Protein 3RH9 (pdb70)

Structure (mmCIF, N/CA/C/O backbone):
data_3RH9
#
_entry.id   3RH9
#
_cell.length_a   67.483
_cell.length_b   102.477
_cell.length_c   144.498
_cell.angle_alpha   90.00
_cell.angle_beta   90.00
_cell.angle_gamma   90.00
#
_symmetry.space_group_name_H-M   'P 21 21 21'
#
loop_
_entity.id
_entity.type
_entity.pdbx_description
1 polymer 'Succinate-semialdehyde dehydrogenase (NAD(P)(+))'
2 water water
#
loop_
_atom_site.group_PDB
_atom_site.id
_atom_site.type_symbol
_atom_site.label_atom_id
_atom_site.label_alt_id
_atom_site.label_comp_id
_atom_site.label_asym_id
_atom_site.label_entity_id
_atom_site.label_seq_id
_atom_site.pdbx_PDB_ins_code
_atom_site.Cartn_x
_atom_site.Cartn_y
_atom_site.Cartn_z
_atom_site.occupancy
_atom_site.B_iso_or_equiv
_atom_site.auth_seq_id
_atom_site.auth_comp_id
_atom_site.auth_asym_id
_atom_site.auth_atom_id
_atom_site.pdbx_PDB_model_num
ATOM 9 N N . ILE A 1 4 ? 32.202 61.882 54.800 1.00 28.46 2 ILE A N 1
ATOM 10 C CA . ILE A 1 4 ? 32.163 62.749 55.984 1.00 24.72 2 ILE A CA 1
ATOM 11 C C . ILE A 1 4 ? 33.562 63.070 56.547 1.00 26.12 2 ILE A C 1
ATOM 12 O O . ILE A 1 4 ? 34.416 62.186 56.691 1.00 24.77 2 ILE A O 1
ATOM 17 N N . GLU A 1 5 ? 33.796 64.342 56.854 1.00 24.15 3 GLU A N 1
ATOM 18 C CA . GLU A 1 5 ? 35.078 64.746 57.404 1.00 22.90 3 GLU A CA 1
ATOM 19 C C . GLU A 1 5 ? 34.834 65.528 58.677 1.00 22.50 3 GLU A C 1
ATOM 20 O O . GLU A 1 5 ? 33.954 66.383 58.740 1.00 23.05 3 GLU A O 1
ATOM 22 N N . SER A 1 6 ? 35.604 65.206 59.704 1.00 22.16 4 SER A N 1
ATOM 23 C CA . SER A 1 6 ? 35.449 65.840 61.001 1.00 22.43 4 SER A CA 1
ATOM 24 C C . SER A 1 6 ? 36.691 65.585 61.857 1.00 22.26 4 SER A C 1
ATOM 25 O O . SER A 1 6 ? 37.339 64.548 61.750 1.00 23.29 4 SER A O 1
ATOM 28 N N . PRO A 1 7 ? 37.059 66.561 62.677 1.00 22.39 5 PRO A N 1
ATOM 29 C CA . PRO A 1 7 ? 38.160 66.350 63.616 1.00 24.41 5 PRO A CA 1
ATOM 30 C C . PRO A 1 7 ? 37.851 65.228 64.619 1.00 26.16 5 PRO A C 1
ATOM 31 O O . PRO A 1 7 ? 38.765 64.494 65.011 1.00 28.15 5 PRO A O 1
ATOM 35 N N . LEU A 1 8 ? 36.588 65.085 65.017 1.00 22.95 6 LEU A N 1
ATOM 36 C CA . LEU A 1 8 ? 36.200 64.006 65.917 1.00 23.54 6 LEU A CA 1
ATOM 37 C C . LEU A 1 8 ? 36.289 62.628 65.255 1.00 24.64 6 LEU A C 1
ATOM 38 O O . LEU A 1 8 ? 36.178 61.602 65.937 1.00 25.18 6 LEU A O 1
ATOM 43 N N . LEU A 1 9 ? 36.484 62.605 63.937 1.00 22.92 7 LEU A N 1
ATOM 44 C CA . LEU A 1 9 ? 36.534 61.348 63.192 1.00 22.52 7 LEU A CA 1
ATOM 45 C C . LEU A 1 9 ? 37.853 61.116 62.474 1.00 22.76 7 LEU A C 1
ATOM 46 O O . LEU A 1 9 ? 37.881 60.439 61.458 1.00 21.69 7 LEU A O 1
ATOM 51 N N . GLU A 1 10 ? 38.939 61.670 63.006 1.00 25.35 8 GLU A N 1
ATOM 52 C CA . GLU A 1 10 ? 40.282 61.464 62.440 1.00 26.60 8 GLU A CA 1
ATOM 53 C C . GLU A 1 10 ? 40.774 60.039 62.631 1.00 25.10 8 GLU A C 1
ATOM 54 O O . GLU A 1 10 ? 41.758 59.617 62.028 1.00 21.64 8 GLU A O 1
ATOM 60 N N . ASN A 1 11 ? 40.090 59.305 63.497 1.00 25.75 9 ASN A N 1
ATOM 61 C CA . ASN A 1 11 ? 40.388 57.901 63.683 1.00 23.33 9 ASN A CA 1
ATOM 62 C C . ASN A 1 11 ? 39.149 57.083 63.439 1.00 23.65 9 ASN A C 1
ATOM 63 O O . ASN A 1 11 ? 38.236 57.053 64.260 1.00 23.85 9 ASN A O 1
ATOM 68 N N . LEU A 1 12 ? 39.116 56.444 62.279 1.00 24.08 10 LEU A N 1
ATOM 69 C CA . LEU A 1 12 ? 37.966 55.671 61.862 1.00 22.94 10 LEU A CA 1
ATOM 70 C C . LEU A 1 12 ? 38.344 54.210 62.033 1.00 21.50 10 LEU A C 1
ATOM 71 O O . LEU A 1 12 ? 38.676 53.519 61.081 1.00 23.23 10 LEU A O 1
ATOM 76 N N . THR A 1 13 ? 38.312 53.750 63.269 1.00 21.21 11 THR A N 1
ATOM 77 C CA . THR A 1 13 ? 38.775 52.414 63.593 1.00 21.48 11 THR A CA 1
ATOM 78 C C . THR A 1 13 ? 38.360 52.145 65.025 1.00 21.53 11 THR A C 1
ATOM 79 O O . THR A 1 13 ? 37.744 52.996 65.670 1.00 20.37 11 THR A O 1
ATOM 83 N N . GLY A 1 14 ? 38.696 50.964 65.524 1.00 22.04 12 GLY A N 1
ATOM 84 C CA . GLY A 1 14 ? 38.341 50.601 66.881 1.00 21.32 12 GLY A CA 1
ATOM 85 C C . GLY A 1 14 ? 39.163 51.314 67.930 1.00 20.24 12 GLY A C 1
ATOM 86 O O . GLY A 1 14 ? 40.003 52.163 67.630 1.00 21.02 12 GLY A O 1
ATOM 87 N N . TYR A 1 15 ? 38.914 50.969 69.181 1.00 18.34 13 TYR A N 1
ATOM 88 C CA . TYR A 1 15 ? 39.629 51.587 70.277 1.00 19.34 13 TYR A CA 1
ATOM 89 C C . TYR A 1 15 ? 39.861 50.559 71.349 1.00 19.18 13 TYR A C 1
ATOM 90 O O . TYR A 1 15 ? 38.960 50.246 72.125 1.00 19.34 13 TYR A O 1
ATOM 99 N N . ILE A 1 16 ? 41.077 50.034 71.390 1.00 19.63 14 ILE A N 1
ATOM 100 C CA . ILE A 1 16 ? 41.413 48.985 72.328 1.00 18.40 14 ILE A CA 1
ATOM 101 C C . ILE A 1 16 ? 42.587 49.406 73.185 1.00 19.75 14 ILE A C 1
ATOM 102 O O . ILE A 1 16 ? 43.654 49.754 72.657 1.00 19.78 14 ILE A O 1
ATOM 107 N N . GLY A 1 17 ? 42.381 49.375 74.501 1.00 18.07 15 GLY A N 1
ATOM 108 C CA . GLY A 1 17 ? 43.450 49.571 75.463 1.00 17.49 15 GLY A CA 1
ATOM 109 C C . GLY A 1 17 ? 44.184 50.891 75.336 1.00 19.19 15 GLY A C 1
ATOM 110 O O . GLY A 1 17 ? 45.374 50.983 75.634 1.00 19.49 15 GLY A O 1
ATOM 111 N N . GLY A 1 18 ? 43.467 51.916 74.889 1.00 20.07 16 GLY A N 1
ATOM 112 C CA . GLY A 1 18 ? 44.009 53.261 74.819 1.00 19.05 16 GLY A CA 1
ATOM 113 C C . GLY A 1 18 ? 44.362 53.632 73.394 1.00 20.76 16 GLY A C 1
ATOM 114 O O . GLY A 1 18 ? 44.548 54.803 73.079 1.00 20.18 16 GLY A O 1
ATOM 115 N N . ARG A 1 19 ? 44.452 52.620 72.535 1.00 19.97 17 ARG A N 1
ATOM 116 C CA . ARG A 1 19 ? 44.920 52.808 71.178 1.00 19.36 17 ARG A CA 1
ATOM 117 C C . ARG A 1 19 ? 43.779 52.749 70.190 1.00 21.02 17 ARG A C 1
ATOM 118 O O . ARG A 1 19 ? 42.847 51.954 70.345 1.00 20.09 17 ARG A O 1
ATOM 126 N N . TRP A 1 20 ? 43.878 53.579 69.157 1.00 20.92 18 TRP A N 1
ATOM 127 C CA . TRP A 1 20 ? 43.041 53.426 67.985 1.00 20.47 18 TRP A CA 1
ATOM 128 C C . TRP A 1 20 ? 43.657 52.352 67.104 1.00 21.09 18 TRP A C 1
ATOM 129 O O . TRP A 1 20 ? 44.675 52.587 66.466 1.00 23.22 18 TRP A O 1
ATOM 140 N N . LYS A 1 21 ? 43.059 51.169 67.066 1.00 21.16 19 LYS A N 1
ATOM 141 C CA . LYS A 1 21 ? 43.577 50.122 66.189 1.00 23.08 19 LYS A CA 1
ATOM 142 C C . LYS A 1 21 ? 42.504 49.134 65.720 1.00 26.51 19 LYS A C 1
ATOM 143 O O . LYS A 1 21 ? 41.322 49.231 66.110 1.00 25.80 19 LYS A O 1
ATOM 149 N N . ASP A 1 22 ? 42.923 48.195 64.872 1.00 24.80 20 ASP A N 1
ATOM 150 C CA . ASP A 1 22 ? 42.034 47.161 64.368 1.00 24.91 20 ASP A CA 1
ATOM 151 C C . ASP A 1 22 ? 42.832 46.181 63.515 1.00 24.38 20 ASP A C 1
ATOM 152 O O . ASP A 1 22 ? 43.949 46.482 63.125 1.00 26.99 20 ASP A O 1
ATOM 157 N N . SER A 1 23 ? 42.262 45.014 63.231 1.00 22.79 21 SER A N 1
ATOM 158 C CA . SER A 1 23 ? 42.932 44.013 62.415 1.00 22.55 21 SER A CA 1
ATOM 159 C C . SER A 1 23 ? 42.096 43.684 61.200 1.00 22.30 21 SER A C 1
ATOM 160 O O . SER A 1 23 ? 42.178 42.578 60.659 1.00 22.11 21 SER A O 1
ATOM 163 N N . ALA A 1 24 ? 41.281 44.636 60.772 1.00 21.80 22 ALA A N 1
ATOM 164 C CA . ALA A 1 24 ? 40.286 44.336 59.746 1.00 23.62 22 ALA A CA 1
ATOM 165 C C . ALA A 1 24 ? 40.971 43.991 58.432 1.00 23.15 22 ALA A C 1
ATOM 166 O O . ALA A 1 24 ? 40.387 43.338 57.563 1.00 23.30 22 ALA A O 1
ATOM 168 N N . GLY A 1 25 ? 42.223 44.420 58.303 1.00 22.56 23 GLY A N 1
ATOM 169 C CA . GLY A 1 25 ? 43.001 44.127 57.115 1.00 21.28 23 GLY A CA 1
ATOM 170 C C . GLY A 1 25 ? 42.365 44.731 55.888 1.00 19.91 23 GLY A C 1
ATOM 171 O O . GLY A 1 25 ? 42.524 44.231 54.784 1.00 18.98 23 GLY A O 1
ATOM 172 N N . GLY A 1 26 ? 41.636 45.819 56.091 1.00 21.40 24 GLY A N 1
ATOM 173 C CA . GLY A 1 26 ? 40.966 46.493 55.000 1.00 20.85 24 GLY A CA 1
ATOM 174 C C . GLY A 1 26 ? 39.485 46.194 54.917 1.00 20.27 24 GLY A C 1
ATOM 175 O O . GLY A 1 26 ? 38.753 46.924 54.256 1.00 21.38 24 GLY A O 1
ATOM 176 N N . ALA A 1 27 ? 39.039 45.130 55.579 1.00 20.59 25 ALA A N 1
ATOM 177 C CA . ALA A 1 27 ? 37.615 44.793 55.596 1.00 22.75 25 ALA A CA 1
ATOM 178 C C . ALA A 1 27 ? 36.770 45.998 56.004 1.00 21.19 25 ALA A C 1
ATOM 179 O O . ALA A 1 27 ? 36.963 46.560 57.069 1.00 21.36 25 ALA A O 1
ATOM 181 N N . THR A 1 28 ? 35.832 46.393 55.158 1.00 20.20 26 THR A N 1
ATOM 182 C CA . THR A 1 28 ? 35.031 47.565 55.451 1.00 19.52 26 THR A CA 1
ATOM 183 C C . THR A 1 28 ? 33.532 47.289 55.458 1.00 20.16 26 THR A C 1
ATOM 184 O O . THR A 1 28 ? 33.086 46.279 54.933 1.00 21.05 26 THR A O 1
ATOM 188 N N . PHE A 1 29 ? 32.763 48.166 56.101 1.00 21.79 27 PHE A N 1
ATOM 189 C CA . PHE A 1 29 ? 31.303 48.188 55.939 1.00 20.51 27 PHE A CA 1
ATOM 190 C C . PHE A 1 29 ? 30.866 49.615 55.704 1.00 20.64 27 PHE A C 1
ATOM 191 O O . PHE A 1 29 ? 31.515 50.547 56.178 1.00 21.89 27 PHE A O 1
ATOM 199 N N . ASP A 1 30 ? 29.782 49.795 54.958 1.00 20.85 28 ASP A N 1
ATOM 200 C CA . ASP A 1 30 ? 29.354 51.140 54.590 1.00 20.69 28 ASP A CA 1
ATOM 201 C C . ASP A 1 30 ? 28.372 51.757 55.580 1.00 20.64 28 ASP A C 1
ATOM 202 O O . ASP A 1 30 ? 27.503 51.080 56.140 1.00 20.42 28 ASP A O 1
ATOM 207 N N . VAL A 1 31 ? 28.517 53.056 55.792 1.00 19.61 29 VAL A N 1
ATOM 208 C CA . VAL A 1 31 ? 27.492 53.822 56.476 1.00 19.75 29 VAL A CA 1
ATOM 209 C C . VAL A 1 31 ? 26.831 54.743 55.458 1.00 20.37 29 VAL A C 1
ATOM 210 O O . VAL A 1 31 ? 27.503 55.365 54.634 1.00 21.65 29 VAL A O 1
ATOM 214 N N . TYR A 1 32 ? 25.511 54.830 55.505 1.00 20.25 30 TYR A N 1
ATOM 215 C CA . TYR A 1 32 ? 24.781 55.679 54.570 1.00 19.80 30 TYR A CA 1
ATOM 216 C C . TYR A 1 32 ? 24.179 56.878 55.266 1.00 17.86 30 TYR A C 1
ATOM 217 O O . TYR A 1 32 ? 23.867 56.812 56.437 1.00 18.96 30 TYR A O 1
ATOM 226 N N . ASN A 1 33 ? 24.017 57.979 54.553 1.00 18.00 31 ASN A N 1
ATOM 227 C CA . ASN A 1 33 ? 23.178 59.054 55.054 1.00 17.82 31 ASN A CA 1
ATOM 228 C C . ASN A 1 33 ? 21.753 58.767 54.589 1.00 18.66 31 ASN A C 1
ATOM 229 O O . ASN A 1 33 ? 21.496 58.697 53.400 1.00 18.69 31 ASN A O 1
ATOM 234 N N . PRO A 1 34 ? 20.818 58.572 55.526 1.00 18.05 32 PRO A N 1
ATOM 235 C CA . PRO A 1 34 ? 19.484 58.148 55.093 1.00 18.04 32 PRO A CA 1
ATOM 236 C C . PRO A 1 34 ? 18.784 59.212 54.260 1.00 18.77 32 PRO A C 1
ATOM 237 O O . PRO A 1 34 ? 17.746 58.936 53.664 1.00 19.01 32 PRO A O 1
ATOM 241 N N . ALA A 1 35 ? 19.351 60.410 54.222 1.00 18.16 33 ALA A N 1
ATOM 242 C CA . ALA A 1 35 ? 18.717 61.527 53.541 1.00 17.93 33 ALA A CA 1
ATOM 243 C C . ALA A 1 35 ? 19.094 61.574 52.068 1.00 18.32 33 ALA A C 1
ATOM 244 O O . ALA A 1 35 ? 18.358 62.121 51.253 1.00 18.00 33 ALA A O 1
ATOM 246 N N . THR A 1 36 ? 20.231 60.991 51.718 1.00 17.51 34 THR A N 1
ATOM 247 C CA . THR A 1 36 ? 20.750 61.153 50.369 1.00 18.39 34 THR A CA 1
ATOM 248 C C . THR A 1 36 ? 20.952 59.831 49.639 1.00 20.41 34 THR A C 1
ATOM 249 O O . THR A 1 36 ? 21.110 59.801 48.417 1.00 20.20 34 THR A O 1
ATOM 253 N N . GLY A 1 37 ? 20.952 58.738 50.391 1.00 20.15 35 GLY A N 1
ATOM 254 C CA . GLY A 1 37 ? 21.236 57.439 49.824 1.00 18.93 35 GLY A CA 1
ATOM 255 C C . GLY A 1 37 ? 22.711 57.231 49.559 1.00 21.26 35 GLY A C 1
ATOM 256 O O . GLY A 1 37 ? 23.090 56.170 49.064 1.00 24.67 35 GLY A O 1
ATOM 257 N N . SER A 1 38 ? 23.550 58.217 49.891 1.00 20.25 36 SER A N 1
ATOM 258 C CA . SER A 1 38 ? 24.999 58.097 49.671 1.00 20.44 36 SER A CA 1
ATOM 259 C C . SER A 1 38 ? 25.749 57.488 50.860 1.00 21.23 36 SER A C 1
ATOM 260 O O . SER A 1 38 ? 25.360 57.644 52.022 1.00 20.98 36 SER A O 1
ATOM 263 N N . VAL A 1 39 ? 26.849 56.820 50.549 1.00 20.48 37 VAL A N 1
ATOM 264 C CA . VAL A 1 39 ? 27.780 56.325 51.551 1.00 22.57 37 VAL A CA 1
ATOM 265 C C . VAL A 1 39 ? 28.609 57.480 52.122 1.00 22.79 37 VAL A C 1
ATOM 266 O O . VAL A 1 39 ? 29.189 58.259 51.376 1.00 23.67 37 VAL A O 1
ATOM 270 N N . ILE A 1 40 ? 28.657 57.607 53.442 1.00 22.97 38 ILE A N 1
ATOM 271 C CA . ILE A 1 40 ? 29.365 58.741 54.039 1.00 23.37 38 ILE A CA 1
ATOM 272 C C . ILE A 1 40 ? 30.619 58.310 54.788 1.00 23.80 38 ILE A C 1
ATOM 273 O O . ILE A 1 40 ? 31.413 59.142 55.214 1.00 24.49 38 ILE A O 1
ATOM 278 N N . ALA A 1 41 ? 30.813 57.005 54.908 1.00 22.51 39 ALA A N 1
ATOM 279 C CA . ALA A 1 41 ? 31.983 56.502 55.596 1.00 22.30 39 ALA A CA 1
ATOM 280 C C . ALA A 1 41 ? 32.154 55.018 55.356 1.00 22.18 39 ALA A C 1
ATOM 281 O O . ALA A 1 41 ? 31.181 54.303 55.120 1.00 21.84 39 ALA A O 1
ATOM 283 N N . LYS A 1 42 ? 33.400 54.565 55.412 1.00 21.86 40 LYS A N 1
ATOM 284 C CA . LYS A 1 42 ? 33.704 53.144 55.366 1.00 21.70 40 LYS A CA 1
ATOM 285 C C . LYS A 1 42 ? 34.460 52.717 56.629 1.00 23.68 40 LYS A C 1
ATOM 286 O O . LYS A 1 42 ? 35.634 53.043 56.811 1.00 24.43 40 LYS A O 1
ATOM 292 N N . VAL A 1 43 ? 33.774 51.979 57.495 1.00 22.57 41 VAL A N 1
ATOM 293 C CA . VAL A 1 43 ? 34.325 51.566 58.775 1.00 21.63 41 VAL A CA 1
ATOM 294 C C . VAL A 1 43 ? 34.864 50.137 58.749 1.00 21.09 41 VAL A C 1
ATOM 295 O O . VAL A 1 43 ? 34.261 49.246 58.157 1.00 21.20 41 VAL A O 1
ATOM 299 N N . PRO A 1 44 ? 36.007 49.919 59.404 1.00 20.71 42 PRO A N 1
ATOM 300 C CA . PRO A 1 44 ? 36.641 48.605 59.556 1.00 20.19 42 PRO A CA 1
ATOM 301 C C . PRO A 1 44 ? 35.734 47.563 60.196 1.00 21.74 42 PRO A C 1
ATOM 302 O O . PRO A 1 44 ? 35.116 47.812 61.236 1.00 22.26 42 PRO A O 1
ATOM 306 N N . SER A 1 45 ? 35.680 46.393 59.569 1.00 20.76 43 SER A N 1
ATOM 307 C CA . SER A 1 45 ? 34.880 45.285 60.040 1.00 19.92 43 SER A CA 1
ATOM 308 C C . SER A 1 45 ? 35.762 44.369 60.888 1.00 20.41 43 SER A C 1
ATOM 309 O O . SER A 1 45 ? 36.357 43.401 60.397 1.00 20.99 43 SER A O 1
ATOM 320 N N . PRO A 1 47 ? 37.538 41.747 63.363 1.00 21.15 45 PRO A N 1
ATOM 321 C CA . PRO A 1 47 ? 37.491 40.289 63.515 1.00 21.46 45 PRO A CA 1
ATOM 322 C C . PRO A 1 47 ? 37.327 39.864 64.966 1.00 23.25 45 PRO A C 1
ATOM 323 O O . PRO A 1 47 ? 37.350 40.681 65.880 1.00 22.73 45 PRO A O 1
ATOM 327 N N . GLU A 1 48 ? 37.169 38.566 65.163 1.00 26.19 46 GLU A N 1
ATOM 328 C CA . GLU A 1 48 ? 37.163 37.969 66.494 1.00 25.74 46 GLU A CA 1
ATOM 329 C C . GLU A 1 48 ? 38.315 38.493 67.372 1.00 23.38 46 GLU A C 1
ATOM 330 O O . GLU A 1 48 ? 38.069 39.181 68.356 1.00 23.05 46 GLU A O 1
ATOM 336 N N . GLU A 1 49 ? 39.560 38.203 67.001 1.00 23.72 47 GLU A N 1
ATOM 337 C CA . GLU A 1 49 ? 40.734 38.596 67.799 1.00 23.53 47 GLU A CA 1
ATOM 338 C C . GLU A 1 49 ? 40.750 40.045 68.315 1.00 22.84 47 GLU A C 1
ATOM 339 O O . GLU A 1 49 ? 41.252 40.305 69.410 1.00 21.37 47 GLU A O 1
ATOM 345 N N . ASP A 1 50 ? 40.218 40.982 67.534 1.00 21.88 48 ASP A N 1
ATOM 346 C CA . ASP A 1 50 ? 40.086 42.362 67.996 1.00 21.80 48 ASP A CA 1
ATOM 347 C C . ASP A 1 50 ? 39.125 42.461 69.175 1.00 22.57 48 ASP A C 1
ATOM 348 O O . ASP A 1 50 ? 39.367 43.222 70.132 1.00 21.96 48 ASP A O 1
ATOM 353 N N . VAL A 1 51 ? 38.018 41.723 69.090 1.00 20.14 49 VAL A N 1
ATOM 354 C CA . VAL A 1 51 ? 37.020 41.747 70.152 1.00 19.09 49 VAL A CA 1
ATOM 355 C C . VAL A 1 51 ? 37.581 41.074 71.413 1.00 19.03 49 VAL A C 1
ATOM 356 O O . VAL A 1 51 ? 37.316 41.521 72.520 1.00 17.52 49 VAL A O 1
ATOM 360 N N . VAL A 1 52 ? 38.376 40.018 71.238 1.00 18.76 50 VAL A N 1
ATOM 361 C CA . VAL A 1 52 ? 39.047 39.367 72.355 1.00 17.55 50 VAL A CA 1
ATOM 362 C C . VAL A 1 52 ? 40.115 40.273 72.985 1.00 19.80 50 VAL A C 1
ATOM 363 O O . VAL A 1 52 ? 40.303 40.278 74.209 1.00 19.33 50 VAL A O 1
ATOM 367 N N . ALA A 1 53 ? 40.809 41.044 72.152 1.00 19.88 51 ALA A N 1
ATOM 368 C CA . ALA A 1 53 ? 41.766 42.034 72.650 1.00 19.94 51 ALA A CA 1
ATOM 369 C C . ALA A 1 53 ? 41.055 43.081 73.495 1.00 18.58 51 ALA A C 1
ATOM 370 O O . ALA A 1 53 ? 41.515 43.436 74.584 1.00 17.75 51 ALA A O 1
ATOM 372 N N . ALA A 1 54 ? 39.940 43.586 72.973 1.00 18.06 52 ALA A N 1
ATOM 373 C CA . ALA A 1 54 ? 39.103 44.532 73.705 1.00 17.19 52 ALA A CA 1
ATOM 374 C C . ALA A 1 54 ? 38.867 44.054 75.130 1.00 17.20 52 ALA A C 1
ATOM 375 O O . ALA A 1 54 ? 39.005 44.828 76.084 1.00 15.83 52 ALA A O 1
ATOM 377 N N . VAL A 1 55 ? 38.497 42.777 75.260 1.00 17.35 53 VAL A N 1
ATOM 378 C CA . VAL A 1 55 ? 38.196 42.187 76.557 1.00 16.20 53 VAL A CA 1
ATOM 379 C C . VAL A 1 55 ? 39.457 42.079 77.416 1.00 16.77 53 VAL A C 1
ATOM 380 O O . VAL A 1 55 ? 39.439 42.435 78.588 1.00 15.74 53 VAL A O 1
ATOM 384 N N . GLU A 1 56 ? 40.551 41.601 76.831 1.00 17.69 54 GLU A N 1
ATOM 385 C CA . GLU A 1 56 ? 41.794 41.482 77.580 1.00 18.37 54 GLU A CA 1
ATOM 386 C C . GLU A 1 56 ? 42.205 42.842 78.140 1.00 17.11 54 GLU A C 1
ATOM 387 O O . GLU A 1 56 ? 42.701 42.929 79.267 1.00 16.49 54 GLU A O 1
ATOM 393 N N . ALA A 1 57 ? 41.984 43.895 77.358 1.00 15.66 55 ALA A N 1
ATOM 394 C CA . ALA A 1 57 ? 42.333 45.239 77.787 1.00 14.75 55 ALA A CA 1
ATOM 395 C C . ALA A 1 57 ? 41.488 45.612 78.982 1.00 16.09 55 ALA A C 1
ATOM 396 O O . ALA A 1 57 ? 42.002 46.078 80.009 1.00 16.69 55 ALA A O 1
ATOM 398 N N . GLY A 1 58 ? 40.186 45.401 78.839 1.00 14.66 56 GLY A N 1
ATOM 399 C CA . GLY A 1 58 ? 39.254 45.713 79.889 1.00 14.26 56 GLY A CA 1
ATOM 400 C C . GLY A 1 58 ? 39.583 44.961 81.150 1.00 14.09 56 GLY A C 1
ATOM 401 O O . GLY A 1 58 ? 39.512 45.512 82.244 1.00 13.64 56 GLY A O 1
ATOM 402 N N . GLN A 1 59 ? 39.941 43.695 80.991 1.00 14.86 57 GLN A N 1
ATOM 403 C CA . GLN A 1 59 ? 40.202 42.823 82.135 1.00 16.19 57 GLN A CA 1
ATOM 404 C C . GLN A 1 59 ? 41.408 43.363 82.865 1.00 14.99 57 GLN A C 1
ATOM 405 O O . GLN A 1 59 ? 41.543 43.233 84.069 1.00 14.66 57 GLN A O 1
ATOM 411 N N . SER A 1 60 ? 42.270 44.004 82.100 1.00 15.44 58 SER A N 1
ATOM 412 C CA . SER A 1 60 ? 43.545 44.478 82.599 1.00 16.23 58 SER A CA 1
ATOM 413 C C . SER A 1 60 ? 43.338 45.810 83.326 1.00 15.95 58 SER A C 1
ATOM 414 O O . SER A 1 60 ? 44.169 46.234 84.116 1.00 14.85 58 SER A O 1
ATOM 417 N N . ALA A 1 61 ? 42.206 46.453 83.065 1.00 16.27 59 ALA A N 1
ATOM 418 C CA . ALA A 1 61 ? 41.845 47.678 83.763 1.00 16.39 59 ALA A CA 1
ATOM 419 C C . ALA A 1 61 ? 41.001 47.390 84.995 1.00 16.79 59 ALA A C 1
ATOM 420 O O . ALA A 1 61 ? 40.803 48.278 85.828 1.00 18.21 59 ALA A O 1
ATOM 422 N N . LEU A 1 62 ? 40.503 46.158 85.108 1.00 16.90 60 LEU A N 1
ATOM 423 C CA . LEU A 1 62 ? 39.640 45.780 86.233 1.00 16.56 60 LEU A CA 1
ATOM 424 C C . LEU A 1 62 ? 40.445 45.713 87.502 1.00 17.43 60 LEU A C 1
ATOM 425 O O . LEU A 1 62 ? 41.359 44.906 87.612 1.00 19.54 60 LEU A O 1
ATOM 430 N N . ARG A 1 63 ? 40.118 46.538 88.479 1.00 17.07 61 ARG A N 1
ATOM 431 C CA . ARG A 1 63 ? 40.901 46.482 89.700 1.00 18.96 61 ARG A CA 1
ATOM 432 C C . ARG A 1 63 ? 40.045 46.128 90.902 1.00 19.63 61 ARG A C 1
ATOM 433 O O . ARG A 1 63 ? 39.411 46.992 91.514 1.00 18.42 61 ARG A O 1
ATOM 441 N N . LEU A 1 64 ? 40.016 44.834 91.214 1.00 19.14 62 LEU A N 1
ATOM 442 C CA . LEU A 1 64 ? 39.149 44.340 92.265 1.00 17.89 62 LEU A CA 1
ATOM 443 C C . LEU A 1 64 ? 39.767 44.691 93.601 1.00 17.97 62 LEU A C 1
ATOM 444 O O . LEU A 1 64 ? 39.191 45.417 94.410 1.00 17.41 62 LEU A O 1
ATOM 449 N N . THR A 1 65 ? 40.986 44.221 93.785 1.00 20.56 63 THR A N 1
ATOM 450 C CA . THR A 1 65 ? 41.674 44.319 95.060 1.00 20.10 63 THR A CA 1
ATOM 451 C C . THR A 1 65 ? 42.205 45.726 95.411 1.00 20.86 63 THR A C 1
ATOM 452 O O . THR A 1 65 ? 42.258 46.088 96.588 1.00 21.25 63 THR A O 1
ATOM 456 N N . ASN A 1 66 ? 42.573 46.510 94.395 1.00 20.51 64 ASN A N 1
ATOM 457 C CA . ASN A 1 66 ? 42.980 47.917 94.562 1.00 19.92 64 ASN A CA 1
ATOM 458 C C . ASN A 1 66 ? 42.140 48.866 93.695 1.00 21.32 64 ASN A C 1
ATOM 459 O O . ASN A 1 66 ? 42.645 49.443 92.720 1.00 19.11 64 ASN A O 1
ATOM 464 N N . PRO A 1 67 ? 40.850 49.032 94.047 1.00 22.56 65 PRO A N 1
ATOM 465 C CA . PRO A 1 67 ? 39.885 49.757 93.201 1.00 19.60 65 PRO A CA 1
ATOM 466 C C . PRO A 1 67 ? 40.288 51.205 92.901 1.00 18.95 65 PRO A C 1
ATOM 467 O O . PRO A 1 67 ? 41.032 51.824 93.668 1.00 17.88 65 PRO A O 1
ATOM 471 N N . TRP A 1 68 ? 39.814 51.721 91.770 1.00 19.94 66 TRP A N 1
ATOM 472 C CA . TRP A 1 68 ? 39.952 53.142 91.436 1.00 19.33 66 TRP A CA 1
ATOM 473 C C . TRP A 1 68 ? 39.124 53.939 92.419 1.00 17.24 66 TRP A C 1
ATOM 474 O O . TRP A 1 68 ? 37.935 53.697 92.545 1.00 18.59 66 TRP A O 1
ATOM 485 N N . PRO A 1 69 ? 39.736 54.904 93.105 1.00 17.07 67 PRO A N 1
ATOM 486 C CA . PRO A 1 69 ? 39.038 55.560 94.219 1.00 17.51 67 PRO A CA 1
ATOM 487 C C . PRO A 1 69 ? 37.796 56.291 93.735 1.00 18.35 67 PRO A C 1
ATOM 488 O O . PRO A 1 69 ? 37.811 56.819 92.619 1.00 18.47 67 PRO A O 1
ATOM 492 N N . ILE A 1 70 ? 36.752 56.339 94.564 1.00 19.01 68 ILE A N 1
ATOM 493 C CA . ILE A 1 70 ? 35.465 56.915 94.164 1.00 17.12 68 ILE A CA 1
ATOM 494 C C . ILE A 1 70 ? 35.551 58.342 93.610 1.00 18.71 68 ILE A C 1
ATOM 495 O O . ILE A 1 70 ? 34.745 58.719 92.765 1.00 18.28 68 ILE A O 1
ATOM 500 N N . GLU A 1 71 ? 36.527 59.126 94.072 1.00 20.66 69 GLU A N 1
ATOM 501 C CA . GLU A 1 71 ? 36.748 60.484 93.542 1.00 19.51 69 GLU A CA 1
ATOM 502 C C . GLU A 1 71 ? 37.379 60.463 92.163 1.00 18.98 69 GLU A C 1
ATOM 503 O O . GLU A 1 71 ? 37.121 61.352 91.343 1.00 18.84 69 GLU A O 1
ATOM 509 N N . THR A 1 72 ? 38.214 59.461 91.908 1.00 17.07 70 THR A N 1
ATOM 510 C CA . THR A 1 72 ? 38.778 59.318 90.579 1.00 17.64 70 THR A CA 1
ATOM 511 C C . THR A 1 72 ? 37.657 59.051 89.581 1.00 16.80 70 THR A C 1
ATOM 512 O O . THR A 1 72 ? 37.552 59.733 88.566 1.00 16.91 70 THR A O 1
ATOM 516 N N . ARG A 1 73 ? 36.824 58.057 89.876 1.00 16.40 71 ARG A N 1
ATOM 517 C CA . ARG A 1 73 ? 35.706 57.703 89.007 1.00 16.67 71 ARG A CA 1
ATOM 518 C C . ARG A 1 73 ? 34.764 58.888 88.822 1.00 17.11 71 ARG A C 1
ATOM 519 O O . ARG A 1 73 ? 34.261 59.142 87.730 1.00 16.73 71 ARG A O 1
ATOM 527 N N . ARG A 1 74 ? 34.536 59.620 89.906 1.00 18.89 72 ARG A N 1
ATOM 528 C CA . ARG A 1 74 ? 33.704 60.822 89.888 1.00 18.05 72 ARG A CA 1
ATOM 529 C C . ARG A 1 74 ? 34.213 61.858 88.880 1.00 17.38 72 ARG A C 1
ATOM 530 O O . ARG A 1 74 ? 33.428 62.486 88.175 1.00 18.13 72 ARG A O 1
ATOM 538 N N . LYS A 1 75 ? 35.529 62.008 88.804 1.00 17.16 73 LYS A N 1
ATOM 539 C CA . LYS A 1 75 ? 36.156 62.949 87.885 1.00 18.53 73 LYS A CA 1
ATOM 540 C C . LYS A 1 75 ? 35.970 62.535 86.419 1.00 18.41 73 LYS A C 1
ATOM 541 O O . LYS A 1 75 ? 35.736 63.395 85.558 1.00 18.02 73 LYS A O 1
ATOM 547 N N . TRP A 1 76 ? 36.078 61.233 86.139 1.00 16.90 74 TRP A N 1
ATOM 548 C CA . TRP A 1 76 ? 35.820 60.711 84.789 1.00 17.15 74 TRP A CA 1
ATOM 549 C C . TRP A 1 76 ? 34.426 61.107 84.296 1.00 17.14 74 TRP A C 1
ATOM 550 O O . TRP A 1 76 ? 34.263 61.664 83.213 1.00 15.95 74 TRP A O 1
ATOM 561 N N . LEU A 1 77 ? 33.418 60.761 85.093 1.00 16.76 75 LEU A N 1
ATOM 562 C CA . LEU A 1 77 ? 32.035 61.064 84.768 1.00 16.70 75 LEU A CA 1
ATOM 563 C C . LEU A 1 77 ? 31.904 62.550 84.502 1.00 16.78 75 LEU A C 1
ATOM 564 O O . LEU A 1 77 ? 31.348 62.964 83.480 1.00 16.22 75 LEU A O 1
ATOM 569 N N . GLU A 1 78 ? 32.438 63.352 85.421 1.00 17.24 76 GLU A N 1
ATOM 570 C CA . GLU A 1 78 ? 32.340 64.808 85.314 1.00 17.87 76 GLU A CA 1
ATOM 571 C C . GLU A 1 78 ? 32.986 65.326 84.034 1.00 18.52 76 GLU A C 1
ATOM 572 O O . GLU A 1 78 ? 32.394 66.147 83.323 1.00 18.37 76 GLU A O 1
ATOM 578 N N . ASP A 1 79 ? 34.195 64.838 83.749 1.00 17.43 77 ASP A N 1
ATOM 579 C CA . ASP A 1 79 ? 34.892 65.171 82.519 1.00 17.41 77 ASP A CA 1
ATOM 580 C C . ASP A 1 79 ? 34.088 64.744 81.281 1.00 17.16 77 ASP A C 1
ATOM 581 O O . ASP A 1 79 ? 33.917 65.526 80.354 1.00 17.81 77 ASP A O 1
ATOM 586 N N . ILE A 1 80 ? 33.608 63.505 81.259 1.00 15.81 78 ILE A N 1
ATOM 587 C CA . ILE A 1 80 ? 32.802 63.044 80.134 1.00 17.10 78 ILE A CA 1
ATOM 588 C C . ILE A 1 80 ? 31.542 63.896 79.959 1.00 16.86 78 ILE A C 1
ATOM 589 O O . ILE A 1 80 ? 31.213 64.304 78.852 1.00 16.24 78 ILE A O 1
ATOM 594 N N . ARG A 1 81 ? 30.852 64.182 81.056 1.00 16.71 79 ARG A N 1
ATOM 595 C CA . ARG A 1 81 ? 29.650 65.004 80.986 1.00 18.28 79 ARG A CA 1
ATOM 596 C C . ARG A 1 81 ? 29.945 66.373 80.378 1.00 20.77 79 ARG A C 1
ATOM 597 O O . ARG A 1 81 ? 29.128 66.919 79.630 1.00 20.20 79 ARG A O 1
ATOM 605 N N . ASP A 1 82 ? 31.117 66.913 80.703 1.00 19.63 80 ASP A N 1
ATOM 606 C CA . ASP A 1 82 ? 31.566 68.191 80.174 1.00 18.67 80 ASP A CA 1
ATOM 607 C C . ASP A 1 82 ? 32.020 68.050 78.727 1.00 20.38 80 ASP A C 1
ATOM 608 O O . ASP A 1 82 ? 31.740 68.914 77.898 1.00 22.62 80 ASP A O 1
ATOM 613 N N . GLY A 1 83 ? 32.734 66.970 78.425 1.00 19.46 81 GLY A N 1
ATOM 614 C CA . GLY A 1 83 ? 33.145 66.685 77.061 1.00 19.67 81 GLY A CA 1
ATOM 615 C C . GLY A 1 83 ? 31.961 66.610 76.100 1.00 21.09 81 GLY A C 1
ATOM 616 O O . GLY A 1 83 ? 31.979 67.200 75.018 1.00 21.18 81 GLY A O 1
ATOM 617 N N . LEU A 1 84 ? 30.917 65.885 76.480 1.00 19.56 82 LEU A N 1
ATOM 618 C CA . LEU A 1 84 ? 29.747 65.833 75.622 1.00 20.26 82 LEU A CA 1
ATOM 619 C C . LEU A 1 84 ? 29.228 67.245 75.364 1.00 20.74 82 LEU A C 1
ATOM 620 O O . LEU A 1 84 ? 29.091 67.661 74.222 1.00 20.46 82 LEU A O 1
ATOM 625 N N . LYS A 1 85 ? 28.968 67.991 76.431 1.00 20.31 83 LYS A N 1
ATOM 626 C CA . LYS A 1 85 ? 28.315 69.283 76.290 1.00 20.35 83 LYS A CA 1
ATOM 627 C C . LYS A 1 85 ? 29.109 70.212 75.373 1.00 22.38 83 LYS A C 1
ATOM 628 O O . LYS A 1 85 ? 28.528 71.002 74.616 1.00 21.24 83 LYS A O 1
ATOM 634 N N . GLU A 1 86 ? 30.436 70.107 75.443 1.00 21.74 84 GLU A N 1
ATOM 635 C CA . GLU A 1 86 ? 31.326 70.931 74.636 1.00 20.98 84 GLU A CA 1
ATOM 636 C C . GLU A 1 86 ? 31.296 70.580 73.166 1.00 21.68 84 GLU A C 1
ATOM 637 O O . GLU A 1 86 ? 31.353 71.460 72.314 1.00 21.52 84 GLU A O 1
ATOM 643 N N . ASN A 1 87 ? 31.252 69.289 72.865 1.00 21.42 85 ASN A N 1
ATOM 644 C CA . ASN A 1 87 ? 31.292 68.849 71.485 1.00 20.30 85 ASN A CA 1
ATOM 645 C C . ASN A 1 87 ? 29.900 68.503 71.027 1.00 19.92 85 ASN A C 1
ATOM 646 O O . ASN A 1 87 ? 29.702 67.612 70.207 1.00 20.96 85 ASN A O 1
ATOM 651 N N . ARG A 1 88 ? 28.943 69.245 71.564 1.00 18.77 86 ARG A N 1
ATOM 652 C CA . ARG A 1 88 ? 27.531 68.969 71.388 1.00 20.38 86 ARG A CA 1
ATOM 653 C C . ARG A 1 88 ? 27.020 69.267 69.973 1.00 21.91 86 ARG A C 1
ATOM 654 O O . ARG A 1 88 ? 26.047 68.673 69.510 1.00 21.36 86 ARG A O 1
ATOM 662 N N . GLU A 1 89 ? 27.682 70.170 69.269 1.00 21.42 87 GLU A N 1
ATOM 663 C CA . GLU A 1 89 ? 27.192 70.535 67.956 1.00 22.10 87 GLU A CA 1
ATOM 664 C C . GLU A 1 89 ? 27.800 69.679 66.853 1.00 22.23 87 GLU A C 1
ATOM 665 O O . GLU A 1 89 ? 27.132 69.384 65.858 1.00 22.38 87 GLU A O 1
ATOM 671 N N . GLU A 1 90 ? 29.051 69.262 67.029 1.00 21.62 88 GLU A N 1
ATOM 672 C CA . GLU A 1 90 ? 29.717 68.432 66.017 1.00 21.25 88 GLU A CA 1
ATOM 673 C C . GLU A 1 90 ? 29.329 66.957 66.115 1.00 21.07 88 GLU A C 1
ATOM 674 O O . GLU A 1 90 ? 29.350 66.225 65.117 1.00 21.49 88 GLU A O 1
ATOM 680 N N . ILE A 1 91 ? 28.984 66.520 67.323 1.00 20.83 89 ILE A N 1
ATOM 681 C CA . ILE A 1 91 ? 28.473 65.168 67.513 1.00 20.60 89 ILE A CA 1
ATOM 682 C C . ILE A 1 91 ? 27.044 65.132 66.984 1.00 20.47 89 ILE A C 1
ATOM 683 O O . ILE A 1 91 ? 26.663 64.221 66.256 1.00 19.88 89 ILE A O 1
ATOM 688 N N . GLY A 1 92 ? 26.273 66.153 67.337 1.00 19.32 90 GLY A N 1
ATOM 689 C CA . GLY A 1 92 ? 24.975 66.375 66.730 1.00 21.33 90 GLY A CA 1
ATOM 690 C C . GLY A 1 92 ? 25.019 66.330 65.209 1.00 21.56 90 GLY A C 1
ATOM 691 O O . GLY A 1 92 ? 24.087 65.844 64.579 1.00 21.81 90 GLY A O 1
ATOM 692 N N . ARG A 1 93 ? 26.100 66.824 64.609 1.00 22.47 91 ARG A N 1
ATOM 693 C CA . ARG A 1 93 ? 26.213 66.824 63.147 1.00 23.52 91 ARG A CA 1
ATOM 694 C C . ARG A 1 93 ? 26.340 65.410 62.629 1.00 22.30 91 ARG A C 1
ATOM 695 O O . ARG A 1 93 ? 25.544 64.965 61.800 1.00 22.80 91 ARG A O 1
ATOM 703 N N . ILE A 1 94 ? 27.350 64.711 63.127 1.00 20.73 92 ILE A N 1
ATOM 704 C CA . ILE A 1 94 ? 27.580 63.320 62.763 1.00 20.02 92 ILE A CA 1
ATOM 705 C C . ILE A 1 94 ? 26.360 62.440 63.063 1.00 20.07 92 ILE A C 1
ATOM 706 O O . ILE A 1 94 ? 26.055 61.501 62.328 1.00 20.43 92 ILE A O 1
ATOM 711 N N . LEU A 1 95 ? 25.657 62.745 64.144 1.00 19.03 93 LEU A N 1
ATOM 712 C CA . LEU A 1 95 ? 24.497 61.965 64.501 1.00 19.39 93 LEU A CA 1
ATOM 713 C C . LEU A 1 95 ? 23.446 62.158 63.413 1.00 20.83 93 LEU A C 1
ATOM 714 O O . LEU A 1 95 ? 22.897 61.199 62.857 1.00 19.38 93 LEU A O 1
ATOM 719 N N . CYS A 1 96 ? 23.190 63.420 63.107 1.00 20.65 94 CYS A N 1
ATOM 720 C CA . CYS A 1 96 ? 22.201 63.791 62.119 1.00 20.49 94 CYS A CA 1
ATOM 721 C C . CYS A 1 96 ? 22.413 63.055 60.801 1.00 22.60 94 CYS A C 1
ATOM 722 O O . CYS A 1 96 ? 21.470 62.510 60.207 1.00 21.07 94 CYS A O 1
ATOM 733 N N . GLU A 1 98 ? 24.088 60.308 59.947 1.00 20.01 96 GLU A N 1
ATOM 734 C CA . GLU A 1 98 ? 24.050 58.849 59.868 1.00 19.82 96 GLU A CA 1
ATOM 735 C C . GLU A 1 98 ? 22.695 58.262 60.281 1.00 17.23 96 GLU A C 1
ATOM 736 O O . GLU A 1 98 ? 22.301 57.204 59.804 1.00 16.54 96 GLU A O 1
ATOM 742 N N . HIS A 1 99 ? 21.994 58.967 61.155 1.00 17.32 97 HIS A N 1
ATOM 743 C CA . HIS A 1 99 ? 20.671 58.555 61.620 1.00 18.83 97 HIS A CA 1
ATOM 744 C C . HIS A 1 99 ? 19.540 59.132 60.773 1.00 18.08 97 HIS A C 1
ATOM 745 O O . HIS A 1 99 ? 18.642 58.412 60.375 1.00 17.89 97 HIS A O 1
ATOM 752 N N . GLY A 1 100 ? 19.589 60.431 60.500 1.00 18.21 98 GLY A N 1
ATOM 753 C CA . GLY A 1 100 ? 18.561 61.081 59.715 1.00 18.44 98 GLY A CA 1
ATOM 754 C C . GLY A 1 100 ? 17.870 62.148 60.539 1.00 19.47 98 GLY A C 1
ATOM 755 O O . GLY A 1 100 ? 17.376 63.140 60.015 1.00 20.24 98 GLY A O 1
ATOM 756 N N . LYS A 1 101 ? 17.835 61.926 61.843 1.00 19.38 99 LYS A N 1
ATOM 757 C CA . LYS A 1 101 ? 17.318 62.891 62.805 1.00 21.80 99 LYS A CA 1
ATOM 758 C C . LYS A 1 101 ? 17.819 64.318 62.508 1.00 22.46 99 LYS A C 1
ATOM 759 O O . LYS A 1 101 ? 18.968 64.513 62.119 1.00 23.02 99 LYS A O 1
ATOM 765 N N . PRO A 1 102 ? 16.963 65.327 62.702 1.00 21.51 100 PRO A N 1
ATOM 766 C CA . PRO A 1 102 ? 17.363 66.718 62.450 1.00 23.05 100 PRO A CA 1
ATOM 767 C C . PRO A 1 102 ? 18.457 67.204 63.398 1.00 24.37 100 PRO A C 1
ATOM 768 O O . PRO A 1 102 ? 18.467 66.824 64.574 1.00 23.39 100 PRO A O 1
ATOM 772 N N . TRP A 1 103 ? 19.352 68.049 62.885 1.00 25.32 101 TRP A N 1
ATOM 773 C CA . TRP A 1 103 ? 20.530 68.511 63.621 1.00 23.50 101 TRP A CA 1
ATOM 774 C C . TRP A 1 103 ? 20.223 68.986 65.036 1.00 22.87 101 TRP A C 1
ATOM 775 O O . TRP A 1 103 ? 20.845 68.543 65.991 1.00 22.46 101 TRP A O 1
ATOM 786 N N . LYS A 1 104 ? 19.278 69.911 65.157 1.00 24.66 102 LYS A N 1
ATOM 787 C CA . LYS A 1 104 ? 18.726 70.304 66.456 1.00 25.72 102 LYS A CA 1
ATOM 788 C C . LYS A 1 104 ? 18.440 69.112 67.372 1.00 23.82 102 LYS A C 1
ATOM 789 O O . LYS A 1 104 ? 19.095 68.938 68.396 1.00 24.06 102 LYS A O 1
ATOM 795 N N . GLU A 1 105 ? 17.444 68.308 67.015 1.00 21.53 103 GLU A N 1
ATOM 796 C CA . GLU A 1 105 ? 17.126 67.120 67.799 1.00 22.24 103 GLU A CA 1
ATOM 797 C C . GLU A 1 105 ? 18.417 66.381 68.172 1.00 20.93 103 GLU A C 1
ATOM 798 O O . GLU A 1 105 ? 18.608 65.994 69.323 1.00 18.67 103 GLU A O 1
ATOM 804 N N . ALA A 1 106 ? 19.310 66.206 67.203 1.00 20.52 104 ALA A N 1
ATOM 805 C CA . ALA A 1 106 ? 20.549 65.493 67.462 1.00 20.40 104 ALA A CA 1
ATOM 806 C C . ALA A 1 106 ? 21.304 66.147 68.615 1.00 20.85 104 ALA A C 1
ATOM 807 O O . ALA A 1 106 ? 21.724 65.482 69.553 1.00 19.45 104 ALA A O 1
ATOM 809 N N . GLN A 1 107 ? 21.464 67.463 68.545 1.00 22.25 105 GLN A N 1
ATOM 810 C CA . GLN A 1 107 ? 22.233 68.176 69.547 1.00 20.65 105 GLN A CA 1
ATOM 811 C C . GLN A 1 107 ? 21.609 67.990 70.901 1.00 19.29 105 GLN A C 1
ATOM 812 O O . GLN A 1 107 ? 22.305 67.757 71.884 1.00 20.14 105 GLN A O 1
ATOM 818 N N . GLY A 1 108 ? 20.289 68.089 70.947 1.00 18.81 106 GLY A N 1
ATOM 819 C CA . GLY A 1 108 ? 19.561 67.876 72.176 1.00 16.90 106 GLY A CA 1
ATOM 820 C C . GLY A 1 108 ? 19.814 66.504 72.765 1.00 18.58 106 GLY A C 1
ATOM 821 O O . GLY A 1 108 ? 19.764 66.351 73.990 1.00 19.45 106 GLY A O 1
ATOM 822 N N . GLU A 1 109 ? 20.075 65.511 71.907 1.00 18.11 107 GLU A N 1
ATOM 823 C CA . GLU A 1 109 ? 20.317 64.145 72.368 1.00 17.88 107 GLU A CA 1
ATOM 824 C C . GLU A 1 109 ? 21.653 64.081 73.082 1.00 18.60 107 GLU A C 1
ATOM 825 O O . GLU A 1 109 ? 21.833 63.330 74.047 1.00 18.27 107 GLU A O 1
ATOM 831 N N . VAL A 1 110 ? 22.596 64.879 72.600 1.00 19.72 108 VAL A N 1
ATOM 832 C CA . VAL A 1 110 ? 23.890 65.005 73.247 1.00 17.67 108 VAL A CA 1
ATOM 833 C C . VAL A 1 110 ? 23.699 65.621 74.624 1.00 16.89 108 VAL A C 1
ATOM 834 O O . VAL A 1 110 ? 24.348 65.211 75.574 1.00 17.03 108 VAL A O 1
ATOM 838 N N . ASP A 1 111 ? 22.786 66.580 74.735 1.00 15.83 109 ASP A N 1
ATOM 839 C CA . ASP A 1 111 ? 22.504 67.203 76.022 1.00 17.02 109 ASP A CA 1
ATOM 840 C C . ASP A 1 111 ? 21.954 66.161 76.976 1.00 18.85 109 ASP A C 1
ATOM 841 O O . ASP A 1 111 ? 22.405 66.012 78.120 1.00 17.11 109 ASP A O 1
ATOM 846 N N . TYR A 1 112 ? 20.960 65.443 76.476 1.00 18.42 110 TYR A N 1
ATOM 847 C CA . TYR A 1 112 ? 20.317 64.373 77.205 1.00 17.87 110 TYR A CA 1
ATOM 848 C C . TYR A 1 112 ? 21.325 63.323 77.720 1.00 18.16 110 TYR A C 1
ATOM 849 O O . TYR A 1 112 ? 21.261 62.899 78.882 1.00 17.46 110 TYR A O 1
ATOM 858 N N . ALA A 1 113 ? 22.244 62.911 76.847 1.00 16.88 111 ALA A N 1
ATOM 859 C CA . ALA A 1 113 ? 23.305 61.968 77.199 1.00 17.09 111 ALA A CA 1
ATOM 860 C C . ALA A 1 113 ? 24.179 62.496 78.332 1.00 18.09 111 ALA A C 1
ATOM 861 O O . ALA A 1 113 ? 24.631 61.739 79.197 1.00 16.28 111 ALA A O 1
ATOM 863 N N . ALA A 1 114 ? 24.421 63.803 78.317 1.00 19.18 112 ALA A N 1
ATOM 864 C CA . ALA A 1 114 ? 25.316 64.419 79.285 1.00 17.14 112 ALA A CA 1
ATOM 865 C C . ALA A 1 114 ? 24.763 64.315 80.695 1.00 16.50 112 ALA A C 1
ATOM 866 O O . ALA A 1 114 ? 25.519 64.264 81.651 1.00 16.40 112 ALA A O 1
ATOM 868 N N . GLY A 1 115 ? 23.438 64.283 80.811 1.00 17.53 113 GLY A N 1
ATOM 869 C CA . GLY A 1 115 ? 22.773 64.342 82.101 1.00 16.65 113 GLY A CA 1
ATOM 870 C C . GLY A 1 115 ? 22.818 63.025 82.853 1.00 16.87 113 GLY A C 1
ATOM 871 O O . GLY A 1 115 ? 22.536 62.964 84.057 1.00 16.02 113 GLY A O 1
ATOM 872 N N . PHE A 1 116 ? 23.157 61.960 82.138 1.00 16.06 114 PHE A N 1
ATOM 873 C CA . PHE A 1 116 ? 23.316 60.665 82.774 1.00 16.97 114 PHE A CA 1
ATOM 874 C C . PHE A 1 116 ? 24.632 60.650 83.514 1.00 15.67 114 PHE A C 1
ATOM 875 O O . PHE A 1 116 ? 24.735 60.194 84.657 1.00 15.48 114 PHE A O 1
ATOM 883 N N . PHE A 1 117 ? 25.640 61.181 82.849 1.00 15.57 115 PHE A N 1
ATOM 884 C CA . PHE A 1 117 ? 26.952 61.299 83.440 1.00 15.35 115 PHE A CA 1
ATOM 885 C C . PHE A 1 117 ? 26.915 62.258 84.613 1.00 15.41 115 PHE A C 1
ATOM 886 O O . PHE A 1 117 ? 27.536 62.021 85.645 1.00 15.63 115 PHE A O 1
ATOM 894 N N . ASP A 1 118 ? 26.166 63.337 84.462 1.00 16.22 116 ASP A N 1
ATOM 895 C CA . ASP A 1 118 ? 26.039 64.281 85.547 1.00 17.02 116 ASP A CA 1
ATOM 896 C C . ASP A 1 118 ? 25.376 63.588 86.716 1.00 15.93 116 ASP A C 1
ATOM 897 O O . ASP A 1 118 ? 25.811 63.707 87.854 1.00 16.44 116 ASP A O 1
ATOM 902 N N . TYR A 1 119 ? 24.318 62.849 86.431 1.00 16.21 117 TYR A N 1
ATOM 903 C CA . TYR A 1 119 ? 23.533 62.299 87.504 1.00 15.46 117 TYR A CA 1
ATOM 904 C C . TYR A 1 119 ? 24.338 61.238 88.241 1.00 15.82 117 TYR A C 1
ATOM 905 O O . TYR A 1 119 ? 24.254 61.116 89.462 1.00 16.27 117 TYR A O 1
ATOM 914 N N . CYS A 1 120 ? 25.142 60.489 87.500 1.00 16.19 118 CYS A N 1
ATOM 915 C CA . CYS A 1 120 ? 25.980 59.461 88.107 1.00 15.74 118 CYS A CA 1
ATOM 916 C C . CYS A 1 120 ? 27.137 60.017 88.919 1.00 14.83 118 CYS A C 1
ATOM 917 O O . CYS A 1 120 ? 27.567 59.406 89.894 1.00 14.55 118 CYS A O 1
ATOM 920 N N . ALA A 1 121 ? 27.649 61.171 88.518 1.00 15.40 119 ALA A N 1
ATOM 921 C CA . ALA A 1 121 ? 28.670 61.834 89.317 1.00 15.63 119 ALA A CA 1
ATOM 922 C C . ALA A 1 121 ? 28.069 62.300 90.651 1.00 16.19 119 ALA A C 1
ATOM 923 O O . ALA A 1 121 ? 28.644 62.074 91.719 1.00 15.66 119 ALA A O 1
ATOM 925 N N . LYS A 1 122 ? 26.903 62.931 90.595 1.00 15.05 120 LYS A N 1
ATOM 926 C CA . LYS A 1 122 ? 26.274 63.380 91.824 1.00 15.34 120 LYS A CA 1
ATOM 927 C C . LYS A 1 122 ? 25.923 62.230 92.744 1.00 15.02 120 LYS A C 1
ATOM 928 O O . LYS A 1 122 ? 26.016 62.363 93.953 1.00 17.74 120 LYS A O 1
ATOM 934 N N . HIS A 1 123 ? 25.550 61.087 92.193 1.00 15.30 121 HIS A N 1
ATOM 935 C CA . HIS A 1 123 ? 25.041 60.003 93.043 1.00 15.50 121 HIS A CA 1
ATOM 936 C C . HIS A 1 123 ? 25.937 58.776 93.194 1.00 15.41 121 HIS A C 1
ATOM 937 O O . HIS A 1 123 ? 25.533 57.782 93.785 1.00 15.78 121 HIS A O 1
ATOM 944 N N . ILE A 1 124 ? 27.152 58.855 92.674 1.00 15.28 122 ILE A N 1
ATOM 945 C CA . ILE A 1 124 ? 28.089 57.751 92.758 1.00 15.27 122 ILE A CA 1
ATOM 946 C C . ILE A 1 124 ? 28.243 57.228 94.202 1.00 16.82 122 ILE A C 1
ATOM 947 O O . ILE A 1 124 ? 28.578 56.053 94.423 1.00 17.01 122 ILE A O 1
ATOM 952 N N . SER A 1 125 ? 27.989 58.089 95.185 1.00 16.10 123 SER A N 1
ATOM 953 C CA . SER A 1 125 ? 28.190 57.705 96.585 1.00 16.94 123 SER A CA 1
ATOM 954 C C . SER A 1 125 ? 27.224 56.620 97.016 1.00 17.48 123 SER A C 1
ATOM 955 O O . SER A 1 125 ? 27.430 55.954 98.036 1.00 16.88 123 SER A O 1
ATOM 958 N N . ALA A 1 126 ? 26.178 56.440 96.214 1.00 17.38 124 ALA A N 1
ATOM 959 C CA . ALA A 1 126 ? 25.177 55.415 96.458 1.00 14.80 124 ALA A CA 1
ATOM 960 C C . ALA A 1 126 ? 25.771 53.999 96.527 1.00 15.69 124 ALA A C 1
ATOM 961 O O . ALA A 1 126 ? 25.191 53.123 97.157 1.00 15.85 124 ALA A O 1
ATOM 963 N N . LEU A 1 127 ? 26.923 53.781 95.890 1.00 15.88 125 LEU A N 1
ATOM 964 C CA . LEU A 1 127 ? 27.540 52.452 95.822 1.00 15.34 125 LEU A CA 1
ATOM 965 C C . LEU A 1 127 ? 28.538 52.197 96.950 1.00 15.30 125 LEU A C 1
ATOM 966 O O . LEU A 1 127 ? 29.279 51.205 96.930 1.00 13.53 125 LEU A O 1
ATOM 971 N N . ASP A 1 128 ? 28.557 53.094 97.930 1.00 16.50 126 ASP A N 1
ATOM 972 C CA . ASP A 1 128 ? 29.434 52.929 99.092 1.00 16.21 126 ASP A CA 1
ATOM 973 C C . ASP A 1 128 ? 29.042 51.687 99.867 1.00 14.48 126 ASP A C 1
ATOM 974 O O . ASP A 1 128 ? 27.857 51.440 100.084 1.00 14.65 126 ASP A O 1
ATOM 979 N N . SER A 1 129 ? 30.018 50.905 100.303 1.00 13.43 127 SER A N 1
ATOM 980 C CA . SER A 1 129 ? 29.690 49.782 101.175 1.00 13.48 127 SER A CA 1
ATOM 981 C C . SER A 1 129 ? 29.012 50.296 102.459 1.00 13.91 127 SER A C 1
ATOM 982 O O . SER A 1 129 ? 29.183 51.448 102.859 1.00 13.45 127 SER A O 1
ATOM 985 N N . HIS A 1 130 ? 28.230 49.446 103.098 1.00 13.02 128 HIS A N 1
ATOM 986 C CA . HIS A 1 130 ? 27.558 49.854 104.319 1.00 13.55 128 HIS A CA 1
ATOM 987 C C . HIS A 1 130 ? 27.422 48.705 105.323 1.00 14.34 128 HIS A C 1
ATOM 988 O O . HIS A 1 130 ? 27.250 47.535 104.960 1.00 13.01 128 HIS A O 1
ATOM 995 N N . THR A 1 131 ? 27.515 49.053 106.595 1.00 14.31 129 THR A N 1
ATOM 996 C CA . THR A 1 131 ? 27.395 48.071 107.647 1.00 14.74 129 THR A CA 1
ATOM 997 C C . THR A 1 131 ? 26.008 48.122 108.231 1.00 14.84 129 THR A C 1
ATOM 998 O O . THR A 1 131 ? 25.542 49.177 108.633 1.00 17.07 129 THR A O 1
ATOM 1002 N N . ILE A 1 132 ? 25.337 46.987 108.269 1.00 14.15 130 ILE A N 1
ATOM 1003 C CA . ILE A 1 132 ? 23.984 46.965 108.784 1.00 15.56 130 ILE A CA 1
ATOM 1004 C C . ILE A 1 132 ? 24.008 47.078 110.314 1.00 16.46 130 ILE A C 1
ATOM 1005 O O . ILE A 1 132 ? 25.018 46.759 110.945 1.00 16.18 130 ILE A O 1
ATOM 1010 N N . PRO A 1 133 ? 22.902 47.556 110.910 1.00 17.32 131 PRO A N 1
ATOM 1011 C CA . PRO A 1 133 ? 22.821 47.780 112.359 1.00 16.59 131 PRO A CA 1
ATOM 1012 C C . PRO A 1 133 ? 22.643 46.482 113.146 1.00 16.97 131 PRO A C 1
ATOM 1013 O O . PRO A 1 133 ? 23.066 46.407 114.300 1.00 18.56 131 PRO A O 1
ATOM 1017 N N . GLU A 1 134 ? 22.035 45.473 112.528 1.00 16.41 132 GLU A N 1
ATOM 1018 C CA . GLU A 1 134 ? 21.867 44.165 113.173 1.00 17.13 132 GLU A CA 1
ATOM 1019 C C . GLU A 1 134 ? 23.211 43.416 113.304 1.00 17.10 132 GLU A C 1
ATOM 1020 O O . GLU A 1 134 ? 24.097 43.555 112.455 1.00 16.37 132 GLU A O 1
ATOM 1026 N N . LYS A 1 135 ? 23.366 42.615 114.354 1.00 17.24 133 LYS A N 1
ATOM 1027 C CA . LYS A 1 135 ? 24.559 41.774 114.472 1.00 14.78 133 LYS A CA 1
ATOM 1028 C C . LYS A 1 135 ? 24.263 40.320 114.798 1.00 14.75 133 LYS A C 1
ATOM 1029 O O . LYS A 1 135 ? 24.704 39.807 115.824 1.00 15.97 133 LYS A O 1
ATOM 1035 N N . PRO A 1 136 ? 23.531 39.634 113.915 1.00 14.41 134 PRO A N 1
ATOM 1036 C CA . PRO A 1 136 ? 23.246 38.213 114.104 1.00 13.37 134 PRO A CA 1
ATOM 1037 C C . PRO A 1 136 ? 24.517 37.387 114.171 1.00 15.00 134 PRO A C 1
ATOM 1038 O O . PRO A 1 136 ? 25.551 37.782 113.617 1.00 13.90 134 PRO A O 1
ATOM 1042 N N . LYS A 1 137 ? 24.426 36.237 114.829 1.00 15.79 135 LYS A N 1
ATOM 1043 C CA . LYS A 1 137 ? 25.534 35.304 114.908 1.00 15.61 135 LYS A CA 1
ATOM 1044 C C . LYS A 1 137 ? 26.857 35.983 115.280 1.00 16.89 135 LYS A C 1
ATOM 1045 O O . LYS A 1 137 ? 27.910 35.675 114.721 1.00 18.66 135 LYS A O 1
ATOM 1051 N N . ASP A 1 138 ? 26.809 36.919 116.216 1.00 17.37 136 ASP A N 1
ATOM 1052 C CA . ASP A 1 138 ? 28.040 37.427 116.812 1.00 18.39 136 ASP A CA 1
ATOM 1053 C C . ASP A 1 138 ? 28.983 38.138 115.846 1.00 15.57 136 ASP A C 1
ATOM 1054 O O . ASP A 1 138 ? 30.137 38.375 116.188 1.00 15.00 136 ASP A O 1
ATOM 1059 N N . CYS A 1 139 ? 28.484 38.493 114.663 1.00 15.20 137 CYS A N 1
ATOM 1060 C CA . CYS A 1 139 ? 29.288 39.142 113.622 1.00 12.97 137 CYS A CA 1
ATOM 1061 C C . CYS A 1 139 ? 28.856 40.563 113.301 1.00 13.58 137 CYS A C 1
ATOM 1062 O O . CYS A 1 139 ? 27.705 40.944 113.536 1.00 14.21 137 CYS A O 1
ATOM 1065 N N . THR A 1 140 ? 29.790 41.345 112.765 1.00 12.95 138 THR A N 1
ATOM 1066 C CA . THR A 1 140 ? 29.490 42.663 112.214 1.00 11.87 138 THR A CA 1
ATOM 1067 C C . THR A 1 140 ? 29.358 42.485 110.718 1.00 11.68 138 THR A C 1
ATOM 1068 O O . THR A 1 140 ? 30.261 41.941 110.092 1.00 12.73 138 THR A O 1
ATOM 1072 N N . TRP A 1 141 ? 28.249 42.930 110.133 1.00 11.85 139 TRP A N 1
ATOM 1073 C CA . TRP A 1 141 ? 27.960 42.588 108.737 1.00 12.14 139 TRP A CA 1
ATOM 1074 C C . TRP A 1 141 ? 28.113 43.745 107.766 1.00 12.42 139 TRP A C 1
ATOM 1075 O O . TRP A 1 141 ? 27.427 44.757 107.865 1.00 13.09 139 TRP A O 1
ATOM 1086 N N . THR A 1 142 ? 28.999 43.588 106.800 1.00 11.24 140 THR A N 1
ATOM 1087 C CA . THR A 1 142 ? 29.175 44.653 105.840 1.00 11.47 140 THR A CA 1
ATOM 1088 C C . THR A 1 142 ? 28.784 44.215 104.437 1.00 10.99 140 THR A C 1
ATOM 1089 O O . THR A 1 142 ? 29.097 43.108 104.002 1.00 10.69 140 THR A O 1
ATOM 1093 N N . VAL A 1 143 ? 28.093 45.104 103.736 1.00 10.72 141 VAL A N 1
ATOM 1094 C CA . VAL A 1 143 ? 27.678 44.846 102.376 1.00 11.13 141 VAL A CA 1
ATOM 1095 C C . VAL A 1 143 ? 28.455 45.726 101.400 1.00 10.71 141 VAL A C 1
ATOM 1096 O O . VAL A 1 143 ? 28.422 46.947 101.486 1.00 11.60 141 VAL A O 1
ATOM 1100 N N . HIS A 1 144 ? 29.158 45.095 100.474 1.00 10.72 142 HIS A N 1
ATOM 1101 C CA . HIS A 1 144 ? 29.930 45.819 99.469 1.00 10.69 142 HIS A CA 1
ATOM 1102 C C . HIS A 1 144 ? 29.289 45.683 98.103 1.00 10.91 142 HIS A C 1
ATOM 1103 O O . HIS A 1 144 ? 28.603 44.711 97.810 1.00 10.83 142 HIS A O 1
ATOM 1110 N N . TYR A 1 145 ? 29.521 46.661 97.249 1.00 11.74 143 TYR A N 1
ATOM 1111 C CA . TYR A 1 145 ? 29.064 46.547 95.873 1.00 11.61 143 TYR A CA 1
ATOM 1112 C C . TYR A 1 145 ? 30.285 46.535 94.940 1.00 11.63 143 TYR A C 1
ATOM 1113 O O . TYR A 1 145 ? 30.811 47.583 94.588 1.00 12.47 143 TYR A O 1
ATOM 1122 N N . ARG A 1 146 ? 30.756 45.339 94.588 1.00 11.34 144 ARG A N 1
ATOM 1123 C CA . ARG A 1 146 ? 31.933 45.177 93.721 1.00 12.61 144 ARG A CA 1
ATOM 1124 C C . ARG A 1 146 ? 31.563 45.336 92.247 1.00 13.12 144 ARG A C 1
ATOM 1125 O O . ARG A 1 146 ? 30.427 45.059 91.841 1.00 14.47 144 ARG A O 1
ATOM 1133 N N . PRO A 1 147 ? 32.526 45.743 91.430 1.00 11.66 145 PRO A N 1
ATOM 1134 C CA . PRO A 1 147 ? 32.315 45.765 89.982 1.00 12.46 145 PRO A CA 1
ATOM 1135 C C . PRO A 1 147 ? 31.946 44.377 89.481 1.00 12.77 145 PRO A C 1
ATOM 1136 O O . PRO A 1 147 ? 32.631 43.441 89.871 1.00 13.20 145 PRO A O 1
ATOM 1140 N N . VAL A 1 148 ? 30.932 44.221 88.628 1.00 12.42 146 VAL A N 1
ATOM 1141 C CA . VAL A 1 148 ? 30.639 42.875 88.119 1.00 13.05 146 VAL A CA 1
ATOM 1142 C C . VAL A 1 148 ? 31.826 42.336 87.348 1.00 12.57 146 VAL A C 1
ATOM 1143 O O . VAL A 1 148 ? 32.038 41.137 87.275 1.00 13.10 146 VAL A O 1
ATOM 1147 N N . GLY A 1 149 ? 32.608 43.229 86.771 1.00 12.30 147 GLY A N 1
ATOM 1148 C CA . GLY A 1 149 ? 33.730 42.800 85.975 1.00 12.69 147 GLY A CA 1
ATOM 1149 C C . GLY A 1 149 ? 33.594 43.506 84.664 1.00 13.05 147 GLY A C 1
ATOM 1150 O O . GLY A 1 149 ? 32.869 44.491 84.579 1.00 13.99 147 GLY A O 1
ATOM 1151 N N . VAL A 1 150 ? 34.285 43.009 83.648 1.00 12.89 148 VAL A N 1
ATOM 1152 C CA . VAL A 1 150 ? 34.231 43.610 82.318 1.00 14.98 148 VAL A CA 1
ATOM 1153 C C . VAL A 1 150 ? 32.856 43.402 81.655 1.00 14.47 148 VAL A C 1
ATOM 1154 O O . VAL A 1 150 ? 32.377 42.266 81.517 1.00 13.36 148 VAL A O 1
ATOM 1158 N N . THR A 1 151 ? 32.222 44.493 81.243 1.00 12.93 149 THR A N 1
ATOM 1159 C CA . THR A 1 151 ? 30.908 44.372 80.630 1.00 13.96 149 THR A CA 1
ATOM 1160 C C . THR A 1 151 ? 30.921 44.656 79.140 1.00 12.73 149 THR A C 1
ATOM 1161 O O . THR A 1 151 ? 31.756 45.387 78.650 1.00 14.09 149 THR A O 1
ATOM 1165 N N . GLY A 1 152 ? 29.979 44.066 78.426 1.00 12.09 150 GLY A N 1
ATOM 1166 C CA . GLY A 1 152 ? 29.769 44.391 77.037 1.00 11.80 150 GLY A CA 1
ATOM 1167 C C . GLY A 1 152 ? 28.560 45.282 76.915 1.00 12.24 150 GLY A C 1
ATOM 1168 O O . GLY A 1 152 ? 27.461 44.900 77.299 1.00 12.55 150 GLY A O 1
ATOM 1169 N N . LEU A 1 153 ? 28.769 46.482 76.393 1.00 12.91 151 LEU A N 1
ATOM 1170 C CA . LEU A 1 153 ? 27.688 47.432 76.184 1.00 12.39 151 LEU A CA 1
ATOM 1171 C C . LEU A 1 153 ? 27.243 47.443 74.709 1.00 14.03 151 LEU A C 1
ATOM 1172 O O . LEU A 1 153 ? 28.013 47.878 73.818 1.00 15.47 151 LEU A O 1
ATOM 1177 N N . ILE A 1 154 ? 26.021 46.967 74.448 1.00 12.05 152 ILE A N 1
ATOM 1178 C CA . ILE A 1 154 ? 25.517 46.851 73.080 1.00 12.49 152 ILE A CA 1
ATOM 1179 C C . ILE A 1 154 ? 24.304 47.740 72.843 1.00 12.88 152 ILE A C 1
ATOM 1180 O O . ILE A 1 154 ? 23.280 47.613 73.536 1.00 12.86 152 ILE A O 1
ATOM 1185 N N . VAL A 1 155 ? 24.418 48.640 71.865 1.00 12.80 153 VAL A N 1
ATOM 1186 C CA . VAL A 1 155 ? 23.389 49.660 71.649 1.00 13.62 153 VAL A CA 1
ATOM 1187 C C . VAL A 1 155 ? 22.871 49.665 70.210 1.00 13.91 153 VAL A C 1
ATOM 1188 O O . VAL A 1 155 ? 23.566 49.207 69.309 1.00 14.55 153 VAL A O 1
ATOM 1192 N N . PRO A 1 156 ? 21.631 50.162 69.997 1.00 14.83 154 PRO A N 1
ATOM 1193 C CA . PRO A 1 156 ? 21.009 50.174 68.677 1.00 14.02 154 PRO A CA 1
ATOM 1194 C C . PRO A 1 156 ? 21.285 51.495 67.996 1.00 15.02 154 PRO A C 1
ATOM 1195 O O . PRO A 1 156 ? 22.012 52.327 68.529 1.00 15.52 154 PRO A O 1
ATOM 1199 N N . TRP A 1 157 ? 20.685 51.704 66.837 1.00 14.78 155 TRP A N 1
ATOM 1200 C CA . TRP A 1 157 ? 20.849 52.967 66.153 1.00 15.87 155 TRP A CA 1
ATOM 1201 C C . TRP A 1 157 ? 19.851 54.030 66.612 1.00 17.61 155 TRP A C 1
ATOM 1202 O O . TRP A 1 157 ? 20.037 55.193 66.272 1.00 18.10 155 TRP A O 1
ATOM 1213 N N . ASN A 1 158 ? 18.810 53.657 67.373 1.00 17.59 156 ASN A N 1
ATOM 1214 C CA . ASN A 1 158 ? 17.746 54.623 67.694 1.00 18.04 156 ASN A CA 1
ATOM 1215 C C . ASN A 1 158 ? 18.284 55.838 68.436 1.00 20.49 156 ASN A C 1
ATOM 1216 O O . ASN A 1 158 ? 17.813 56.964 68.227 1.00 21.02 156 ASN A O 1
ATOM 1221 N N . PHE A 1 159 ? 19.231 55.611 69.338 1.00 19.88 157 PHE A N 1
ATOM 1222 C CA . PHE A 1 159 ? 19.882 56.723 70.025 1.00 20.85 157 PHE A CA 1
ATOM 1223 C C . PHE A 1 159 ? 21.378 56.514 70.037 1.00 20.72 157 PHE A C 1
ATOM 1224 O O . PHE A 1 159 ? 21.931 55.981 70.999 1.00 20.70 157 PHE A O 1
ATOM 1232 N N . PRO A 1 160 ? 22.038 56.923 68.950 1.00 20.48 158 PRO A N 1
ATOM 1233 C CA . PRO A 1 160 ? 23.473 56.667 68.783 1.00 19.96 158 PRO A CA 1
ATOM 1234 C C . PRO A 1 160 ? 24.324 57.234 69.931 1.00 19.04 158 PRO A C 1
ATOM 1235 O O . PRO A 1 160 ? 25.390 56.688 70.200 1.00 20.88 158 PRO A O 1
ATOM 1239 N N . ILE A 1 161 ? 23.867 58.288 70.603 1.00 18.99 159 ILE A N 1
ATOM 1240 C CA . ILE A 1 161 ? 24.578 58.773 71.785 1.00 18.46 159 ILE A CA 1
ATOM 1241 C C . ILE A 1 161 ? 23.806 58.622 73.098 1.00 17.12 159 ILE A C 1
ATOM 1242 O O . ILE A 1 161 ? 24.399 58.466 74.141 1.00 17.17 159 ILE A O 1
ATOM 1247 N N . GLY A 1 162 ? 22.486 58.673 73.053 1.00 18.01 160 GLY A N 1
ATOM 1248 C CA . GLY A 1 162 ? 21.699 58.563 74.271 1.00 19.20 160 GLY A CA 1
ATOM 1249 C C . GLY A 1 162 ? 21.788 57.202 74.950 1.00 19.45 160 GLY A C 1
ATOM 1250 O O . GLY A 1 162 ? 22.025 57.116 76.158 1.00 16.97 160 GLY A O 1
ATOM 1259 N N . ILE A 1 164 ? 24.087 54.642 74.746 1.00 17.35 162 ILE A N 1
ATOM 1260 C CA . ILE A 1 164 ? 25.368 54.342 75.351 1.00 16.35 162 ILE A CA 1
ATOM 1261 C C . ILE A 1 164 ? 25.587 55.146 76.636 1.00 15.70 162 ILE A C 1
ATOM 1262 O O . ILE A 1 164 ? 26.217 54.660 77.569 1.00 14.50 162 ILE A O 1
ATOM 1267 N N . ALA A 1 165 ? 25.049 56.362 76.683 1.00 16.07 163 ALA A N 1
ATOM 1268 C CA . ALA A 1 165 ? 25.247 57.251 77.828 1.00 16.03 163 ALA A CA 1
ATOM 1269 C C . ALA A 1 165 ? 24.628 56.679 79.097 1.00 16.91 163 ALA A C 1
ATOM 1270 O O . ALA A 1 165 ? 25.192 56.815 80.185 1.00 15.60 163 ALA A O 1
ATOM 1272 N N . LYS A 1 166 ? 23.464 56.045 78.947 1.00 17.14 164 LYS A N 1
ATOM 1273 C CA . LYS A 1 166 ? 22.781 55.405 80.065 1.00 17.18 164 LYS A CA 1
ATOM 1274 C C . LYS A 1 166 ? 23.631 54.268 80.614 1.00 16.79 164 LYS A C 1
ATOM 1275 O O . LYS A 1 166 ? 23.717 54.067 81.822 1.00 18.46 164 LYS A O 1
ATOM 1281 N N . LYS A 1 167 ? 24.259 53.516 79.728 1.00 14.90 165 LYS A N 1
ATOM 1282 C CA . LYS A 1 167 ? 24.956 52.324 80.167 1.00 15.54 165 LYS A CA 1
ATOM 1283 C C . LYS A 1 167 ? 26.325 52.645 80.743 1.00 14.82 165 LYS A C 1
ATOM 1284 O O . LYS A 1 167 ? 26.751 52.037 81.715 1.00 14.33 165 LYS A O 1
ATOM 1290 N N . LEU A 1 168 ? 27.015 53.600 80.134 1.00 15.42 166 LEU A N 1
ATOM 1291 C CA . LEU A 1 168 ? 28.416 53.831 80.454 1.00 15.53 166 LEU A CA 1
ATOM 1292 C C . LEU A 1 168 ? 28.577 54.668 81.712 1.00 15.06 166 LEU A C 1
ATOM 1293 O O . LEU A 1 168 ? 29.485 54.443 82.496 1.00 15.64 166 LEU A O 1
ATOM 1298 N N . SER A 1 169 ? 27.680 55.621 81.912 1.00 15.91 167 SER A N 1
ATOM 1299 C CA . SER A 1 169 ? 27.643 56.378 83.154 1.00 15.47 167 SER A CA 1
ATOM 1300 C C . SER A 1 169 ? 27.492 55.475 84.381 1.00 15.72 167 SER A C 1
ATOM 1301 O O . SER A 1 169 ? 28.126 55.709 85.410 1.00 16.39 167 SER A O 1
ATOM 1304 N N . ALA A 1 170 ? 26.653 54.447 84.285 1.00 16.58 168 ALA A N 1
ATOM 1305 C CA . ALA A 1 170 ? 26.473 53.513 85.405 1.00 15.86 168 ALA A CA 1
ATOM 1306 C C . ALA A 1 170 ? 27.657 52.554 85.539 1.00 14.57 168 ALA A C 1
ATOM 1307 O O . ALA A 1 170 ? 28.111 52.273 86.635 1.00 15.10 168 ALA A O 1
ATOM 1309 N N . ALA A 1 171 ? 28.170 52.079 84.417 1.00 14.44 169 ALA A N 1
ATOM 1310 C CA . ALA A 1 171 ? 29.303 51.171 84.433 1.00 14.62 169 ALA A CA 1
ATOM 1311 C C . ALA A 1 171 ? 30.612 51.801 84.966 1.00 15.37 169 ALA A C 1
ATOM 1312 O O . ALA A 1 171 ? 31.393 51.130 85.655 1.00 15.90 169 ALA A O 1
ATOM 1314 N N . LEU A 1 172 ? 30.862 53.074 84.653 1.00 15.27 170 LEU A N 1
ATOM 1315 C CA . LEU A 1 172 ? 32.025 53.759 85.220 1.00 14.94 170 LEU A CA 1
ATOM 1316 C C . LEU A 1 172 ? 31.819 53.995 86.711 1.00 14.81 170 LEU A C 1
ATOM 1317 O O . LEU A 1 172 ? 32.687 53.693 87.516 1.00 16.24 170 LEU A O 1
ATOM 1322 N N . ALA A 1 173 ? 30.666 54.522 87.089 1.00 14.17 171 ALA A N 1
ATOM 1323 C CA . ALA A 1 173 ? 30.395 54.726 88.505 1.00 14.76 171 ALA A CA 1
ATOM 1324 C C . ALA A 1 173 ? 30.697 53.456 89.296 1.00 15.18 171 ALA A C 1
ATOM 1325 O O . ALA A 1 173 ? 31.077 53.529 90.468 1.00 15.18 171 ALA A O 1
ATOM 1327 N N . ALA A 1 174 ? 30.544 52.303 88.637 1.00 14.74 172 ALA A N 1
ATOM 1328 C CA . ALA A 1 174 ? 30.733 50.989 89.257 1.00 14.18 172 ALA A CA 1
ATOM 1329 C C . ALA A 1 174 ? 32.194 50.505 89.234 1.00 14.66 172 ALA A C 1
ATOM 1330 O O . ALA A 1 174 ? 32.578 49.582 89.967 1.00 13.46 172 ALA A O 1
ATOM 1332 N N . GLY A 1 175 ? 33.003 51.127 88.385 1.00 14.44 173 GLY A N 1
ATOM 1333 C CA . GLY A 1 175 ? 34.373 50.698 88.197 1.00 14.40 173 GLY A CA 1
ATOM 1334 C C . GLY A 1 175 ? 34.469 49.559 87.197 1.00 15.74 173 GLY A C 1
ATOM 1335 O O . GLY A 1 175 ? 35.417 48.783 87.230 1.00 15.28 173 GLY A O 1
ATOM 1336 N N . CYS A 1 176 ? 33.481 49.454 86.308 1.00 16.12 174 CYS A N 1
ATOM 1337 C CA . CYS A 1 176 ? 33.443 48.370 85.323 1.00 15.86 174 CYS A CA 1
ATOM 1338 C C . CYS A 1 176 ? 34.057 48.772 84.006 1.00 14.88 174 CYS A C 1
ATOM 1339 O O . CYS A 1 176 ? 33.514 49.619 83.317 1.00 14.77 174 CYS A O 1
ATOM 1342 N N . PRO A 1 177 ? 35.199 48.168 83.656 1.00 15.77 175 PRO A N 1
ATOM 1343 C CA . PRO A 1 177 ? 35.729 48.370 82.303 1.00 15.96 175 PRO A CA 1
ATOM 1344 C C . PRO A 1 177 ? 34.728 47.803 81.301 1.00 14.59 175 PRO A C 1
ATOM 1345 O O . PRO A 1 177 ? 34.060 46.809 81.576 1.00 14.84 175 PRO A O 1
ATOM 1349 N N . SER A 1 178 ? 34.602 48.432 80.148 1.00 14.84 176 SER A N 1
ATOM 1350 C CA . SER A 1 178 ? 33.583 48.006 79.214 1.00 13.49 176 SER A CA 1
ATOM 1351 C C . SER A 1 178 ? 34.106 47.845 77.789 1.00 14.24 176 SER A C 1
ATOM 1352 O O . SER A 1 178 ? 35.077 48.477 77.382 1.00 14.02 176 SER A O 1
ATOM 1355 N N . VAL A 1 179 ? 33.451 46.967 77.047 1.00 14.13 177 VAL A N 1
ATOM 1356 C CA . VAL A 1 179 ? 33.718 46.782 75.640 1.00 13.80 177 VAL A CA 1
ATOM 1357 C C . VAL A 1 179 ? 32.455 47.234 74.932 1.00 14.03 177 VAL A C 1
ATOM 1358 O O . VAL A 1 179 ? 31.366 46.761 75.257 1.00 14.22 177 VAL A O 1
ATOM 1362 N N . ILE A 1 180 ? 32.579 48.170 73.992 1.00 15.09 178 ILE A N 1
ATOM 1363 C CA . ILE A 1 180 ? 31.396 48.839 73.440 1.00 15.29 178 ILE A CA 1
ATOM 1364 C C . ILE A 1 180 ? 31.101 48.557 71.968 1.00 16.74 178 ILE A C 1
ATOM 1365 O O . ILE A 1 180 ? 31.980 48.720 71.122 1.00 16.46 178 ILE A O 1
ATOM 1370 N N . LYS A 1 181 ? 29.854 48.164 71.677 1.00 14.92 179 LYS A N 1
ATOM 1371 C CA . LYS A 1 181 ? 29.457 47.801 70.325 1.00 14.94 179 LYS A CA 1
ATOM 1372 C C . LYS A 1 181 ? 28.220 48.549 69.816 1.00 15.87 179 LYS A C 1
ATOM 1373 O O . LYS A 1 181 ? 27.098 48.227 70.198 1.00 15.17 179 LYS A O 1
ATOM 1379 N N . PRO A 1 182 ? 28.417 49.528 68.914 1.00 16.66 180 PRO A N 1
ATOM 1380 C CA . PRO A 1 182 ? 27.286 50.278 68.360 1.00 15.08 180 PRO A CA 1
ATOM 1381 C C . PRO A 1 182 ? 26.698 49.587 67.142 1.00 16.60 180 PRO A C 1
ATOM 1382 O O . PRO A 1 182 ? 27.299 48.658 66.598 1.00 16.24 180 PRO A O 1
ATOM 1386 N N . ALA A 1 183 ? 25.518 50.036 66.728 1.00 17.04 181 ALA A N 1
ATOM 1387 C CA . ALA A 1 183 ? 24.880 49.525 65.524 1.00 16.25 181 ALA A CA 1
ATOM 1388 C C . ALA A 1 183 ? 25.711 49.931 64.297 1.00 16.68 181 ALA A C 1
ATOM 1389 O O . ALA A 1 183 ? 26.262 51.027 64.258 1.00 15.76 181 ALA A O 1
ATOM 1391 N N . SER A 1 184 ? 25.811 49.058 63.299 1.00 17.09 182 SER A N 1
ATOM 1392 C CA . SER A 1 184 ? 26.578 49.405 62.103 1.00 17.90 182 SER A CA 1
ATOM 1393 C C . SER A 1 184 ? 25.930 50.529 61.286 1.00 18.71 182 SER A C 1
ATOM 1394 O O . SER A 1 184 ? 26.563 51.089 60.397 1.00 20.37 182 SER A O 1
ATOM 1397 N N . GLU A 1 185 ? 24.671 50.847 61.581 1.00 18.05 183 GLU A N 1
ATOM 1398 C CA . GLU A 1 185 ? 23.982 51.969 60.948 1.00 17.85 183 GLU A CA 1
ATOM 1399 C C . GLU A 1 185 ? 24.443 53.303 61.527 1.00 18.10 183 GLU A C 1
ATOM 1400 O O . GLU A 1 185 ? 24.319 54.347 60.881 1.00 16.82 183 GLU A O 1
ATOM 1406 N N . THR A 1 186 ? 24.957 53.270 62.756 1.00 19.11 184 THR A N 1
ATOM 1407 C CA . THR A 1 186 ? 25.365 54.499 63.438 1.00 18.36 184 THR A CA 1
ATOM 1408 C C . THR A 1 186 ? 26.634 54.363 64.275 1.00 16.48 184 THR A C 1
ATOM 1409 O O . THR A 1 186 ? 26.613 54.606 65.477 1.00 16.20 184 THR A O 1
ATOM 1413 N N . PRO A 1 187 ? 27.753 54.003 63.632 1.00 17.26 185 PRO A N 1
ATOM 1414 C CA . PRO A 1 187 ? 29.020 53.839 64.343 1.00 17.26 185 PRO A CA 1
ATOM 1415 C C . PRO A 1 187 ? 29.748 55.170 64.548 1.00 18.08 185 PRO A C 1
ATOM 1416 O O . PRO A 1 187 ? 30.584 55.279 65.437 1.00 19.49 185 PRO A O 1
ATOM 1420 N N . LEU A 1 188 ? 29.436 56.171 63.737 1.00 17.52 186 LEU A N 1
ATOM 1421 C CA . LEU A 1 188 ? 30.247 57.382 63.710 1.00 19.28 186 LEU A CA 1
ATOM 1422 C C . LEU A 1 188 ? 30.036 58.249 64.940 1.00 19.77 186 LEU A C 1
ATOM 1423 O O . LEU A 1 188 ? 30.938 58.977 65.365 1.00 20.00 186 LEU A O 1
ATOM 1428 N N . THR A 1 189 ? 28.840 58.191 65.506 1.00 19.01 187 THR A N 1
ATOM 1429 C CA . THR A 1 189 ? 28.578 58.975 66.690 1.00 18.78 187 THR A CA 1
ATOM 1430 C C . THR A 1 189 ? 29.435 58.347 67.765 1.00 19.16 187 THR A C 1
ATOM 1431 O O . THR A 1 189 ? 29.999 59.037 68.608 1.00 17.83 187 THR A O 1
ATOM 1443 N N . ILE A 1 191 ? 32.273 56.662 67.340 1.00 18.96 189 ILE A N 1
ATOM 1444 C CA . ILE A 1 191 ? 33.655 57.019 67.117 1.00 21.05 189 ILE A CA 1
ATOM 1445 C C . ILE A 1 191 ? 33.929 58.423 67.662 1.00 20.83 189 ILE A C 1
ATOM 1446 O O . ILE A 1 191 ? 34.926 58.644 68.349 1.00 20.52 189 ILE A O 1
ATOM 1451 N N . ALA A 1 192 ? 33.018 59.354 67.387 1.00 20.03 190 ALA A N 1
ATOM 1452 C CA . ALA A 1 192 ? 33.152 60.732 67.857 1.00 20.22 190 ALA A CA 1
ATOM 1453 C C . ALA A 1 192 ? 33.228 60.805 69.377 1.00 20.24 190 ALA A C 1
ATOM 1454 O O . ALA A 1 192 ? 34.079 61.498 69.941 1.00 21.88 190 ALA A O 1
ATOM 1456 N N . PHE A 1 193 ? 32.329 60.082 70.031 1.00 19.96 191 PHE A N 1
ATOM 1457 C CA . PHE A 1 193 ? 32.340 59.934 71.479 1.00 19.63 191 PHE A CA 1
ATOM 1458 C C . PHE A 1 193 ? 33.702 59.418 71.993 1.00 21.61 191 PHE A C 1
ATOM 1459 O O . PHE A 1 193 ? 34.272 59.978 72.937 1.00 21.94 191 PHE A O 1
ATOM 1467 N N . PHE A 1 194 ? 34.226 58.363 71.374 1.00 19.89 192 PHE A N 1
ATOM 1468 C CA . PHE A 1 194 ? 35.509 57.832 71.802 1.00 19.63 192 PHE A CA 1
ATOM 1469 C C . PHE A 1 194 ? 36.616 58.824 71.543 1.00 21.67 192 PHE A C 1
ATOM 1470 O O . PHE A 1 194 ? 37.530 58.956 72.347 1.00 22.25 192 PHE A O 1
ATOM 1478 N N . SER A 1 195 ? 36.532 59.540 70.429 1.00 22.44 193 SER A N 1
ATOM 1479 C CA . SER A 1 195 ? 37.498 60.597 70.171 1.00 23.08 193 SER A CA 1
ATOM 1480 C C . SER A 1 195 ? 37.480 61.625 71.301 1.00 23.40 193 SER A C 1
ATOM 1481 O O . SER A 1 195 ? 38.541 62.051 71.766 1.00 25.06 193 SER A O 1
ATOM 1484 N N . VAL A 1 196 ? 36.283 62.016 71.747 1.00 21.48 194 VAL A N 1
ATOM 1485 C CA . VAL A 1 196 ? 36.173 62.962 72.857 1.00 21.12 194 VAL A CA 1
ATOM 1486 C C . VAL A 1 196 ? 36.711 62.398 74.178 1.00 21.45 194 VAL A C 1
ATOM 1487 O O . VAL A 1 196 ? 37.348 63.123 74.927 1.00 24.12 194 VAL A O 1
ATOM 1499 N N . ASP A 1 198 ? 38.974 60.092 74.507 1.00 23.00 196 ASP A N 1
ATOM 1500 C CA . ASP A 1 198 ? 40.354 59.716 74.308 1.00 22.49 196 ASP A CA 1
ATOM 1501 C C . ASP A 1 198 ? 41.262 60.804 74.859 1.00 24.30 196 ASP A C 1
ATOM 1502 O O . ASP A 1 198 ? 42.442 60.583 75.093 1.00 23.46 196 ASP A O 1
ATOM 1507 N N . LYS A 1 199 ? 40.693 61.984 75.081 1.00 25.32 197 LYS A N 1
ATOM 1508 C CA . LYS A 1 199 ? 41.465 63.134 75.524 1.00 25.04 197 LYS A CA 1
ATOM 1509 C C . LYS A 1 199 ? 41.113 63.512 76.947 1.00 24.61 197 LYS A C 1
ATOM 1510 O O . LYS A 1 199 ? 41.173 64.682 77.316 1.00 26.68 197 LYS A O 1
ATOM 1516 N N . LEU A 1 200 ? 40.766 62.516 77.748 1.00 23.54 198 LEU A N 1
ATOM 1517 C CA . LEU A 1 200 ? 40.297 62.769 79.096 1.00 22.41 198 LEU A CA 1
ATOM 1518 C C . LEU A 1 200 ? 41.075 61.977 80.146 1.00 26.35 198 LEU A C 1
ATOM 1519 O O . LEU A 1 200 ? 40.688 61.932 81.322 1.00 25.76 198 LEU A O 1
ATOM 1524 N N . ASP A 1 201 ? 42.169 61.348 79.728 1.00 25.99 199 ASP A N 1
ATOM 1525 C CA . ASP A 1 201 ? 43.005 60.632 80.677 1.00 26.15 199 ASP A CA 1
ATOM 1526 C C . ASP A 1 201 ? 42.285 59.527 81.452 1.00 24.90 199 ASP A C 1
ATOM 1527 O O . ASP A 1 201 ? 42.513 59.345 82.647 1.00 24.64 199 ASP A O 1
ATOM 1532 N N . LEU A 1 202 ? 41.416 58.792 80.771 1.00 24.08 200 LEU A N 1
ATOM 1533 C CA . LEU A 1 202 ? 40.842 57.586 81.338 1.00 21.27 200 LEU A CA 1
ATOM 1534 C C . LEU A 1 202 ? 41.950 56.543 81.384 1.00 22.05 200 LEU A C 1
ATOM 1535 O O . LEU A 1 202 ? 42.874 56.594 80.570 1.00 21.42 200 LEU A O 1
ATOM 1540 N N . PRO A 1 203 ? 41.872 55.600 82.339 1.00 21.63 201 PRO A N 1
ATOM 1541 C CA . PRO A 1 203 ? 42.801 54.456 82.372 1.00 19.21 201 PRO A CA 1
ATOM 1542 C C . PRO A 1 203 ? 42.762 53.621 81.083 1.00 17.49 201 PRO A C 1
ATOM 1543 O O . PRO A 1 203 ? 41.692 53.367 80.537 1.00 17.15 201 PRO A O 1
ATOM 1547 N N . ASP A 1 204 ? 43.923 53.195 80.607 1.00 17.01 202 ASP A N 1
ATOM 1548 C CA . ASP A 1 204 ? 43.985 52.317 79.449 1.00 17.11 202 ASP A CA 1
ATOM 1549 C C . ASP A 1 204 ? 43.163 51.047 79.694 1.00 16.70 202 ASP A C 1
ATOM 1550 O O . ASP A 1 204 ? 43.485 50.249 80.568 1.00 16.55 202 ASP A O 1
ATOM 1555 N N . GLY A 1 205 ? 42.108 50.858 78.913 1.00 17.21 203 GLY A N 1
ATOM 1556 C CA . GLY A 1 205 ? 41.257 49.692 79.050 1.00 15.03 203 GLY A CA 1
ATOM 1557 C C . GLY A 1 205 ? 39.889 49.947 79.670 1.00 16.13 203 GLY A C 1
ATOM 1558 O O . GLY A 1 205 ? 39.061 49.049 79.662 1.00 16.72 203 GLY A O 1
ATOM 1567 N N . VAL A 1 207 ? 37.478 51.955 78.651 1.00 16.75 205 VAL A N 1
ATOM 1568 C CA . VAL A 1 207 ? 36.514 51.944 77.564 1.00 15.63 205 VAL A CA 1
ATOM 1569 C C . VAL A 1 207 ? 37.182 51.374 76.324 1.00 15.78 205 VAL A C 1
ATOM 1570 O O . VAL A 1 207 ? 38.367 51.578 76.106 1.00 17.46 205 VAL A O 1
ATOM 1574 N N . ASN A 1 208 ? 36.414 50.626 75.540 1.00 16.85 206 ASN A N 1
ATOM 1575 C CA . ASN A 1 208 ? 36.899 49.965 74.331 1.00 17.12 206 ASN A CA 1
ATOM 1576 C C . ASN A 1 208 ? 35.781 49.900 73.298 1.00 16.95 206 ASN A C 1
ATOM 1577 O O . ASN A 1 208 ? 34.625 49.659 73.642 1.00 16.56 206 ASN A O 1
ATOM 1582 N N . LEU A 1 209 ? 36.141 50.118 72.037 1.00 17.52 207 LEU A N 1
ATOM 1583 C CA . LEU A 1 209 ? 35.182 50.183 70.948 1.00 17.29 207 LEU A CA 1
ATOM 1584 C C . LEU A 1 209 ? 35.435 49.084 69.917 1.00 17.37 207 LEU A C 1
ATOM 1585 O O . LEU A 1 209 ? 36.526 48.951 69.394 1.00 17.32 207 LEU A O 1
ATOM 1590 N N . VAL A 1 210 ? 34.416 48.282 69.650 1.00 18.01 208 VAL A N 1
ATOM 1591 C CA . VAL A 1 210 ? 34.493 47.277 68.608 1.00 18.81 208 VAL A CA 1
ATOM 1592 C C . VAL A 1 210 ? 33.341 47.486 67.624 1.00 18.76 208 VAL A C 1
ATOM 1593 O O . VAL A 1 210 ? 32.263 47.919 68.017 1.00 17.11 208 VAL A O 1
ATOM 1605 N N . GLY A 1 212 ? 31.618 46.107 63.568 1.00 20.22 210 GLY A N 1
ATOM 1606 C CA . GLY A 1 212 ? 31.605 45.168 62.469 1.00 19.06 210 GLY A CA 1
ATOM 1607 C C . GLY A 1 212 ? 30.415 44.243 62.548 1.00 19.01 210 GLY A C 1
ATOM 1608 O O . GLY A 1 212 ? 29.344 44.618 63.021 1.00 19.55 210 GLY A O 1
ATOM 1609 N N . LYS A 1 213 ? 30.618 43.018 62.090 1.00 20.93 211 LYS A N 1
ATOM 1610 C CA . LYS A 1 213 ? 29.539 42.055 61.912 1.00 20.31 211 LYS A CA 1
ATOM 1611 C C . LYS A 1 213 ? 28.984 41.627 63.265 1.00 19.75 211 LYS A C 1
ATOM 1612 O O . LYS A 1 213 ? 29.737 41.252 64.156 1.00 20.65 211 LYS A O 1
ATOM 1618 N N . ALA A 1 214 ? 27.667 41.690 63.419 1.00 20.21 212 ALA A N 1
ATOM 1619 C CA . ALA A 1 214 ? 27.013 41.361 64.686 1.00 18.98 212 ALA A CA 1
ATOM 1620 C C . ALA A 1 214 ? 27.322 39.949 65.201 1.00 18.84 212 ALA A C 1
ATOM 1621 O O . ALA A 1 214 ? 27.723 39.771 66.354 1.00 18.29 212 ALA A O 1
ATOM 1623 N N . SER A 1 215 ? 27.129 38.946 64.352 1.00 20.15 213 SER A N 1
ATOM 1624 C CA . SER A 1 215 ? 27.574 37.580 64.666 1.00 21.34 213 SER A CA 1
ATOM 1625 C C . SER A 1 215 ? 28.927 37.542 65.355 1.00 19.97 213 SER A C 1
ATOM 1626 O O . SER A 1 215 ? 29.054 36.964 66.427 1.00 21.41 213 SER A O 1
ATOM 1629 N N . VAL A 1 216 ? 29.935 38.136 64.715 1.00 18.89 214 VAL A N 1
ATOM 1630 C CA . VAL A 1 216 ? 31.315 38.053 65.186 1.00 19.43 214 VAL A CA 1
ATOM 1631 C C . VAL A 1 216 ? 31.476 38.654 66.566 1.00 18.68 214 VAL A C 1
ATOM 1632 O O . VAL A 1 216 ? 31.865 37.958 67.504 1.00 17.91 214 VAL A O 1
ATOM 1636 N N . ILE A 1 217 ? 31.168 39.944 66.682 1.00 18.19 215 ILE A N 1
ATOM 1637 C CA . ILE A 1 217 ? 31.291 40.640 67.951 1.00 18.07 215 ILE A CA 1
ATOM 1638 C C . ILE A 1 217 ? 30.453 39.952 69.021 1.00 18.20 215 ILE A C 1
ATOM 1639 O O . ILE A 1 217 ? 30.957 39.620 70.102 1.00 15.84 215 ILE A O 1
ATOM 1644 N N . GLY A 1 218 ? 29.177 39.733 68.704 1.00 18.02 216 GLY A N 1
ATOM 1645 C CA . GLY A 1 218 ? 28.233 39.190 69.661 1.00 17.21 216 GLY A CA 1
ATOM 1646 C C . GLY A 1 218 ? 28.694 37.872 70.244 1.00 17.27 216 GLY A C 1
ATOM 1647 O O . GLY A 1 218 ? 28.476 37.600 71.422 1.00 16.01 216 GLY A O 1
ATOM 1648 N N . LYS A 1 219 ? 29.350 37.061 69.423 1.00 15.96 217 LYS A N 1
ATOM 1649 C CA . LYS A 1 219 ? 29.712 35.723 69.837 1.00 16.31 217 LYS A CA 1
ATOM 1650 C C . LYS A 1 219 ? 30.819 35.717 70.891 1.00 18.80 217 LYS A C 1
ATOM 1651 O O . LYS A 1 219 ? 30.791 34.909 71.813 1.00 19.65 217 LYS A O 1
ATOM 1657 N N . VAL A 1 220 ? 31.798 36.606 70.753 1.00 17.73 218 VAL A N 1
ATOM 1658 C CA . VAL A 1 220 ? 32.885 36.709 71.722 1.00 17.12 218 VAL A CA 1
ATOM 1659 C C . VAL A 1 220 ? 32.372 37.168 73.087 1.00 16.64 218 VAL A C 1
ATOM 1660 O O . VAL A 1 220 ? 32.679 36.559 74.121 1.00 16.14 218 VAL A O 1
ATOM 1664 N N . LEU A 1 221 ? 31.568 38.232 73.069 1.00 17.18 219 LEU A N 1
ATOM 1665 C CA . LEU A 1 221 ? 30.932 38.801 74.269 1.00 15.77 219 LEU A CA 1
ATOM 1666 C C . LEU A 1 221 ? 30.035 37.812 75.056 1.00 15.04 219 LEU A C 1
ATOM 1667 O O . LEU A 1 221 ? 29.988 37.861 76.285 1.00 13.69 219 LEU A O 1
ATOM 1672 N N . CYS A 1 222 ? 29.333 36.924 74.350 1.00 15.45 220 CYS A N 1
ATOM 1673 C CA . CYS A 1 222 ? 28.545 35.867 74.997 1.00 14.86 220 CYS A CA 1
ATOM 1674 C C . CYS A 1 222 ? 29.410 34.754 75.579 1.00 15.12 220 CYS A C 1
ATOM 1675 O O . CYS A 1 222 ? 29.119 34.235 76.645 1.00 13.88 220 CYS A O 1
ATOM 1678 N N . GLU A 1 223 ? 30.466 34.380 74.865 1.00 16.81 221 GLU A N 1
ATOM 1679 C CA . GLU A 1 223 ? 31.239 33.196 75.214 1.00 17.21 221 GLU A CA 1
ATOM 1680 C C . GLU A 1 223 ? 32.316 33.494 76.224 1.00 17.42 221 GLU A C 1
ATOM 1681 O O . GLU A 1 223 ? 32.735 32.620 76.960 1.00 19.32 221 GLU A O 1
ATOM 1687 N N . HIS A 1 224 ? 32.782 34.728 76.258 1.00 17.34 222 HIS A N 1
ATOM 1688 C CA . HIS A 1 224 ? 33.950 35.013 77.064 1.00 17.16 222 HIS A CA 1
ATOM 1689 C C . HIS A 1 224 ? 33.650 34.976 78.552 1.00 17.02 222 HIS A C 1
ATOM 1690 O O . HIS A 1 224 ? 32.674 35.558 78.996 1.00 16.41 222 HIS A O 1
ATOM 1697 N N . LYS A 1 225 ? 34.523 34.308 79.308 1.00 18.31 223 LYS A N 1
ATOM 1698 C CA . LYS A 1 225 ? 34.393 34.167 80.754 1.00 17.09 223 LYS A CA 1
ATOM 1699 C C . LYS A 1 225 ? 34.805 35.403 81.541 1.00 17.11 223 LYS A C 1
ATOM 1700 O O . LYS A 1 225 ? 34.573 35.473 82.742 1.00 16.68 223 LYS A O 1
ATOM 1706 N N . ASP A 1 226 ? 35.430 36.375 80.890 1.00 16.75 224 ASP A N 1
ATOM 1707 C CA . ASP A 1 226 ? 35.753 37.613 81.586 1.00 15.27 224 ASP A CA 1
ATOM 1708 C C . ASP A 1 226 ? 34.722 38.696 81.335 1.00 14.66 224 ASP A C 1
ATOM 1709 O O . ASP A 1 226 ? 34.878 39.818 81.814 1.00 14.37 224 ASP A O 1
ATOM 1714 N N . VAL A 1 227 ? 33.678 38.366 80.579 1.00 13.39 225 VAL A N 1
ATOM 1715 C CA . VAL A 1 227 ? 32.561 39.288 80.430 1.00 13.57 225 VAL A CA 1
ATOM 1716 C C . VAL A 1 227 ? 31.346 38.788 81.198 1.00 12.65 225 VAL A C 1
ATOM 1717 O O . VAL A 1 227 ? 30.451 38.199 80.624 1.00 12.28 225 VAL A O 1
ATOM 1721 N N . PRO A 1 228 ? 31.322 39.024 82.513 1.00 12.25 226 PRO A N 1
ATOM 1722 C CA . PRO A 1 228 ? 30.279 38.506 83.398 1.00 12.09 226 PRO A CA 1
ATOM 1723 C C . PRO A 1 228 ? 28.917 39.125 83.134 1.00 11.40 226 PRO A C 1
ATOM 1724 O O . PRO A 1 228 ? 27.906 38.533 83.477 1.00 10.48 226 PRO A O 1
ATOM 1736 N N . LEU A 1 230 ? 26.312 41.524 80.396 1.00 12.19 228 LEU A N 1
ATOM 1737 C CA . LEU A 1 230 ? 25.976 42.173 79.151 1.00 11.85 228 LEU A CA 1
ATOM 1738 C C . LEU A 1 230 ? 24.837 43.163 79.351 1.00 12.54 228 LEU A C 1
ATOM 1739 O O . LEU A 1 230 ? 23.812 42.824 79.942 1.00 12.29 228 LEU A O 1
ATOM 1744 N N . SER A 1 231 ? 25.019 44.389 78.866 1.00 12.08 229 SER A N 1
ATOM 1745 C CA . SER A 1 231 ? 23.931 45.356 78.846 1.00 12.86 229 SER A CA 1
ATOM 1746 C C . SER A 1 231 ? 23.540 45.649 77.396 1.00 12.24 229 SER A C 1
ATOM 1747 O O . SER A 1 231 ? 24.285 46.297 76.664 1.00 11.36 229 SER A O 1
ATOM 1750 N N . PHE A 1 232 ? 22.366 45.155 77.001 1.00 11.87 230 PHE A N 1
ATOM 1751 C CA . PHE A 1 232 ? 21.909 45.215 75.612 1.00 12.78 230 PHE A CA 1
ATOM 1752 C C . PHE A 1 232 ? 20.574 45.961 75.429 1.00 12.66 230 PHE A C 1
ATOM 1753 O O . PHE A 1 232 ? 19.562 45.632 76.055 1.00 12.71 230 PHE A O 1
ATOM 1761 N N . THR A 1 233 ? 20.585 46.968 74.566 1.00 11.75 231 THR A N 1
ATOM 1762 C CA . THR A 1 233 ? 19.354 47.574 74.099 1.00 12.29 231 THR A CA 1
ATOM 1763 C C . THR A 1 233 ? 19.247 47.243 72.626 1.00 12.05 231 THR A C 1
ATOM 1764 O O . THR A 1 233 ? 20.226 47.364 71.904 1.00 12.49 231 THR A O 1
ATOM 1768 N N . GLY A 1 234 ? 18.073 46.814 72.179 1.00 11.89 232 GLY A N 1
ATOM 1769 C CA . GLY A 1 234 ? 17.867 46.496 70.775 1.00 11.54 232 GLY A CA 1
ATOM 1770 C C . GLY A 1 234 ? 16.606 45.703 70.489 1.00 11.45 232 GLY A C 1
ATOM 1771 O O . GLY A 1 234 ? 15.601 45.875 71.164 1.00 13.22 232 GLY A O 1
ATOM 1772 N N . SER A 1 235 ? 16.647 44.828 69.493 1.00 10.99 233 SER A N 1
ATOM 1773 C CA . SER A 1 235 ? 15.453 44.071 69.137 1.00 12.21 233 SER A CA 1
ATOM 1774 C C . SER A 1 235 ? 15.135 42.945 70.140 1.00 13.52 233 SER A C 1
ATOM 1775 O O . SER A 1 235 ? 16.034 42.292 70.681 1.00 13.26 233 SER A O 1
ATOM 1778 N N . THR A 1 236 ? 13.846 42.736 70.392 1.00 13.02 234 THR A N 1
ATOM 1779 C CA . THR A 1 236 ? 13.395 41.677 71.278 1.00 13.03 234 THR A CA 1
ATOM 1780 C C . THR A 1 236 ? 13.926 40.327 70.798 1.00 14.67 234 THR A C 1
ATOM 1781 O O . THR A 1 236 ? 14.275 39.466 71.605 1.00 14.23 234 THR A O 1
ATOM 1785 N N . GLU A 1 237 ? 13.987 40.150 69.481 1.00 15.13 235 GLU A N 1
ATOM 1786 C CA . GLU A 1 237 ? 14.502 38.925 68.884 1.00 15.92 235 GLU A CA 1
ATOM 1787 C C . GLU A 1 237 ? 15.946 38.664 69.315 1.00 14.82 235 GLU A C 1
ATOM 1788 O O . GLU A 1 237 ? 16.242 37.636 69.927 1.00 13.83 235 GLU A O 1
ATOM 1794 N N . VAL A 1 238 ? 16.839 39.602 69.010 1.00 14.53 236 VAL A N 1
ATOM 1795 C CA . VAL A 1 238 ? 18.259 39.461 69.365 1.00 13.88 236 VAL A CA 1
ATOM 1796 C C . VAL A 1 238 ? 18.451 39.301 70.869 1.00 13.15 236 VAL A C 1
ATOM 1797 O O . VAL A 1 238 ? 19.269 38.498 71.323 1.00 13.43 236 VAL A O 1
ATOM 1801 N N . GLY A 1 239 ? 17.679 40.075 71.627 1.00 13.58 237 GLY A N 1
ATOM 1802 C CA . GLY A 1 239 ? 17.618 39.964 73.070 1.00 12.39 237 GLY A CA 1
ATOM 1803 C C . GLY A 1 239 ? 17.313 38.560 73.547 1.00 12.90 237 GLY A C 1
ATOM 1804 O O . GLY A 1 239 ? 17.949 38.068 74.487 1.00 13.84 237 GLY A O 1
ATOM 1805 N N . ARG A 1 240 ? 16.354 37.898 72.905 1.00 12.98 238 ARG A N 1
ATOM 1806 C CA . ARG A 1 240 ? 16.016 36.531 73.278 1.00 12.62 238 ARG A CA 1
ATOM 1807 C C . ARG A 1 240 ? 17.194 35.613 73.015 1.00 12.88 238 ARG A C 1
ATOM 1808 O O . ARG A 1 240 ? 17.430 34.648 73.751 1.00 12.19 238 ARG A O 1
ATOM 1816 N N . LYS A 1 241 ? 17.941 35.929 71.964 1.00 12.89 239 LYS A N 1
ATOM 1817 C CA . LYS A 1 241 ? 19.033 35.076 71.543 1.00 12.74 239 LYS A CA 1
ATOM 1818 C 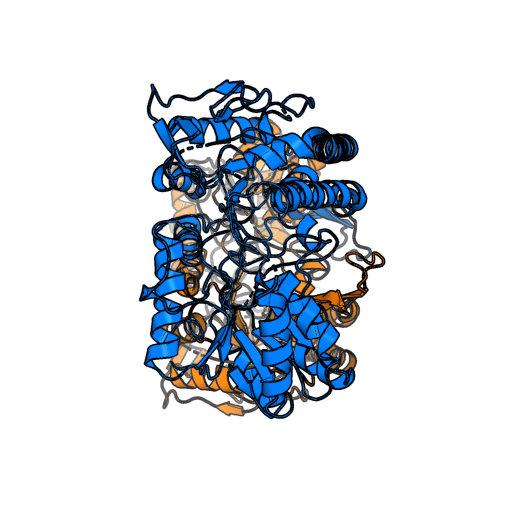C . LYS A 1 241 ? 20.177 35.231 72.517 1.00 13.25 239 LYS A C 1
ATOM 1819 O O . LYS A 1 241 ? 20.873 34.262 72.833 1.00 13.27 239 LYS A O 1
ATOM 1825 N N . LEU A 1 242 ? 20.362 36.451 73.009 1.00 12.69 240 LEU A N 1
ATOM 1826 C CA . LEU A 1 242 ? 21.388 36.691 74.009 1.00 12.83 240 LEU A CA 1
ATOM 1827 C C . LEU A 1 242 ? 21.107 35.885 75.257 1.00 12.75 240 LEU A C 1
ATOM 1828 O O . LEU A 1 242 ? 22.027 35.353 75.887 1.00 12.98 240 LEU A O 1
ATOM 1833 N N . ILE A 1 243 ? 19.836 35.821 75.633 1.00 11.50 241 ILE A N 1
ATOM 1834 C CA . ILE A 1 243 ? 19.480 35.139 76.857 1.00 11.85 241 ILE A CA 1
ATOM 1835 C C . ILE A 1 243 ? 19.893 33.691 76.718 1.00 11.82 241 ILE A C 1
ATOM 1836 O O . ILE A 1 243 ? 20.581 33.151 77.569 1.00 12.49 241 ILE A O 1
ATOM 1841 N N . VAL A 1 244 ? 19.494 33.078 75.614 1.00 12.61 242 VAL A N 1
ATOM 1842 C CA . VAL A 1 244 ? 19.824 31.696 75.333 1.00 12.14 242 VAL A CA 1
ATOM 1843 C C . VAL A 1 244 ? 21.330 31.484 75.251 1.00 12.48 242 VAL A C 1
ATOM 1844 O O . VAL A 1 244 ? 21.867 30.544 75.826 1.00 13.40 242 VAL A O 1
ATOM 1848 N N . ASP A 1 245 ? 22.016 32.357 74.531 1.00 13.15 243 ASP A N 1
ATOM 1849 C CA . ASP A 1 245 ? 23.442 32.164 74.293 1.00 12.74 243 ASP A CA 1
ATOM 1850 C C . ASP A 1 245 ? 24.301 32.448 75.512 1.00 13.59 243 ASP A C 1
ATOM 1851 O O . ASP A 1 245 ? 25.496 32.164 75.490 1.00 14.68 243 ASP A O 1
ATOM 1856 N N . THR A 1 246 ? 23.728 33.021 76.568 1.00 12.46 244 THR A N 1
ATOM 1857 C CA . THR A 1 246 ? 24.529 33.250 77.770 1.00 12.82 244 THR A CA 1
ATOM 1858 C C . THR A 1 246 ? 24.054 32.442 78.952 1.00 12.73 244 THR A C 1
ATOM 1859 O O . THR A 1 246 ? 24.514 32.661 80.070 1.00 13.77 244 THR A O 1
ATOM 1863 N N . ALA A 1 247 ? 23.150 31.506 78.718 1.00 11.78 245 ALA A N 1
ATOM 1864 C CA . ALA A 1 247 ? 22.553 30.780 79.822 1.00 12.76 245 ALA A CA 1
ATOM 1865 C C . ALA A 1 247 ? 23.539 29.865 80.537 1.00 13.26 245 ALA A C 1
ATOM 1866 O O . ALA A 1 247 ? 23.453 29.681 81.736 1.00 13.13 245 ALA A O 1
ATOM 1868 N N . GLU A 1 248 ? 24.470 29.288 79.797 1.00 14.43 246 GLU A N 1
ATOM 1869 C CA . GLU A 1 248 ? 25.392 28.334 80.376 1.00 14.44 246 GLU A CA 1
ATOM 1870 C C . GLU A 1 248 ? 26.238 28.972 81.453 1.00 15.21 246 GLU A C 1
ATOM 1871 O O . GLU A 1 248 ? 26.441 28.391 82.526 1.00 14.90 246 GLU A O 1
ATOM 1877 N N . GLN A 1 249 ? 26.739 30.170 81.179 1.00 14.22 247 GLN A N 1
ATOM 1878 C CA . GLN A 1 249 ? 27.485 30.884 82.206 1.00 14.01 247 GLN A CA 1
ATOM 1879 C C . GLN A 1 249 ? 26.579 31.591 83.188 1.00 13.10 247 GLN A C 1
ATOM 1880 O O . GLN A 1 249 ? 27.056 32.129 84.192 1.00 13.42 247 GLN A O 1
ATOM 1886 N N . VAL A 1 250 ? 25.278 31.584 82.897 1.00 12.29 248 VAL A N 1
ATOM 1887 C CA . VAL A 1 250 ? 24.303 32.305 83.703 1.00 11.80 248 VAL A CA 1
ATOM 1888 C C . VAL A 1 250 ? 24.724 33.775 83.797 1.00 11.45 248 VAL A C 1
ATOM 1889 O O . VAL A 1 250 ? 24.831 34.330 84.870 1.00 10.66 248 VAL A O 1
ATOM 1893 N N . LYS A 1 251 ? 24.977 34.405 82.659 1.00 11.66 249 LYS A N 1
ATOM 1894 C CA . LYS A 1 251 ? 25.471 35.762 82.677 1.00 10.36 249 LYS A CA 1
ATOM 1895 C C . LYS A 1 251 ? 24.427 36.723 83.224 1.00 10.65 249 LYS A C 1
ATOM 1896 O O . LYS A 1 251 ? 23.232 36.574 82.998 1.00 11.43 249 LYS A O 1
ATOM 1902 N N . LYS A 1 252 ? 24.888 37.720 83.950 1.00 10.72 250 LYS A N 1
ATOM 1903 C CA . LYS A 1 252 ? 24.029 38.820 84.339 1.00 12.15 250 LYS A CA 1
ATOM 1904 C C . LYS A 1 252 ? 23.680 39.667 83.107 1.00 11.44 250 LYS A C 1
ATOM 1905 O O . LYS A 1 252 ? 24.561 40.111 82.384 1.00 11.41 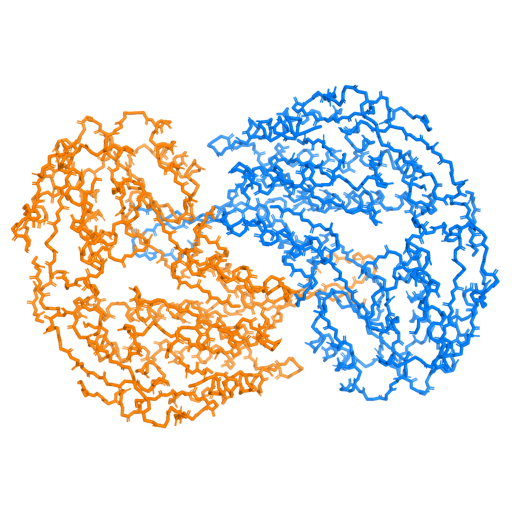250 LYS A O 1
ATOM 1911 N N . LEU A 1 253 ? 22.391 39.868 82.853 1.00 12.16 251 LEU A N 1
ATOM 1912 C CA . LEU A 1 253 ? 21.955 40.683 81.707 1.00 11.95 251 LEU A CA 1
ATOM 1913 C C . LEU A 1 253 ? 21.072 41.868 82.099 1.00 11.18 251 LEU A C 1
ATOM 1914 O O . LEU A 1 253 ? 20.217 41.757 82.965 1.00 10.02 251 LEU A O 1
ATOM 1919 N N . ALA A 1 254 ? 21.304 43.010 81.470 1.00 11.68 252 ALA A N 1
ATOM 1920 C CA . ALA A 1 254 ? 20.326 44.095 81.488 1.00 12.04 252 ALA A CA 1
ATOM 1921 C C . ALA A 1 254 ? 19.785 44.210 80.080 1.00 11.77 252 ALA A C 1
ATOM 1922 O O . ALA A 1 254 ? 20.553 44.302 79.123 1.00 11.27 252 ALA A O 1
ATOM 1924 N N . LEU A 1 255 ? 18.460 44.197 79.957 1.00 12.39 253 LEU A N 1
ATOM 1925 C CA . LEU A 1 255 ? 17.815 44.133 78.648 1.00 11.94 253 LEU A CA 1
ATOM 1926 C C . LEU A 1 255 ? 16.749 45.198 78.505 1.00 12.72 253 LEU A C 1
ATOM 1927 O O . LEU A 1 255 ? 15.767 45.241 79.262 1.00 12.00 253 LEU A O 1
ATOM 1932 N N . GLU A 1 256 ? 16.955 46.070 77.529 1.00 12.92 254 GLU A N 1
ATOM 1933 C CA . GLU A 1 256 ? 15.939 47.031 77.176 1.00 13.09 254 GLU A CA 1
ATOM 1934 C C . GLU A 1 256 ? 15.544 46.735 75.740 1.00 13.01 254 GLU A C 1
ATOM 1935 O O . GLU A 1 256 ? 16.266 47.074 74.805 1.00 12.96 254 GLU A O 1
ATOM 1941 N N . LEU A 1 257 ? 14.408 46.078 75.566 1.00 11.31 255 LEU A N 1
ATOM 1942 C CA . LEU A 1 257 ? 14.046 45.576 74.259 1.00 12.62 255 LEU A CA 1
ATOM 1943 C C . LEU A 1 257 ? 12.837 46.315 73.665 1.00 14.50 255 LEU A C 1
ATOM 1944 O O . LEU A 1 257 ? 12.627 47.499 73.939 1.00 14.80 255 LEU A O 1
ATOM 1949 N N . GLY A 1 258 ? 12.039 45.621 72.858 1.00 14.52 256 GLY A N 1
ATOM 1950 C CA . GLY A 1 258 ? 10.901 46.244 72.201 1.00 14.66 256 GLY A CA 1
ATOM 1951 C C . GLY A 1 258 ? 9.798 46.713 73.138 1.00 15.36 256 GLY A C 1
ATOM 1952 O O . GLY A 1 258 ? 9.754 46.334 74.316 1.00 14.84 256 GLY A O 1
ATOM 1953 N N . GLY A 1 259 ? 8.905 47.551 72.620 1.00 15.30 257 GLY A N 1
ATOM 1954 C CA . GLY A 1 259 ? 7.739 47.975 73.377 1.00 15.02 257 GLY A CA 1
ATOM 1955 C C . GLY A 1 259 ? 6.571 48.201 72.445 1.00 14.96 257 GLY A C 1
ATOM 1956 O O . GLY A 1 259 ? 6.749 48.186 71.231 1.00 18.07 257 GLY A O 1
ATOM 1957 N N . ASN A 1 260 ? 5.385 48.411 73.005 1.00 13.61 258 ASN A N 1
ATOM 1958 C CA . ASN A 1 260 ? 4.185 48.729 72.229 1.00 12.35 258 ASN A CA 1
ATOM 1959 C C . ASN A 1 260 ? 3.380 49.721 73.051 1.00 12.97 258 ASN A C 1
ATOM 1960 O O . ASN A 1 260 ? 2.348 49.375 73.639 1.00 13.14 258 ASN A O 1
ATOM 1965 N N . ALA A 1 261 ? 3.863 50.959 73.100 1.00 12.61 259 ALA A N 1
ATOM 1966 C CA . ALA A 1 261 ? 3.318 51.961 74.011 1.00 12.70 259 ALA A CA 1
ATOM 1967 C C . ALA A 1 261 ? 1.894 52.414 73.673 1.00 12.71 259 ALA A C 1
ATOM 1968 O O . ALA A 1 261 ? 1.618 52.843 72.552 1.00 12.15 259 ALA A O 1
ATOM 1970 N N . PRO A 1 262 ? 0.988 52.321 74.659 1.00 12.52 260 PRO A N 1
ATOM 1971 C CA . PRO A 1 262 ? -0.376 52.828 74.570 1.00 12.44 260 PRO A CA 1
ATOM 1972 C C . PRO A 1 262 ? -0.393 54.250 75.108 1.00 13.58 260 PRO A C 1
ATOM 1973 O O . PRO A 1 262 ? 0.113 54.487 76.197 1.00 13.18 260 PRO A O 1
ATOM 1977 N N . PHE A 1 263 ? -0.950 55.181 74.341 1.00 14.56 261 PHE A N 1
ATOM 1978 C CA . PHE A 1 263 ? -1.059 56.586 74.740 1.00 14.40 261 PHE A CA 1
ATOM 1979 C C . PHE A 1 263 ? -2.551 56.868 74.870 1.00 15.77 261 PHE A C 1
ATOM 1980 O O . PHE A 1 263 ? -3.259 56.939 73.870 1.00 16.45 261 PHE A O 1
ATOM 1988 N N . ILE A 1 264 ? -3.028 56.996 76.104 1.00 15.32 262 ILE A N 1
ATOM 1989 C CA . ILE A 1 264 ? -4.459 56.929 76.396 1.00 16.20 262 ILE A CA 1
ATOM 1990 C C . ILE A 1 264 ? -5.057 58.290 76.735 1.00 16.51 262 ILE A C 1
ATOM 1991 O O . ILE A 1 264 ? -4.496 59.019 77.550 1.00 16.99 262 ILE A O 1
ATOM 1996 N N . VAL A 1 265 ? -6.191 58.627 76.120 1.00 16.16 263 VAL A N 1
ATOM 1997 C CA . VAL A 1 265 ? -6.810 59.939 76.328 1.00 17.26 263 VAL A CA 1
ATOM 1998 C C . VAL A 1 265 ? -8.277 59.911 76.770 1.00 17.86 263 VAL A C 1
ATOM 1999 O O . VAL A 1 265 ? -9.169 59.632 75.979 1.00 18.01 263 VAL A O 1
ATOM 2003 N N . PHE A 1 266 ? -8.535 60.243 78.025 1.00 18.21 264 PHE A N 1
ATOM 2004 C CA . PHE A 1 266 ? -9.911 60.242 78.516 1.00 20.24 264 PHE A CA 1
ATOM 2005 C C . PHE A 1 266 ? -10.763 61.442 78.054 1.00 20.89 264 PHE A C 1
ATOM 2006 O O . PHE A 1 266 ? -10.225 62.479 77.650 1.00 21.17 264 PHE A O 1
ATOM 2014 N N . ASP A 1 267 ? -12.087 61.268 78.082 1.00 20.19 265 ASP A N 1
ATOM 2015 C CA . ASP A 1 267 ? -13.038 62.321 77.697 1.00 22.10 265 ASP A CA 1
ATOM 2016 C C . ASP A 1 267 ? -12.982 63.562 78.592 1.00 22.26 265 ASP A C 1
ATOM 2017 O O . ASP A 1 267 ? -13.406 64.639 78.194 1.00 22.72 265 ASP A O 1
ATOM 2022 N N . ASP A 1 268 ? -12.461 63.404 79.801 1.00 22.94 266 ASP A N 1
ATOM 2023 C CA . ASP A 1 268 ? -12.268 64.537 80.697 1.00 22.90 266 ASP A CA 1
ATOM 2024 C C . ASP A 1 268 ? -10.852 65.139 80.594 1.00 20.78 266 ASP A C 1
ATOM 2025 O O . ASP A 1 268 ? -10.502 66.052 81.328 1.00 20.64 266 ASP A O 1
ATOM 2030 N N . ALA A 1 269 ? -10.048 64.628 79.673 1.00 20.35 267 ALA A N 1
ATOM 2031 C CA . ALA A 1 269 ? -8.683 65.105 79.497 1.00 20.26 267 ALA A CA 1
ATOM 2032 C C . ALA A 1 269 ? -8.627 66.494 78.862 1.00 21.13 267 ALA A C 1
ATOM 2033 O O . ALA A 1 269 ? -9.474 66.835 78.056 1.00 23.03 267 ALA A O 1
ATOM 2035 N N . ASP A 1 270 ? -7.627 67.291 79.228 1.00 22.00 268 ASP A N 1
ATOM 2036 C CA . ASP A 1 270 ? -7.329 68.535 78.530 1.00 20.43 268 ASP A CA 1
ATOM 2037 C C . ASP A 1 270 ? -6.783 68.164 77.152 1.00 21.02 268 ASP A C 1
ATOM 2038 O O . ASP A 1 270 ? -5.643 67.729 77.028 1.00 20.20 268 ASP A O 1
ATOM 2043 N N . LEU A 1 271 ? -7.600 68.329 76.115 1.00 22.54 269 LEU A N 1
ATOM 2044 C CA . LEU A 1 271 ? -7.248 67.848 74.771 1.00 22.13 269 LEU A CA 1
ATOM 2045 C C . LEU A 1 271 ? -6.058 68.564 74.159 1.00 22.91 269 LEU A C 1
ATOM 2046 O O . LEU A 1 271 ? -5.245 67.945 73.478 1.00 22.86 269 LEU A O 1
ATOM 2051 N N . GLU A 1 272 ? -5.975 69.874 74.366 1.00 22.95 270 GLU A N 1
ATOM 2052 C CA . GLU A 1 272 ? -4.898 70.648 73.771 1.00 23.14 270 GLU A CA 1
ATOM 2053 C C . GLU A 1 272 ? -3.565 70.187 74.321 1.00 22.50 270 GLU A C 1
ATOM 2054 O O . GLU A 1 272 ? -2.588 70.079 73.589 1.00 23.27 270 GLU A O 1
ATOM 2060 N N . ALA A 1 273 ? -3.528 69.902 75.617 1.00 22.28 271 ALA A N 1
ATOM 2061 C CA . ALA A 1 273 ? -2.293 69.441 76.249 1.00 21.50 271 ALA A CA 1
ATOM 2062 C C . ALA A 1 273 ? -1.894 68.047 75.758 1.00 20.01 271 ALA A C 1
ATOM 2063 O O . ALA A 1 273 ? -0.734 67.802 75.434 1.00 19.82 271 ALA A O 1
ATOM 2065 N N . ALA A 1 274 ? -2.859 67.138 75.701 1.00 19.02 272 ALA A N 1
ATOM 2066 C CA . ALA A 1 274 ? -2.610 65.807 75.171 1.00 19.60 272 ALA A CA 1
ATOM 2067 C C . ALA A 1 274 ? -2.144 65.852 73.695 1.00 20.16 272 ALA A C 1
ATOM 2068 O O . ALA A 1 274 ? -1.201 65.173 73.304 1.00 19.08 272 ALA A O 1
ATOM 2070 N N . ALA A 1 275 ? -2.805 66.670 72.885 1.00 21.46 273 ALA A N 1
ATOM 2071 C CA . ALA A 1 275 ? -2.430 66.836 71.488 1.00 21.70 273 ALA A CA 1
ATOM 2072 C C . ALA A 1 275 ? -1.001 67.338 71.390 1.00 20.87 273 ALA A C 1
ATOM 2073 O O . ALA A 1 275 ? -0.201 66.814 70.615 1.00 19.34 273 ALA A O 1
ATOM 2075 N N . ASP A 1 276 ? -0.696 68.367 72.176 1.00 21.28 274 ASP A N 1
ATOM 2076 C CA . ASP A 1 276 ? 0.653 68.905 72.258 1.00 21.58 274 ASP A CA 1
ATOM 2077 C C . ASP A 1 276 ? 1.629 67.812 72.644 1.00 19.42 274 ASP A C 1
ATOM 2078 O O . ASP A 1 276 ? 2.673 67.638 72.012 1.00 18.76 274 ASP A O 1
ATOM 2083 N N . ASN A 1 277 ? 1.287 67.081 73.696 1.00 18.17 275 ASN A N 1
ATOM 2084 C CA . ASN A 1 277 ? 2.156 66.027 74.179 1.00 18.22 275 ASN A CA 1
ATOM 2085 C C . ASN A 1 277 ? 2.342 64.902 73.171 1.00 18.27 275 ASN A C 1
ATOM 2086 O O . ASN A 1 277 ? 3.449 64.385 72.987 1.00 17.27 275 ASN A O 1
ATOM 2091 N N . LEU A 1 278 ? 1.252 64.532 72.512 1.00 18.48 276 LEU A N 1
ATOM 2092 C CA . LEU A 1 278 ? 1.286 63.424 71.576 1.00 17.86 276 LEU A CA 1
ATOM 2093 C C . LEU A 1 278 ? 2.264 63.725 70.454 1.00 18.66 276 LEU A C 1
ATOM 2094 O O . LEU A 1 278 ? 3.131 62.899 70.148 1.00 20.17 276 LEU A O 1
ATOM 2099 N N . ILE A 1 279 ? 2.148 64.914 69.862 1.00 18.03 277 ILE A N 1
ATOM 2100 C CA . ILE A 1 279 ? 3.033 65.310 68.767 1.00 17.61 277 ILE A CA 1
ATOM 2101 C C . ILE A 1 279 ? 4.501 65.356 69.178 1.00 18.85 277 ILE A C 1
ATOM 2102 O O . ILE A 1 279 ? 5.373 65.040 68.375 1.00 21.38 277 ILE A O 1
ATOM 2107 N N . ALA A 1 280 ? 4.790 65.731 70.420 1.00 18.41 278 ALA A N 1
ATOM 2108 C CA . ALA A 1 280 ? 6.184 65.772 70.874 1.00 19.39 278 ALA A CA 1
ATOM 2109 C C . ALA A 1 280 ? 6.755 64.372 71.151 1.00 19.11 278 ALA A C 1
ATOM 2110 O O . ALA A 1 280 ? 7.932 64.099 70.902 1.00 19.75 278 ALA A O 1
ATOM 2112 N N . ASN A 1 281 ? 5.910 63.488 71.659 1.00 17.67 279 ASN A N 1
ATOM 2113 C CA . ASN A 1 281 ? 6.329 62.138 71.993 1.00 17.95 279 ASN A CA 1
ATOM 2114 C C . ASN A 1 281 ? 6.495 61.284 70.734 1.00 19.24 279 ASN A C 1
ATOM 2115 O O . ASN A 1 281 ? 7.519 60.617 70.530 1.00 18.17 279 ASN A O 1
ATOM 2120 N N . LYS A 1 282 ? 5.480 61.339 69.878 1.00 18.96 280 LYS A N 1
ATOM 2121 C CA . LYS A 1 282 ? 5.393 60.459 68.721 1.00 19.39 280 LYS A CA 1
ATOM 2122 C C . LYS A 1 282 ? 6.456 60.669 67.643 1.00 18.67 280 LYS A C 1
ATOM 2123 O O . LYS A 1 282 ? 6.858 59.721 66.984 1.00 18.63 280 LYS A O 1
ATOM 2129 N N . PHE A 1 283 ? 6.894 61.903 67.450 1.00 17.74 281 PHE A N 1
ATOM 2130 C CA . PHE A 1 283 ? 7.649 62.213 66.255 1.00 18.83 281 PHE A CA 1
ATOM 2131 C C . PHE A 1 283 ? 9.124 62.402 66.519 1.00 21.86 281 PHE A C 1
ATOM 2132 O O . PHE A 1 283 ? 9.914 62.550 65.591 1.00 23.61 281 PHE A O 1
ATOM 2140 N N . ARG A 1 284 ? 9.496 62.385 67.791 1.00 22.77 282 ARG A N 1
ATOM 2141 C CA . ARG A 1 284 ? 10.896 62.378 68.166 1.00 22.28 282 ARG A CA 1
ATOM 2142 C C . ARG A 1 284 ? 11.544 61.166 67.514 1.00 22.54 282 ARG A C 1
ATOM 2143 O O . ARG A 1 284 ? 10.992 60.068 67.577 1.00 21.97 282 ARG A O 1
ATOM 2151 N N . GLY A 1 285 ? 12.690 61.365 66.866 1.00 20.75 283 GLY A N 1
ATOM 2152 C CA . GLY A 1 285 ? 13.383 60.276 66.211 1.00 20.04 283 GLY A CA 1
ATOM 2153 C C . GLY A 1 285 ? 12.540 59.718 65.083 1.00 20.77 283 GLY A C 1
ATOM 2154 O O . GLY A 1 285 ? 12.702 58.569 64.651 1.00 18.66 283 GLY A O 1
ATOM 2155 N N . GLY A 1 286 ? 11.619 60.550 64.609 1.00 21.57 284 GLY A N 1
ATOM 2156 C CA . GLY A 1 286 ? 10.754 60.183 63.507 1.00 20.65 284 GLY A CA 1
ATOM 2157 C C . GLY A 1 286 ? 9.841 59.040 63.888 1.00 20.23 284 GLY A C 1
ATOM 2158 O O . GLY A 1 286 ? 9.369 58.307 63.018 1.00 19.88 284 GLY A O 1
ATOM 2159 N N . GLY A 1 287 ? 9.594 58.898 65.191 1.00 21.29 285 GLY A N 1
ATOM 2160 C CA . GLY A 1 287 ? 8.761 57.835 65.725 1.00 17.92 285 GLY A CA 1
ATOM 2161 C C . GLY A 1 287 ? 9.509 56.537 65.914 1.00 18.04 285 GLY A C 1
ATOM 2162 O O . GLY A 1 287 ? 8.930 55.546 66.356 1.00 19.12 285 GLY A O 1
ATOM 2163 N N . GLN A 1 288 ? 10.799 56.551 65.592 1.00 18.09 286 GLN A N 1
ATOM 2164 C CA . GLN A 1 288 ? 11.631 55.354 65.633 1.00 18.41 286 GLN A CA 1
ATOM 2165 C C . GLN A 1 288 ? 12.212 55.091 67.013 1.00 18.86 286 GLN A C 1
ATOM 2166 O O . GLN A 1 288 ? 13.424 55.007 67.179 1.00 19.30 286 GLN A O 1
ATOM 2172 N N . THR A 1 289 ? 11.330 54.921 67.989 1.00 19.12 287 THR A N 1
ATOM 2173 C CA . THR A 1 289 ? 11.715 54.836 69.387 1.00 20.20 287 THR A CA 1
ATOM 2174 C C . THR A 1 289 ? 10.757 53.906 70.128 1.00 19.56 287 THR A C 1
ATOM 2175 O O . THR A 1 289 ? 9.606 53.748 69.726 1.00 20.42 287 THR A O 1
ATOM 2179 N N . CYS A 1 290 ? 11.218 53.293 71.210 1.00 18.81 288 CYS A N 1
ATOM 2180 C CA . CYS A 1 290 ? 10.354 52.379 71.952 1.00 18.74 288 CYS A CA 1
ATOM 2181 C C . CYS A 1 290 ? 9.572 53.122 73.007 1.00 19.57 288 CYS A C 1
ATOM 2182 O O . CYS A 1 290 ? 8.752 52.544 73.729 1.00 20.46 288 CYS A O 1
ATOM 2185 N N . VAL A 1 291 ? 9.803 54.423 73.056 1.00 19.56 289 VAL A N 1
ATOM 2186 C CA . VAL A 1 291 ? 9.058 55.294 73.941 1.00 19.57 289 VAL A CA 1
ATOM 2187 C C . VAL A 1 291 ? 7.959 56.026 73.169 1.00 17.43 289 VAL A C 1
ATOM 2188 O O . VAL A 1 291 ? 7.068 56.624 73.756 1.00 16.92 289 VAL A O 1
ATOM 2192 N N . CYS A 1 292 ? 8.010 55.948 71.848 1.00 17.68 290 CYS A N 1
ATOM 2193 C CA . CYS A 1 292 ? 6.992 56.589 71.020 1.00 17.64 290 CYS A CA 1
ATOM 2194 C C . CYS A 1 292 ? 5.635 55.927 71.147 1.00 16.82 290 CYS A C 1
ATOM 2195 O O . CYS A 1 292 ? 5.530 54.697 71.151 1.00 17.76 290 CYS A O 1
ATOM 2198 N N . ALA A 1 293 ? 4.589 56.735 71.266 1.00 16.50 291 ALA A N 1
ATOM 2199 C CA . ALA A 1 293 ? 3.250 56.171 71.327 1.00 15.90 291 ALA A CA 1
ATOM 2200 C C . ALA A 1 293 ? 3.115 55.264 70.110 1.00 14.66 291 ALA A C 1
ATOM 2201 O O . ALA A 1 293 ? 3.572 55.616 69.023 1.00 14.37 291 ALA A O 1
ATOM 2203 N N . ASN A 1 294 ? 2.533 54.087 70.297 1.00 13.10 292 ASN A N 1
ATOM 2204 C CA . ASN A 1 294 ? 2.311 53.194 69.174 1.00 14.11 292 ASN A CA 1
ATOM 2205 C C . ASN A 1 294 ? 0.819 52.969 68.960 1.00 14.49 292 ASN A C 1
ATOM 2206 O O . ASN A 1 294 ? 0.354 52.833 67.827 1.00 15.00 292 ASN A O 1
ATOM 2211 N N . ARG A 1 295 ? 0.076 52.942 70.060 1.00 13.88 293 ARG A N 1
ATOM 2212 C CA . ARG A 1 295 ? -1.377 52.831 70.025 1.00 13.24 293 ARG A CA 1
ATOM 2213 C C . ARG A 1 295 ? -1.975 54.029 70.750 1.00 14.56 293 ARG A C 1
ATOM 2214 O O . ARG A 1 295 ? -1.703 54.245 71.930 1.00 15.16 293 ARG A O 1
ATOM 2222 N N . ILE A 1 296 ? -2.758 54.838 70.045 1.00 15.88 294 ILE A N 1
ATOM 2223 C CA . ILE A 1 296 ? -3.392 55.993 70.678 1.00 15.45 294 ILE A CA 1
ATOM 2224 C C . ILE A 1 296 ? -4.844 55.669 70.970 1.00 16.58 294 ILE A C 1
ATOM 2225 O O . ILE A 1 296 ? -5.666 55.586 70.068 1.00 17.75 294 ILE A O 1
ATOM 2230 N N . PHE A 1 297 ? -5.152 55.450 72.239 1.00 16.98 295 PHE A N 1
ATOM 2231 C CA . PHE A 1 297 ? -6.515 55.162 72.636 1.00 17.21 295 PHE A CA 1
ATOM 2232 C C . PHE A 1 297 ? -7.234 56.461 72.979 1.00 18.18 295 PHE A C 1
ATOM 2233 O O . PHE A 1 297 ? -6.809 57.198 73.864 1.00 17.96 295 PHE A O 1
ATOM 2241 N N . VAL A 1 298 ? -8.320 56.744 72.268 1.00 18.47 296 VAL A N 1
ATOM 2242 C CA . VAL A 1 298 ? -9.097 57.939 72.539 1.00 18.86 296 VAL A CA 1
ATOM 2243 C C . VAL A 1 298 ? -10.562 57.632 72.856 1.00 19.74 296 VAL A C 1
ATOM 2244 O O . VAL A 1 298 ? -11.205 56.799 72.209 1.00 19.52 296 VAL A O 1
ATOM 2248 N N . HIS A 1 299 ? -11.076 58.314 73.867 1.00 17.36 297 HIS A N 1
ATOM 2249 C CA . HIS A 1 299 ? -12.451 58.135 74.265 1.00 20.73 297 HIS A CA 1
ATOM 2250 C C . HIS A 1 299 ? -13.422 58.627 73.184 1.00 23.18 297 HIS A C 1
ATOM 2251 O O . HIS A 1 299 ? -13.238 59.691 72.594 1.00 22.47 297 HIS A O 1
ATOM 2258 N N . GLU A 1 300 ? -14.467 57.846 72.940 1.00 22.52 298 GLU A N 1
ATOM 2259 C CA . GLU A 1 300 ? -15.389 58.142 71.853 1.00 23.17 298 GLU A CA 1
ATOM 2260 C C . GLU A 1 300 ? -15.924 59.573 71.872 1.00 23.24 298 GLU A C 1
ATOM 2261 O O . GLU A 1 300 ? -16.158 60.158 70.825 1.00 23.60 298 GLU A O 1
ATOM 2267 N N . LYS A 1 301 ? -16.104 60.145 73.057 1.00 25.12 299 LYS A N 1
ATOM 2268 C CA . LYS A 1 301 ? -16.727 61.467 73.159 1.00 25.01 299 LYS A CA 1
ATOM 2269 C C . LYS A 1 301 ? -15.812 62.573 72.664 1.00 23.29 299 LYS A C 1
ATOM 2270 O O . LYS A 1 301 ? -16.279 63.668 72.372 1.00 26.33 299 LYS A O 1
ATOM 2276 N N . VAL A 1 302 ? -14.521 62.277 72.544 1.00 22.73 300 VAL A N 1
ATOM 2277 C CA . VAL A 1 302 ? -13.531 63.288 72.170 1.00 23.59 300 VAL A CA 1
ATOM 2278 C C . VAL A 1 302 ? -12.660 62.875 70.977 1.00 23.75 300 VAL A C 1
ATOM 2279 O O . VAL A 1 302 ? -11.735 63.590 70.579 1.00 24.48 300 VAL A O 1
ATOM 2283 N N . ALA A 1 303 ? -12.979 61.727 70.391 1.00 24.13 301 ALA A N 1
ATOM 2284 C CA . ALA A 1 303 ? -12.217 61.204 69.253 1.00 26.20 301 ALA A CA 1
ATOM 2285 C C . ALA A 1 303 ? -12.137 62.170 68.071 1.00 26.74 301 ALA A C 1
ATOM 2286 O O . ALA A 1 303 ? -11.046 62.457 67.581 1.00 25.58 301 ALA A O 1
ATOM 2288 N N . ASP A 1 304 ? -13.296 62.652 67.619 1.00 26.45 302 ASP A N 1
ATOM 2289 C CA . ASP A 1 304 ? -13.375 63.555 66.472 1.00 27.75 302 ASP A CA 1
ATOM 2290 C C . ASP A 1 304 ? -12.617 64.854 66.688 1.00 27.19 302 ASP A C 1
ATOM 2291 O O . ASP A 1 304 ? -11.808 65.266 65.854 1.00 24.40 302 ASP A O 1
ATOM 2296 N N . ALA A 1 305 ? -12.902 65.504 67.810 1.00 26.22 303 ALA A N 1
ATOM 2297 C CA . ALA A 1 305 ? -12.205 66.721 68.168 1.00 25.92 303 ALA A CA 1
ATOM 2298 C C . ALA A 1 305 ? -10.715 66.428 68.296 1.00 26.26 303 ALA A C 1
ATOM 2299 O O . ALA A 1 305 ? -9.875 67.242 67.916 1.00 26.42 303 ALA A O 1
ATOM 2301 N N . PHE A 1 306 ? -10.382 65.254 68.818 1.00 24.75 304 PHE A N 1
ATOM 2302 C CA . PHE A 1 306 ? -8.979 64.948 69.023 1.00 26.50 304 PHE A CA 1
ATOM 2303 C C . PHE A 1 306 ? -8.216 64.771 67.706 1.00 26.08 304 PHE A C 1
ATOM 2304 O O . PHE A 1 306 ? -7.107 65.286 67.563 1.00 27.08 304 PHE A O 1
ATOM 2312 N N . GLY A 1 307 ? -8.806 64.056 66.753 1.00 24.59 305 GLY A N 1
ATOM 2313 C CA . GLY A 1 307 ? -8.171 63.862 65.463 1.00 25.10 305 GLY A CA 1
ATOM 2314 C C . GLY A 1 307 ? -7.917 65.186 64.767 1.00 26.93 305 GLY A C 1
ATOM 2315 O O . GLY A 1 307 ? -6.852 65.420 64.192 1.00 25.55 305 GLY A O 1
ATOM 2316 N N . GLN A 1 308 ? -8.915 66.060 64.835 1.00 29.02 306 GLN A N 1
ATOM 2317 C CA . GLN A 1 308 ? -8.834 67.386 64.247 1.00 30.75 306 GLN A CA 1
ATOM 2318 C C . GLN A 1 308 ? -7.601 68.091 64.771 1.00 28.59 306 GLN A C 1
ATOM 2319 O O . GLN A 1 308 ? -6.763 68.566 63.997 1.00 27.42 306 GLN A O 1
ATOM 2325 N N . LYS A 1 309 ? -7.504 68.154 66.097 1.00 26.13 307 LYS A N 1
ATOM 2326 C CA . LYS A 1 309 ? -6.371 68.789 66.753 1.00 27.13 307 LYS A CA 1
ATOM 2327 C C . LYS A 1 309 ? -5.047 68.183 66.293 1.00 27.01 307 LYS A C 1
ATOM 2328 O O . LYS A 1 309 ? -4.060 68.905 66.092 1.00 26.87 307 LYS A O 1
ATOM 2334 N N . LEU A 1 310 ? -5.027 66.865 66.110 1.00 25.08 308 LEU A N 1
ATOM 2335 C CA . LEU A 1 310 ? -3.793 66.199 65.695 1.00 26.65 308 LEU A CA 1
ATOM 2336 C C . LEU A 1 310 ? -3.445 66.438 64.221 1.00 27.15 308 LEU A C 1
ATOM 2337 O O . LEU A 1 310 ? -2.276 66.624 63.879 1.00 24.95 308 LEU A O 1
ATOM 2342 N N . ALA A 1 311 ? -4.465 66.427 63.359 1.00 28.19 309 ALA A N 1
ATOM 2343 C CA . ALA A 1 311 ? -4.274 66.676 61.934 1.00 26.29 309 ALA A CA 1
ATOM 2344 C C . ALA A 1 311 ? -3.860 68.122 61.722 1.00 26.34 309 ALA A C 1
ATOM 2345 O O . ALA A 1 311 ? -3.043 68.423 60.855 1.00 25.91 309 ALA A O 1
ATOM 2347 N N . GLU A 1 312 ? -4.428 69.010 62.532 1.00 26.65 310 GLU A N 1
ATOM 2348 C CA . GLU A 1 312 ? -4.068 70.424 62.524 1.00 27.90 310 GLU A CA 1
ATOM 2349 C C . GLU A 1 312 ? -2.572 70.674 62.750 1.00 28.18 310 GLU A C 1
ATOM 2350 O O . GLU A 1 312 ? -1.973 71.524 62.100 1.00 28.73 310 GLU A O 1
ATOM 2356 N N . ARG A 1 313 ? -1.979 69.940 63.688 1.00 28.13 311 ARG A N 1
ATOM 2357 C CA . ARG A 1 313 ? -0.568 70.107 64.024 1.00 28.15 311 ARG A CA 1
ATOM 2358 C C . ARG A 1 313 ? 0.330 69.359 63.066 1.00 27.44 311 ARG A C 1
ATOM 2359 O O . ARG A 1 313 ? 1.413 69.832 62.717 1.00 28.35 311 ARG A O 1
ATOM 2367 N N . VAL A 1 314 ? -0.123 68.185 62.651 1.00 24.38 312 VAL A N 1
ATOM 2368 C CA . VAL A 1 314 ? 0.641 67.373 61.726 1.00 27.07 312 VAL A CA 1
ATOM 2369 C C . VAL A 1 314 ? 0.853 68.069 60.379 1.00 28.38 312 VAL A C 1
ATOM 2370 O O . VAL A 1 314 ? 1.936 67.989 59.786 1.00 29.11 312 VAL A O 1
ATOM 2374 N N . ASN A 1 315 ? -0.172 68.757 59.892 1.00 27.73 313 ASN A N 1
ATOM 2375 C CA . ASN A 1 315 ? -0.081 69.350 58.561 1.00 28.01 313 ASN A CA 1
ATOM 2376 C C . ASN A 1 315 ? 0.900 70.510 58.490 1.00 27.20 313 ASN A C 1
ATOM 2377 O O . ASN A 1 315 ? 1.474 70.779 57.443 1.00 26.69 313 ASN A O 1
ATOM 2382 N N . LYS A 1 316 ? 1.128 71.164 59.620 1.00 28.13 314 LYS A N 1
ATOM 2383 C CA . LYS A 1 316 ? 2.128 72.223 59.677 1.00 28.39 314 LYS A CA 1
ATOM 2384 C C . LYS A 1 316 ? 3.542 71.659 59.687 1.00 26.19 314 LYS A C 1
ATOM 2385 O O . LYS A 1 316 ? 4.481 72.355 59.359 1.00 27.51 314 LYS A O 1
ATOM 2399 N N . THR A 1 318 ? 7.019 69.465 58.788 1.00 24.42 316 THR A N 1
ATOM 2400 C CA . THR A 1 318 ? 7.785 69.452 57.567 1.00 23.23 316 THR A CA 1
ATOM 2401 C C . THR A 1 318 ? 8.767 68.306 57.619 1.00 22.56 316 THR A C 1
ATOM 2402 O O . THR A 1 318 ? 9.371 68.055 58.653 1.00 23.80 316 THR A O 1
ATOM 2406 N N . VAL A 1 319 ? 8.906 67.601 56.504 1.00 22.04 317 VAL A N 1
ATOM 2407 C CA . VAL A 1 319 ? 9.822 66.477 56.399 1.00 20.02 317 VAL A CA 1
ATOM 2408 C C . VAL A 1 319 ? 10.915 66.836 55.427 1.00 18.34 317 VAL A C 1
ATOM 2409 O O . VAL A 1 319 ? 10.657 67.452 54.414 1.00 19.84 317 VAL A O 1
ATOM 2413 N N . GLY A 1 320 ? 12.136 66.436 55.725 1.00 19.47 318 GLY A N 1
ATOM 2414 C CA . GLY A 1 320 ? 13.224 66.612 54.787 1.00 20.29 318 GLY A CA 1
ATOM 2415 C C . GLY A 1 320 ? 14.567 66.210 55.363 1.00 22.07 318 GLY A C 1
ATOM 2416 O O . GLY A 1 320 ? 14.638 65.638 56.452 1.00 21.85 318 GLY A O 1
ATOM 2417 N N . ASP A 1 321 ? 15.626 66.490 54.607 1.00 22.55 319 ASP A N 1
ATOM 2418 C CA . ASP A 1 321 ? 16.990 66.412 55.097 1.00 21.94 319 ASP A CA 1
ATOM 2419 C C . ASP A 1 321 ? 17.062 67.151 56.428 1.00 23.72 319 ASP A C 1
ATOM 2420 O O . ASP A 1 321 ? 16.588 68.280 56.544 1.00 24.02 319 ASP A O 1
ATOM 2425 N N . GLY A 1 322 ? 17.647 66.515 57.434 1.00 22.73 320 GLY A N 1
ATOM 2426 C CA . GLY A 1 322 ? 17.691 67.094 58.763 1.00 24.37 320 GLY A CA 1
ATOM 2427 C C . GLY A 1 322 ? 18.803 68.111 58.977 1.00 25.75 320 GLY A C 1
ATOM 2428 O O . GLY A 1 322 ? 18.838 68.795 60.004 1.00 25.52 320 GLY A O 1
ATOM 2437 N N . ASN A 1 324 ? 19.092 70.670 57.174 1.00 25.63 322 ASN A N 1
ATOM 2438 C CA . ASN A 1 324 ? 18.492 71.954 56.862 1.00 27.05 322 ASN A CA 1
ATOM 2439 C C . ASN A 1 324 ? 17.563 72.474 57.955 1.00 30.07 322 ASN A C 1
ATOM 2440 O O . ASN A 1 324 ? 16.791 71.720 58.555 1.00 30.55 322 ASN A O 1
ATOM 2445 N N . ASP A 1 325 ? 17.634 73.775 58.205 1.00 32.69 323 ASP A N 1
ATOM 2446 C CA . ASP A 1 325 ? 16.786 74.401 59.209 1.00 34.41 323 ASP A CA 1
ATOM 2447 C C . ASP A 1 325 ? 15.322 74.175 58.863 1.00 32.05 323 ASP A C 1
ATOM 2448 O O . ASP A 1 325 ? 14.976 73.989 57.699 1.00 31.10 323 ASP A O 1
ATOM 2453 N N . GLY A 1 326 ? 14.471 74.163 59.883 1.00 31.52 324 GLY A N 1
ATOM 2454 C CA . GLY A 1 326 ? 13.036 74.148 59.676 1.00 30.83 324 GLY A CA 1
ATOM 2455 C C . GLY A 1 326 ? 12.448 72.777 59.417 1.00 30.11 324 GLY A C 1
ATOM 2456 O O . GLY A 1 326 ? 11.230 72.631 59.244 1.00 32.31 324 GLY A O 1
ATOM 2457 N N . ILE A 1 327 ? 13.306 71.766 59.381 1.00 27.80 325 ILE A N 1
ATOM 2458 C CA . ILE A 1 327 ? 12.839 70.397 59.222 1.00 26.86 325 ILE A CA 1
ATOM 2459 C C . ILE A 1 327 ? 12.471 69.768 60.565 1.00 25.43 325 ILE A C 1
ATOM 2460 O O . ILE A 1 327 ? 13.324 69.614 61.440 1.00 25.73 325 ILE A O 1
ATOM 2465 N N . ASP A 1 328 ? 11.201 69.406 60.719 1.00 24.09 326 ASP A N 1
ATOM 2466 C CA . ASP A 1 328 ? 10.719 68.786 61.953 1.00 23.90 326 ASP A CA 1
ATOM 2467 C C . ASP A 1 328 ? 11.035 67.307 62.059 1.00 22.34 326 ASP A C 1
ATOM 2468 O O . ASP A 1 328 ? 11.231 66.793 63.149 1.00 22.88 326 ASP A O 1
ATOM 2473 N N . ILE A 1 329 ? 11.065 66.616 60.931 1.00 21.43 327 ILE A N 1
ATOM 2474 C CA . ILE A 1 329 ? 11.388 65.199 60.938 1.00 21.37 327 ILE A CA 1
ATOM 2475 C C . ILE A 1 329 ? 12.165 64.811 59.692 1.00 20.64 327 ILE A C 1
ATOM 2476 O O . ILE A 1 329 ? 11.887 65.308 58.600 1.00 20.60 327 ILE A O 1
ATOM 2481 N N . GLY A 1 330 ? 13.150 63.932 59.867 1.00 19.65 328 GLY A N 1
ATOM 2482 C CA . GLY A 1 330 ? 14.015 63.513 58.775 1.00 20.32 328 GLY A CA 1
ATOM 2483 C C . GLY A 1 330 ? 13.649 62.138 58.251 1.00 18.59 328 GLY A C 1
ATOM 2484 O O . GLY A 1 330 ? 12.595 61.624 58.574 1.00 20.85 328 GLY A O 1
ATOM 2485 N N . PRO A 1 331 ? 14.523 61.519 57.458 1.00 17.10 329 PRO A N 1
ATOM 2486 C CA . PRO A 1 331 ? 14.101 60.243 56.884 1.00 16.77 329 PRO A CA 1
ATOM 2487 C C . PRO A 1 331 ? 14.074 59.171 57.963 1.00 18.73 329 PRO A C 1
ATOM 2488 O O . PRO A 1 331 ? 14.527 59.431 59.085 1.00 19.06 329 PRO A O 1
ATOM 2492 N N . LEU A 1 332 ? 13.527 58.000 57.635 1.00 18.63 330 LEU A N 1
ATOM 2493 C CA . LEU A 1 332 ? 13.648 56.805 58.474 1.00 18.03 330 LEU A CA 1
ATOM 2494 C C . LEU A 1 332 ? 15.000 56.167 58.183 1.00 17.20 330 LEU A C 1
ATOM 2495 O O . LEU A 1 332 ? 15.632 56.503 57.200 1.00 19.11 330 LEU A O 1
ATOM 2500 N N . ILE A 1 333 ? 15.432 55.234 59.018 1.00 16.56 331 ILE A N 1
ATOM 2501 C CA . ILE A 1 333 ? 16.809 54.759 58.985 1.00 16.48 331 ILE A CA 1
ATOM 2502 C C . ILE A 1 333 ? 17.154 53.912 57.758 1.00 15.99 331 ILE A C 1
ATOM 2503 O O . ILE A 1 333 ? 18.275 53.969 57.256 1.00 16.30 331 ILE A O 1
ATOM 2508 N N . ASN A 1 334 ? 16.203 53.107 57.295 1.00 16.25 332 ASN A N 1
ATOM 2509 C CA . ASN A 1 334 ? 16.440 52.227 56.146 1.00 14.66 332 ASN A CA 1
ATOM 2510 C C . ASN A 1 334 ? 15.194 51.675 55.483 1.00 14.28 332 ASN A C 1
ATOM 2511 O O . ASN A 1 334 ? 14.076 51.874 55.955 1.00 14.49 332 ASN A O 1
ATOM 2516 N N . LYS A 1 335 ? 15.407 50.989 54.368 1.00 15.49 333 LYS A N 1
ATOM 2517 C CA . LYS A 1 335 ? 14.310 50.508 53.546 1.00 16.00 333 LYS A CA 1
ATOM 2518 C C . LYS A 1 335 ? 13.427 49.542 54.318 1.00 15.68 333 LYS A C 1
ATOM 2519 O O . LYS A 1 335 ? 12.212 49.580 54.196 1.00 15.60 333 LYS A O 1
ATOM 2525 N N . GLN A 1 336 ? 14.034 48.686 55.126 1.00 14.67 334 GLN A N 1
ATOM 2526 C CA . GLN A 1 336 ? 13.245 47.728 55.880 1.00 16.49 334 GLN A CA 1
ATOM 2527 C C . GLN A 1 336 ? 12.263 48.476 56.800 1.00 17.18 334 GLN A C 1
ATOM 2528 O O . GLN A 1 336 ? 11.058 48.159 56.826 1.00 16.71 334 GLN A O 1
ATOM 2534 N N . GLY A 1 337 ? 12.777 49.480 57.520 1.00 14.91 335 GLY A N 1
ATOM 2535 C CA . GLY A 1 337 ? 11.971 50.309 58.398 1.00 13.99 335 GLY A CA 1
ATOM 2536 C C . GLY A 1 337 ? 10.881 51.065 57.657 1.00 15.19 335 GLY A C 1
ATOM 2537 O O . GLY A 1 337 ? 9.718 51.076 58.064 1.00 13.79 335 GLY A O 1
ATOM 2538 N N . PHE A 1 338 ? 11.264 51.691 56.551 1.00 15.35 336 PHE A N 1
ATOM 2539 C CA . PHE A 1 338 ? 10.316 52.360 55.678 1.00 14.41 336 PHE A CA 1
ATOM 2540 C C . PHE A 1 338 ? 9.214 51.403 55.194 1.00 14.75 336 PHE A C 1
ATOM 2541 O O . PHE A 1 338 ? 8.033 51.705 55.285 1.00 14.18 336 PHE A O 1
ATOM 2549 N N . ASP A 1 339 ? 9.592 50.239 54.687 1.00 15.04 337 ASP A N 1
ATOM 2550 C CA . ASP A 1 339 ? 8.592 49.313 54.179 1.00 14.83 337 ASP A CA 1
ATOM 2551 C C . ASP A 1 339 ? 7.600 48.897 55.267 1.00 14.79 337 ASP A C 1
ATOM 2552 O O . ASP A 1 339 ? 6.417 48.732 54.999 1.00 15.17 337 ASP A O 1
ATOM 2557 N N . LYS A 1 340 ? 8.080 48.735 56.494 1.00 15.08 338 LYS A N 1
ATOM 2558 C CA . LYS A 1 340 ? 7.203 48.373 57.598 1.00 14.41 338 LYS A CA 1
ATOM 2559 C C . LYS A 1 340 ? 6.191 49.481 57.891 1.00 14.63 338 LYS A C 1
ATOM 2560 O O . LYS A 1 340 ? 4.988 49.221 58.015 1.00 14.20 338 LYS A O 1
ATOM 2566 N N . VAL A 1 341 ? 6.665 50.718 58.000 1.00 14.21 339 VAL A N 1
ATOM 2567 C CA . VAL A 1 341 ? 5.735 51.811 58.230 1.00 14.50 339 VAL A CA 1
ATOM 2568 C C . VAL A 1 341 ? 4.714 51.833 57.097 1.00 14.60 339 VAL A C 1
ATOM 2569 O O . VAL A 1 341 ? 3.517 52.033 57.334 1.00 14.95 339 VAL A O 1
ATOM 2573 N N . LYS A 1 342 ? 5.177 51.590 55.873 1.00 14.13 340 LYS A N 1
ATOM 2574 C CA . LYS A 1 342 ? 4.278 51.581 54.731 1.00 14.21 340 LYS A CA 1
ATOM 2575 C C . LYS A 1 342 ? 3.227 50.495 54.884 1.00 14.26 340 LYS A C 1
ATOM 2576 O O . LYS A 1 342 ? 2.033 50.757 54.763 1.00 13.99 340 LYS A O 1
ATOM 2582 N N . ARG A 1 343 ? 3.690 49.286 55.178 1.00 13.75 341 ARG A N 1
ATOM 2583 C CA . ARG A 1 343 ? 2.834 48.116 55.290 1.00 13.85 341 ARG A CA 1
ATOM 2584 C C . ARG A 1 343 ? 1.751 48.229 56.379 1.00 14.97 341 ARG A C 1
ATOM 2585 O O . ARG A 1 343 ? 0.636 47.734 56.201 1.00 14.89 341 ARG A O 1
ATOM 2593 N N . HIS A 1 344 ? 2.087 48.878 57.496 1.00 15.46 342 HIS A N 1
ATOM 2594 C CA . HIS A 1 344 ? 1.127 49.159 58.566 1.00 14.72 342 HIS A CA 1
ATOM 2595 C C . HIS A 1 344 ? 0.148 50.207 58.132 1.00 14.76 342 HIS A C 1
ATOM 2596 O O . HIS A 1 344 ? -0.991 50.220 58.587 1.00 15.78 342 HIS A O 1
ATOM 2603 N N . LEU A 1 345 ? 0.583 51.122 57.282 1.00 14.43 343 LEU A N 1
ATOM 2604 C CA . LEU A 1 345 ? -0.370 52.093 56.769 1.00 15.74 343 LEU A CA 1
ATOM 2605 C C . LEU A 1 345 ? -1.369 51.390 55.828 1.00 15.42 343 LEU A C 1
ATOM 2606 O O . LEU A 1 345 ? -2.575 51.447 56.017 1.00 15.94 343 LEU A O 1
ATOM 2611 N N . GLN A 1 346 ? -0.847 50.689 54.837 1.00 14.81 344 GLN A N 1
ATOM 2612 C CA . GLN A 1 346 ? -1.678 49.913 53.949 1.00 15.60 344 GLN A CA 1
ATOM 2613 C C . GLN A 1 346 ? -2.659 49.010 54.704 1.00 16.37 344 GLN A C 1
ATOM 2614 O O . GLN A 1 346 ? -3.847 48.929 54.364 1.00 14.84 344 GLN A O 1
ATOM 2620 N N . ASP A 1 347 ? -2.150 48.308 55.711 1.00 16.15 345 ASP A N 1
ATOM 2621 C CA . ASP A 1 347 ? -2.947 47.310 56.406 1.00 15.37 345 ASP A CA 1
ATOM 2622 C C . ASP A 1 347 ? -4.113 47.976 57.106 1.00 17.13 345 ASP A C 1
ATOM 2623 O O . ASP A 1 347 ? -5.230 47.471 57.082 1.00 17.73 345 ASP A O 1
ATOM 2628 N N . ALA A 1 348 ? -3.847 49.121 57.723 1.00 15.61 346 ALA A N 1
ATOM 2629 C CA . ALA A 1 348 ? -4.879 49.861 58.415 1.00 17.03 346 ALA A CA 1
ATOM 2630 C C . ALA A 1 348 ? -6.008 50.283 57.468 1.00 18.58 346 ALA A C 1
ATOM 2631 O O . ALA A 1 348 ? -7.194 50.150 57.794 1.00 18.12 346 ALA A O 1
ATOM 2633 N N . LEU A 1 349 ? -5.634 50.816 56.309 1.00 16.94 347 LEU A N 1
ATOM 2634 C CA . LEU A 1 349 ? -6.618 51.300 55.359 1.00 17.80 347 LEU A CA 1
ATOM 2635 C C . LEU A 1 349 ? -7.338 50.135 54.683 1.00 18.60 347 LEU A C 1
ATOM 2636 O O . LEU A 1 349 ? -8.538 50.232 54.400 1.00 17.33 347 LEU A O 1
ATOM 2641 N N . ASP A 1 350 ? -6.617 49.040 54.430 1.00 17.35 348 ASP A N 1
ATOM 2642 C CA . ASP A 1 350 ? -7.248 47.870 53.834 1.00 16.85 348 ASP A CA 1
ATOM 2643 C C . ASP A 1 350 ? -8.337 47.340 54.743 1.00 18.49 348 ASP A C 1
ATOM 2644 O O . ASP A 1 350 ? -9.302 46.748 54.265 1.00 20.10 348 ASP A O 1
ATOM 2649 N N . LYS A 1 351 ? -8.201 47.563 56.047 1.00 16.80 349 LYS A N 1
ATOM 2650 C CA . LYS A 1 351 ? -9.167 47.030 56.991 1.00 16.12 349 LYS A CA 1
ATOM 2651 C C . LYS A 1 351 ? -10.170 48.063 57.512 1.00 17.37 349 LYS A C 1
ATOM 2652 O O . LYS A 1 351 ? -10.930 47.785 58.443 1.00 17.38 349 LYS A O 1
ATOM 2658 N N . GLY A 1 352 ? -10.173 49.256 56.930 1.00 17.01 350 GLY A N 1
ATOM 2659 C CA . GLY A 1 352 ? -11.200 50.231 57.253 1.00 17.09 350 GLY A CA 1
ATOM 2660 C C . GLY A 1 352 ? -10.770 51.545 57.874 1.00 17.92 350 GLY A C 1
ATOM 2661 O O . GLY A 1 352 ? -11.550 52.480 57.946 1.00 17.99 350 GLY A O 1
ATOM 2662 N N . ALA A 1 353 ? -9.529 51.628 58.330 1.00 20.08 351 ALA A N 1
ATOM 2663 C CA . ALA A 1 353 ? -9.079 52.823 59.028 1.00 21.80 351 ALA A CA 1
ATOM 2664 C C . ALA A 1 353 ? -9.194 54.030 58.104 1.00 21.13 351 ALA A C 1
ATOM 2665 O O . ALA A 1 353 ? -9.029 53.905 56.897 1.00 20.65 351 ALA A O 1
ATOM 2667 N N . SER A 1 354 ? -9.481 55.192 58.672 1.00 21.25 352 SER A N 1
ATOM 2668 C CA . SER A 1 354 ? -9.606 56.408 57.878 1.00 22.76 352 SER A CA 1
ATOM 2669 C C . SER A 1 354 ? -8.331 57.234 57.888 1.00 22.17 352 SER A C 1
ATOM 2670 O O . SER A 1 354 ? -7.648 57.344 58.901 1.00 23.45 352 SER A O 1
ATOM 2673 N N . LEU A 1 355 ? -8.033 57.834 56.751 1.00 20.70 353 LEU A N 1
ATOM 2674 C CA . LEU A 1 355 ? -6.840 58.626 56.605 1.00 20.49 353 LEU A CA 1
ATOM 2675 C C . LEU A 1 355 ? -7.125 60.075 56.972 1.00 22.12 353 LEU A C 1
ATOM 2676 O O . LEU A 1 355 ? -7.501 60.872 56.123 1.00 22.60 353 LEU A O 1
ATOM 2681 N N . VAL A 1 356 ? -6.928 60.415 58.241 1.00 22.62 354 VAL A N 1
ATOM 2682 C CA . VAL A 1 356 ? -7.150 61.774 58.730 1.00 21.21 354 VAL A CA 1
ATOM 2683 C C . VAL A 1 356 ? -6.075 62.751 58.233 1.00 20.99 354 VAL A C 1
ATOM 2684 O O . VAL A 1 356 ? -6.364 63.899 57.920 1.00 22.61 354 VAL A O 1
ATOM 2688 N N . ALA A 1 357 ? -4.836 62.292 58.136 1.00 20.84 355 ALA A N 1
ATOM 2689 C CA . ALA A 1 357 ? -3.762 63.169 57.709 1.00 19.56 355 ALA A CA 1
ATOM 2690 C C . ALA A 1 357 ? -2.592 62.375 57.159 1.00 18.92 355 ALA A C 1
ATOM 2691 O O . ALA A 1 357 ? -2.278 61.302 57.658 1.00 18.78 355 ALA A O 1
ATOM 2693 N N . GLY A 1 358 ? -1.936 62.919 56.141 1.00 18.47 356 GLY A N 1
ATOM 2694 C CA . GLY A 1 358 ? -0.843 62.239 55.491 1.00 17.67 356 GLY A CA 1
ATOM 2695 C C . GLY A 1 358 ? -1.265 61.732 54.128 1.00 20.47 356 GLY A C 1
ATOM 2696 O O . GLY A 1 358 ? -2.336 62.078 53.641 1.00 19.68 356 GLY A O 1
ATOM 2697 N N . LYS A 1 359 ? -0.420 60.900 53.524 1.00 22.56 357 LYS A N 1
ATOM 2698 C CA . LYS A 1 359 ? -0.617 60.418 52.160 1.00 23.22 357 LYS A CA 1
ATOM 2699 C C . LYS A 1 359 ? -0.998 58.927 52.100 1.00 24.46 357 LYS A C 1
ATOM 2700 O O . LYS A 1 359 ? -0.622 58.135 52.976 1.00 23.36 357 LYS A O 1
ATOM 2706 N N . GLN A 1 360 ? -1.739 58.562 51.053 1.00 23.40 358 GLN A N 1
ATOM 2707 C CA . GLN A 1 360 ? -1.965 57.168 50.665 1.00 21.57 358 GLN A CA 1
ATOM 2708 C C . GLN A 1 360 ? -0.624 56.499 50.320 1.00 21.83 358 GLN A C 1
ATOM 2709 O O . GLN A 1 360 ? 0.232 57.111 49.684 1.00 22.14 358 GLN A O 1
ATOM 2715 N N . PRO A 1 361 ? -0.433 55.236 50.730 1.00 21.47 359 PRO A N 1
ATOM 2716 C CA . PRO A 1 361 ? 0.871 54.569 50.561 1.00 19.17 359 PRO A CA 1
ATOM 2717 C C . PRO A 1 361 ? 1.424 54.566 49.132 1.00 20.27 359 PRO A C 1
ATOM 2718 O O . PRO A 1 361 ? 2.641 54.588 48.956 1.00 21.90 359 PRO A O 1
ATOM 2722 N N . ALA A 1 362 ? 0.562 54.547 48.125 1.00 19.45 360 ALA A N 1
ATOM 2723 C CA . ALA A 1 362 ? 1.047 54.519 46.756 1.00 19.80 360 ALA A CA 1
ATOM 2724 C C . ALA A 1 362 ? 1.668 55.855 46.346 1.00 22.6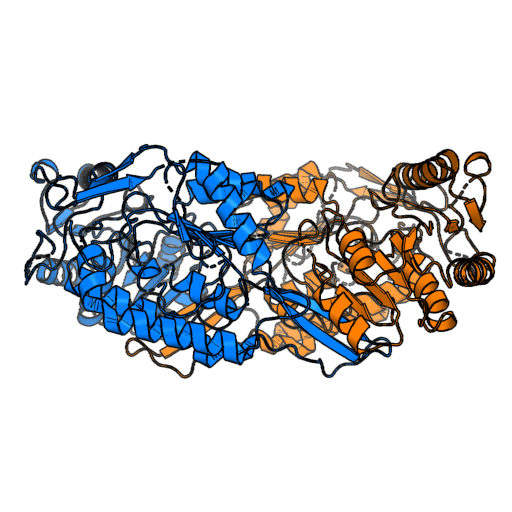4 360 ALA A C 1
ATOM 2725 O O . ALA A 1 362 ? 2.422 55.912 45.373 1.00 23.38 360 ALA A O 1
ATOM 2727 N N . GLU A 1 363 ? 1.365 56.918 47.089 1.00 21.80 361 GLU A N 1
ATOM 2728 C CA . GLU A 1 363 ? 1.891 58.253 46.791 1.00 22.94 361 GLU A CA 1
ATOM 2729 C C . GLU A 1 363 ? 3.247 58.502 47.467 1.00 25.84 361 GLU A C 1
ATOM 2730 O O . GLU A 1 363 ? 3.891 59.528 47.248 1.00 27.12 361 GLU A O 1
ATOM 2736 N N . LEU A 1 364 ? 3.673 57.558 48.295 1.00 26.15 362 LEU A N 1
ATOM 2737 C CA . LEU A 1 364 ? 4.890 57.729 49.068 1.00 25.27 362 LEU A CA 1
ATOM 2738 C C . LEU A 1 364 ? 6.132 57.804 48.190 1.00 28.51 362 LEU A C 1
ATOM 2739 O O . LEU A 1 364 ? 6.342 56.954 47.312 1.00 27.00 362 LEU A O 1
ATOM 2744 N N . GLY A 1 365 ? 6.957 58.818 48.467 1.00 30.99 363 GLY A N 1
ATOM 2745 C CA . GLY A 1 365 ? 8.176 59.106 47.725 1.00 28.43 363 GLY A CA 1
ATOM 2746 C C . GLY A 1 365 ? 9.196 57.985 47.602 1.00 29.80 363 GLY A C 1
ATOM 2747 O O . GLY A 1 365 ? 9.139 56.965 48.295 1.00 30.98 363 GLY A O 1
ATOM 2748 N N . ASP A 1 366 ? 10.151 58.196 46.704 1.00 28.94 364 ASP A N 1
ATOM 2749 C CA . ASP A 1 366 ? 11.183 57.208 46.414 1.00 30.83 364 ASP A CA 1
ATOM 2750 C C . ASP A 1 366 ? 12.272 57.212 47.478 1.00 30.04 364 ASP A C 1
ATOM 2751 O O . ASP A 1 366 ? 13.251 56.469 47.372 1.00 28.32 364 ASP A O 1
ATOM 2756 N N . GLY A 1 367 ? 12.124 58.073 48.482 1.00 28.12 365 GLY A N 1
ATOM 2757 C CA . GLY A 1 367 ? 13.152 58.195 49.496 1.00 25.45 365 GLY A CA 1
ATOM 2758 C C . GLY A 1 367 ? 12.891 57.313 50.698 1.00 23.28 365 GLY A C 1
ATOM 2759 O O . GLY A 1 367 ? 12.138 56.341 50.631 1.00 23.60 365 GLY A O 1
ATOM 2760 N N . LEU A 1 368 ? 13.533 57.647 51.806 1.00 20.25 366 LEU A N 1
ATOM 2761 C CA . LEU A 1 368 ? 13.191 57.042 53.071 1.00 18.20 366 LEU A CA 1
ATOM 2762 C C . LEU A 1 368 ? 12.332 58.033 53.834 1.00 18.26 366 LEU A C 1
ATOM 2763 O O . LEU A 1 368 ? 12.059 57.846 55.026 1.00 17.77 366 LEU A O 1
ATOM 2768 N N . PHE A 1 369 ? 11.901 59.088 53.141 1.00 17.82 367 PHE A N 1
ATOM 2769 C CA . PHE A 1 369 ? 11.082 60.121 53.777 1.00 17.93 367 PHE A CA 1
ATOM 2770 C C . PHE A 1 369 ? 9.624 59.694 53.897 1.00 18.76 367 PHE A C 1
ATOM 2771 O O . PHE A 1 369 ? 8.936 59.445 52.903 1.00 20.14 367 PHE A O 1
ATOM 2779 N N . PHE A 1 370 ? 9.157 59.601 55.131 1.00 18.52 368 PHE A N 1
ATOM 2780 C CA . PHE A 1 370 ? 7.788 59.218 55.379 1.00 16.98 368 PHE A CA 1
ATOM 2781 C C . PHE A 1 370 ? 7.088 60.327 56.145 1.00 17.55 368 PHE A C 1
ATOM 2782 O O . PHE A 1 370 ? 7.508 60.706 57.232 1.00 16.96 368 PHE A O 1
ATOM 2790 N N . PRO A 1 371 ? 6.005 60.849 55.567 1.00 18.80 369 PRO A N 1
ATOM 2791 C CA . PRO A 1 371 ? 5.246 62.002 56.055 1.00 18.00 369 PRO A CA 1
ATOM 2792 C C . PRO A 1 371 ? 4.449 61.688 57.316 1.00 18.55 369 PRO A C 1
ATOM 2793 O O . PRO A 1 371 ? 3.899 60.603 57.446 1.00 19.10 369 PRO A O 1
ATOM 2797 N N . PRO A 1 372 ? 4.360 62.647 58.235 1.00 17.93 370 PRO A N 1
ATOM 2798 C CA . PRO A 1 372 ? 3.573 62.407 59.435 1.00 18.07 370 PRO A CA 1
ATOM 2799 C C . PRO A 1 372 ? 2.146 62.074 59.045 1.00 18.20 370 PRO A C 1
ATOM 2800 O O . PRO A 1 372 ? 1.552 62.829 58.296 1.00 19.34 370 PRO A O 1
ATOM 2804 N N . THR A 1 373 ? 1.621 60.962 59.551 1.00 18.56 371 THR A N 1
ATOM 2805 C CA . THR A 1 373 ? 0.333 60.430 59.131 1.00 18.14 371 THR A CA 1
ATOM 2806 C C . THR A 1 373 ? -0.553 60.094 60.313 1.00 18.94 371 THR A C 1
ATOM 2807 O O . THR A 1 373 ? -0.067 59.722 61.382 1.00 18.70 371 THR A O 1
ATOM 2811 N N . VAL A 1 374 ? -1.862 60.204 60.111 1.00 19.18 372 VAL A N 1
ATOM 2812 C CA . VAL A 1 374 ? -2.823 59.948 61.176 1.00 19.67 372 VAL A CA 1
ATOM 2813 C C . VAL A 1 374 ? -4.012 59.123 60.686 1.00 20.72 372 VAL A C 1
ATOM 2814 O O . VAL A 1 374 ? -4.788 59.577 59.842 1.00 21.52 372 VAL A O 1
ATOM 2818 N N . VAL A 1 375 ? -4.178 57.919 61.212 1.00 18.57 373 VAL A N 1
ATOM 2819 C CA . VAL A 1 375 ? -5.331 57.133 60.811 1.00 20.77 373 VAL A CA 1
ATOM 2820 C C . VAL A 1 375 ? -6.295 56.924 61.962 1.00 21.25 373 VAL A C 1
ATOM 2821 O O . VAL A 1 375 ? -5.882 56.761 63.109 1.00 21.28 373 VAL A O 1
ATOM 2825 N N . GLN A 1 376 ? -7.584 56.919 61.642 1.00 20.97 374 GLN A N 1
ATOM 2826 C CA . GLN A 1 376 ? -8.600 56.676 62.645 1.00 22.80 374 GLN A CA 1
ATOM 2827 C C . GLN A 1 376 ? -9.376 55.405 62.318 1.00 22.31 374 GLN A C 1
ATOM 2828 O O . GLN A 1 376 ? -9.459 54.992 61.167 1.00 22.86 374 GLN A O 1
ATOM 2834 N N . GLY A 1 377 ? -9.913 54.770 63.345 1.00 21.14 375 GLY A N 1
ATOM 2835 C CA . GLY A 1 377 ? -10.699 53.565 63.165 1.00 22.95 375 GLY A CA 1
ATOM 2836 C C . GLY A 1 377 ? -9.908 52.280 63.317 1.00 25.41 375 GLY A C 1
ATOM 2837 O O . GLY A 1 377 ? -10.213 51.280 62.664 1.00 27.28 375 GLY A O 1
ATOM 2838 N N . VAL A 1 378 ? -8.895 52.299 64.177 1.00 22.93 376 VAL A N 1
ATOM 2839 C CA . VAL A 1 378 ? -7.984 51.170 64.302 1.00 23.63 376 VAL A CA 1
ATOM 2840 C C . VAL A 1 378 ? -8.367 50.213 65.425 1.00 24.45 376 VAL A C 1
ATOM 2841 O O . VAL A 1 378 ? -8.665 50.658 66.532 1.00 23.47 376 VAL A O 1
ATOM 2845 N N . ASP A 1 379 ? -8.344 48.906 65.149 1.00 22.99 377 ASP A N 1
ATOM 2846 C CA . ASP A 1 379 ? -8.656 47.904 66.177 1.00 22.66 377 ASP A CA 1
ATOM 2847 C C . ASP A 1 379 ? -7.579 46.837 66.313 1.00 21.36 377 ASP A C 1
ATOM 2848 O O . ASP A 1 379 ? -6.612 46.836 65.567 1.00 23.41 377 ASP A O 1
ATOM 2853 N N . ARG A 1 380 ? -7.756 45.924 67.259 1.00 20.99 378 ARG A N 1
ATOM 2854 C CA . ARG A 1 380 ? -6.744 44.912 67.548 1.00 22.13 378 ARG A CA 1
ATOM 2855 C C . ARG A 1 380 ? -6.407 44.005 66.368 1.00 22.66 378 ARG A C 1
ATOM 2856 O O . ARG A 1 380 ? -5.425 43.269 66.423 1.00 23.69 378 ARG A O 1
ATOM 2864 N N . GLU A 1 381 ? -7.203 44.068 65.303 1.00 23.58 379 GLU A N 1
ATOM 2865 C CA . GLU A 1 381 ? -7.004 43.208 64.125 1.00 25.13 379 GLU A CA 1
ATOM 2866 C C . GLU A 1 381 ? -5.914 43.748 63.219 1.00 23.52 379 GLU A C 1
ATOM 2867 O O . GLU A 1 381 ? -5.530 43.116 62.237 1.00 21.71 379 GLU A O 1
ATOM 2881 N N . CYS A 1 383 ? -2.218 45.290 62.063 1.00 18.31 381 CYS A N 1
ATOM 2882 C CA . CYS A 1 383 ? -0.792 45.109 62.275 1.00 18.95 381 CYS A CA 1
ATOM 2883 C C . CYS A 1 383 ? -0.168 46.142 63.186 1.00 19.26 381 CYS A C 1
ATOM 2884 O O . CYS A 1 383 ? 0.606 45.798 64.087 1.00 18.74 381 CYS A O 1
ATOM 2887 N N . CYS A 1 384 ? -0.477 47.408 62.925 1.00 17.88 382 CYS A N 1
ATOM 2888 C CA . CYS A 1 384 ? 0.163 48.500 63.635 1.00 17.39 382 CYS A CA 1
ATOM 2889 C C . CYS A 1 384 ? -0.260 48.469 65.095 1.00 17.68 382 CYS A C 1
ATOM 2890 O O . CYS A 1 384 ? 0.372 49.082 65.947 1.00 17.62 382 CYS A O 1
ATOM 2893 N N . TYR A 1 385 ? -1.330 47.735 65.375 1.00 18.32 383 TYR A N 1
ATOM 2894 C CA . TYR A 1 385 ? -1.816 47.565 66.732 1.00 16.88 383 TYR A CA 1
ATOM 2895 C C . TYR A 1 385 ? -1.090 46.395 67.360 1.00 17.12 383 TYR A C 1
ATOM 2896 O O . TYR A 1 385 ? -0.848 46.382 68.553 1.00 17.89 383 TYR A O 1
ATOM 2905 N N . GLN A 1 386 ? -0.757 45.403 66.550 1.00 16.91 384 GLN A N 1
ATOM 2906 C CA . GLN A 1 386 ? -0.126 44.201 67.054 1.00 18.38 384 GLN A CA 1
ATOM 2907 C C . GLN A 1 386 ? 1.403 44.341 67.129 1.00 20.46 384 GLN A C 1
ATOM 2908 O O . GLN A 1 386 ? 2.056 43.749 67.988 1.00 19.96 384 GLN A O 1
ATOM 2914 N N . GLU A 1 387 ? 1.960 45.138 66.224 1.00 20.02 385 GLU A N 1
ATOM 2915 C CA . GLU A 1 387 ? 3.398 45.301 66.111 1.00 18.79 385 GLU A CA 1
ATOM 2916 C C . GLU A 1 387 ? 3.764 46.732 66.451 1.00 17.76 385 GLU A C 1
ATOM 2917 O O . GLU A 1 387 ? 2.936 47.621 66.367 1.00 17.38 385 GLU A O 1
ATOM 2923 N N . GLU A 1 388 ? 5.015 46.968 66.821 1.00 19.12 386 GLU A N 1
ATOM 2924 C CA . GLU A 1 388 ? 5.453 48.345 66.959 1.00 17.98 386 GLU A CA 1
ATOM 2925 C C . GLU A 1 388 ? 5.916 48.856 65.604 1.00 16.16 386 GLU A C 1
ATOM 2926 O O . GLU A 1 388 ? 6.596 48.154 64.853 1.00 16.05 386 GLU A O 1
ATOM 2932 N N . THR A 1 389 ? 5.502 50.080 65.300 1.00 15.78 387 THR A N 1
ATOM 2933 C CA . THR A 1 389 ? 5.530 50.617 63.943 1.00 16.24 387 THR A CA 1
ATOM 2934 C C . THR A 1 389 ? 6.866 51.252 63.598 1.00 15.70 387 THR A C 1
ATOM 2935 O O . THR A 1 389 ? 7.301 51.206 62.453 1.00 15.06 387 THR A O 1
ATOM 2939 N N . PHE A 1 390 ? 7.518 51.825 64.603 1.00 16.36 388 PHE A N 1
ATOM 2940 C CA . PHE A 1 390 ? 8.788 52.518 64.408 1.00 16.88 388 PHE A CA 1
ATOM 2941 C C . PHE A 1 390 ? 8.790 53.460 63.209 1.00 16.67 388 PHE A C 1
ATOM 2942 O O . PHE A 1 390 ? 9.659 53.388 62.355 1.00 17.45 388 PHE A O 1
ATOM 2950 N N . GLY A 1 391 ? 7.808 54.346 63.163 1.00 16.16 389 GLY A N 1
ATOM 2951 C CA . GLY A 1 391 ? 7.691 55.310 62.091 1.00 16.42 389 GLY A CA 1
ATOM 2952 C C . GLY A 1 391 ? 6.689 56.383 62.472 1.00 16.96 389 GLY A C 1
ATOM 2953 O O . GLY A 1 391 ? 6.028 56.283 63.506 1.00 16.29 389 GLY A O 1
ATOM 2954 N N . PRO A 1 392 ? 6.579 57.428 61.645 1.00 16.84 390 PRO A N 1
ATOM 2955 C CA . PRO A 1 392 ? 5.763 58.600 61.954 1.00 17.69 390 PRO A CA 1
ATOM 2956 C C . PRO A 1 392 ? 4.289 58.350 61.714 1.00 18.21 390 PRO A C 1
ATOM 2957 O O . PRO A 1 392 ? 3.635 59.190 61.116 1.00 19.69 390 PRO A O 1
ATOM 2961 N N . LEU A 1 393 ? 3.775 57.229 62.198 1.00 17.57 391 LEU A N 1
ATOM 2962 C CA . LEU A 1 393 ? 2.379 56.875 62.013 1.00 17.26 391 LEU A CA 1
ATOM 2963 C C . LEU A 1 393 ? 1.631 56.991 63.329 1.00 19.19 391 LEU A C 1
ATOM 2964 O O . LEU A 1 393 ? 2.140 56.568 64.369 1.00 20.75 391 LEU A O 1
ATOM 2969 N N . VAL A 1 394 ? 0.426 57.554 63.300 1.00 18.59 392 VAL A N 1
ATOM 2970 C CA . VAL A 1 394 ? -0.347 57.705 64.528 1.00 18.99 392 VAL A CA 1
ATOM 2971 C C . VAL A 1 394 ? -1.684 57.000 64.412 1.00 20.00 392 VAL A C 1
ATOM 2972 O O . VAL A 1 394 ? -2.615 57.540 63.819 1.00 22.25 392 VAL A O 1
ATOM 2976 N N . PRO A 1 395 ? -1.787 55.786 64.966 1.00 19.12 393 PRO A N 1
ATOM 2977 C CA . PRO A 1 395 ? -3.019 55.000 64.821 1.00 19.68 393 PRO A CA 1
ATOM 2978 C C . PRO A 1 395 ? -3.998 55.168 65.995 1.00 20.37 393 PRO A C 1
ATOM 2979 O O . PRO A 1 395 ? -3.634 54.952 67.153 1.00 18.93 393 PRO A O 1
ATOM 2991 N N . ALA A 1 397 ? -7.360 54.327 68.140 1.00 19.76 395 ALA A N 1
ATOM 2992 C CA . ALA A 1 397 ? -8.347 53.309 68.488 1.00 19.44 395 ALA A CA 1
ATOM 2993 C C . ALA A 1 397 ? -9.316 53.931 69.449 1.00 18.67 395 ALA A C 1
ATOM 2994 O O . ALA A 1 397 ? -8.917 54.746 70.262 1.00 21.45 395 ALA A O 1
ATOM 2996 N N . LEU A 1 398 ? -10.584 53.559 69.385 1.00 18.47 396 LEU A N 1
ATOM 2997 C CA . LEU A 1 398 ? -11.554 54.154 70.298 1.00 19.43 396 LEU A CA 1
ATOM 2998 C C . LEU A 1 398 ? -11.729 53.319 71.552 1.00 18.82 396 LEU A C 1
ATOM 2999 O O . LEU A 1 398 ? -11.388 52.142 71.561 1.00 19.19 396 LEU A O 1
ATOM 3004 N N . PHE A 1 399 ? -12.248 53.939 72.612 1.00 18.87 397 PHE A N 1
ATOM 3005 C CA . PHE A 1 399 ? -12.657 53.205 73.813 1.00 19.33 397 PHE A CA 1
ATOM 3006 C C . PHE A 1 399 ? -13.691 53.971 74.656 1.00 20.19 397 PHE A C 1
ATOM 3007 O O . PHE A 1 399 ? -13.861 55.188 74.509 1.00 19.98 397 PHE A O 1
ATOM 3015 N N . ARG A 1 400 ? -14.370 53.254 75.549 1.00 20.83 398 ARG A N 1
ATOM 3016 C CA . ARG A 1 400 ? -15.309 53.878 76.490 1.00 21.60 398 ARG A CA 1
ATOM 3017 C C . ARG A 1 400 ? -14.822 53.847 77.953 1.00 20.24 398 ARG A C 1
ATOM 3018 O O . ARG A 1 400 ? -14.553 54.889 78.547 1.00 19.07 398 ARG A O 1
ATOM 3026 N N . THR A 1 401 ? -14.715 52.652 78.528 1.00 19.60 399 THR A N 1
ATOM 3027 C CA . THR A 1 401 ? -14.484 52.523 79.967 1.00 21.70 399 THR A CA 1
ATOM 3028 C C . THR A 1 401 ? -13.021 52.485 80.405 1.00 21.10 399 THR A C 1
ATOM 3029 O O . THR A 1 401 ? -12.137 52.104 79.647 1.00 20.91 399 THR A O 1
ATOM 3033 N N . GLU A 1 402 ? -12.789 52.862 81.658 1.00 21.99 400 GLU A N 1
ATOM 3034 C CA . GLU A 1 402 ? -11.464 52.780 82.262 1.00 21.67 400 GLU A CA 1
ATOM 3035 C C . GLU A 1 402 ? -10.917 51.356 82.200 1.00 21.52 400 GLU A C 1
ATOM 3036 O O . GLU A 1 402 ? -9.812 51.135 81.720 1.00 20.69 400 GLU A O 1
ATOM 3042 N N . GLU A 1 403 ? -11.693 50.394 82.688 1.00 21.48 401 GLU A N 1
ATOM 3043 C CA . GLU A 1 403 ? -11.228 49.017 82.747 1.00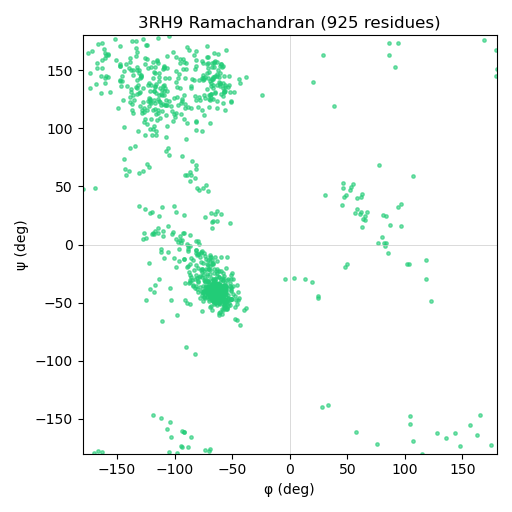 23.45 401 GLU A CA 1
ATOM 3044 C C . GLU A 1 403 ? -10.937 48.460 81.357 1.00 21.01 401 GLU A C 1
ATOM 3045 O O . GLU A 1 403 ? -9.934 47.786 81.153 1.00 20.51 401 GLU A O 1
ATOM 3051 N N . GLU A 1 404 ? -11.806 48.760 80.405 1.00 20.47 402 GLU A N 1
ATOM 3052 C CA . GLU A 1 404 ? -11.606 48.313 79.032 1.00 20.80 402 GLU A CA 1
ATOM 3053 C C . GLU A 1 404 ? -10.276 48.791 78.424 1.00 20.66 402 GLU A C 1
ATOM 3054 O O . GLU A 1 404 ? -9.585 48.011 77.761 1.00 20.53 402 GLU A O 1
ATOM 3060 N N . VAL A 1 405 ? -9.929 50.062 78.645 1.00 18.90 403 VAL A N 1
ATOM 3061 C CA . VAL A 1 405 ? -8.735 50.646 78.046 1.00 18.09 403 VAL A CA 1
ATOM 3062 C C . VAL A 1 405 ? -7.459 50.183 78.737 1.00 17.70 403 VAL A C 1
ATOM 3063 O O . VAL A 1 405 ? -6.388 50.173 78.130 1.00 16.65 403 VAL A O 1
ATOM 3067 N N . ILE A 1 406 ? -7.568 49.809 80.009 1.00 18.02 404 ILE A N 1
ATOM 3068 C CA . ILE A 1 406 ? -6.423 49.249 80.726 1.00 17.19 404 ILE A CA 1
ATOM 3069 C C . ILE A 1 406 ? -6.126 47.833 80.219 1.00 17.70 404 ILE A C 1
ATOM 3070 O O . ILE A 1 406 ? -4.974 47.501 79.955 1.00 17.60 404 ILE A O 1
ATOM 3075 N N . ASP A 1 407 ? -7.153 47.002 80.060 1.00 16.81 405 ASP A N 1
ATOM 3076 C CA . ASP A 1 407 ? -6.918 45.688 79.485 1.00 17.28 405 ASP A CA 1
ATOM 3077 C C . ASP A 1 407 ? -6.388 45.856 78.062 1.00 17.57 405 ASP A C 1
ATOM 3078 O O . ASP A 1 407 ? -5.534 45.098 77.615 1.00 16.44 405 ASP A O 1
ATOM 3083 N N . ALA A 1 408 ? -6.881 46.871 77.363 1.00 16.57 406 ALA A N 1
ATOM 3084 C CA . ALA A 1 408 ? -6.498 47.080 75.987 1.00 15.37 406 ALA A CA 1
ATOM 3085 C C . ALA A 1 408 ? -5.024 47.447 75.924 1.00 16.80 406 ALA A C 1
ATOM 3086 O O . ALA A 1 408 ? -4.294 46.951 75.072 1.00 15.69 406 ALA A O 1
ATOM 3088 N N . GLY A 1 409 ? -4.590 48.306 76.846 1.00 16.81 407 GLY A N 1
ATOM 3089 C CA . GLY A 1 409 ? -3.204 48.730 76.908 1.00 14.89 407 GLY A CA 1
ATOM 3090 C C . GLY A 1 409 ? -2.252 47.596 77.236 1.00 15.40 407 GLY A C 1
ATOM 3091 O O . GLY A 1 409 ? -1.100 47.583 76.791 1.00 14.96 407 GLY A O 1
ATOM 3092 N N . ASN A 1 410 ? -2.732 46.639 78.019 1.00 14.74 408 ASN A N 1
ATOM 3093 C CA . ASN A 1 410 ? -1.897 45.534 78.447 1.00 14.78 408 ASN A CA 1
ATOM 3094 C C . ASN A 1 410 ? -1.914 44.404 77.432 1.00 15.59 408 ASN A C 1
ATOM 3095 O O . ASN A 1 410 ? -1.239 43.385 77.610 1.00 16.07 408 ASN A O 1
ATOM 3100 N N . ASP A 1 411 ? -2.681 44.589 76.365 1.00 15.89 409 ASP A N 1
ATOM 3101 C CA . ASP A 1 411 ? -2.906 43.528 75.392 1.00 15.83 409 ASP A CA 1
ATOM 3102 C C . ASP A 1 411 ? -1.725 43.441 74.417 1.00 17.74 409 ASP A C 1
ATOM 3103 O O . ASP A 1 411 ? -1.835 43.760 73.232 1.00 17.86 409 ASP A O 1
ATOM 3108 N N . THR A 1 412 ? -0.582 43.020 74.952 1.00 18.20 410 THR A N 1
ATOM 3109 C CA . THR A 1 412 ? 0.695 43.059 74.245 1.00 16.79 410 THR A CA 1
ATOM 3110 C C . THR A 1 412 ? 1.719 42.237 75.014 1.00 15.72 410 THR A C 1
ATOM 3111 O O . THR A 1 412 ? 1.579 42.029 76.211 1.00 16.07 410 THR A O 1
ATOM 3115 N N . GLU A 1 413 ? 2.742 41.771 74.313 1.00 16.65 411 GLU A N 1
ATOM 3116 C CA . GLU A 1 413 ? 3.860 41.047 74.915 1.00 16.74 411 GLU A CA 1
ATOM 3117 C C . GLU A 1 413 ? 4.644 41.896 75.889 1.00 15.52 411 GLU A C 1
ATOM 3118 O O . GLU A 1 413 ? 5.282 41.373 76.813 1.00 14.44 411 GLU A O 1
ATOM 3124 N N . PHE A 1 414 ? 4.603 43.206 75.656 1.00 15.07 412 PHE A N 1
ATOM 3125 C CA . PHE A 1 414 ? 5.556 44.126 76.261 1.00 14.10 412 PHE A CA 1
ATOM 3126 C C . PHE A 1 414 ? 4.999 44.959 77.402 1.00 13.29 412 PHE A C 1
ATOM 3127 O O . PHE A 1 414 ? 3.840 44.827 77.780 1.00 13.11 412 PHE A O 1
ATOM 3135 N N . GLY A 1 415 ? 5.859 45.813 77.939 1.00 12.97 413 GLY A N 1
ATOM 3136 C CA . GLY A 1 415 ? 5.529 46.670 79.057 1.00 12.25 413 GLY A CA 1
ATOM 3137 C C . GLY A 1 415 ? 6.620 47.706 79.276 1.00 12.51 413 GLY A C 1
ATOM 3138 O O . GLY A 1 415 ? 7.102 47.900 80.401 1.00 12.53 413 GLY A O 1
ATOM 3139 N N . LEU A 1 416 ? 7.025 48.367 78.197 1.00 11.37 414 LEU A N 1
ATOM 3140 C CA . LEU A 1 416 ? 7.998 49.431 78.317 1.00 11.85 414 LEU A CA 1
ATOM 3141 C C . LEU A 1 416 ? 7.296 50.725 78.729 1.00 11.89 414 LEU A C 1
ATOM 3142 O O . LEU A 1 416 ? 7.083 50.951 79.916 1.00 11.79 414 LEU A O 1
ATOM 3147 N N . ALA A 1 417 ? 6.917 51.568 77.772 1.00 12.02 415 ALA A N 1
ATOM 3148 C CA . ALA A 1 417 ? 6.294 52.842 78.128 1.00 12.09 415 ALA A CA 1
ATOM 3149 C C . ALA A 1 417 ? 4.779 52.907 77.861 1.00 12.08 415 ALA A C 1
ATOM 3150 O O . ALA A 1 417 ? 4.230 52.099 77.125 1.00 11.48 415 ALA A O 1
ATOM 3152 N N . SER A 1 418 ? 4.124 53.874 78.493 1.00 11.82 416 SER A N 1
ATOM 3153 C CA . SER A 1 418 ? 2.681 54.067 78.390 1.00 12.63 416 SER A CA 1
ATOM 3154 C C . SER A 1 418 ? 2.304 55.468 78.882 1.00 13.39 416 SER A C 1
ATOM 3155 O O . SER A 1 418 ? 3.066 56.104 79.604 1.00 13.60 416 SER A O 1
ATOM 3158 N N . TYR A 1 419 ? 1.144 55.970 78.478 1.00 13.53 417 TYR A N 1
ATOM 3159 C CA . TYR A 1 419 ? 0.780 57.340 78.834 1.00 13.91 417 TYR A CA 1
ATOM 3160 C C . TYR A 1 419 ? -0.707 57.468 79.016 1.00 14.42 417 TYR A C 1
ATOM 3161 O O . TYR A 1 419 ? -1.485 56.872 78.267 1.00 14.83 417 TYR A O 1
ATOM 3170 N N . VAL A 1 420 ? -1.107 58.250 80.008 1.00 13.70 418 VAL A N 1
ATOM 3171 C CA . VAL A 1 420 ? -2.522 58.443 80.255 1.00 15.22 418 VAL A CA 1
ATOM 3172 C C . VAL A 1 420 ? -2.837 59.899 80.567 1.00 16.22 418 VAL A C 1
ATOM 3173 O O . VAL A 1 420 ? -2.164 60.532 81.389 1.00 15.14 418 VAL A O 1
ATOM 3177 N N . PHE A 1 421 ? -3.853 60.430 79.888 1.00 16.84 419 PHE A N 1
ATOM 3178 C CA . PHE A 1 421 ? -4.315 61.792 80.128 1.00 16.64 419 PHE A CA 1
ATOM 3179 C C . PHE A 1 421 ? -5.721 61.768 80.658 1.00 17.38 419 PHE A C 1
ATOM 3180 O O . PHE A 1 421 ? -6.587 61.111 80.096 1.00 17.96 419 PHE A O 1
ATOM 3188 N N . THR A 1 422 ? -5.948 62.494 81.741 1.00 17.83 420 THR A N 1
ATOM 3189 C CA . THR A 1 422 ? -7.250 62.486 82.378 1.00 19.15 420 THR A CA 1
ATOM 3190 C C . THR A 1 422 ? -7.278 63.529 83.487 1.00 19.55 420 THR A C 1
ATOM 3191 O O . THR A 1 422 ? -6.343 63.637 84.268 1.00 19.99 420 THR A O 1
ATOM 3195 N N . ALA A 1 423 ? -8.347 64.310 83.540 1.00 20.76 421 ALA A N 1
ATOM 3196 C CA . ALA A 1 423 ? -8.496 65.320 84.580 1.00 22.44 421 ALA A CA 1
ATOM 3197 C C . ALA A 1 423 ? -8.743 64.647 85.923 1.00 21.24 421 ALA A C 1
ATOM 3198 O O . ALA A 1 423 ? -8.516 65.242 86.975 1.00 21.37 421 ALA A O 1
ATOM 3200 N N . ASP A 1 424 ? -9.210 63.403 85.874 1.00 20.22 422 ASP A N 1
ATOM 3201 C CA . ASP A 1 424 ? -9.463 62.623 87.079 1.00 21.47 422 ASP A CA 1
ATOM 3202 C C . ASP A 1 424 ? -8.191 61.967 87.662 1.00 22.85 422 ASP A C 1
ATOM 3203 O O . ASP A 1 424 ? -7.694 60.958 87.147 1.00 22.21 422 ASP A O 1
ATOM 3208 N N . ALA A 1 425 ? -7.695 62.533 88.757 1.00 22.76 423 ALA A N 1
ATOM 3209 C CA . ALA A 1 425 ? -6.439 62.102 89.358 1.00 21.98 423 ALA A CA 1
ATOM 3210 C C . ALA A 1 425 ? -6.522 60.761 90.099 1.00 22.88 423 ALA A C 1
ATOM 3211 O O . ALA A 1 425 ? -5.533 60.020 90.151 1.00 21.45 423 ALA A O 1
ATOM 3213 N N . GLU A 1 426 ? -7.679 60.444 90.678 1.00 23.64 424 GLU A N 1
ATOM 3214 C CA . GLU A 1 426 ? -7.831 59.125 91.301 1.00 24.85 424 GLU A CA 1
ATOM 3215 C C . GLU A 1 426 ? -7.864 58.039 90.217 1.00 23.76 424 GLU A C 1
ATOM 3216 O O . GLU A 1 426 ? -7.289 56.954 90.389 1.00 22.42 424 GLU A O 1
ATOM 3222 N N . ARG A 1 427 ? -8.522 58.347 89.098 1.00 21.98 425 ARG A N 1
ATOM 3223 C CA . ARG A 1 427 ? -8.567 57.442 87.960 1.00 20.78 425 ARG A CA 1
ATOM 3224 C C . ARG A 1 427 ? -7.188 57.288 87.320 1.00 20.87 425 ARG A C 1
ATOM 3225 O O . ARG A 1 427 ? -6.747 56.171 87.042 1.00 20.07 425 ARG A O 1
ATOM 3233 N N . ALA A 1 428 ? -6.508 58.410 87.092 1.00 21.35 426 ALA A N 1
ATOM 3234 C CA . ALA A 1 428 ? -5.144 58.393 86.556 1.00 18.98 426 ALA A CA 1
ATOM 3235 C C . ALA A 1 428 ? -4.232 57.466 87.360 1.00 19.37 426 ALA A C 1
ATOM 3236 O O . ALA A 1 428 ? -3.276 56.898 86.836 1.00 17.75 426 ALA A O 1
ATOM 3238 N N . GLN A 1 429 ? -4.515 57.319 88.645 1.00 19.21 427 GLN A N 1
ATOM 3239 C CA . GLN A 1 429 ? -3.609 56.555 89.481 1.00 18.40 427 GLN A CA 1
ATOM 3240 C C . GLN A 1 429 ? -3.905 55.077 89.397 1.00 18.02 427 GLN A C 1
ATOM 3241 O O . GLN A 1 429 ? -2.995 54.251 89.508 1.00 17.07 427 GLN A O 1
ATOM 3247 N N . ARG A 1 430 ? -5.177 54.752 89.178 1.00 18.36 428 ARG A N 1
ATOM 3248 C CA . ARG A 1 430 ? -5.588 53.375 88.977 1.00 17.04 428 ARG A CA 1
ATOM 3249 C C . ARG A 1 430 ? -5.075 52.884 87.634 1.00 16.59 428 ARG A C 1
ATOM 3250 O O . ARG A 1 430 ? -4.762 51.705 87.475 1.00 16.11 428 ARG A O 1
ATOM 3258 N N . VAL A 1 431 ? -4.979 53.788 86.663 1.00 16.53 429 VAL A N 1
ATOM 3259 C CA . VAL A 1 431 ? -4.460 53.398 85.358 1.00 16.28 429 VAL A CA 1
ATOM 3260 C C . VAL A 1 431 ? -2.969 53.063 85.449 1.00 16.02 429 VAL A C 1
ATOM 3261 O O . VAL A 1 431 ? -2.541 51.981 85.039 1.00 16.14 429 VAL A O 1
ATOM 3265 N N . ALA A 1 432 ? -2.174 53.972 85.996 1.00 14.62 430 ALA A N 1
ATOM 3266 C CA . ALA A 1 432 ? -0.775 53.662 86.187 1.00 13.98 430 ALA A CA 1
ATOM 3267 C C . ALA A 1 432 ? -0.647 52.328 86.915 1.00 15.18 430 ALA A C 1
ATOM 3268 O O . ALA A 1 432 ? 0.124 51.465 86.507 1.00 15.13 430 ALA A O 1
ATOM 3270 N N . ALA A 1 433 ? -1.410 52.144 87.985 1.00 15.15 431 ALA A N 1
ATOM 3271 C CA . ALA A 1 433 ? -1.292 50.909 88.759 1.00 15.91 431 ALA A CA 1
ATOM 3272 C C . ALA A 1 433 ? -1.585 49.624 87.951 1.00 16.23 431 ALA A C 1
ATOM 3273 O O . ALA A 1 433 ? -0.923 48.592 88.136 1.00 15.63 431 ALA A O 1
ATOM 3275 N N . GLY A 1 434 ? -2.570 49.691 87.062 1.00 14.64 432 GLY A N 1
ATOM 3276 C CA . GLY A 1 434 ? -3.024 48.507 86.370 1.00 14.24 432 GLY A CA 1
ATOM 3277 C C . GLY A 1 434 ? -2.241 48.275 85.104 1.00 14.44 432 GLY A C 1
ATOM 3278 O O . GLY A 1 434 ? -2.232 47.171 84.552 1.00 14.16 432 GLY A O 1
ATOM 3279 N N . LEU A 1 435 ? -1.583 49.330 84.639 1.00 15.14 433 LEU A N 1
ATOM 3280 C CA . LEU A 1 435 ? -0.762 49.260 83.441 1.00 13.68 433 LEU A CA 1
ATOM 3281 C C . LEU A 1 435 ? 0.535 48.568 83.753 1.00 13.57 433 LEU A C 1
ATOM 3282 O O . LEU A 1 435 ? 1.315 49.068 84.551 1.00 15.38 433 LEU A O 1
ATOM 3287 N N . ARG A 1 436 ? 0.770 47.413 83.141 1.0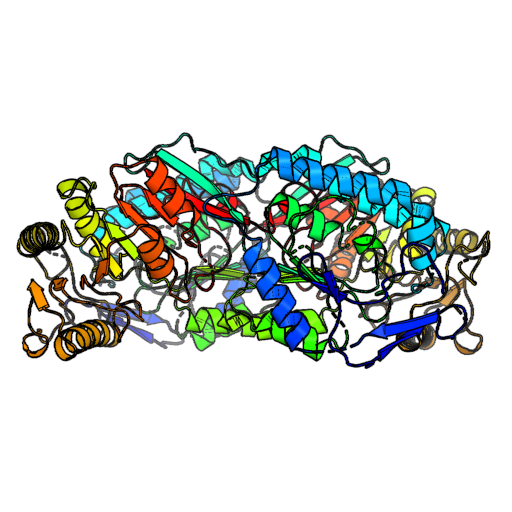0 13.41 434 ARG A N 1
ATOM 3288 C CA . ARG A 1 436 ? 2.031 46.706 83.339 1.00 13.01 434 ARG A CA 1
ATOM 3289 C C . ARG A 1 436 ? 3.138 47.292 82.435 1.00 12.84 434 ARG A C 1
ATOM 3290 O O . ARG A 1 436 ? 3.636 46.633 81.522 1.00 12.62 434 ARG A O 1
ATOM 3298 N N . PHE A 1 437 ? 3.501 48.541 82.687 1.00 12.64 435 PHE A N 1
ATOM 3299 C CA . PHE A 1 437 ? 4.564 49.196 81.940 1.00 12.59 435 PHE A CA 1
ATOM 3300 C C . PHE A 1 437 ? 5.574 49.829 82.895 1.00 13.35 435 PHE A C 1
ATOM 3301 O O . PHE A 1 437 ? 5.224 50.311 83.968 1.00 12.95 435 PHE A O 1
ATOM 3309 N N . GLY A 1 438 ? 6.839 49.804 82.503 1.00 12.51 436 GLY A N 1
ATOM 3310 C CA . GLY A 1 438 ? 7.880 50.332 83.352 1.00 12.42 436 GLY A CA 1
ATOM 3311 C C . GLY A 1 438 ? 7.785 51.827 83.469 1.00 12.00 436 GLY A C 1
ATOM 3312 O O . GLY A 1 438 ? 8.293 52.403 84.414 1.00 12.89 436 GLY A O 1
ATOM 3313 N N . HIS A 1 439 ? 7.133 52.460 82.506 1.00 11.92 437 HIS A N 1
ATOM 3314 C CA . HIS A 1 439 ? 7.074 53.917 82.461 1.00 12.63 437 HIS A CA 1
ATOM 3315 C C . HIS A 1 439 ? 5.665 54.352 82.058 1.00 12.49 437 HIS A C 1
ATOM 3316 O O . HIS A 1 439 ? 5.160 53.947 81.011 1.00 11.92 437 HIS A O 1
ATOM 3323 N N . VAL A 1 440 ? 5.033 55.149 82.914 1.00 12.04 438 VAL A N 1
ATOM 3324 C CA . VAL A 1 440 ? 3.703 55.697 82.643 1.00 12.95 438 VAL A CA 1
ATOM 3325 C C . VAL A 1 440 ? 3.695 57.219 82.791 1.00 13.39 438 VAL A C 1
ATOM 3326 O O . VAL A 1 440 ? 3.872 57.758 83.885 1.00 12.39 438 VAL A O 1
ATOM 3330 N N . GLY A 1 441 ? 3.486 57.907 81.677 1.00 13.90 439 GLY A N 1
ATOM 3331 C CA . GLY A 1 441 ? 3.295 59.337 81.706 1.00 13.63 439 GLY A CA 1
ATOM 3332 C C . GLY A 1 441 ? 1.925 59.663 82.261 1.00 14.44 439 GLY A C 1
ATOM 3333 O O . GLY A 1 441 ? 0.907 59.146 81.794 1.00 13.98 439 GLY A O 1
ATOM 3334 N N . TRP A 1 442 ? 1.916 60.510 83.282 1.00 13.90 440 TRP A N 1
ATOM 3335 C CA . TRP A 1 442 ? 0.693 61.067 83.817 1.00 14.49 440 TRP A CA 1
ATOM 3336 C C . TRP A 1 442 ? 0.499 62.495 83.263 1.00 14.90 440 TRP A C 1
ATOM 3337 O O . TRP A 1 442 ? 1.233 63.416 83.604 1.00 15.53 440 TRP A O 1
ATOM 3348 N N . ASN A 1 443 ? -0.491 62.666 82.393 1.00 15.92 441 ASN A N 1
ATOM 3349 C CA . ASN A 1 443 ? -0.705 63.932 81.680 1.00 15.61 441 ASN A CA 1
ATOM 3350 C C . ASN A 1 443 ? 0.585 64.523 81.117 1.00 16.05 441 ASN A C 1
ATOM 3351 O O . ASN A 1 443 ? 0.746 65.742 81.056 1.00 16.13 441 ASN A O 1
ATOM 3356 N N . THR A 1 444 ? 1.494 63.642 80.705 1.00 15.29 442 THR A N 1
ATOM 3357 C CA . THR A 1 444 ? 2.672 64.024 79.922 1.00 15.54 442 THR A CA 1
ATOM 3358 C C . THR A 1 444 ? 3.079 62.849 79.033 1.00 15.36 442 THR A C 1
ATOM 3359 O O . THR A 1 444 ? 2.715 61.699 79.297 1.00 13.68 442 THR A O 1
ATOM 3363 N N . GLY A 1 445 ? 3.817 63.153 77.972 1.00 15.27 443 GLY A N 1
ATOM 3364 C CA . GLY A 1 445 ? 4.268 62.139 77.041 1.00 15.56 443 GLY A CA 1
ATOM 3365 C C . GLY A 1 445 ? 5.784 62.046 77.035 1.00 16.72 443 GLY A C 1
ATOM 3366 O O . GLY A 1 445 ? 6.370 61.399 76.167 1.00 15.08 443 GLY A O 1
ATOM 3367 N N . THR A 1 446 ? 6.419 62.693 78.014 1.00 16.70 444 THR A N 1
ATOM 3368 C CA . THR A 1 446 ? 7.871 62.719 78.078 1.00 17.04 444 THR A CA 1
ATOM 3369 C C . THR A 1 446 ? 8.432 61.323 78.337 1.00 17.36 444 THR A C 1
ATOM 3370 O O . THR A 1 446 ? 7.769 60.474 78.939 1.00 15.68 444 THR A O 1
ATOM 3374 N N . GLY A 1 447 ? 9.656 61.094 77.873 1.00 16.82 445 GLY A N 1
ATOM 3375 C CA . GLY A 1 447 ? 10.285 59.800 78.017 1.00 16.20 445 GLY A CA 1
ATOM 3376 C C . GLY A 1 447 ? 11.101 59.713 79.278 1.00 16.82 445 GLY A C 1
ATOM 3377 O O . GLY A 1 447 ? 10.931 60.510 80.184 1.00 17.99 445 GLY A O 1
ATOM 3378 N N . PRO A 1 448 ? 12.014 58.744 79.335 1.00 17.80 446 PRO A N 1
ATOM 3379 C CA . PRO A 1 448 ? 12.831 58.473 80.527 1.00 17.13 446 PRO A CA 1
ATOM 3380 C C . PRO A 1 448 ? 13.791 59.620 80.877 1.00 17.76 446 PRO A C 1
ATOM 3381 O O . PRO A 1 448 ? 14.155 60.423 80.015 1.00 18.98 446 PRO A O 1
ATOM 3385 N N . THR A 1 449 ? 14.215 59.675 82.135 1.00 17.82 447 THR A N 1
ATOM 3386 C CA . THR A 1 449 ? 15.134 60.716 82.587 1.00 17.24 447 THR A CA 1
ATOM 3387 C C . THR A 1 449 ? 16.238 60.132 83.480 1.00 16.46 447 THR A C 1
ATOM 3388 O O . THR A 1 449 ? 16.018 59.129 84.159 1.00 16.38 447 THR A O 1
ATOM 3392 N N . PRO A 1 450 ? 17.437 60.750 83.480 1.00 16.95 448 PRO A N 1
ATOM 3393 C CA . PRO A 1 450 ? 18.557 60.169 84.230 1.00 15.91 448 PRO A CA 1
ATOM 3394 C C . PRO A 1 450 ? 18.247 59.998 85.708 1.00 15.26 448 PRO A C 1
ATOM 3395 O O . PRO A 1 450 ? 18.772 59.092 86.337 1.00 15.02 448 PRO A O 1
ATOM 3399 N N . GLU A 1 451 ? 17.376 60.854 86.234 1.00 16.34 449 GLU A N 1
ATOM 3400 C CA . GLU A 1 451 ? 17.016 60.874 87.643 1.00 14.56 449 GLU A CA 1
ATOM 3401 C C . GLU A 1 451 ? 16.060 59.757 88.089 1.00 15.62 449 GLU A C 1
ATOM 3402 O O . GLU A 1 451 ? 15.763 59.642 89.278 1.00 15.31 449 GLU A O 1
ATOM 3408 N N . ALA A 1 452 ? 15.557 58.945 87.158 1.00 15.44 450 ALA A N 1
ATOM 3409 C CA . ALA A 1 452 ? 14.563 57.920 87.524 1.00 14.94 450 ALA A CA 1
ATOM 3410 C C . ALA A 1 452 ? 14.685 56.594 86.753 1.00 13.92 450 ALA A C 1
ATOM 3411 O O . ALA A 1 452 ? 15.127 56.568 85.617 1.00 14.39 450 ALA A O 1
ATOM 3413 N N . PRO A 1 453 ? 14.309 55.479 87.390 1.00 14.28 451 PRO A N 1
ATOM 3414 C CA . PRO A 1 453 ? 14.518 54.173 86.748 1.00 13.82 451 PRO A CA 1
ATOM 3415 C C . PRO A 1 453 ? 13.649 53.983 85.513 1.00 13.37 451 PRO A C 1
ATOM 3416 O O . PRO A 1 453 ? 12.502 54.424 85.495 1.00 13.64 451 PRO A O 1
ATOM 3420 N N . PHE A 1 454 ? 14.196 53.335 84.491 1.00 13.08 452 PHE A N 1
ATOM 3421 C CA . PHE A 1 454 ? 13.452 53.063 83.265 1.00 13.72 452 PHE A CA 1
ATOM 3422 C C . PHE A 1 454 ? 13.792 51.677 82.723 1.00 13.61 452 PHE A C 1
ATOM 3423 O O . PHE A 1 454 ? 14.952 51.281 82.685 1.00 14.10 452 PHE A O 1
ATOM 3431 N N . GLY A 1 455 ? 12.772 50.940 82.306 1.00 12.86 453 GLY A N 1
ATOM 3432 C CA . GLY A 1 455 ? 12.956 49.572 81.881 1.00 12.04 453 GLY A CA 1
ATOM 3433 C C . GLY A 1 455 ? 11.611 48.914 81.743 1.00 12.08 453 GLY A C 1
ATOM 3434 O O . GLY A 1 455 ? 10.588 49.514 82.044 1.00 12.54 453 GLY A O 1
ATOM 3435 N N . GLY A 1 456 ? 11.602 47.674 81.285 1.00 11.49 454 GLY A N 1
ATOM 3436 C CA . GLY A 1 456 ? 10.352 47.031 80.977 1.00 11.91 454 GLY A CA 1
ATOM 3437 C C . GLY A 1 456 ? 9.930 45.967 81.965 1.00 13.03 454 GLY A C 1
ATOM 3438 O O . GLY A 1 456 ? 10.777 45.301 82.581 1.00 12.54 454 GLY A O 1
ATOM 3447 N N . LYS A 1 458 ? 7.225 42.557 81.784 1.00 11.59 456 LYS A N 1
ATOM 3448 C CA . LYS A 1 458 ? 6.905 41.622 80.705 1.00 12.11 456 LYS A CA 1
ATOM 3449 C C . LYS A 1 458 ? 8.117 41.363 79.793 1.00 12.50 456 LYS A C 1
ATOM 3450 O O . LYS A 1 458 ? 9.239 41.217 80.278 1.00 12.98 456 LYS A O 1
ATOM 3456 N N . ALA A 1 459 ? 7.891 41.323 78.480 1.00 12.68 457 ALA A N 1
ATOM 3457 C CA . ALA A 1 459 ? 8.930 40.933 77.530 1.00 12.07 457 ALA A CA 1
ATOM 3458 C C . ALA A 1 459 ? 9.704 42.123 76.988 1.00 12.86 457 ALA A C 1
ATOM 3459 O O . ALA A 1 459 ? 10.491 41.999 76.036 1.00 13.21 457 ALA A O 1
ATOM 3461 N N . SER A 1 460 ? 9.477 43.284 77.586 1.00 12.90 458 SER A N 1
ATOM 3462 C CA . SER A 1 460 ? 10.198 44.489 77.189 1.00 13.20 458 SER A CA 1
ATOM 3463 C C . SER A 1 460 ? 11.578 44.546 77.828 1.00 12.25 458 SER A C 1
ATOM 3464 O O . SER A 1 460 ? 12.339 45.454 77.539 1.00 12.39 458 SER A O 1
ATOM 3467 N N . GLY A 1 461 ? 11.900 43.594 78.701 1.00 11.47 459 GLY A N 1
ATOM 3468 C CA . GLY A 1 461 ? 13.261 43.506 79.201 1.00 11.99 459 GLY A CA 1
ATOM 3469 C C . GLY A 1 461 ? 13.515 43.101 80.642 1.00 11.58 459 GLY A C 1
ATOM 3470 O O . GLY A 1 461 ? 12.663 42.527 81.317 1.00 12.21 459 GLY A O 1
ATOM 3471 N N . ILE A 1 462 ? 14.720 43.400 81.100 1.00 11.00 460 ILE A N 1
ATOM 3472 C CA . ILE A 1 462 ? 15.173 43.006 82.417 1.00 11.48 460 ILE A CA 1
ATOM 3473 C C . ILE A 1 462 ? 16.065 44.103 82.957 1.00 12.16 460 ILE A C 1
ATOM 3474 O O . ILE A 1 462 ? 17.043 44.482 82.309 1.00 13.41 460 ILE A O 1
ATOM 3479 N N . GLY A 1 463 ? 15.738 44.621 84.133 1.00 11.20 461 GLY A N 1
ATOM 3480 C CA . GLY A 1 463 ? 16.576 45.621 84.761 1.00 12.09 461 GLY A CA 1
ATOM 3481 C C . GLY A 1 463 ? 16.134 47.035 84.453 1.00 14.06 461 GLY A C 1
ATOM 3482 O O . GLY A 1 463 ? 15.232 47.259 83.639 1.00 12.95 461 GLY A O 1
ATOM 3483 N N . ARG A 1 464 ? 16.784 47.989 85.112 1.00 14.89 462 ARG A N 1
ATOM 3484 C CA . ARG A 1 464 ? 16.434 49.399 85.008 1.00 13.84 462 ARG A CA 1
ATOM 3485 C C . ARG A 1 464 ? 17.673 50.237 84.773 1.00 15.24 462 ARG A C 1
ATOM 3486 O O . ARG A 1 464 ? 18.730 49.972 85.341 1.00 17.42 462 ARG A O 1
ATOM 3494 N N . GLU A 1 465 ? 17.540 51.258 83.940 1.00 15.77 463 GLU A N 1
ATOM 3495 C CA . GLU A 1 465 ? 18.603 52.228 83.744 1.00 15.25 463 GLU A CA 1
ATOM 3496 C C . GLU A 1 465 ? 18.109 53.555 84.284 1.00 14.59 463 GLU A C 1
ATOM 3497 O O . GLU A 1 465 ? 16.920 53.853 84.215 1.00 14.14 463 GLU A O 1
ATOM 3503 N N . GLY A 1 466 ? 19.024 54.354 84.816 1.00 15.63 464 GLY A N 1
ATOM 3504 C CA . GLY A 1 466 ? 18.677 55.646 85.380 1.00 15.38 464 GLY A CA 1
ATOM 3505 C C . GLY A 1 466 ? 18.249 55.561 86.834 1.00 15.50 464 GLY A C 1
ATOM 3506 O O . GLY A 1 466 ? 17.912 54.485 87.341 1.00 16.04 464 GLY A O 1
ATOM 3507 N N . GLY A 1 467 ? 18.264 56.704 87.507 1.00 15.34 465 GLY A N 1
ATOM 3508 C CA . GLY A 1 467 ? 17.962 56.756 88.923 1.00 16.48 465 GLY A CA 1
ATOM 3509 C C . GLY A 1 467 ? 18.888 55.875 89.739 1.00 16.35 465 GLY A C 1
ATOM 3510 O O . GLY A 1 467 ? 19.945 55.469 89.278 1.00 18.24 465 GLY A O 1
ATOM 3511 N N . LEU A 1 468 ? 18.467 55.566 90.954 1.00 17.12 466 LEU A N 1
ATOM 3512 C CA . LEU A 1 468 ? 19.224 54.726 91.864 1.00 17.43 466 LEU A CA 1
ATOM 3513 C C . LEU A 1 468 ? 19.458 53.350 91.311 1.00 17.36 466 LEU A C 1
ATOM 3514 O O . LEU A 1 468 ? 20.590 52.902 91.214 1.00 17.39 466 LEU A O 1
ATOM 3519 N N . GLU A 1 469 ? 18.375 52.650 90.993 1.00 18.06 467 GLU A N 1
ATOM 3520 C CA . GLU A 1 469 ? 18.512 51.256 90.600 1.00 17.40 467 GLU A CA 1
ATOM 3521 C C . GLU A 1 469 ? 19.463 51.122 89.414 1.00 16.92 467 GLU A C 1
ATOM 3522 O O . GLU A 1 469 ? 20.212 50.146 89.321 1.00 16.59 467 GLU A O 1
ATOM 3528 N N . GLY A 1 470 ? 19.471 52.127 88.541 1.00 16.49 468 GLY A N 1
ATOM 3529 C CA . GLY A 1 470 ? 20.396 52.132 87.422 1.00 15.79 468 GLY A CA 1
ATOM 3530 C C . GLY A 1 470 ? 21.857 52.139 87.857 1.00 16.32 468 GLY A C 1
ATOM 3531 O O . GLY A 1 470 ? 22.718 51.518 87.227 1.00 15.77 468 GLY A O 1
ATOM 3532 N N . LEU A 1 471 ? 22.147 52.863 88.932 1.00 16.20 469 LEU A N 1
ATOM 3533 C CA . LEU A 1 471 ? 23.497 52.895 89.482 1.00 16.73 469 LEU A CA 1
ATOM 3534 C C . LEU A 1 471 ? 23.932 51.522 89.974 1.00 15.22 469 LEU A C 1
ATOM 3535 O O . LEU A 1 471 ? 25.116 51.250 90.035 1.00 14.89 469 LEU A O 1
ATOM 3540 N N . PHE A 1 472 ? 22.972 50.667 90.313 1.00 15.14 470 PHE A N 1
ATOM 3541 C CA . PHE A 1 472 ? 23.277 49.333 90.840 1.00 16.10 470 PHE A CA 1
ATOM 3542 C C . PHE A 1 472 ? 23.292 48.213 89.797 1.00 16.09 470 PHE A C 1
ATOM 3543 O O . PHE A 1 472 ? 23.409 47.044 90.150 1.00 16.72 470 PHE A O 1
ATOM 3551 N N . GLU A 1 473 ? 23.177 48.561 88.527 1.00 15.36 471 GLU A N 1
ATOM 3552 C CA . GLU A 1 473 ? 23.145 47.548 87.488 1.00 16.94 471 GLU A CA 1
ATOM 3553 C C . GLU A 1 473 ? 24.477 46.822 87.350 1.00 17.12 471 GLU A C 1
ATOM 3554 O O . GLU A 1 473 ? 24.519 45.591 87.297 1.00 16.43 471 GLU A O 1
ATOM 3560 N N . PHE A 1 474 ? 25.563 47.583 87.290 1.00 15.67 472 PHE A N 1
ATOM 3561 C CA . PHE A 1 474 ? 26.869 46.991 87.036 1.00 15.50 472 PHE A CA 1
ATOM 3562 C C . PHE A 1 474 ? 27.676 46.595 88.264 1.00 14.96 472 PHE A C 1
ATOM 3563 O O . PHE A 1 474 ? 28.897 46.520 88.196 1.00 14.87 472 PHE A O 1
ATOM 3571 N N . VAL A 1 475 ? 27.008 46.329 89.378 1.00 14.40 473 VAL A N 1
ATOM 3572 C CA . VAL A 1 475 ? 27.718 45.862 90.558 1.00 13.27 473 VAL A CA 1
ATOM 3573 C C . VAL A 1 475 ? 27.184 44.523 91.069 1.00 13.90 473 VAL A C 1
ATOM 3574 O O . VAL A 1 475 ? 26.018 44.182 90.851 1.00 12.49 473 VAL A O 1
ATOM 3578 N N . GLU A 1 476 ? 28.064 43.758 91.719 1.00 13.93 474 GLU A N 1
ATOM 3579 C CA . GLU A 1 476 ? 27.676 42.532 92.427 1.00 13.24 474 GLU A CA 1
ATOM 3580 C C . GLU A 1 476 ? 27.689 42.820 93.918 1.00 11.95 474 GLU A C 1
ATOM 3581 O O . GLU A 1 476 ? 28.696 43.268 94.450 1.00 12.73 474 GLU A O 1
ATOM 3587 N N . ALA A 1 477 ? 26.579 42.593 94.599 1.00 11.42 475 ALA A N 1
ATOM 3588 C CA . ALA A 1 477 ? 26.562 42.842 96.025 1.00 10.91 475 ALA A CA 1
ATOM 3589 C C . ALA A 1 477 ? 27.309 41.706 96.697 1.00 11.11 475 ALA A C 1
ATOM 3590 O O . ALA A 1 477 ? 27.240 40.572 96.255 1.00 11.76 475 ALA A O 1
ATOM 3592 N N . GLN A 1 478 ? 28.051 42.015 97.748 1.00 10.37 476 GLN A N 1
ATOM 3593 C CA . GLN A 1 478 ? 28.846 41.007 98.421 1.00 10.62 476 GLN A CA 1
ATOM 3594 C C . GLN A 1 478 ? 28.663 41.230 99.901 1.00 11.16 476 GLN A C 1
ATOM 3595 O O . GLN A 1 478 ? 28.951 42.331 100.410 1.00 10.40 476 GLN A O 1
ATOM 3601 N N . THR A 1 479 ? 28.167 40.195 100.586 1.00 10.56 477 THR A N 1
ATOM 3602 C CA . THR A 1 479 ? 27.998 40.254 102.027 1.00 10.27 477 THR A CA 1
ATOM 3603 C C . THR A 1 479 ? 29.203 39.673 102.770 1.00 10.37 477 THR A C 1
ATOM 3604 O O . THR A 1 479 ? 29.612 38.537 102.531 1.00 10.78 477 THR A O 1
ATOM 3608 N N . VAL A 1 480 ? 29.767 40.466 103.673 1.00 9.95 478 VAL A N 1
ATOM 3609 C CA . VAL A 1 480 ? 30.939 40.058 104.440 1.00 10.05 478 VAL A CA 1
ATOM 3610 C C . VAL A 1 480 ? 30.710 40.188 105.943 1.00 10.42 478 VAL A C 1
ATOM 3611 O O . VAL A 1 480 ? 30.898 41.257 106.516 1.00 10.83 478 VAL A O 1
ATOM 3615 N N . PRO A 1 481 ? 30.289 39.096 106.589 1.00 10.71 479 PRO A N 1
ATOM 3616 C CA . PRO A 1 481 ? 30.150 39.087 108.043 1.00 10.75 479 PRO A CA 1
ATOM 3617 C C . PRO A 1 481 ? 31.522 38.919 108.659 1.00 11.29 479 PRO A C 1
ATOM 3618 O O . PRO A 1 481 ? 32.336 38.160 108.121 1.00 10.94 479 PRO A O 1
ATOM 3622 N N . ARG A 1 482 ? 31.785 39.600 109.768 1.00 11.45 480 ARG A N 1
ATOM 3623 C CA . ARG A 1 482 ? 33.079 39.453 110.412 1.00 11.04 480 ARG A CA 1
ATOM 3624 C C . ARG A 1 482 ? 32.944 38.974 111.835 1.00 11.48 480 ARG A C 1
ATOM 3625 O O . ARG A 1 482 ? 32.241 39.585 112.631 1.00 12.94 480 ARG A O 1
ATOM 3633 N N . GLY A 1 483 ? 33.612 37.876 112.150 1.00 11.49 481 GLY A N 1
ATOM 3634 C CA . GLY A 1 483 ? 33.750 37.432 113.527 1.00 12.00 481 GLY A CA 1
ATOM 3635 C C . GLY A 1 483 ? 35.100 37.824 114.119 1.00 11.84 481 GLY A C 1
ATOM 3636 O O . GLY A 1 483 ? 35.261 37.932 115.345 1.00 16.66 481 GLY A O 1
ATOM 3645 N N . ILE B 1 4 ? 4.276 8.135 108.478 1.00 26.43 2 ILE B N 1
ATOM 3646 C CA . ILE B 1 4 ? 4.279 9.315 109.341 1.00 23.92 2 ILE B CA 1
ATOM 3647 C C . ILE B 1 4 ? 2.866 9.840 109.589 1.00 27.27 2 ILE B C 1
ATOM 3648 O O . ILE B 1 4 ? 2.013 9.812 108.695 1.00 26.03 2 ILE B O 1
ATOM 3653 N N . GLU B 1 5 ? 2.626 10.324 110.805 1.00 26.57 3 GLU B N 1
ATOM 3654 C CA . GLU B 1 5 ? 1.335 10.899 111.160 1.00 25.84 3 GLU B CA 1
ATOM 3655 C C . GLU B 1 5 ? 1.522 12.158 111.987 1.00 23.68 3 GLU B C 1
ATOM 3656 O O . GLU B 1 5 ? 2.309 12.185 112.933 1.00 22.75 3 GLU B O 1
ATOM 3662 N N . SER B 1 6 ? 0.784 13.202 111.630 1.00 22.90 4 SER B N 1
ATOM 3663 C CA . SER B 1 6 ? 0.990 14.497 112.243 1.00 21.88 4 SER B CA 1
ATOM 3664 C C . SER B 1 6 ? -0.221 15.376 112.046 1.00 22.20 4 SER B C 1
ATOM 3665 O O . SER B 1 6 ? -0.814 15.374 110.964 1.00 21.63 4 SER B O 1
ATOM 3668 N N . PRO B 1 7 ? -0.596 16.122 113.100 1.00 21.70 5 PRO B N 1
ATOM 3669 C CA . PRO B 1 7 ? -1.685 17.105 113.056 1.00 21.30 5 PRO B CA 1
ATOM 3670 C C . PRO B 1 7 ? -1.470 18.129 111.945 1.00 23.94 5 PRO B C 1
ATOM 3671 O O . PRO B 1 7 ? -2.425 18.783 111.510 1.00 23.69 5 PRO B O 1
ATOM 3675 N N . LEU B 1 8 ? -0.227 18.259 111.486 1.00 22.99 6 LEU B N 1
ATOM 3676 C CA . LEU B 1 8 ? 0.092 19.198 110.411 1.00 22.81 6 LEU B CA 1
ATOM 3677 C C . LEU B 1 8 ? -0.067 18.548 109.037 1.00 21.92 6 LEU B C 1
ATOM 3678 O O . LEU B 1 8 ? 0.093 19.205 108.010 1.00 21.78 6 LEU B O 1
ATOM 3683 N N . LEU B 1 9 ? -0.386 17.261 109.019 1.00 21.30 7 LEU B N 1
ATOM 3684 C CA . LEU B 1 9 ? -0.432 16.522 107.763 1.00 22.08 7 LEU B CA 1
ATOM 3685 C C . LEU B 1 9 ? -1.718 15.726 107.596 1.00 22.81 7 LEU B C 1
ATOM 3686 O O . LEU B 1 9 ? -1.711 14.651 107.005 1.00 21.11 7 LEU B O 1
ATOM 3691 N N . GLU B 1 10 ? -2.823 16.246 108.117 1.00 23.88 8 GLU B N 1
ATOM 3692 C CA . GLU B 1 10 ? -4.082 15.541 107.969 1.00 27.00 8 GLU B CA 1
ATOM 3693 C C . GLU B 1 10 ? -4.592 15.756 106.538 1.00 27.92 8 GLU B C 1
ATOM 3694 O O . GLU B 1 10 ? -5.396 14.974 106.016 1.00 24.34 8 GLU B O 1
ATOM 3700 N N . ASN B 1 11 ? -4.102 16.823 105.912 1.00 27.16 9 ASN B N 1
ATOM 3701 C CA . ASN B 1 11 ? -4.353 17.078 104.500 1.00 24.76 9 ASN B CA 1
ATOM 3702 C C . ASN B 1 11 ? -3.117 16.834 103.651 1.00 24.06 9 ASN B C 1
ATOM 3703 O O . ASN B 1 11 ? -2.299 17.732 103.459 1.00 23.18 9 ASN B O 1
ATOM 3708 N N . LEU B 1 12 ? -2.998 15.613 103.139 1.00 23.19 10 LEU B N 1
ATOM 3709 C CA . LEU B 1 12 ? -1.845 15.217 102.351 1.00 22.07 10 LEU B CA 1
ATOM 3710 C C . LEU B 1 12 ? -2.148 15.438 100.889 1.00 23.13 10 LEU B C 1
ATOM 3711 O O . LEU B 1 12 ? -2.409 14.483 100.158 1.00 23.99 10 LEU B O 1
ATOM 3716 N N . THR B 1 13 ? -2.103 16.691 100.452 1.00 21.31 11 THR B N 1
ATOM 3717 C CA . THR B 1 13 ? -2.525 17.012 99.103 1.00 20.92 11 THR B CA 1
ATOM 3718 C C . THR B 1 13 ? -2.064 18.407 98.766 1.00 19.96 11 THR B C 1
ATOM 3719 O O . THR B 1 13 ? -1.424 19.060 99.583 1.00 20.39 11 THR B O 1
ATOM 3723 N N . GLY B 1 14 ? -2.410 18.866 97.569 1.00 19.08 12 GLY B N 1
ATOM 3724 C CA . GLY B 1 14 ? -2.133 20.229 97.167 1.00 18.72 12 GLY B CA 1
ATOM 3725 C C . GLY B 1 14 ? -2.953 21.273 97.897 1.00 19.04 12 GLY B C 1
ATOM 3726 O O . GLY B 1 14 ? -3.723 20.977 98.807 1.00 19.67 12 GLY B O 1
ATOM 3727 N N . TYR B 1 15 ? -2.776 22.517 97.486 1.00 17.81 13 TYR B N 1
ATOM 3728 C CA . TYR B 1 15 ? -3.489 23.633 98.076 1.00 17.36 13 TYR B CA 1
ATOM 3729 C C . TYR B 1 15 ? -3.677 24.686 96.991 1.00 18.26 13 TYR B C 1
ATOM 3730 O O . TYR B 1 15 ? -2.700 25.218 96.439 1.00 17.36 13 TYR B O 1
ATOM 3739 N N . ILE B 1 16 ? -4.934 24.970 96.668 1.00 17.59 14 ILE B N 1
ATOM 3740 C CA . ILE B 1 16 ? -5.259 25.860 95.570 1.00 17.21 14 ILE B CA 1
ATOM 3741 C C . ILE B 1 16 ? -6.403 26.734 96.005 1.00 18.68 14 ILE B C 1
ATOM 3742 O O . ILE B 1 16 ? -7.413 26.231 96.476 1.00 20.50 14 ILE B O 1
ATOM 3747 N N . GLY B 1 17 ? -6.241 28.045 95.873 1.00 20.11 15 GLY B N 1
ATOM 3748 C CA . GLY B 1 17 ? -7.286 28.992 96.232 1.00 17.99 15 GLY B CA 1
ATOM 3749 C C . GLY B 1 17 ? -7.957 28.729 97.574 1.00 20.28 15 GLY B C 1
ATOM 3750 O O . GLY B 1 17 ? -9.182 28.730 97.679 1.00 20.71 15 GLY B O 1
ATOM 3751 N N . GLY B 1 18 ? -7.150 28.509 98.607 1.00 21.22 16 GLY B N 1
ATOM 3752 C CA . GLY B 1 18 ? -7.657 28.316 99.958 1.00 20.88 16 GLY B CA 1
ATOM 3753 C C . GLY B 1 18 ? -8.178 26.909 100.208 1.00 21.04 16 GLY B C 1
ATOM 3754 O O . GLY B 1 18 ? -8.736 26.636 101.269 1.00 20.15 16 GLY B O 1
ATOM 3755 N N . ARG B 1 19 ? -7.992 26.020 99.232 1.00 20.56 17 ARG B N 1
ATOM 3756 C CA . ARG B 1 19 ? -8.536 24.667 99.299 1.00 20.21 17 ARG B CA 1
ATOM 3757 C C . ARG B 1 19 ? -7.470 23.603 99.203 1.00 19.79 17 ARG B C 1
ATOM 3758 O O . ARG B 1 19 ? -6.644 23.634 98.298 1.00 20.82 17 ARG B O 1
ATOM 3766 N N . TRP B 1 20 ? -7.516 22.633 100.106 1.00 20.40 18 TRP B N 1
ATOM 3767 C CA . TRP B 1 20 ? -6.711 21.429 99.962 1.00 19.97 18 TRP B CA 1
ATOM 3768 C C . TRP B 1 20 ? -7.334 20.576 98.889 1.00 21.37 18 TRP B C 1
ATOM 3769 O O . TRP B 1 20 ? -8.419 20.047 99.097 1.00 25.39 18 TRP B O 1
ATOM 3780 N N . LYS B 1 21 ? -6.682 20.427 97.743 1.00 21.05 19 LYS B N 1
ATOM 3781 C CA . LYS B 1 21 ? -7.238 19.557 96.709 1.00 21.55 19 LYS B CA 1
ATOM 3782 C C . LYS B 1 21 ? -6.200 19.117 95.706 1.00 23.82 19 LYS B C 1
ATOM 3783 O O . LYS B 1 21 ? -5.118 19.702 95.628 1.00 23.63 19 LYS B O 1
ATOM 3789 N N . ASP B 1 22 ? -6.539 18.086 94.934 1.00 23.96 20 ASP B N 1
ATOM 3790 C CA . ASP B 1 22 ? -5.648 17.567 93.911 1.00 22.86 20 ASP B CA 1
ATOM 3791 C C . ASP B 1 22 ? -6.465 16.756 92.917 1.00 23.61 20 ASP B C 1
ATOM 3792 O O . ASP B 1 22 ? -7.579 16.355 93.235 1.00 25.56 20 ASP B O 1
ATOM 3797 N N . SER B 1 23 ? -5.922 16.534 91.717 1.00 23.55 21 SER B N 1
ATOM 3798 C CA . SER B 1 23 ? -6.609 15.795 90.652 1.00 22.26 21 SER B CA 1
ATOM 3799 C C . SER B 1 23 ? -5.774 14.639 90.143 1.00 21.69 21 SER B C 1
ATOM 3800 O O . SER B 1 23 ? -5.855 14.277 88.962 1.00 21.65 21 SER B O 1
ATOM 3803 N N . ALA B 1 24 ? -4.963 14.074 91.023 1.00 20.19 22 ALA B N 1
ATOM 3804 C CA . ALA B 1 24 ? -4.048 13.022 90.620 1.00 22.27 22 ALA B CA 1
ATOM 3805 C C . ALA B 1 24 ? -4.854 11.759 90.362 1.00 23.45 22 ALA B C 1
ATOM 3806 O O . ALA B 1 24 ? -4.419 10.852 89.633 1.00 22.44 22 ALA B O 1
ATOM 3808 N N . GLY B 1 25 ? -6.043 11.719 90.949 1.00 20.74 23 GLY B N 1
ATOM 3809 C CA . GLY B 1 25 ? -6.876 10.542 90.848 1.00 21.74 23 GLY B CA 1
ATOM 3810 C C . GLY B 1 25 ? -6.176 9.379 91.508 1.00 22.20 23 GLY B C 1
ATOM 3811 O O . GLY B 1 25 ? -6.141 8.269 90.977 1.00 21.70 23 GLY B O 1
ATOM 3812 N N . GLY B 1 26 ? -5.590 9.646 92.668 1.00 22.56 24 GLY B N 1
ATOM 3813 C CA . GLY B 1 26 ? -4.895 8.613 93.411 1.00 22.48 24 GLY B CA 1
ATOM 3814 C C . GLY B 1 26 ? -3.453 8.419 92.986 1.00 23.12 24 GLY B C 1
ATOM 3815 O O . GLY B 1 26 ? -2.716 7.653 93.624 1.00 22.64 24 GLY B O 1
ATOM 3816 N N . ALA B 1 27 ? -3.051 9.095 91.908 1.00 20.73 25 ALA B N 1
ATOM 3817 C CA . ALA B 1 27 ? -1.667 9.044 91.466 1.00 20.84 25 ALA B CA 1
ATOM 3818 C C . ALA B 1 27 ? -0.799 9.403 92.646 1.00 19.88 25 ALA B C 1
ATOM 3819 O O . ALA B 1 27 ? -1.172 10.230 93.461 1.00 21.20 25 ALA B O 1
ATOM 3821 N N . THR B 1 28 ? 0.365 8.790 92.740 1.00 19.61 26 THR B N 1
ATOM 3822 C CA . THR B 1 28 ? 1.184 8.988 93.913 1.00 19.09 26 THR B CA 1
ATOM 3823 C C . THR B 1 28 ? 2.695 8.947 93.654 1.00 18.95 26 THR B C 1
ATOM 3824 O O . THR B 1 28 ? 3.157 8.332 92.690 1.00 19.25 26 THR B O 1
ATOM 3828 N N . PHE B 1 29 ? 3.455 9.629 94.509 1.00 18.26 27 PHE B N 1
ATOM 3829 C CA . PHE B 1 29 ? 4.902 9.404 94.590 1.00 19.37 27 PHE B CA 1
ATOM 3830 C C . PHE B 1 29 ? 5.370 9.169 96.049 1.00 19.19 27 PHE B C 1
ATOM 3831 O O . PHE B 1 29 ? 4.809 9.739 96.993 1.00 19.54 27 PHE B O 1
ATOM 3839 N N . ASP B 1 30 ? 6.381 8.319 96.231 1.00 18.63 28 ASP B N 1
ATOM 3840 C CA . ASP B 1 30 ? 6.854 7.964 97.575 1.00 19.09 28 ASP B CA 1
ATOM 3841 C C . ASP B 1 30 ? 7.839 8.962 98.196 1.00 19.34 28 ASP B C 1
ATOM 3842 O O . ASP B 1 30 ? 8.724 9.502 97.530 1.00 18.86 28 ASP B O 1
ATOM 3847 N N . VAL B 1 31 ? 7.683 9.179 99.492 1.00 19.48 29 VAL B N 1
ATOM 3848 C CA . VAL B 1 31 ? 8.614 9.980 100.264 1.00 18.53 29 VAL B CA 1
ATOM 3849 C C . VAL B 1 31 ? 9.310 9.090 101.287 1.00 18.31 29 VAL B C 1
ATOM 3850 O O . VAL B 1 31 ? 8.673 8.600 102.212 1.00 20.73 29 VAL B O 1
ATOM 3854 N N . TYR B 1 32 ? 10.614 8.880 101.120 1.00 19.62 30 TYR B N 1
ATOM 3855 C CA . TYR B 1 32 ? 11.397 8.018 102.019 1.00 18.26 30 TYR B CA 1
ATOM 3856 C C . TYR B 1 32 ? 12.062 8.740 103.188 1.00 16.21 30 TYR B C 1
ATOM 3857 O O . TYR B 1 32 ? 12.308 9.931 103.127 1.00 15.80 30 TYR B O 1
ATOM 3866 N N . ASN B 1 33 ? 12.363 7.989 104.244 1.00 17.27 31 ASN B N 1
ATOM 3867 C CA . ASN B 1 33 ? 13.246 8.444 105.312 1.00 16.12 31 ASN B CA 1
ATOM 3868 C C . ASN B 1 33 ? 14.628 7.861 105.060 1.00 16.70 31 ASN B C 1
ATOM 3869 O O . ASN B 1 33 ? 14.817 6.641 105.160 1.00 16.89 31 ASN B O 1
ATOM 3874 N N . PRO B 1 34 ? 15.607 8.728 104.748 1.00 16.32 32 PRO B N 1
ATOM 3875 C CA . PRO B 1 34 ? 16.952 8.266 104.370 1.00 16.22 32 PRO B CA 1
ATOM 3876 C C . PRO B 1 34 ? 17.583 7.451 105.492 1.00 16.59 32 PRO B C 1
ATOM 3877 O O . PRO B 1 34 ? 18.468 6.625 105.224 1.00 16.46 32 PRO B O 1
ATOM 3881 N N . ALA B 1 35 ? 17.107 7.667 106.720 1.00 16.18 33 ALA B N 1
ATOM 3882 C CA . ALA B 1 35 ? 17.583 6.935 107.899 1.00 17.45 33 ALA B CA 1
ATOM 3883 C C . ALA B 1 35 ? 17.143 5.454 107.940 1.00 18.57 33 ALA B C 1
ATOM 3884 O O . ALA B 1 35 ? 17.924 4.582 108.352 1.00 17.16 33 ALA B O 1
ATOM 3886 N N . THR B 1 36 ? 15.909 5.175 107.507 1.00 17.29 34 THR B N 1
ATOM 3887 C CA . THR B 1 36 ? 15.339 3.827 107.613 1.00 16.57 34 THR B CA 1
ATOM 3888 C C . THR B 1 36 ? 15.196 3.113 106.265 1.00 17.61 34 THR B C 1
ATOM 3889 O O . THR B 1 36 ? 14.931 1.903 106.208 1.00 15.64 34 THR B O 1
ATOM 3893 N N . GLY B 1 37 ? 15.361 3.869 105.185 1.00 16.91 35 GLY B N 1
ATOM 3894 C CA . GLY B 1 37 ? 15.213 3.323 103.857 1.00 16.03 35 GLY B CA 1
ATOM 3895 C C . GLY B 1 37 ? 13.791 2.881 103.584 1.00 18.27 35 GLY B C 1
ATOM 3896 O O . GLY B 1 37 ? 13.561 2.064 102.685 1.00 19.65 35 GLY B O 1
ATOM 3897 N N . SER B 1 38 ? 12.843 3.430 104.350 1.00 18.02 36 SER B N 1
ATOM 3898 C CA . SER B 1 38 ? 11.427 3.068 104.243 1.00 18.60 36 SER B CA 1
ATOM 3899 C C . SER B 1 38 ? 10.510 4.226 103.836 1.00 18.21 36 SER B C 1
ATOM 3900 O O . SER B 1 38 ? 10.744 5.381 104.179 1.00 18.56 36 SER B O 1
ATOM 3903 N N . VAL B 1 39 ? 9.448 3.898 103.116 1.00 17.32 37 VAL B N 1
ATOM 3904 C CA . VAL B 1 39 ? 8.491 4.902 102.703 1.00 18.47 37 VAL B CA 1
ATOM 3905 C C . VAL B 1 39 ? 7.723 5.401 103.916 1.00 19.36 37 VAL B C 1
ATOM 3906 O O . VAL B 1 39 ? 7.185 4.615 104.695 1.00 18.86 37 VAL B O 1
ATOM 3910 N N . ILE B 1 40 ? 7.681 6.715 104.086 1.00 20.15 38 ILE B N 1
ATOM 3911 C CA . ILE B 1 40 ? 6.988 7.288 105.237 1.00 22.11 38 ILE B CA 1
ATOM 3912 C C . ILE B 1 40 ? 5.731 8.041 104.831 1.00 21.99 38 ILE B C 1
ATOM 3913 O O . ILE B 1 40 ? 4.985 8.502 105.687 1.00 24.13 38 ILE B O 1
ATOM 3918 N N . ALA B 1 41 ? 5.487 8.145 103.530 1.00 20.70 39 ALA B N 1
ATOM 3919 C CA . ALA B 1 41 ? 4.297 8.834 103.032 1.00 21.20 39 ALA B CA 1
ATOM 3920 C C . ALA B 1 41 ? 4.125 8.700 101.524 1.00 20.24 39 ALA B C 1
ATOM 3921 O O . ALA B 1 41 ? 5.100 8.629 100.778 1.00 20.46 39 ALA B O 1
ATOM 3923 N N . LYS B 1 42 ? 2.877 8.666 101.075 1.00 21.00 40 LYS B N 1
ATOM 3924 C CA . LYS B 1 42 ? 2.594 8.633 99.643 1.00 20.66 40 LYS B CA 1
ATOM 3925 C C . LYS B 1 42 ? 1.898 9.917 99.314 1.00 18.63 40 LYS B C 1
ATOM 3926 O O . LYS B 1 42 ? 0.816 10.188 99.821 1.00 20.17 40 LYS B O 1
ATOM 3932 N N . VAL B 1 43 ? 2.540 10.728 98.490 1.00 17.27 41 VAL B N 1
ATOM 3933 C CA . VAL B 1 43 ? 2.039 12.062 98.229 1.00 17.75 41 VAL B CA 1
ATOM 3934 C C . VAL B 1 43 ? 1.476 12.151 96.817 1.00 18.67 41 VAL B C 1
ATOM 3935 O O . VAL B 1 43 ? 2.080 11.649 95.866 1.00 18.79 41 VAL B O 1
ATOM 3939 N N . PRO B 1 44 ? 0.293 12.763 96.685 1.00 19.26 42 PRO B N 1
ATOM 3940 C CA . PRO B 1 44 ? -0.401 12.950 95.406 1.00 17.81 42 PRO B CA 1
ATOM 3941 C C . PRO B 1 44 ? 0.515 13.572 94.373 1.00 19.27 42 PRO B C 1
ATOM 3942 O O . PRO B 1 44 ? 1.078 14.635 94.612 1.00 19.69 42 PRO B O 1
ATOM 3946 N N . SER B 1 45 ? 0.671 12.903 93.239 1.00 20.61 43 SER B N 1
ATOM 3947 C CA . SER B 1 45 ? 1.457 13.426 92.140 1.00 19.09 43 SER B CA 1
ATOM 3948 C C . SER B 1 45 ? 0.518 14.181 91.203 1.00 20.09 43 SER B C 1
ATOM 3949 O O . SER B 1 45 ? -0.171 13.582 90.380 1.00 20.31 43 SER B O 1
ATOM 3960 N N . PRO B 1 47 ? -1.332 16.760 88.422 1.00 21.65 45 PRO B N 1
ATOM 3961 C CA . PRO B 1 47 ? -1.302 16.915 86.966 1.00 21.73 45 PRO B CA 1
ATOM 3962 C C . PRO B 1 47 ? -1.117 18.354 86.514 1.00 21.43 45 PRO B C 1
ATOM 3963 O O . PRO B 1 47 ? -1.277 19.295 87.291 1.00 20.97 45 PRO B O 1
ATOM 3967 N N . GLU B 1 48 ? -0.783 18.502 85.241 1.00 22.93 46 GLU B N 1
ATOM 3968 C CA . GLU B 1 48 ? -0.729 19.799 84.585 1.00 24.68 46 GLU B CA 1
ATOM 3969 C C . GLU B 1 48 ? -1.851 20.714 85.048 1.00 24.67 46 GLU B C 1
ATOM 3970 O O . GLU B 1 48 ? -1.593 21.831 85.511 1.00 23.36 46 GLU B O 1
ATOM 3976 N N . GLU B 1 49 ? -3.092 20.237 84.926 1.00 23.21 47 GLU B N 1
ATOM 3977 C CA . GLU B 1 49 ? -4.268 21.065 85.194 1.00 22.29 47 GLU B CA 1
ATOM 3978 C C . GLU B 1 49 ? -4.354 21.644 86.622 1.00 21.12 47 GLU B C 1
ATOM 3979 O O . GLU B 1 49 ? -4.816 22.766 86.796 1.00 20.65 47 GLU B O 1
ATOM 3985 N N . ASP B 1 50 ? -3.916 20.897 87.633 1.00 20.72 48 ASP B N 1
ATOM 3986 C CA . ASP B 1 50 ? -3.806 21.447 88.989 1.00 19.60 48 ASP B CA 1
ATOM 3987 C C . ASP B 1 50 ? -2.895 22.682 89.027 1.00 20.25 48 ASP B C 1
ATOM 3988 O O . ASP B 1 50 ? -3.210 23.684 89.675 1.00 18.83 48 ASP B O 1
ATOM 3993 N N . VAL B 1 51 ? -1.763 22.602 88.332 1.00 20.12 49 VAL B N 1
ATOM 3994 C CA . VAL B 1 51 ? -0.815 23.704 88.299 1.00 18.62 49 VAL B CA 1
ATOM 3995 C C . VAL B 1 51 ? -1.434 24.896 87.592 1.00 18.75 49 VAL B C 1
ATOM 3996 O O . VAL B 1 51 ? -1.192 26.039 87.956 1.00 19.07 49 VAL B O 1
ATOM 4000 N N . VAL B 1 52 ? -2.232 24.644 86.568 1.00 19.00 50 VAL B N 1
ATOM 4001 C CA . VAL B 1 52 ? -2.842 25.750 85.858 1.00 18.06 50 VAL B CA 1
ATOM 4002 C C . VAL B 1 52 ? -3.918 26.366 86.733 1.00 18.65 50 VAL B C 1
ATOM 4003 O O . VAL B 1 52 ? -4.089 27.580 86.771 1.00 20.66 50 VAL B O 1
ATOM 4007 N N . ALA B 1 53 ? -4.635 25.518 87.453 1.00 19.69 51 ALA B N 1
ATOM 4008 C CA . ALA B 1 53 ? -5.642 25.967 88.403 1.00 18.28 51 ALA B CA 1
ATOM 4009 C C . ALA B 1 53 ? -4.993 26.854 89.460 1.00 18.37 51 ALA B C 1
ATOM 4010 O O . ALA B 1 53 ? -5.560 27.862 89.881 1.00 18.77 51 ALA B O 1
ATOM 4012 N N . ALA B 1 54 ? -3.794 26.471 89.883 1.00 17.30 52 ALA B N 1
ATOM 4013 C CA . ALA B 1 54 ? -3.059 27.229 90.888 1.00 16.91 52 ALA B CA 1
ATOM 4014 C C . ALA B 1 54 ? -2.729 28.631 90.399 1.00 16.15 52 ALA B C 1
ATOM 4015 O O . ALA B 1 54 ? -2.756 29.600 91.165 1.00 14.38 52 ALA B O 1
ATOM 4017 N N . VAL B 1 55 ? -2.396 28.736 89.119 1.00 16.54 53 VAL B N 1
ATOM 4018 C CA . VAL B 1 55 ? -1.983 30.012 88.574 1.00 15.14 53 VAL B CA 1
ATOM 4019 C C . VAL B 1 55 ? -3.190 30.908 88.430 1.00 16.02 53 VAL B C 1
ATOM 4020 O O . VAL B 1 55 ? -3.114 32.096 88.738 1.00 15.44 53 VAL B O 1
ATOM 4024 N N . GLU B 1 56 ? -4.309 30.333 87.982 1.00 17.36 54 GLU B N 1
ATOM 4025 C CA . GLU B 1 56 ? -5.554 31.093 87.867 1.00 17.77 54 GLU B CA 1
ATOM 4026 C C . GLU B 1 56 ? -5.963 31.633 89.227 1.00 15.65 54 GLU B C 1
ATOM 4027 O O . GLU B 1 56 ? -6.414 32.769 89.330 1.00 15.50 54 GLU B O 1
ATOM 4033 N N . ALA B 1 57 ? -5.784 30.833 90.273 1.00 14.44 55 ALA B N 1
ATOM 4034 C CA . ALA B 1 57 ? -6.126 31.287 91.622 1.00 15.52 55 ALA B CA 1
ATOM 4035 C C . ALA B 1 57 ? -5.228 32.432 92.071 1.00 14.62 55 ALA B C 1
ATOM 4036 O O . ALA B 1 57 ? -5.704 33.436 92.587 1.00 15.38 55 ALA B O 1
ATOM 4038 N N . GLY B 1 58 ? -3.929 32.280 91.867 1.00 14.54 56 GLY B N 1
ATOM 4039 C CA . GLY B 1 58 ? -2.993 33.338 92.189 1.00 15.07 56 GLY B CA 1
ATOM 4040 C C . GLY B 1 58 ? -3.333 34.608 91.437 1.00 15.31 56 GLY B C 1
ATOM 4041 O O . GLY B 1 58 ? -3.369 35.704 92.003 1.00 14.20 56 GLY B O 1
ATOM 4042 N N . GLN B 1 59 ? -3.601 34.454 90.149 1.00 15.03 57 GLN B N 1
ATOM 4043 C CA . GLN B 1 59 ? -3.894 35.600 89.313 1.00 15.15 57 GLN B CA 1
ATOM 4044 C C . GLN B 1 59 ? -5.068 36.343 89.874 1.00 15.25 57 GLN B C 1
ATOM 4045 O O . GLN B 1 59 ? -5.159 37.551 89.726 1.00 17.09 57 GLN B O 1
ATOM 4051 N N . SER B 1 60 ? -5.962 35.605 90.522 1.00 15.41 58 SER B N 1
ATOM 4052 C CA . SER B 1 60 ? -7.208 36.148 91.064 1.00 16.15 58 SER B CA 1
ATOM 4053 C C . SER B 1 60 ? -7.059 36.801 92.452 1.00 17.39 58 SER B C 1
ATOM 4054 O O . SER B 1 60 ? -7.970 37.497 92.929 1.00 18.12 58 SER B O 1
ATOM 4057 N N . ALA B 1 61 ? -5.924 36.560 93.101 1.00 15.91 59 ALA B N 1
ATOM 4058 C CA . ALA B 1 61 ? -5.597 37.246 94.341 1.00 15.99 59 ALA B CA 1
ATOM 4059 C C . ALA B 1 61 ? -4.701 38.444 94.059 1.00 17.47 59 ALA B C 1
ATOM 4060 O O . ALA B 1 61 ? -4.500 39.291 94.926 1.00 18.61 59 ALA B O 1
ATOM 4062 N N . LEU B 1 62 ? -4.148 38.503 92.850 1.00 17.65 60 LEU B N 1
ATOM 4063 C CA . LEU B 1 62 ? -3.289 39.617 92.458 1.00 17.25 60 LEU B CA 1
ATOM 4064 C C . LEU B 1 62 ? -4.119 40.877 92.352 1.00 19.94 60 LEU B C 1
ATOM 4065 O O . LEU B 1 62 ? -5.160 40.896 91.692 1.00 22.06 60 LEU B O 1
ATOM 4070 N N . ARG B 1 63 ? -3.676 41.943 92.992 1.00 20.10 61 ARG B N 1
ATOM 4071 C CA . ARG B 1 63 ? -4.472 43.158 92.956 1.00 20.67 61 ARG B CA 1
ATOM 4072 C C . ARG B 1 63 ? -3.628 44.398 92.723 1.00 21.40 61 ARG B C 1
ATOM 4073 O O . ARG B 1 63 ? -2.804 44.781 93.566 1.00 22.15 61 ARG B O 1
ATOM 4081 N N . LEU B 1 64 ? -3.827 45.009 91.561 1.00 20.51 62 LEU B N 1
ATOM 4082 C CA . LEU B 1 64 ? -3.017 46.143 91.149 1.00 19.15 62 LEU B CA 1
ATOM 4083 C C . LEU B 1 64 ? -3.745 47.445 91.453 1.00 20.46 62 LEU B C 1
ATOM 4084 O O . LEU B 1 64 ? -3.263 48.270 92.229 1.00 20.12 62 LEU B O 1
ATOM 4089 N N . THR B 1 65 ? -4.922 47.607 90.851 1.00 21.08 63 THR B N 1
ATOM 4090 C CA . THR B 1 65 ? -5.759 48.781 91.066 1.00 19.60 63 THR B CA 1
ATOM 4091 C C . THR B 1 65 ? -6.212 48.961 92.525 1.00 21.20 63 THR B C 1
ATOM 4092 O O . THR B 1 65 ? -6.317 50.085 93.008 1.00 22.42 63 THR B O 1
ATOM 4096 N N . ASN B 1 66 ? -6.445 47.860 93.235 1.00 22.12 64 ASN B N 1
ATOM 4097 C CA . ASN B 1 66 ? -6.839 47.915 94.657 1.00 23.60 64 ASN B CA 1
ATOM 4098 C C . ASN B 1 66 ? -5.953 47.040 95.557 1.00 22.22 64 ASN B C 1
ATOM 4099 O O . ASN B 1 66 ? -6.435 46.080 96.167 1.00 20.82 64 ASN B O 1
ATOM 4104 N N . PRO B 1 67 ? -4.654 47.370 95.644 1.00 21.67 65 PRO B N 1
ATOM 4105 C CA . PRO B 1 67 ? -3.643 46.526 96.297 1.00 20.51 65 PRO B CA 1
ATOM 4106 C C . PRO B 1 67 ? -3.929 46.302 97.769 1.00 21.66 65 PRO B C 1
ATOM 4107 O O . PRO B 1 67 ? -4.422 47.226 98.426 1.00 23.13 65 PRO B O 1
ATOM 4111 N N . TRP B 1 68 ? -3.631 45.106 98.277 1.00 21.31 66 TRP B N 1
ATOM 4112 C CA . TRP B 1 68 ? -3.670 44.863 99.715 1.00 19.95 66 TRP B CA 1
ATOM 4113 C C . TRP B 1 68 ? -2.757 45.872 100.395 1.00 19.94 66 TRP B C 1
ATOM 4114 O O . TRP B 1 68 ? -1.639 46.124 99.938 1.00 19.73 66 TRP B O 1
ATOM 4125 N N . PRO B 1 69 ? -3.225 46.462 101.490 1.00 19.40 67 PRO B N 1
ATOM 4126 C CA . PRO B 1 69 ? -2.465 47.530 102.135 1.00 20.30 67 PRO B CA 1
ATOM 4127 C C . PRO B 1 69 ? -1.202 47.046 102.848 1.00 19.94 67 PRO B C 1
ATOM 4128 O O . PRO B 1 69 ? -1.090 45.877 103.236 1.00 18.53 67 PRO B O 1
ATOM 4132 N N . ILE B 1 70 ? -0.259 47.972 103.006 1.00 20.06 68 ILE B N 1
ATOM 4133 C CA . ILE B 1 70 ? 1.000 47.718 103.694 1.00 19.59 68 ILE B CA 1
ATOM 4134 C C . ILE B 1 70 ? 0.747 47.075 105.057 1.00 19.59 68 ILE B C 1
ATOM 4135 O O . ILE B 1 70 ? 1.384 46.081 105.405 1.00 20.15 68 ILE B O 1
ATOM 4140 N N . GLU B 1 71 ? -0.188 47.628 105.823 1.00 18.97 69 GLU B N 1
ATOM 4141 C CA . GLU B 1 71 ? -0.468 47.105 107.160 1.00 18.87 69 GLU B CA 1
ATOM 4142 C C . GLU B 1 71 ? -1.071 45.710 107.128 1.00 18.30 69 GLU B C 1
ATOM 4143 O O . GLU B 1 71 ? -0.880 44.913 108.043 1.00 19.30 69 GLU B O 1
ATOM 4149 N N . THR B 1 72 ? -1.807 45.415 106.075 1.00 17.00 70 THR B N 1
ATOM 4150 C CA . THR B 1 72 ? -2.412 44.111 105.955 1.00 17.55 70 THR B CA 1
ATOM 4151 C C . THR B 1 72 ? -1.348 43.067 105.641 1.00 18.58 70 THR B C 1
ATOM 4152 O O . THR B 1 72 ? -1.390 41.948 106.159 1.00 18.16 70 THR B O 1
ATOM 4156 N N . ARG B 1 73 ? -0.400 43.438 104.783 1.00 17.65 71 ARG B N 1
ATOM 4157 C CA . ARG B 1 73 ? 0.664 42.529 104.391 1.00 18.32 71 ARG B CA 1
ATOM 4158 C C . ARG B 1 73 ? 1.628 42.303 105.560 1.00 18.19 71 ARG B C 1
ATOM 4159 O O . ARG B 1 73 ? 2.040 41.169 105.828 1.00 16.93 71 ARG B O 1
ATOM 4167 N N . ARG B 1 74 ? 1.964 43.375 106.270 1.00 16.48 72 ARG B N 1
ATOM 4168 C CA . ARG B 1 74 ? 2.837 43.247 107.415 1.00 16.37 72 ARG B CA 1
ATOM 4169 C C . ARG B 1 74 ? 2.292 42.226 108.421 1.00 18.09 72 ARG B C 1
ATOM 4170 O O . ARG B 1 74 ? 3.061 41.476 109.029 1.00 17.04 72 ARG B O 1
ATOM 4178 N N . LYS B 1 75 ? 0.965 42.193 108.574 1.00 17.66 73 LYS B N 1
ATOM 4179 C CA . LYS B 1 75 ? 0.292 41.290 109.512 1.00 16.46 73 LYS B CA 1
ATOM 4180 C C . LYS B 1 75 ? 0.382 39.813 109.080 1.00 18.44 73 LYS B C 1
ATOM 4181 O O . LYS B 1 75 ? 0.647 38.932 109.911 1.00 18.72 73 LYS B O 1
ATOM 4187 N N . TRP B 1 76 ? 0.173 39.533 107.792 1.00 17.05 74 TRP B N 1
ATOM 4188 C CA . TRP B 1 76 ? 0.489 38.202 107.262 1.00 17.15 74 TRP B CA 1
ATOM 4189 C C . TRP B 1 76 ? 1.931 37.822 107.621 1.00 17.32 74 TRP B C 1
ATOM 4190 O O . TRP B 1 76 ? 2.187 36.744 108.130 1.00 17.66 74 TRP B O 1
ATOM 4201 N N . LEU B 1 77 ? 2.874 38.714 107.337 1.00 16.58 75 LEU B N 1
ATOM 4202 C CA . LEU B 1 77 ? 4.285 38.454 107.618 1.00 17.02 75 LEU B CA 1
ATOM 4203 C C . LEU B 1 77 ? 4.525 38.117 109.085 1.00 16.78 75 LEU B C 1
ATOM 4204 O O . LEU B 1 77 ? 5.188 37.132 109.384 1.00 16.93 75 LEU B O 1
ATOM 4209 N N . GLU B 1 78 ? 3.993 38.934 109.992 1.00 18.29 76 GLU B N 1
ATOM 4210 C CA . GLU B 1 78 ? 4.107 38.672 111.433 1.00 18.55 76 GLU B CA 1
ATOM 4211 C C . GLU B 1 78 ? 3.412 37.368 111.831 1.00 17.86 76 GLU B C 1
ATOM 4212 O O . GLU B 1 78 ? 3.930 36.585 112.622 1.00 17.63 76 GLU B O 1
ATOM 4218 N N . ASP B 1 79 ? 2.234 37.129 111.279 1.00 16.54 77 ASP B N 1
ATOM 4219 C CA . ASP B 1 79 ? 1.504 35.938 111.667 1.00 17.57 77 ASP B CA 1
ATOM 4220 C C . ASP B 1 79 ? 2.240 34.671 111.232 1.00 17.11 77 ASP B C 1
ATOM 4221 O O . ASP B 1 79 ? 2.280 33.681 111.956 1.00 17.65 77 ASP B O 1
ATOM 4226 N N . ILE B 1 80 ? 2.837 34.713 110.052 1.00 16.75 78 ILE B N 1
ATOM 4227 C CA . ILE B 1 80 ? 3.637 33.600 109.577 1.00 16.22 78 ILE B CA 1
ATOM 4228 C C . ILE B 1 80 ? 4.883 33.417 110.450 1.00 15.17 78 ILE B C 1
ATOM 4229 O O . ILE B 1 80 ? 5.130 32.331 110.957 1.00 16.18 78 ILE B O 1
ATOM 4234 N N . ARG B 1 81 ? 5.642 34.476 110.675 1.00 14.78 79 ARG B N 1
ATOM 4235 C CA . ARG B 1 81 ? 6.747 34.370 111.610 1.00 16.74 79 ARG B CA 1
ATOM 4236 C C . ARG B 1 81 ? 6.294 33.628 112.870 1.00 17.59 79 ARG B C 1
ATOM 4237 O O . ARG B 1 81 ? 6.963 32.716 113.347 1.00 17.39 79 ARG B O 1
ATOM 4245 N N . ASP B 1 82 ? 5.146 34.033 113.400 1.00 16.68 80 ASP B N 1
ATOM 4246 C CA . ASP B 1 82 ? 4.639 33.485 114.645 1.00 16.86 80 ASP B CA 1
ATOM 4247 C C . ASP B 1 82 ? 4.120 32.055 114.524 1.00 17.92 80 ASP B C 1
ATOM 4248 O O . ASP B 1 82 ? 4.208 31.267 115.473 1.00 19.29 80 ASP B O 1
ATOM 4253 N N . GLY B 1 83 ? 3.590 31.715 113.360 1.00 15.11 81 GLY B N 1
ATOM 4254 C CA . GLY B 1 83 ? 3.172 30.355 113.108 1.00 16.83 81 GLY B CA 1
ATOM 4255 C C . GLY B 1 83 ? 4.345 29.395 113.041 1.00 18.02 81 GLY B C 1
ATOM 4256 O O . GLY B 1 83 ? 4.283 28.278 113.560 1.00 18.25 81 GLY B O 1
ATOM 4257 N N . LEU B 1 84 ? 5.428 29.820 112.397 1.00 17.64 82 LEU B N 1
ATOM 4258 C CA . LEU B 1 84 ? 6.599 28.966 112.329 1.00 17.31 82 LEU B CA 1
ATOM 4259 C C . LEU B 1 84 ? 7.107 28.708 113.741 1.00 17.52 82 LEU B C 1
ATOM 4260 O O . LEU B 1 84 ? 7.137 27.560 114.188 1.00 18.03 82 LEU B O 1
ATOM 4265 N N . LYS B 1 85 ? 7.452 29.775 114.454 1.00 16.42 83 LYS B N 1
ATOM 4266 C CA . LYS B 1 85 ? 7.968 29.644 115.813 1.00 18.94 83 LYS B CA 1
ATOM 4267 C C . LYS B 1 85 ? 7.115 28.696 116.669 1.00 20.68 83 LYS B C 1
ATOM 4268 O O . LYS B 1 85 ? 7.640 27.837 117.387 1.00 19.30 83 LYS B O 1
ATOM 4274 N N . GLU B 1 86 ? 5.796 28.846 116.577 1.00 20.15 84 GLU B N 1
ATOM 4275 C CA . GLU B 1 86 ? 4.898 28.054 117.403 1.00 20.19 84 GLU B CA 1
ATOM 4276 C C . GLU B 1 86 ? 4.950 26.570 117.073 1.00 19.23 84 GLU B C 1
ATOM 4277 O O . GLU B 1 86 ? 4.635 25.722 117.911 1.00 18.89 84 GLU B O 1
ATOM 4283 N N . ASN B 1 87 ? 5.343 26.252 115.849 1.00 19.24 85 ASN B N 1
ATOM 4284 C CA . ASN B 1 87 ? 5.271 24.876 115.397 1.00 18.99 85 ASN B CA 1
ATOM 4285 C C . ASN B 1 87 ? 6.632 24.287 115.127 1.00 18.14 85 ASN B C 1
ATOM 4286 O O . ASN B 1 87 ? 6.746 23.234 114.513 1.00 17.99 85 ASN B O 1
ATOM 4291 N N . ARG B 1 88 ? 7.663 24.973 115.598 1.00 18.20 86 ARG B N 1
ATOM 4292 C CA . ARG B 1 88 ? 9.039 24.585 115.303 1.00 18.45 86 ARG B CA 1
ATOM 4293 C C . ARG B 1 88 ? 9.318 23.117 115.591 1.00 18.06 86 ARG B C 1
ATOM 4294 O O . ARG B 1 88 ? 10.027 22.455 114.837 1.00 17.66 86 ARG B O 1
ATOM 4302 N N . GLU B 1 89 ? 8.760 22.612 116.681 1.00 17.91 87 GLU B N 1
ATOM 4303 C CA . GLU B 1 89 ? 9.112 21.282 117.134 1.00 19.21 87 GLU B CA 1
ATOM 4304 C C . GLU B 1 89 ? 8.560 20.214 116.198 1.00 18.44 87 GLU B C 1
ATOM 4305 O O . GLU B 1 89 ? 9.270 19.292 115.804 1.00 18.34 87 GLU B O 1
ATOM 4311 N N . GLU B 1 90 ? 7.289 20.361 115.844 1.00 18.63 88 GLU B N 1
ATOM 4312 C CA . GLU B 1 90 ? 6.603 19.411 114.982 1.00 17.88 88 GLU B CA 1
ATOM 4313 C C . GLU B 1 90 ? 6.981 19.584 113.507 1.00 17.08 88 GLU B C 1
ATOM 4314 O O . GLU B 1 90 ? 7.151 18.598 112.784 1.00 17.67 88 GLU B O 1
ATOM 4320 N N . ILE B 1 91 ? 7.112 20.826 113.054 1.00 16.55 89 ILE B N 1
ATOM 4321 C CA . ILE B 1 91 ? 7.587 21.065 111.693 1.00 17.34 89 ILE B CA 1
ATOM 4322 C C . ILE B 1 91 ? 9.019 20.553 111.551 1.00 16.79 89 ILE B C 1
ATOM 4323 O O . ILE B 1 91 ? 9.387 19.990 110.532 1.00 15.23 89 ILE B O 1
ATOM 4328 N N . GLY B 1 92 ? 9.812 20.732 112.599 1.00 16.88 90 GLY B N 1
ATOM 4329 C CA . GLY B 1 92 ? 11.177 20.244 112.611 1.00 17.36 90 GLY B CA 1
ATOM 4330 C C . GLY B 1 92 ? 11.264 18.736 112.645 1.00 17.90 90 GLY B C 1
ATOM 4331 O O . GLY B 1 92 ? 12.223 18.151 112.151 1.00 18.41 90 GLY B O 1
ATOM 4332 N N . ARG B 1 93 ? 10.254 18.102 113.226 1.00 18.69 91 ARG B N 1
ATOM 4333 C CA . ARG B 1 93 ? 10.215 16.649 113.307 1.00 18.64 91 ARG B CA 1
ATOM 4334 C C . ARG B 1 93 ? 10.062 16.034 111.918 1.00 18.05 91 ARG B C 1
ATOM 4335 O O . ARG B 1 93 ? 10.809 15.126 111.550 1.00 18.05 91 ARG B O 1
ATOM 4343 N N . ILE B 1 94 ? 9.100 16.552 111.156 1.00 17.21 92 ILE B N 1
ATOM 4344 C CA . ILE B 1 94 ? 8.863 16.148 109.765 1.00 17.60 92 ILE B CA 1
ATOM 4345 C C . ILE B 1 94 ? 10.087 16.409 108.860 1.00 16.21 92 ILE B C 1
ATOM 4346 O O . ILE B 1 94 ? 10.357 15.683 107.906 1.00 15.10 92 ILE B O 1
ATOM 4351 N N . LEU B 1 95 ? 10.833 17.452 109.180 1.00 15.78 93 LEU B N 1
ATOM 4352 C CA . LEU B 1 95 ? 11.983 17.812 108.393 1.00 16.01 93 LEU B CA 1
ATOM 4353 C C . LEU B 1 95 ? 13.078 16.780 108.633 1.00 16.90 93 LEU B C 1
ATOM 4354 O O . LEU B 1 95 ? 13.790 16.371 107.710 1.00 15.79 93 LEU B O 1
ATOM 4359 N N . CYS B 1 96 ? 13.211 16.366 109.882 1.00 16.09 94 CYS B N 1
ATOM 4360 C CA . CYS B 1 96 ? 14.228 15.404 110.235 1.00 16.13 94 CYS B CA 1
ATOM 4361 C C . CYS B 1 96 ? 13.947 14.093 109.518 1.00 16.56 94 CYS B C 1
ATOM 4362 O O . CYS B 1 96 ? 14.856 13.420 109.014 1.00 16.63 94 CYS B O 1
ATOM 4373 N N . GLU B 1 98 ? 12.062 13.368 106.697 1.00 14.56 96 GLU B N 1
ATOM 4374 C CA . GLU B 1 98 ? 12.195 13.259 105.251 1.00 15.12 96 GLU B CA 1
ATOM 4375 C C . GLU B 1 98 ? 13.588 13.648 104.753 1.00 14.56 96 GLU B C 1
ATOM 4376 O O . GLU B 1 98 ? 14.064 13.123 103.758 1.00 14.29 96 GLU B O 1
ATOM 4382 N N . HIS B 1 99 ? 14.246 14.542 105.472 1.00 15.17 97 HIS B N 1
ATOM 4383 C CA . HIS B 1 99 ? 15.557 15.033 105.068 1.00 16.37 97 HIS B CA 1
ATOM 4384 C C . HIS B 1 99 ? 16.726 14.179 105.538 1.00 15.84 97 HIS B C 1
ATOM 4385 O O . HIS B 1 99 ? 17.599 13.829 104.745 1.00 15.85 97 HIS B O 1
ATOM 4392 N N . GLY B 1 100 ? 16.756 13.881 106.833 1.00 15.87 98 GLY B N 1
ATOM 4393 C CA . GLY B 1 100 ? 17.880 13.180 107.430 1.00 17.43 98 GLY B CA 1
ATOM 4394 C C . GLY B 1 100 ? 18.487 13.997 108.562 1.00 17.39 98 GLY B C 1
ATOM 4395 O O . GLY B 1 100 ? 18.737 13.474 109.637 1.00 17.88 98 GLY B O 1
ATOM 4396 N N . LYS B 1 101 ? 18.738 15.276 108.289 1.00 17.15 99 LYS B N 1
ATOM 4397 C CA . LYS B 1 101 ? 19.057 16.307 109.282 1.00 16.75 99 LYS B CA 1
ATOM 4398 C C . LYS B 1 101 ? 18.551 16.013 110.702 1.00 17.87 99 LYS B C 1
ATOM 4399 O O . LYS B 1 101 ? 17.375 15.720 110.904 1.00 18.18 99 LYS B O 1
ATOM 4405 N N . PRO B 1 102 ? 19.432 16.109 111.700 1.00 17.41 100 PRO B N 1
ATOM 4406 C CA . PRO B 1 102 ? 19.068 15.855 113.105 1.00 18.50 100 PRO B CA 1
ATOM 4407 C C . PRO B 1 102 ? 17.932 16.749 113.600 1.00 19.12 100 PRO B C 1
ATOM 4408 O O . PRO B 1 102 ? 17.865 17.924 113.226 1.00 18.83 100 PRO B O 1
ATOM 4412 N N . TRP B 1 103 ? 17.078 16.204 114.467 1.00 19.98 101 TRP B N 1
ATOM 4413 C CA . TRP B 1 103 ? 15.883 16.908 114.932 1.00 19.52 101 TRP B CA 1
ATOM 4414 C C . TRP B 1 103 ? 16.178 18.310 115.440 1.00 19.33 101 TRP B C 1
ATOM 4415 O O . TRP B 1 103 ? 15.482 19.260 115.106 1.00 19.57 101 TRP B O 1
ATOM 4426 N N . LYS B 1 104 ? 17.201 18.440 116.266 1.00 19.83 102 LYS B N 1
ATOM 4427 C CA . LYS B 1 104 ? 17.538 19.745 116.804 1.00 21.16 102 LYS B CA 1
ATOM 4428 C C . LYS B 1 104 ? 17.907 20.748 115.704 1.00 18.99 102 LYS B C 1
ATOM 4429 O O . LYS B 1 104 ? 17.469 21.901 115.717 1.00 18.82 102 LYS B O 1
ATOM 4435 N N . GLU B 1 105 ? 18.716 20.309 114.754 1.00 18.58 103 GLU B N 1
ATOM 4436 C CA . GLU B 1 105 ? 19.164 21.196 113.693 1.00 18.26 103 GLU B CA 1
ATOM 4437 C C . GLU B 1 105 ? 17.956 21.614 112.841 1.00 17.42 103 GLU B C 1
ATOM 4438 O O . GLU B 1 105 ? 17.882 22.750 112.357 1.00 14.47 103 GLU B O 1
ATOM 4444 N N . ALA B 1 106 ? 17.009 20.684 112.694 1.00 16.54 104 ALA B N 1
ATOM 4445 C CA . ALA B 1 106 ? 15.833 20.883 111.865 1.00 15.29 104 ALA B CA 1
ATOM 4446 C C . ALA B 1 106 ? 14.934 21.934 112.494 1.00 17.00 104 ALA B C 1
ATOM 4447 O O . ALA B 1 106 ? 14.413 22.804 111.812 1.00 16.19 104 ALA B O 1
ATOM 4449 N N . GLN B 1 107 ? 14.751 21.850 113.806 1.00 17.47 105 GLN B N 1
ATOM 4450 C CA . GLN B 1 107 ? 13.999 22.861 114.520 1.00 17.32 105 GLN B CA 1
ATOM 4451 C C . GLN B 1 107 ? 14.644 24.220 114.340 1.00 16.32 105 GLN B C 1
ATOM 4452 O O . GLN B 1 107 ? 13.966 25.200 114.051 1.00 17.28 105 GLN B O 1
ATOM 4458 N N . GLY B 1 108 ? 15.953 24.277 114.513 1.00 15.34 106 GLY B N 1
ATOM 4459 C CA . GLY B 1 108 ? 16.685 25.511 114.319 1.00 14.68 106 GLY B CA 1
ATOM 4460 C C . GLY B 1 108 ? 16.464 26.114 112.947 1.00 16.05 106 GLY B C 1
ATOM 4461 O O . GLY B 1 108 ? 16.400 27.337 112.793 1.00 17.01 106 GLY B O 1
ATOM 4462 N N . GLU B 1 109 ? 16.346 25.269 111.932 1.00 15.46 107 GLU B N 1
ATOM 4463 C CA . GLU B 1 109 ? 16.084 25.789 110.603 1.00 15.69 107 GLU B CA 1
ATOM 4464 C C . GLU B 1 109 ? 14.730 26.499 110.570 1.00 15.64 107 GLU B C 1
ATOM 4465 O O . GLU B 1 109 ? 14.555 27.501 109.868 1.00 15.82 107 GLU B O 1
ATOM 4471 N N . VAL B 1 110 ? 13.775 25.984 111.335 1.00 14.63 108 VAL B N 1
ATOM 4472 C CA . VAL B 1 110 ? 12.464 26.603 111.396 1.00 14.41 108 VAL B CA 1
ATOM 4473 C C . VAL B 1 110 ? 12.575 27.999 112.022 1.00 15.45 108 VAL B C 1
ATOM 4474 O O . VAL B 1 110 ? 11.929 28.943 111.558 1.00 13.58 108 VAL B O 1
ATOM 4478 N N . ASP B 1 111 ? 13.416 28.125 113.052 1.00 15.32 109 ASP B N 1
ATOM 4479 C CA . ASP B 1 111 ? 13.661 29.404 113.700 1.00 14.98 109 ASP B CA 1
ATOM 4480 C C . ASP B 1 111 ? 14.244 30.365 112.682 1.00 15.92 109 ASP B C 1
ATOM 4481 O O . ASP B 1 111 ? 13.863 31.536 112.621 1.00 15.70 109 ASP B O 1
ATOM 4486 N N . TYR B 1 112 ? 15.187 29.849 111.896 1.00 15.18 110 TYR B N 1
ATOM 4487 C CA . TYR B 1 112 ? 15.868 30.583 110.829 1.00 14.75 110 TYR B CA 1
ATOM 4488 C C . TYR B 1 112 ? 14.887 31.104 109.788 1.00 14.91 110 TYR B C 1
ATOM 4489 O O . TYR B 1 112 ? 14.959 32.265 109.364 1.00 14.49 110 TYR B O 1
ATOM 4498 N N . ALA B 1 113 ? 13.980 30.224 109.374 1.00 14.37 111 ALA B N 1
ATOM 4499 C CA . ALA B 1 113 ? 12.883 30.586 108.488 1.00 14.83 111 ALA B CA 1
ATOM 4500 C C . ALA B 1 113 ? 12.015 31.715 109.070 1.00 14.65 111 ALA B C 1
ATOM 4501 O O . ALA B 1 113 ? 11.710 32.701 108.393 1.00 14.29 111 ALA B O 1
ATOM 4503 N N . ALA B 1 114 ? 11.611 31.560 110.325 1.00 14.53 112 ALA B N 1
ATOM 4504 C CA . ALA B 1 114 ? 10.831 32.582 110.991 1.00 14.45 112 ALA B CA 1
ATOM 4505 C C . ALA B 1 114 ? 11.527 33.918 110.833 1.00 14.28 112 ALA B C 1
ATOM 4506 O O . ALA B 1 114 ? 10.884 34.939 110.659 1.00 16.00 112 ALA B O 1
ATOM 4508 N N . GLY B 1 115 ? 12.850 33.902 110.867 1.00 14.05 113 GLY B N 1
ATOM 4509 C CA . GLY B 1 115 ? 13.624 35.126 110.819 1.00 13.98 113 GLY B CA 1
ATOM 4510 C C . GLY B 1 115 ? 13.426 35.974 109.582 1.00 13.82 113 GLY B C 1
ATOM 4511 O O . GLY B 1 115 ? 13.571 37.190 109.637 1.00 14.10 113 GLY B O 1
ATOM 4512 N N . PHE B 1 116 ? 13.106 35.330 108.465 1.00 13.90 114 PHE B N 1
ATOM 4513 C CA . PHE B 1 116 ? 12.966 36.017 107.179 1.00 14.28 114 PHE B CA 1
ATOM 4514 C C . PHE B 1 116 ? 11.634 36.762 107.082 1.00 14.45 114 PHE B C 1
ATOM 4515 O O . PHE B 1 116 ? 11.546 37.847 106.493 1.00 13.87 114 PHE B O 1
ATOM 4523 N N . PHE B 1 117 ? 10.605 36.156 107.661 1.00 14.03 115 PHE B N 1
ATOM 4524 C CA . PHE B 1 117 ? 9.307 36.784 107.786 1.00 14.36 115 PHE B CA 1
ATOM 4525 C C . PHE B 1 117 ? 9.382 37.971 108.732 1.00 14.68 115 PHE B C 1
ATOM 4526 O O . PHE B 1 117 ? 8.745 39.008 108.510 1.00 14.36 115 PHE B O 1
ATOM 4534 N N . ASP B 1 118 ? 10.202 37.832 109.763 1.00 14.88 116 ASP B N 1
ATOM 4535 C CA . ASP B 1 118 ? 10.402 38.912 110.711 1.00 15.57 116 ASP B CA 1
ATOM 4536 C C . ASP B 1 118 ? 11.096 40.129 110.069 1.00 15.19 116 ASP B C 1
ATOM 4537 O O . ASP B 1 118 ? 10.783 41.281 110.390 1.00 14.82 116 ASP B O 1
ATOM 4542 N N . TYR B 1 119 ? 12.023 39.878 109.150 1.00 14.12 117 TYR B N 1
ATOM 4543 C CA . TYR B 1 119 ? 12.780 40.975 108.558 1.00 14.23 117 TYR B CA 1
ATOM 4544 C C . TYR B 1 119 ? 11.925 41.737 107.554 1.00 14.38 117 TYR B C 1
ATOM 4545 O O . TYR B 1 119 ? 11.941 42.971 107.495 1.00 14.37 117 TYR B O 1
ATOM 4554 N N . CYS B 1 120 ? 11.159 40.988 106.774 1.00 15.00 118 CYS B N 1
ATOM 4555 C CA . CYS B 1 120 ? 10.234 41.588 105.822 1.00 14.94 118 CYS B CA 1
ATOM 4556 C C . CYS B 1 120 ? 9.097 42.344 106.486 1.00 13.55 118 CYS B C 1
ATOM 4557 O O . CYS B 1 120 ? 8.605 43.305 105.914 1.00 13.81 118 CYS B O 1
ATOM 4560 N N . ALA B 1 121 ? 8.682 41.923 107.681 1.00 13.60 119 ALA B N 1
ATOM 4561 C CA . ALA B 1 121 ? 7.613 42.635 108.400 1.00 14.11 119 ALA B CA 1
ATOM 4562 C C . ALA B 1 121 ? 8.079 44.008 108.884 1.00 15.77 119 ALA B C 1
ATOM 4563 O O . ALA B 1 121 ? 7.343 44.993 108.817 1.00 16.63 119 ALA B O 1
ATOM 4565 N N . LYS B 1 122 ? 9.317 44.071 109.355 1.00 14.62 120 LYS B N 1
ATOM 4566 C CA . LYS B 1 122 ? 9.848 45.306 109.873 1.00 14.06 120 LYS B CA 1
ATOM 4567 C C . LYS B 1 122 ? 10.299 46.250 108.778 1.00 14.45 120 LYS B C 1
ATOM 4568 O O . LYS B 1 122 ? 10.427 47.449 109.015 1.00 14.34 120 LYS B O 1
ATOM 4574 N N . HIS B 1 123 ? 10.544 45.726 107.584 1.00 14.57 121 HIS B N 1
ATOM 4575 C CA . HIS B 1 123 ? 11.139 46.555 106.537 1.00 14.65 121 HIS B CA 1
ATOM 4576 C C . HIS B 1 123 ? 10.268 46.719 105.303 1.00 15.25 121 HIS B C 1
ATOM 4577 O O . HIS B 1 123 ? 10.718 47.222 104.270 1.00 15.99 121 HIS B O 1
ATOM 4584 N N . ILE B 1 124 ? 9.024 46.282 105.401 1.00 14.41 122 ILE B N 1
ATOM 4585 C CA . ILE B 1 124 ? 8.149 46.297 104.246 1.00 15.27 122 ILE B CA 1
ATOM 4586 C C . ILE B 1 124 ? 7.902 47.720 103.746 1.00 17.52 122 ILE B C 1
ATOM 4587 O O . ILE B 1 124 ? 7.395 47.912 102.638 1.00 18.09 122 ILE B O 1
ATOM 4592 N N . SER B 1 125 ? 8.255 48.716 104.557 1.00 16.93 123 SER B N 1
ATOM 4593 C CA . SER B 1 125 ? 8.077 50.114 104.164 1.00 17.89 123 SER B CA 1
ATOM 4594 C C . SER B 1 125 ? 9.072 50.523 103.102 1.00 16.99 123 SER B C 1
ATOM 4595 O O . SER B 1 125 ? 8.940 51.576 102.496 1.00 16.73 123 SER B O 1
ATOM 4598 N N . ALA B 1 126 ? 10.072 49.680 102.881 1.00 16.59 124 ALA B N 1
ATOM 4599 C CA . ALA B 1 126 ? 11.141 50.006 101.946 1.00 18.03 124 ALA B CA 1
ATOM 4600 C C . ALA B 1 126 ? 10.631 49.963 100.509 1.00 17.56 124 ALA B C 1
ATOM 4601 O O . ALA B 1 126 ? 11.290 50.448 99.584 1.00 18.29 124 ALA B O 1
ATOM 4603 N N . LEU B 1 127 ? 9.450 49.383 100.342 1.00 16.10 125 LEU B N 1
ATOM 4604 C CA . LEU B 1 127 ? 8.804 49.299 99.045 1.00 16.24 125 LEU B CA 1
ATOM 4605 C C . LEU B 1 127 ? 7.834 50.457 98.843 1.00 17.15 125 LEU B C 1
ATOM 4606 O O . LEU B 1 127 ? 7.151 50.530 97.818 1.00 16.04 125 LEU B O 1
ATOM 4611 N N . ASP B 1 128 ? 7.758 51.352 99.830 1.00 18.57 126 ASP B N 1
ATOM 4612 C CA . ASP B 1 128 ? 6.951 52.575 99.699 1.00 18.87 126 ASP B CA 1
ATOM 4613 C C . ASP B 1 128 ? 7.371 53.309 98.427 1.00 17.80 126 ASP B C 1
ATOM 4614 O O . ASP B 1 128 ? 8.564 53.445 98.153 1.00 17.76 126 ASP B O 1
ATOM 4619 N N . SER B 1 129 ? 6.413 53.786 97.643 1.00 17.34 127 SER B N 1
ATOM 4620 C CA . SER B 1 129 ? 6.790 54.599 96.487 1.00 16.90 127 SER B CA 1
ATOM 4621 C C . SER B 1 129 ? 7.411 55.896 96.972 1.00 16.72 127 SER B C 1
ATOM 4622 O O . SER B 1 129 ? 7.173 56.316 98.098 1.00 16.48 127 SER B O 1
ATOM 4625 N N . HIS B 1 130 ? 8.221 56.523 96.129 1.00 17.40 128 HIS B N 1
ATOM 4626 C CA . HIS B 1 130 ? 8.879 57.763 96.512 1.00 15.96 128 HIS B CA 1
ATOM 4627 C C . HIS B 1 130 ? 8.906 58.780 95.371 1.00 17.07 128 HIS B C 1
ATOM 4628 O O . HIS B 1 130 ? 8.893 58.416 94.204 1.00 17.53 128 HIS B O 1
ATOM 4635 N N . THR B 1 131 ? 8.923 60.060 95.722 1.00 16.54 129 THR B N 1
ATOM 4636 C CA . THR B 1 131 ? 8.975 61.118 94.745 1.00 15.57 129 THR B CA 1
ATOM 4637 C C . THR B 1 131 ? 10.351 61.698 94.784 1.00 17.42 129 THR B C 1
ATOM 4638 O O . THR B 1 131 ? 10.786 62.179 95.825 1.00 19.94 129 THR B O 1
ATOM 4642 N N . ILE B 1 132 ? 11.053 61.650 93.663 1.00 17.74 130 ILE B N 1
ATOM 4643 C CA . ILE B 1 132 ? 12.378 62.261 93.584 1.00 18.50 130 ILE B CA 1
ATOM 4644 C C . ILE B 1 132 ? 12.264 63.780 93.792 1.00 19.17 130 ILE B C 1
ATOM 4645 O O . ILE B 1 132 ? 11.194 64.361 93.618 1.00 18.32 130 ILE B O 1
ATOM 4650 N N . PRO B 1 133 ? 13.355 64.425 94.209 1.00 20.47 131 PRO B N 1
ATOM 4651 C CA . PRO B 1 133 ? 13.242 65.861 94.477 1.00 20.29 131 PRO B CA 1
ATOM 4652 C C . PRO B 1 133 ? 13.366 66.675 93.192 1.00 21.61 131 PRO B C 1
ATOM 4653 O O . PRO B 1 133 ? 12.776 67.757 93.108 1.00 23.22 131 PRO B O 1
ATOM 4657 N N . GLU B 1 134 ? 14.121 66.149 92.223 1.00 20.27 132 GLU B N 1
ATOM 4658 C CA . GLU B 1 134 ? 14.345 66.794 90.929 1.00 19.95 132 GLU B CA 1
ATOM 4659 C C . GLU B 1 134 ? 13.077 66.807 90.089 1.00 19.73 132 GLU B C 1
ATOM 4660 O O . GLU B 1 134 ? 12.327 65.837 90.079 1.00 20.14 132 GLU B O 1
ATOM 4666 N N . LYS B 1 135 ? 12.840 67.900 89.376 1.00 19.25 133 LYS B N 1
ATOM 4667 C CA . LYS B 1 135 ? 11.667 67.988 88.517 1.00 20.53 133 LYS B CA 1
ATOM 4668 C C . LYS B 1 135 ? 12.023 68.267 87.062 1.00 20.86 133 LYS B C 1
ATOM 4669 O O . LYS B 1 135 ? 11.713 69.334 86.545 1.00 21.10 133 LYS B O 1
ATOM 4675 N N . PRO B 1 136 ? 12.684 67.304 86.403 1.00 21.45 134 PRO B N 1
ATOM 4676 C CA . PRO B 1 136 ? 13.057 67.419 84.987 1.00 20.37 134 PRO B CA 1
ATOM 4677 C C . PRO B 1 136 ? 11.818 67.537 84.093 1.00 21.21 134 PRO B C 1
ATOM 4678 O O . PRO B 1 136 ? 10.711 67.222 84.534 1.00 19.79 134 PRO B O 1
ATOM 4682 N N . LYS B 1 137 ? 12.026 67.967 82.849 1.00 22.93 135 LYS B N 1
ATOM 4683 C CA . LYS B 1 137 ? 10.943 68.248 81.902 1.00 22.70 135 LYS B CA 1
ATOM 4684 C C . LYS B 1 137 ? 9.671 68.727 82.594 1.00 23.44 135 LYS B C 1
ATOM 4685 O O . LYS B 1 137 ? 8.570 68.311 82.254 1.00 23.97 135 LYS B O 1
ATOM 4691 N N . ASP B 1 138 ? 9.841 69.602 83.575 1.00 24.99 136 ASP B N 1
ATOM 4692 C CA . ASP B 1 138 ? 8.723 70.244 84.256 1.00 25.91 136 ASP B CA 1
ATOM 4693 C C . ASP B 1 138 ? 7.649 69.258 84.704 1.00 25.37 136 ASP B C 1
ATOM 4694 O O . ASP B 1 138 ? 6.456 69.525 84.551 1.00 25.72 136 ASP B O 1
ATOM 4699 N N . CYS B 1 139 ? 8.072 68.117 85.246 1.00 23.19 137 CYS B N 1
ATOM 4700 C CA . CYS B 1 139 ? 7.140 67.182 85.881 1.00 20.76 137 CYS B CA 1
ATOM 4701 C C . CYS B 1 139 ? 7.537 66.860 87.310 1.00 19.64 137 CYS B C 1
ATOM 4702 O O . CYS B 1 139 ? 8.617 67.213 87.782 1.00 20.49 137 CYS B O 1
ATOM 4705 N N . THR B 1 140 ? 6.654 66.155 87.989 1.00 18.87 138 THR B N 1
ATOM 4706 C CA . THR B 1 140 ? 6.982 65.595 89.280 1.00 17.89 138 THR B CA 1
ATOM 4707 C C . THR B 1 140 ? 7.070 64.123 89.025 1.00 17.20 138 THR B C 1
ATOM 4708 O O . THR B 1 140 ? 6.204 63.540 88.378 1.00 17.56 138 THR B O 1
ATOM 4712 N N . TRP B 1 141 ? 8.141 63.522 89.506 1.00 17.94 139 TRP B N 1
ATOM 4713 C CA . TRP B 1 141 ? 8.413 62.135 89.190 1.00 16.61 139 TRP B CA 1
ATOM 4714 C C . TRP B 1 141 ? 8.262 61.269 90.411 1.00 15.37 139 TRP B C 1
ATOM 4715 O O . TRP B 1 141 ? 8.956 61.455 91.406 1.00 15.77 139 TRP B O 1
ATOM 4726 N N . THR B 1 142 ? 7.347 60.317 90.320 1.00 14.07 140 THR B N 1
ATOM 4727 C CA . THR B 1 142 ? 7.115 59.389 91.403 1.00 14.33 140 THR B CA 1
ATOM 4728 C C . THR B 1 142 ? 7.436 57.996 90.917 1.00 14.19 140 THR B C 1
ATOM 4729 O O . THR B 1 142 ? 7.053 57.627 89.804 1.00 14.11 140 THR B O 1
ATOM 4733 N N . VAL B 1 143 ? 8.143 57.235 91.751 1.00 13.75 141 VAL B N 1
ATOM 4734 C CA . VAL B 1 143 ? 8.533 55.874 91.426 1.00 13.49 141 VAL B CA 1
ATOM 4735 C C . VAL B 1 143 ? 7.794 54.916 92.318 1.00 13.36 141 VAL B C 1
ATOM 4736 O O . VAL B 1 143 ? 7.787 55.080 93.529 1.00 14.00 141 VAL B O 1
ATOM 4740 N N . HIS B 1 144 ? 7.166 53.915 91.712 1.00 13.76 142 HIS B N 1
ATOM 4741 C CA . HIS B 1 144 ? 6.400 52.929 92.459 1.00 13.31 142 HIS B CA 1
ATOM 4742 C C . HIS B 1 144 ? 7.074 51.588 92.303 1.00 13.18 142 HIS B C 1
ATOM 4743 O O . HIS B 1 144 ? 7.820 51.362 91.364 1.00 13.34 142 HIS B O 1
ATOM 4750 N N . TYR B 1 145 ? 6.809 50.692 93.234 1.00 13.88 143 TYR B N 1
ATOM 4751 C CA . TYR B 1 145 ? 7.272 49.326 93.124 1.00 12.85 143 TYR B CA 1
ATOM 4752 C C . TYR B 1 145 ? 6.064 48.406 93.091 1.00 12.86 143 TYR B C 1
ATOM 4753 O O . TYR B 1 145 ? 5.473 48.097 94.129 1.00 12.18 143 TYR B O 1
ATOM 4762 N N . ARG B 1 146 ? 5.702 47.993 91.875 1.00 13.15 144 ARG B N 1
ATOM 4763 C CA . ARG B 1 146 ? 4.504 47.192 91.613 1.00 12.69 144 ARG B CA 1
ATOM 4764 C C . ARG B 1 146 ? 4.756 45.728 91.875 1.00 12.57 144 ARG B C 1
ATOM 4765 O O . ARG B 1 146 ? 5.886 45.259 91.762 1.00 13.68 144 ARG B O 1
ATOM 4773 N N . PRO B 1 147 ? 3.713 44.995 92.254 1.00 11.83 145 PRO B N 1
ATOM 4774 C CA . PRO B 1 147 ? 3.919 43.549 92.294 1.00 12.28 145 PRO B CA 1
ATOM 4775 C C . PRO B 1 147 ? 4.287 43.070 90.899 1.00 12.86 145 PRO B C 1
ATOM 4776 O O . PRO B 1 147 ? 3.704 43.529 89.921 1.00 13.01 145 PRO B O 1
ATOM 4780 N N . VAL B 1 148 ? 5.253 42.167 90.803 1.00 13.33 146 VAL B N 1
ATOM 4781 C CA . VAL B 1 148 ? 5.672 41.653 89.504 1.00 13.00 146 VAL B CA 1
ATOM 4782 C C . VAL B 1 148 ? 4.535 40.846 88.891 1.00 12.73 146 VAL B C 1
ATOM 4783 O O . VAL B 1 148 ? 4.337 40.852 87.680 1.00 13.65 146 VAL B O 1
ATOM 4787 N N . GLY B 1 149 ? 3.760 40.187 89.741 1.00 12.96 147 GLY B N 1
ATOM 4788 C CA . GLY B 1 149 ? 2.646 39.367 89.292 1.00 13.04 147 GLY B CA 1
ATOM 4789 C C . GLY B 1 149 ? 2.657 38.059 90.062 1.00 14.26 147 GLY B C 1
ATOM 4790 O O . GLY B 1 149 ? 3.354 37.950 91.075 1.00 15.57 147 GLY B O 1
ATOM 4791 N N . VAL B 1 150 ? 1.898 37.068 89.603 1.00 13.24 148 VAL B N 1
ATOM 4792 C CA . VAL B 1 150 ? 1.976 35.741 90.202 1.00 13.39 148 VAL B CA 1
ATOM 4793 C C . VAL B 1 150 ? 3.363 35.167 89.956 1.00 13.29 148 VAL B C 1
ATOM 4794 O O . VAL B 1 150 ? 3.851 35.158 88.830 1.00 13.47 148 VAL B O 1
ATOM 4798 N N . THR B 1 151 ? 3.996 34.676 91.008 1.00 12.62 149 THR B N 1
ATOM 4799 C CA . THR B 1 151 ? 5.318 34.095 90.858 1.00 13.83 149 THR B CA 1
ATOM 4800 C C . THR B 1 151 ? 5.341 32.610 91.222 1.00 12.25 149 THR B C 1
ATOM 4801 O O . THR B 1 151 ? 4.591 32.164 92.079 1.00 12.45 149 THR B O 1
ATOM 4805 N N . GLY B 1 152 ? 6.194 31.855 90.541 1.00 11.36 150 GLY B N 1
ATOM 4806 C CA . GLY B 1 152 ? 6.483 30.489 90.916 1.00 10.99 150 GLY B CA 1
ATOM 4807 C C . GLY B 1 152 ? 7.714 30.461 91.797 1.00 11.92 150 GLY B C 1
ATOM 4808 O O . GLY B 1 152 ? 8.793 30.932 91.387 1.00 11.54 150 GLY B O 1
ATOM 4809 N N . LEU B 1 153 ? 7.546 29.930 93.010 1.00 10.52 151 LEU B N 1
ATOM 4810 C CA . LEU B 1 153 ? 8.650 29.718 93.937 1.00 11.02 151 LEU B CA 1
ATOM 4811 C C . LEU B 1 153 ? 9.043 28.241 93.941 1.00 12.08 151 LEU B C 1
ATOM 4812 O O . LEU B 1 153 ? 8.246 27.395 94.342 1.00 13.20 151 LEU B O 1
ATOM 4817 N N . ILE B 1 154 ? 10.259 27.934 93.487 1.00 11.59 152 ILE B N 1
ATOM 4818 C CA . ILE B 1 154 ? 10.731 26.559 93.375 1.00 11.32 152 ILE B CA 1
ATOM 4819 C C . ILE B 1 154 ? 11.919 26.374 94.276 1.00 11.75 152 ILE B C 1
ATOM 4820 O O . ILE B 1 154 ? 12.829 27.182 94.261 1.00 13.08 152 ILE B O 1
ATOM 4825 N N . VAL B 1 155 ? 11.926 25.313 95.064 1.00 12.04 153 VAL B N 1
ATOM 4826 C CA . VAL B 1 155 ? 12.969 25.154 96.065 1.00 12.37 153 VAL B CA 1
ATOM 4827 C C . VAL B 1 155 ? 13.420 23.710 96.103 1.00 11.92 153 VAL B C 1
ATOM 4828 O O . VAL B 1 155 ? 12.674 22.832 95.704 1.00 12.32 153 VAL B O 1
ATOM 4832 N N . PRO B 1 156 ? 14.646 23.460 96.586 1.00 12.35 154 PRO B N 1
ATOM 4833 C CA . PRO B 1 156 ? 15.199 22.108 96.626 1.00 13.30 154 PRO B CA 1
ATOM 4834 C C . PRO B 1 156 ? 15.028 21.490 98.007 1.00 12.64 154 PRO B C 1
ATOM 4835 O O . PRO B 1 156 ? 14.498 22.130 98.913 1.00 13.17 154 PRO B O 1
ATOM 4839 N N . TRP B 1 157 ? 15.510 20.267 98.177 1.00 12.67 155 TRP B N 1
ATOM 4840 C CA . TRP B 1 157 ? 15.436 19.604 99.470 1.00 14.00 155 TRP B CA 1
ATOM 4841 C C . TRP B 1 157 ? 16.477 20.087 100.478 1.00 15.22 155 TRP B C 1
ATOM 4842 O O . TRP B 1 157 ? 16.425 19.690 101.641 1.00 15.09 155 TRP B O 1
ATOM 4853 N N . ASN B 1 158 ? 17.417 20.927 100.032 1.00 15.59 156 ASN B N 1
ATOM 4854 C CA . ASN B 1 158 ? 18.564 21.328 100.854 1.00 15.63 156 ASN B CA 1
ATOM 4855 C C . ASN B 1 158 ? 18.123 21.962 102.164 1.00 17.03 156 ASN B C 1
ATOM 4856 O O . ASN B 1 158 ? 18.730 21.732 103.221 1.00 19.18 156 ASN B O 1
ATOM 4861 N N . PHE B 1 159 ? 17.082 22.786 102.083 1.00 15.94 157 PHE B N 1
ATOM 4862 C CA . PHE B 1 159 ? 16.466 23.393 103.261 1.00 15.93 157 PHE B CA 1
ATOM 4863 C C . PHE B 1 159 ? 14.960 23.374 103.114 1.00 16.00 157 PHE B C 1
ATOM 4864 O O . PHE B 1 159 ? 14.359 24.362 102.705 1.00 15.44 157 PHE B O 1
ATOM 4872 N N . PRO B 1 160 ? 14.345 22.239 103.460 1.00 16.10 158 PRO B N 1
ATOM 4873 C CA . PRO B 1 160 ? 12.915 22.042 103.228 1.00 15.12 158 PRO B CA 1
ATOM 4874 C C . PRO B 1 160 ? 12.052 23.202 103.740 1.00 15.01 158 PRO B C 1
ATOM 4875 O O . PRO B 1 160 ? 10.951 23.381 103.224 1.00 14.98 158 PRO B O 1
ATOM 4879 N N . ILE B 1 161 ? 12.534 23.973 104.717 1.00 14.77 159 ILE B N 1
ATOM 4880 C CA . ILE B 1 161 ? 11.777 25.126 105.199 1.00 14.01 159 ILE B CA 1
ATOM 4881 C C . ILE B 1 161 ? 12.466 26.493 105.092 1.00 14.11 159 ILE B C 1
ATOM 4882 O O . ILE B 1 161 ? 11.816 27.482 104.813 1.00 13.89 159 ILE B O 1
ATOM 4887 N N . GLY B 1 162 ? 13.769 26.562 105.330 1.00 15.08 160 GLY B N 1
ATOM 4888 C CA . GLY B 1 162 ? 14.484 27.829 105.226 1.00 14.40 160 GLY B CA 1
ATOM 4889 C C . GLY B 1 162 ? 14.414 28.477 103.852 1.00 14.59 160 GLY B C 1
ATOM 4890 O O . GLY B 1 162 ? 14.258 29.692 103.728 1.00 14.53 160 GLY B O 1
ATOM 4899 N N . ILE B 1 164 ? 12.090 28.332 101.230 1.00 14.73 162 ILE B N 1
ATOM 4900 C CA . ILE B 1 164 ? 10.846 28.935 100.804 1.00 13.99 162 ILE B CA 1
ATOM 4901 C C . ILE B 1 164 ? 10.587 30.174 101.658 1.00 14.16 162 ILE B C 1
ATOM 4902 O O . ILE B 1 164 ? 9.979 31.146 101.201 1.00 14.00 162 ILE B O 1
ATOM 4907 N N . ALA B 1 165 ? 11.075 30.153 102.889 1.00 13.38 163 ALA B N 1
ATOM 4908 C CA . ALA B 1 165 ? 10.948 31.315 103.750 1.00 12.87 163 ALA B CA 1
ATOM 4909 C C . ALA B 1 165 ? 11.604 32.557 103.126 1.00 13.36 163 ALA B C 1
ATOM 4910 O O . ALA B 1 165 ? 11.064 33.648 103.212 1.00 12.57 163 ALA B O 1
ATOM 4912 N N . LYS B 1 166 ? 12.768 32.397 102.498 1.00 14.41 164 LYS B N 1
ATOM 4913 C CA . LYS B 1 166 ? 13.432 33.541 101.873 1.00 13.68 164 LYS B CA 1
ATOM 4914 C C . LYS B 1 166 ? 12.621 34.068 100.707 1.00 13.33 164 LYS B C 1
ATOM 4915 O O . LYS B 1 166 ? 12.663 35.241 100.395 1.00 14.07 164 LYS B O 1
ATOM 4921 N N . LYS B 1 167 ? 11.902 33.189 100.035 1.00 13.18 165 LYS B N 1
ATOM 4922 C CA . LYS B 1 167 ? 11.204 33.600 98.837 1.00 12.84 165 LYS B CA 1
ATOM 4923 C C . LYS B 1 167 ? 9.825 34.110 99.193 1.00 13.00 165 LYS B C 1
ATOM 4924 O O . LYS B 1 167 ? 9.436 35.197 98.787 1.00 12.90 165 LYS B O 1
ATOM 4930 N N . LEU B 1 168 ? 9.095 33.328 99.975 1.00 13.66 166 LEU B N 1
ATOM 4931 C CA . LEU B 1 168 ? 7.721 33.670 100.295 1.00 13.07 166 LEU B CA 1
ATOM 4932 C C . LEU B 1 168 ? 7.622 34.979 101.066 1.00 13.28 166 LEU B C 1
ATOM 4933 O O . LEU B 1 168 ? 6.770 35.816 100.777 1.00 14.19 166 LEU B O 1
ATOM 4938 N N . SER B 1 169 ? 8.496 35.165 102.041 1.00 13.81 167 SER B N 1
ATOM 4939 C CA . SER B 1 169 ? 8.516 36.418 102.792 1.00 14.50 167 SER B CA 1
ATOM 4940 C C . SER B 1 169 ? 8.623 37.634 101.864 1.00 13.97 167 SER B C 1
ATOM 4941 O O . SER B 1 169 ? 7.898 38.602 102.025 1.00 15.48 167 SER B O 1
ATOM 4944 N N . ALA B 1 170 ? 9.525 37.594 100.895 1.00 13.66 168 ALA B N 1
ATOM 4945 C CA . ALA B 1 170 ? 9.721 38.756 100.040 1.00 13.95 168 ALA B CA 1
ATOM 4946 C C . ALA B 1 170 ? 8.619 38.869 98.972 1.00 14.35 168 ALA B C 1
ATOM 4947 O O . ALA B 1 170 ? 8.282 39.960 98.518 1.00 14.44 168 ALA B O 1
ATOM 4949 N N . ALA B 1 171 ? 8.037 37.742 98.594 1.00 13.99 169 ALA B N 1
ATOM 4950 C CA . ALA B 1 171 ? 6.953 37.763 97.628 1.00 14.04 169 ALA B CA 1
ATOM 4951 C C . ALA B 1 171 ? 5.693 38.363 98.255 1.00 15.55 169 ALA B C 1
ATOM 4952 O O . ALA B 1 171 ? 4.973 39.134 97.607 1.00 15.89 169 ALA B O 1
ATOM 4954 N N . LEU B 1 172 ? 5.426 38.006 99.514 1.00 15.22 170 LEU B N 1
ATOM 4955 C CA . LEU B 1 172 ? 4.249 38.522 100.215 1.00 15.76 170 LEU B CA 1
ATOM 4956 C C . LEU B 1 172 ? 4.435 40.000 100.491 1.00 15.73 170 LEU B C 1
ATOM 4957 O O . LEU B 1 172 ? 3.531 40.795 100.264 1.00 16.54 170 LEU B O 1
ATOM 4962 N N . ALA B 1 173 ? 5.615 40.369 100.968 1.00 14.49 171 ALA B N 1
ATOM 4963 C CA . ALA B 1 173 ? 5.895 41.768 101.198 1.00 14.14 171 ALA B CA 1
ATOM 4964 C C . ALA B 1 173 ? 5.552 42.582 99.953 1.00 15.42 171 ALA B C 1
ATOM 4965 O O . ALA B 1 173 ? 5.004 43.676 100.061 1.00 15.45 171 ALA B O 1
ATOM 4967 N N . ALA B 1 174 ? 5.858 42.051 98.771 1.00 15.32 172 ALA B N 1
ATOM 4968 C CA . ALA B 1 174 ? 5.565 42.772 97.532 1.00 15.45 172 ALA B CA 1
ATOM 4969 C C . ALA B 1 174 ? 4.092 42.646 97.064 1.00 14.96 172 ALA B C 1
ATOM 4970 O O . ALA B 1 174 ? 3.657 43.326 96.140 1.00 13.21 172 ALA B O 1
ATOM 4972 N N . GLY B 1 175 ? 3.325 41.777 97.710 1.00 16.22 173 GLY B N 1
ATOM 4973 C CA . GLY B 1 175 ? 1.938 41.562 97.325 1.00 16.07 173 GLY B CA 1
ATOM 4974 C C . GLY B 1 175 ? 1.772 40.633 96.134 1.00 16.27 173 GLY B C 1
ATOM 4975 O O . GLY B 1 175 ? 0.781 40.710 95.423 1.00 15.79 173 GLY B O 1
ATOM 4976 N N . CYS B 1 176 ? 2.748 39.750 95.925 1.00 16.72 174 CYS B N 1
ATOM 4977 C CA . CYS B 1 176 ? 2.701 38.756 94.851 1.00 16.11 174 CYS B CA 1
ATOM 4978 C C . CYS B 1 176 ? 2.131 37.422 95.317 1.00 15.44 174 CYS B C 1
ATOM 4979 O O . CYS B 1 176 ? 2.635 36.817 96.273 1.00 15.30 174 CYS B O 1
ATOM 4982 N N . PRO B 1 177 ? 1.068 36.956 94.654 1.00 15.01 175 PRO B N 1
ATOM 4983 C CA . PRO B 1 177 ? 0.610 35.598 94.945 1.00 15.11 175 PRO B CA 1
ATOM 4984 C C . PRO B 1 177 ? 1.694 34.636 94.498 1.00 13.98 175 PRO B C 1
ATOM 4985 O O . PRO B 1 177 ? 2.507 34.979 93.650 1.00 14.37 175 PRO B O 1
ATOM 4989 N N . SER B 1 178 ? 1.741 33.448 95.059 1.00 13.18 176 SER B N 1
ATOM 4990 C CA . SER B 1 178 ? 2.775 32.531 94.626 1.00 12.64 176 SER B CA 1
ATOM 4991 C C . SER B 1 178 ? 2.263 31.115 94.408 1.00 13.07 176 SER B C 1
ATOM 4992 O O . SER B 1 178 ? 1.329 30.668 95.080 1.00 13.52 176 SER B O 1
ATOM 4995 N N . VAL B 1 179 ? 2.850 30.435 93.428 1.00 11.54 177 VAL B N 1
ATOM 4996 C CA . VAL B 1 179 ? 2.632 29.015 93.253 1.00 11.40 177 VAL B CA 1
ATOM 4997 C C . VAL B 1 179 ? 3.915 28.321 93.687 1.00 12.32 177 VAL B C 1
ATOM 4998 O O . VAL B 1 179 ? 4.977 28.571 93.128 1.00 11.69 177 VAL B O 1
ATOM 5002 N N . ILE B 1 180 ? 3.818 27.462 94.697 1.00 13.30 178 ILE B N 1
ATOM 5003 C CA . ILE B 1 180 ? 4.995 26.906 95.345 1.00 12.37 178 ILE B CA 1
ATOM 5004 C C . ILE B 1 180 ? 5.204 25.434 95.030 1.00 13.80 178 ILE B C 1
ATOM 5005 O O . ILE B 1 180 ? 4.279 24.636 95.155 1.00 14.50 178 ILE B O 1
ATOM 5010 N N . LYS B 1 181 ? 6.421 25.098 94.598 1.00 12.86 179 LYS B N 1
ATOM 5011 C CA . LYS B 1 181 ? 6.802 23.726 94.277 1.00 13.94 179 LYS B CA 1
ATOM 5012 C C . LYS B 1 181 ? 8.028 23.293 95.087 1.00 14.93 179 LYS B C 1
ATOM 5013 O O . LYS B 1 181 ? 9.124 23.855 94.925 1.00 13.54 179 LYS B O 1
ATOM 5019 N N . PRO B 1 182 ? 7.848 22.295 95.969 1.00 14.91 180 PRO B N 1
ATOM 5020 C CA . PRO B 1 182 ? 8.950 21.702 96.737 1.00 14.17 180 PRO B CA 1
ATOM 5021 C C . PRO B 1 182 ? 9.587 20.535 95.996 1.00 14.66 180 PRO B C 1
ATOM 5022 O O . PRO B 1 182 ? 9.066 20.064 94.990 1.00 15.01 180 PRO B O 1
ATOM 5026 N N . ALA B 1 183 ? 10.714 20.066 96.509 1.00 15.36 181 ALA B N 1
ATOM 5027 C CA . ALA B 1 183 ? 11.398 18.911 95.947 1.00 15.16 181 ALA B CA 1
ATOM 5028 C C . ALA B 1 183 ? 10.600 17.670 96.307 1.00 14.82 181 ALA B C 1
ATOM 5029 O O . ALA B 1 183 ? 10.026 17.599 97.378 1.00 14.63 181 ALA B O 1
ATOM 5031 N N . SER B 1 184 ? 10.553 16.691 95.416 1.00 16.09 182 SER B N 1
ATOM 5032 C CA . SER B 1 184 ? 9.769 15.494 95.691 1.00 15.49 182 SER B CA 1
ATOM 5033 C C . SER B 1 184 ? 10.378 14.656 96.809 1.00 15.58 182 SER B C 1
ATOM 5034 O O . SER B 1 184 ? 9.763 13.695 97.274 1.00 15.85 182 SER B O 1
ATOM 5037 N N . GLU B 1 185 ? 11.594 15.022 97.220 1.00 15.47 183 GLU B N 1
ATOM 5038 C CA . GLU B 1 185 ? 12.276 14.390 98.346 1.00 13.74 183 GLU B CA 1
ATOM 5039 C C . GLU B 1 185 ? 11.768 14.914 99.680 1.00 13.57 183 GLU B C 1
ATOM 5040 O O . GLU B 1 185 ? 11.757 14.183 100.656 1.00 14.03 183 GLU B O 1
ATOM 5046 N N . THR B 1 186 ? 11.354 16.175 99.725 1.00 13.03 184 THR B N 1
ATOM 5047 C CA . THR B 1 186 ? 10.896 16.771 100.971 1.00 13.60 184 THR B CA 1
ATOM 5048 C C . THR B 1 186 ? 9.675 17.683 100.832 1.00 14.02 184 THR B C 1
ATOM 5049 O O . THR B 1 186 ? 9.751 18.878 101.124 1.00 13.87 184 THR B O 1
ATOM 5053 N N . PRO B 1 187 ? 8.535 17.112 100.411 1.00 15.67 185 PRO B N 1
ATOM 5054 C CA . PRO B 1 187 ? 7.255 17.819 100.267 1.00 15.61 185 PRO B CA 1
ATOM 5055 C C . PRO B 1 187 ? 6.545 18.011 101.594 1.00 15.61 185 PRO B C 1
ATOM 5056 O O . PRO B 1 187 ? 5.774 18.956 101.730 1.00 15.61 185 PRO B O 1
ATOM 5060 N N . LEU B 1 188 ? 6.788 17.113 102.547 1.00 15.64 186 LEU B N 1
ATOM 5061 C CA . LEU B 1 188 ? 5.995 17.072 103.772 1.00 15.37 186 LEU B CA 1
ATOM 5062 C C . LEU B 1 188 ? 6.192 18.321 104.605 1.00 16.15 186 LEU B C 1
ATOM 5063 O O . LEU B 1 188 ? 5.252 18.827 105.211 1.00 16.75 186 LEU B O 1
ATOM 5068 N N . THR B 1 189 ? 7.416 18.827 104.634 1.00 15.57 187 THR B N 1
ATOM 5069 C CA . THR B 1 189 ? 7.661 20.032 105.387 1.00 15.33 187 THR B CA 1
ATOM 5070 C C . THR B 1 189 ? 6.847 21.159 104.779 1.00 16.52 187 THR B C 1
ATOM 5071 O O . THR B 1 189 ? 6.401 22.042 105.499 1.00 16.13 187 THR B O 1
ATOM 5083 N N . ILE B 1 191 ? 3.887 20.790 103.112 1.00 16.93 189 ILE B N 1
ATOM 5084 C CA . ILE B 1 191 ? 2.493 20.559 103.415 1.00 17.73 189 ILE B CA 1
ATOM 5085 C C . ILE B 1 191 ? 2.220 21.057 104.830 1.00 17.39 189 ILE B C 1
ATOM 5086 O O . ILE B 1 191 ? 1.267 21.791 105.063 1.00 17.53 189 ILE B O 1
ATOM 5091 N N . ALA B 1 192 ? 3.100 20.703 105.758 1.00 16.35 190 ALA B N 1
ATOM 5092 C CA . ALA B 1 192 ? 2.978 21.161 107.135 1.00 17.88 190 ALA B CA 1
ATOM 5093 C C . ALA B 1 192 ? 2.909 22.690 107.231 1.00 17.57 190 ALA B C 1
ATOM 5094 O O . ALA B 1 192 ? 2.072 23.241 107.935 1.00 17.44 190 ALA B O 1
ATOM 5096 N N . PHE B 1 193 ? 3.796 23.354 106.496 1.00 17.42 191 PHE B N 1
ATOM 5097 C CA . PHE B 1 193 ? 3.908 24.810 106.447 1.00 16.20 191 PHE B CA 1
ATOM 5098 C C . PHE B 1 193 ? 2.610 25.473 105.977 1.00 16.39 191 PHE B C 1
ATOM 5099 O O . PHE B 1 193 ? 2.210 26.531 106.484 1.00 15.01 191 PHE B O 1
ATOM 5107 N N . PHE B 1 194 ? 1.970 24.854 104.989 1.00 16.58 192 PHE B N 1
ATOM 5108 C CA . PHE B 1 194 ? 0.715 25.372 104.472 1.00 16.95 192 PHE B CA 1
ATOM 5109 C C . PHE B 1 194 ? -0.377 25.179 105.507 1.00 17.24 192 PHE B C 1
ATOM 5110 O O . PHE B 1 194 ? -1.172 26.077 105.754 1.00 17.43 192 PHE B O 1
ATOM 5118 N N . SER B 1 195 ? -0.382 24.009 106.133 1.00 17.50 193 SER B N 1
ATOM 5119 C CA . SER B 1 195 ? -1.306 23.725 107.219 1.00 18.93 193 SER B CA 1
ATOM 5120 C C . SER B 1 195 ? -1.274 24.825 108.279 1.00 18.18 193 SER B C 1
ATOM 5121 O O . SER B 1 195 ? -2.312 25.181 108.842 1.00 21.07 193 SER B O 1
ATOM 5124 N N . VAL B 1 196 ? -0.094 25.370 108.547 1.00 16.34 194 VAL B N 1
ATOM 5125 C CA . VAL B 1 196 ? 0.015 26.467 109.497 1.00 16.90 194 VAL B CA 1
ATOM 5126 C C . VAL B 1 196 ? -0.526 27.780 108.918 1.00 19.04 194 VAL B C 1
ATOM 5127 O O . VAL B 1 196 ? -1.118 28.598 109.638 1.00 19.94 194 VAL B O 1
ATOM 5139 N N . ASP B 1 198 ? -2.721 28.020 106.482 1.00 19.31 196 ASP B N 1
ATOM 5140 C CA . ASP B 1 198 ? -4.124 27.773 106.256 1.00 19.08 196 ASP B CA 1
ATOM 5141 C C . ASP B 1 198 ? -5.003 28.359 107.359 1.00 19.78 196 ASP B C 1
ATOM 5142 O O . ASP B 1 198 ? -6.198 28.550 107.167 1.00 20.25 196 ASP B O 1
ATOM 5147 N N . LYS B 1 199 ? -4.416 28.646 108.514 1.00 19.61 197 LYS B N 1
ATOM 5148 C CA . LYS B 1 199 ? -5.199 29.098 109.648 1.00 19.38 197 LYS B CA 1
ATOM 5149 C C . LYS B 1 199 ? -4.890 30.528 110.007 1.00 20.64 197 LYS B C 1
ATOM 5150 O O . LYS B 1 199 ? -5.128 30.959 111.132 1.00 22.06 197 LYS B O 1
ATOM 5156 N N . LEU B 1 200 ? -4.404 31.276 109.025 1.00 20.29 198 LEU B N 1
ATOM 5157 C CA . LEU B 1 200 ? -3.946 32.629 109.265 1.00 20.49 198 LEU B CA 1
ATOM 5158 C C . LEU B 1 200 ? -4.692 33.696 108.462 1.00 24.65 198 LEU B C 1
ATOM 5159 O O . LEU B 1 200 ? -4.284 34.864 108.451 1.00 25.51 198 LEU B O 1
ATOM 5164 N N . ASP B 1 201 ? -5.777 33.312 107.792 1.00 24.73 199 ASP B N 1
ATOM 5165 C CA . ASP B 1 201 ? -6.575 34.286 107.043 1.00 25.46 199 ASP B CA 1
ATOM 5166 C C . ASP B 1 201 ? -5.824 34.987 105.914 1.00 24.21 199 ASP B C 1
ATOM 5167 O O . ASP B 1 201 ? -5.978 36.194 105.712 1.00 22.39 199 ASP B O 1
ATOM 5172 N N . LEU B 1 202 ? -5.006 34.243 105.182 1.00 21.20 200 LEU B N 1
ATOM 5173 C CA . LEU B 1 202 ? -4.449 34.789 103.962 1.00 19.82 200 LEU B CA 1
ATOM 5174 C C . LEU B 1 202 ? -5.547 34.783 102.915 1.00 19.48 200 LEU B C 1
ATOM 5175 O O . LEU B 1 202 ? -6.408 33.905 102.933 1.00 21.46 200 LEU B O 1
ATOM 5180 N N . PRO B 1 203 ? -5.549 35.782 102.020 1.00 18.51 201 PRO B N 1
ATOM 5181 C CA . PRO B 1 203 ? -6.499 35.816 100.896 1.00 19.71 201 PRO B CA 1
ATOM 5182 C C . PRO B 1 203 ? -6.412 34.560 100.029 1.00 18.59 201 PRO B C 1
ATOM 5183 O O . PRO B 1 203 ? -5.315 34.090 99.742 1.00 18.22 201 PRO B O 1
ATOM 5187 N N . ASP B 1 204 ? -7.558 34.018 99.635 1.00 19.40 202 ASP B N 1
ATOM 5188 C CA . ASP B 1 204 ? -7.595 32.842 98.768 1.00 19.17 202 ASP B CA 1
ATOM 5189 C C . ASP B 1 204 ? -6.733 33.057 97.536 1.00 18.06 202 ASP B C 1
ATOM 5190 O O . ASP B 1 204 ? -6.812 34.103 96.892 1.00 17.29 202 ASP B O 1
ATOM 5195 N N . GLY B 1 205 ? -5.889 32.071 97.236 1.00 18.40 203 GLY B N 1
ATOM 5196 C CA . GLY B 1 205 ? -4.952 32.159 96.128 1.00 17.19 203 GLY B CA 1
ATOM 5197 C C . GLY B 1 205 ? -3.703 33.002 96.375 1.00 15.95 203 GLY B C 1
ATOM 5198 O O . GLY B 1 205 ? -2.984 33.327 95.445 1.00 15.64 203 GLY B O 1
ATOM 5207 N N . VAL B 1 207 ? -1.242 32.073 98.555 1.00 15.95 205 VAL B N 1
ATOM 5208 C CA . VAL B 1 207 ? -0.253 31.016 98.491 1.00 15.01 205 VAL B CA 1
ATOM 5209 C C . VAL B 1 207 ? -0.925 29.740 97.987 1.00 15.14 205 VAL B C 1
ATOM 5210 O O . VAL B 1 207 ? -2.071 29.439 98.344 1.00 16.01 205 VAL B O 1
ATOM 5214 N N . ASN B 1 208 ? -0.223 29.028 97.114 1.00 14.32 206 ASN B N 1
ATOM 5215 C CA . ASN B 1 208 ? -0.731 27.809 96.508 1.00 14.60 206 ASN B CA 1
ATOM 5216 C C . ASN B 1 208 ? 0.389 26.774 96.489 1.00 15.76 206 ASN B C 1
ATOM 5217 O O . ASN B 1 208 ? 1.558 27.143 96.397 1.00 15.64 206 ASN B O 1
ATOM 5222 N N . LEU B 1 209 ? 0.036 25.491 96.571 1.00 16.27 207 LEU B N 1
ATOM 5223 C CA . LEU B 1 209 ? 1.012 24.407 96.646 1.00 14.99 207 LEU B CA 1
ATOM 5224 C C . LEU B 1 209 ? 0.758 23.357 95.584 1.00 16.75 207 LEU B C 1
ATOM 5225 O O . LEU B 1 209 ? -0.289 22.724 95.575 1.00 18.17 207 LEU B O 1
ATOM 5230 N N . VAL B 1 210 ? 1.722 23.175 94.690 1.00 16.87 208 VAL B N 1
ATOM 5231 C CA . VAL B 1 210 ? 1.691 22.087 93.717 1.00 17.26 208 VAL B CA 1
ATOM 5232 C C . VAL B 1 210 ? 2.846 21.107 94.012 1.00 19.21 208 VAL B C 1
ATOM 5233 O O . VAL B 1 210 ? 3.876 21.497 94.569 1.00 17.72 208 VAL B O 1
ATOM 5245 N N . GLY B 1 212 ? 4.742 17.105 92.619 1.00 17.92 210 GLY B N 1
ATOM 5246 C CA . GLY B 1 212 ? 4.786 16.025 91.663 1.00 17.48 210 GLY B CA 1
ATOM 5247 C C . GLY B 1 212 ? 5.956 16.098 90.711 1.00 17.07 210 GLY B C 1
ATOM 5248 O O . GLY B 1 212 ? 6.997 16.673 91.014 1.00 17.63 210 GLY B O 1
ATOM 5249 N N . LYS B 1 213 ? 5.771 15.489 89.550 1.00 17.30 211 LYS B N 1
ATOM 5250 C CA . LYS B 1 213 ? 6.815 15.375 88.551 1.00 18.38 211 LYS B CA 1
ATOM 5251 C C . LYS B 1 213 ? 7.321 16.766 88.180 1.00 19.34 211 LYS B C 1
ATOM 5252 O O . LYS B 1 213 ? 6.537 17.676 87.918 1.00 19.08 211 LYS B O 1
ATOM 5258 N N . ALA B 1 214 ? 8.639 16.932 88.181 1.00 20.16 212 ALA B N 1
ATOM 5259 C CA . ALA B 1 214 ? 9.249 18.227 87.938 1.00 17.95 212 ALA B CA 1
ATOM 5260 C C . ALA B 1 214 ? 8.909 18.742 86.546 1.00 19.13 212 ALA B C 1
ATOM 5261 O O . ALA B 1 214 ? 8.607 19.922 86.367 1.00 18.93 212 ALA B O 1
ATOM 5263 N N . SER B 1 215 ? 8.940 17.846 85.568 1.00 20.11 213 SER B N 1
ATOM 5264 C CA . SER B 1 215 ? 8.516 18.166 84.205 1.00 20.88 213 SER B CA 1
ATOM 5265 C C . SER B 1 215 ? 7.135 18.805 84.125 1.00 19.91 213 SER B C 1
ATOM 5266 O O . SER B 1 215 ? 6.952 19.835 83.483 1.00 20.56 213 SER B O 1
ATOM 5269 N N . VAL B 1 216 ? 6.151 18.167 84.746 1.00 19.54 214 VAL B N 1
ATOM 5270 C CA . VAL B 1 216 ? 4.787 18.658 84.670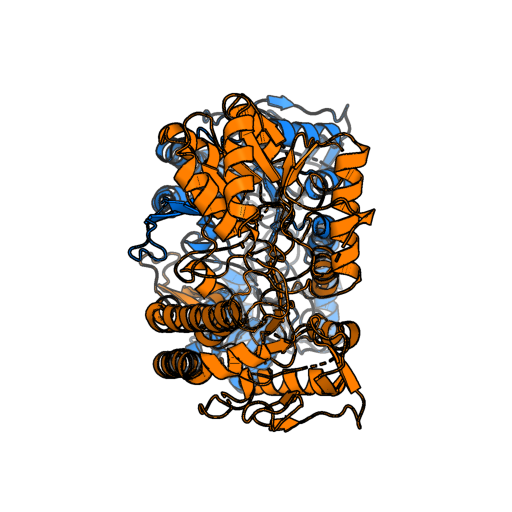 1.00 18.24 214 VAL B CA 1
ATOM 5271 C C . VAL B 1 216 ? 4.661 20.024 85.336 1.00 17.56 214 VAL B C 1
ATOM 5272 O O . VAL B 1 216 ? 4.132 20.957 84.729 1.00 16.14 214 VAL B O 1
ATOM 5276 N N . ILE B 1 217 ? 5.164 20.154 86.563 1.00 16.10 215 ILE B N 1
ATOM 5277 C CA . ILE B 1 217 ? 5.069 21.437 87.236 1.00 16.78 215 ILE B CA 1
ATOM 5278 C C . ILE B 1 217 ? 5.879 22.534 86.519 1.00 17.86 215 ILE B C 1
ATOM 5279 O O . ILE B 1 217 ? 5.347 23.624 86.264 1.00 16.84 215 ILE B O 1
ATOM 5284 N N . GLY B 1 218 ? 7.139 22.238 86.176 1.00 17.74 216 GLY B N 1
ATOM 5285 C CA . GLY B 1 218 ? 8.027 23.201 85.541 1.00 14.61 216 GLY B CA 1
ATOM 5286 C C . GLY B 1 218 ? 7.494 23.726 84.224 1.00 16.70 216 GLY B C 1
ATOM 5287 O O . GLY B 1 218 ? 7.534 24.922 83.967 1.00 16.55 216 GLY B O 1
ATOM 5288 N N . LYS B 1 219 ? 6.975 22.835 83.386 1.00 17.48 217 LYS B N 1
ATOM 5289 C CA . LYS B 1 219 ? 6.408 23.240 82.103 1.00 17.50 217 LYS B CA 1
ATOM 5290 C C . LYS B 1 219 ? 5.331 24.321 82.246 1.00 18.15 217 LYS B C 1
ATOM 5291 O O . LYS B 1 219 ? 5.398 25.381 81.632 1.00 18.00 217 LYS B O 1
ATOM 5297 N N . VAL B 1 220 ? 4.318 24.052 83.050 1.00 18.67 218 VAL B N 1
ATOM 5298 C CA . VAL B 1 220 ? 3.253 25.027 83.201 1.00 18.56 218 VAL B CA 1
ATOM 5299 C C . VAL B 1 220 ? 3.833 26.370 83.639 1.00 16.71 218 VAL B C 1
ATOM 5300 O O . VAL B 1 220 ? 3.601 27.383 82.988 1.00 16.25 218 VAL B O 1
ATOM 5304 N N . LEU B 1 221 ? 4.614 26.356 84.719 1.00 16.41 219 LEU B N 1
ATOM 5305 C CA . LEU B 1 221 ? 5.217 27.569 85.290 1.00 15.28 219 LEU B CA 1
ATOM 5306 C C . LEU B 1 221 ? 6.113 28.366 84.318 1.00 14.91 219 LEU B C 1
ATOM 5307 O O . LEU B 1 221 ? 6.150 29.590 84.371 1.00 13.85 219 LEU B O 1
ATOM 5312 N N . CYS B 1 222 ? 6.837 27.672 83.444 1.00 15.15 220 CYS B N 1
ATOM 5313 C CA . CYS B 1 222 ? 7.638 28.334 82.412 1.00 15.55 220 CYS B CA 1
ATOM 5314 C C . CYS B 1 222 ? 6.790 28.998 81.294 1.00 16.75 220 CYS B C 1
ATOM 5315 O O . CYS B 1 222 ? 7.094 30.103 80.841 1.00 16.51 220 CYS B O 1
ATOM 5318 N N . GLU B 1 223 ? 5.737 28.320 80.849 1.00 17.19 221 GLU B N 1
ATOM 5319 C CA . GLU B 1 223 ? 4.996 28.746 79.670 1.00 17.04 221 GLU B CA 1
ATOM 5320 C C . GLU B 1 223 ? 3.873 29.699 79.998 1.00 17.16 221 GLU B C 1
ATOM 5321 O O . GLU B 1 223 ? 3.382 30.400 79.131 1.00 18.23 221 GLU B O 1
ATOM 5327 N N . HIS B 1 224 ? 3.445 29.723 81.249 1.00 17.20 222 HIS B N 1
ATOM 5328 C CA . HIS B 1 224 ? 2.263 30.493 81.568 1.00 17.40 222 HIS B CA 1
ATOM 5329 C C . HIS B 1 224 ? 2.489 31.997 81.479 1.00 18.21 222 HIS B C 1
ATOM 5330 O O . HIS B 1 224 ? 3.410 32.544 82.078 1.00 16.43 222 HIS B O 1
ATOM 5337 N N . LYS B 1 225 ? 1.614 32.668 80.740 1.00 20.84 223 LYS B N 1
ATOM 5338 C CA . LYS B 1 225 ? 1.743 34.104 80.562 1.00 19.86 223 LYS B CA 1
ATOM 5339 C C . LYS B 1 225 ? 1.417 34.913 81.808 1.00 18.38 223 LYS B C 1
ATOM 5340 O O . LYS B 1 225 ? 1.849 36.046 81.918 1.00 18.92 223 LYS B O 1
ATOM 5346 N N . ASP B 1 226 ? 0.667 34.339 82.746 1.00 18.00 224 ASP B N 1
ATOM 5347 C CA . ASP B 1 226 ? 0.339 35.050 83.982 1.00 15.73 224 ASP B CA 1
ATOM 5348 C C . ASP B 1 226 ? 1.387 34.845 85.076 1.00 16.20 224 ASP B C 1
ATOM 5349 O O . ASP B 1 226 ? 1.261 35.405 86.168 1.00 15.66 224 ASP B O 1
ATOM 5354 N N . VAL B 1 227 ? 2.419 34.051 84.792 1.00 14.39 225 VAL B N 1
ATOM 5355 C CA . VAL B 1 227 ? 3.537 33.936 85.723 1.00 14.84 225 VAL B CA 1
ATOM 5356 C C . VAL B 1 227 ? 4.776 34.679 85.213 1.00 14.62 225 VAL B C 1
ATOM 5357 O O . VAL B 1 227 ? 5.664 34.079 84.620 1.00 13.89 225 VAL B O 1
ATOM 5361 N N . PRO B 1 228 ? 4.828 35.999 85.443 1.00 14.71 226 PRO B N 1
ATOM 5362 C CA . PRO B 1 228 ? 5.893 36.874 84.948 1.00 13.00 226 PRO B CA 1
ATOM 5363 C C . PRO B 1 228 ? 7.233 36.594 85.593 1.00 12.28 226 PRO B C 1
ATOM 5364 O O . PRO B 1 228 ? 8.228 37.100 85.111 1.00 12.70 226 PRO B O 1
ATOM 5376 N N . LEU B 1 230 ? 9.867 33.646 87.947 1.00 12.94 228 LEU B N 1
ATOM 5377 C CA . LEU B 1 230 ? 10.251 32.431 88.662 1.00 12.70 228 LEU B CA 1
ATOM 5378 C C . LEU B 1 230 ? 11.407 32.721 89.620 1.00 12.97 228 LEU B C 1
ATOM 5379 O O . LEU B 1 230 ? 12.398 33.343 89.244 1.00 13.10 228 LEU B O 1
ATOM 5384 N N . SER B 1 231 ? 11.283 32.276 90.863 1.00 12.85 229 SER B N 1
ATOM 5385 C CA . SER B 1 231 ? 12.420 32.294 91.761 1.00 11.87 229 SER B CA 1
ATOM 5386 C C . SER B 1 231 ? 12.808 30.857 91.991 1.00 11.98 229 SER B C 1
ATOM 5387 O O . SER B 1 231 ? 12.041 30.074 92.551 1.00 11.96 229 SER B O 1
ATOM 5390 N N . PHE B 1 232 ? 13.998 30.509 91.529 1.00 12.02 230 PHE B N 1
ATOM 5391 C CA . PHE B 1 232 ? 14.448 29.135 91.562 1.00 12.12 230 PHE B CA 1
ATOM 5392 C C . PHE B 1 232 ? 15.730 28.968 92.364 1.00 12.47 230 PHE B C 1
ATOM 5393 O O . PHE B 1 232 ? 16.647 29.771 92.277 1.00 12.97 230 PHE B O 1
ATOM 5401 N N . THR B 1 233 ? 15.768 27.914 93.162 1.00 12.56 231 THR B N 1
ATOM 5402 C CA . THR B 1 233 ? 16.946 27.539 93.912 1.00 11.88 231 THR B CA 1
ATOM 5403 C C . THR B 1 233 ? 17.073 26.044 93.750 1.00 11.87 231 THR B C 1
ATOM 5404 O O . THR B 1 233 ? 16.121 25.308 93.982 1.00 10.99 231 THR B O 1
ATOM 5408 N N . GLY B 1 234 ? 18.252 25.595 93.345 1.00 11.98 232 GLY B N 1
ATOM 5409 C CA . GLY B 1 234 ? 18.455 24.205 93.017 1.00 11.15 232 GLY B CA 1
ATOM 5410 C C . GLY B 1 234 ? 19.624 24.036 92.079 1.00 12.31 232 GLY B C 1
ATOM 5411 O O . GLY B 1 234 ? 20.525 24.870 92.029 1.00 13.83 232 GLY B O 1
ATOM 5412 N N . SER B 1 235 ? 19.615 22.949 91.324 1.00 12.38 233 SER B N 1
ATOM 5413 C CA . SER B 1 235 ? 20.778 22.582 90.542 1.00 12.31 233 SER B CA 1
ATOM 5414 C C . SER B 1 235 ? 21.055 23.563 89.406 1.00 13.26 233 SER B C 1
ATOM 5415 O O . SER B 1 235 ? 20.132 24.085 88.774 1.00 13.24 233 SER B O 1
ATOM 5418 N N . THR B 1 236 ? 22.338 23.808 89.155 1.00 13.43 234 THR B N 1
ATOM 5419 C CA . THR B 1 236 ? 22.760 24.669 88.055 1.00 13.71 234 THR B CA 1
ATOM 5420 C C . THR B 1 236 ? 22.259 24.122 86.726 1.00 13.65 234 THR B C 1
ATOM 5421 O O . THR B 1 236 ? 21.876 24.882 85.835 1.00 13.38 234 THR B O 1
ATOM 5425 N N . GLU B 1 237 ? 22.266 22.801 86.598 1.00 13.64 235 GLU B N 1
ATOM 5426 C CA . GLU B 1 237 ? 21.760 22.163 85.396 1.00 14.45 235 GLU B CA 1
ATOM 5427 C C . GLU B 1 237 ? 20.304 22.564 85.170 1.00 14.10 235 GLU B C 1
ATOM 5428 O O . GLU B 1 237 ? 19.974 23.115 84.124 1.00 13.61 235 GLU B O 1
ATOM 5434 N N . VAL B 1 238 ? 19.446 22.315 86.158 1.00 13.01 236 VAL B N 1
ATOM 5435 C CA . VAL B 1 238 ? 18.021 22.607 86.028 1.00 12.85 236 VAL B CA 1
ATOM 5436 C C . VAL B 1 238 ? 17.754 24.099 85.817 1.00 12.66 236 VAL B C 1
ATOM 5437 O O . VAL B 1 238 ? 16.895 24.480 85.010 1.00 11.88 236 VAL B O 1
ATOM 5441 N N . GLY B 1 239 ? 18.499 24.930 86.546 1.00 12.19 237 GLY B N 1
ATOM 5442 C CA . GLY B 1 239 ? 18.412 26.371 86.428 1.00 11.43 237 GLY B CA 1
ATOM 5443 C C . GLY B 1 239 ? 18.760 26.895 85.041 1.00 12.33 237 GLY B C 1
ATOM 5444 O O . GLY B 1 239 ? 18.038 27.739 84.493 1.00 11.59 237 GLY B O 1
ATOM 5445 N N . ARG B 1 240 ? 19.864 26.415 84.465 1.00 12.46 238 ARG B N 1
ATOM 5446 C CA . ARG B 1 240 ? 20.187 26.769 83.081 1.00 11.98 238 ARG B CA 1
ATOM 5447 C C . ARG B 1 240 ? 19.057 26.405 82.129 1.00 11.73 238 ARG B C 1
ATOM 5448 O O . ARG B 1 240 ? 18.808 27.111 81.158 1.00 12.63 238 ARG B O 1
ATOM 5456 N N . LYS B 1 241 ? 18.361 25.310 82.394 1.00 11.97 239 LYS B N 1
ATOM 5457 C CA . LYS B 1 241 ? 17.297 24.921 81.479 1.00 13.36 239 LYS B CA 1
ATOM 5458 C C . LYS B 1 241 ? 16.109 25.879 81.610 1.00 12.69 239 LYS B C 1
ATOM 5459 O O . LYS B 1 241 ? 15.355 26.093 80.655 1.00 11.75 239 LYS B O 1
ATOM 5465 N N . LEU B 1 242 ? 15.980 26.463 82.801 1.00 11.88 240 LEU B N 1
ATOM 5466 C CA . LEU B 1 242 ? 14.981 27.478 83.075 1.00 10.99 240 LEU B CA 1
ATOM 5467 C C . LEU B 1 242 ? 15.199 28.759 82.284 1.00 11.74 240 LEU B C 1
ATOM 5468 O O . LEU B 1 242 ? 14.247 29.349 81.766 1.00 11.80 240 LEU B O 1
ATOM 5473 N N . ILE B 1 243 ? 16.451 29.206 82.223 1.00 11.45 241 ILE B N 1
ATOM 5474 C CA . ILE B 1 243 ? 16.789 30.421 81.513 1.00 10.89 241 ILE B CA 1
ATOM 5475 C C . ILE B 1 243 ? 16.401 30.236 80.054 1.00 11.84 241 ILE B C 1
ATOM 5476 O O . ILE B 1 243 ? 15.729 31.091 79.461 1.00 11.90 241 ILE B O 1
ATOM 5481 N N . VAL B 1 244 ? 16.810 29.106 79.488 1.00 10.80 242 VAL B N 1
ATOM 5482 C CA . VAL B 1 244 ? 16.469 28.768 78.120 1.00 10.94 242 VAL B CA 1
ATOM 5483 C C . VAL B 1 244 ? 14.950 28.705 77.896 1.00 11.43 242 VAL B C 1
ATOM 5484 O O . VAL B 1 244 ? 14.421 29.299 76.959 1.00 11.76 242 VAL B O 1
ATOM 5488 N N . ASP B 1 245 ? 14.254 27.998 78.775 1.00 11.61 243 ASP B N 1
ATOM 5489 C CA . ASP B 1 245 ? 12.835 27.753 78.612 1.00 11.44 243 ASP B CA 1
ATOM 5490 C C . ASP B 1 245 ? 11.960 28.964 78.922 1.00 11.95 243 ASP B C 1
ATOM 5491 O O . ASP B 1 245 ? 10.754 28.912 78.727 1.00 11.75 243 ASP B O 1
ATOM 5496 N N . THR B 1 246 ? 12.541 30.043 79.433 1.00 11.36 244 THR B N 1
ATOM 5497 C CA . THR B 1 246 ? 11.736 31.230 79.696 1.00 11.02 244 THR B CA 1
ATOM 5498 C C . THR B 1 246 ? 12.192 32.418 78.882 1.00 11.50 244 THR B C 1
ATOM 5499 O O . THR B 1 246 ? 11.724 33.525 79.109 1.00 11.28 244 THR B O 1
ATOM 5503 N N . ALA B 1 247 ? 13.094 32.183 77.931 1.00 11.55 245 ALA B N 1
ATOM 5504 C CA . ALA B 1 247 ? 13.704 33.271 77.171 1.00 12.90 245 ALA B CA 1
ATOM 5505 C C . ALA B 1 247 ? 12.737 34.030 76.249 1.00 14.45 245 ALA B C 1
ATOM 5506 O O . ALA B 1 247 ? 12.847 35.242 76.117 1.00 14.84 245 ALA B O 1
ATOM 5508 N N . GLU B 1 248 ? 11.799 33.336 75.612 1.00 14.23 246 GLU B N 1
ATOM 5509 C CA . GLU B 1 248 ? 10.874 34.017 74.708 1.00 16.02 246 GLU B CA 1
ATOM 5510 C C . GLU B 1 248 ? 9.993 35.046 75.423 1.00 15.70 246 GLU B C 1
ATOM 5511 O O . GLU B 1 248 ? 9.757 36.144 74.912 1.00 16.16 246 GLU B O 1
ATOM 5517 N N . GLN B 1 249 ? 9.475 34.691 76.587 1.00 13.90 247 GLN B N 1
ATOM 5518 C CA . GLN B 1 249 ? 8.654 35.642 77.304 1.00 14.42 247 GLN B CA 1
ATOM 5519 C C . GLN B 1 249 ? 9.554 36.622 78.016 1.00 14.56 247 GLN B C 1
ATOM 5520 O O . GLN B 1 249 ? 9.080 37.623 78.560 1.00 14.65 247 GLN B O 1
ATOM 5526 N N . VAL B 1 250 ? 10.857 36.327 77.997 1.00 13.55 248 VAL B N 1
ATOM 5527 C CA . VAL B 1 250 ? 11.849 37.108 78.718 1.00 12.09 248 VAL B CA 1
ATOM 5528 C C . VAL B 1 250 ? 11.445 37.231 80.191 1.00 12.31 248 VAL B C 1
ATOM 5529 O O . VAL B 1 250 ? 11.437 38.320 80.756 1.00 13.25 248 VAL B O 1
ATOM 5533 N N . LYS B 1 251 ? 11.110 36.117 80.824 1.00 11.30 249 LYS B N 1
ATOM 5534 C CA . LYS B 1 251 ? 10.680 36.180 82.214 1.00 11.82 249 LYS B CA 1
ATOM 5535 C C . LYS B 1 251 ? 11.731 36.744 83.163 1.00 11.90 249 LYS B C 1
ATOM 5536 O O . LYS B 1 251 ? 12.932 36.668 82.904 1.00 13.24 249 LYS B O 1
ATOM 5542 N N . LYS B 1 252 ? 11.270 37.321 84.264 1.00 11.27 250 LYS B N 1
ATOM 5543 C CA . LYS B 1 252 ? 12.164 37.802 85.311 1.00 12.40 250 LYS B CA 1
ATOM 5544 C C . LYS B 1 252 ? 12.588 36.629 86.195 1.00 12.71 250 LYS B C 1
ATOM 5545 O O . LYS B 1 252 ? 11.732 35.924 86.727 1.00 12.83 250 LYS B O 1
ATOM 5551 N N . LEU B 1 253 ? 13.897 36.410 86.334 1.00 11.85 251 LEU B N 1
ATOM 5552 C CA . LEU B 1 253 ? 14.414 35.275 87.111 1.00 11.75 251 LEU B CA 1
ATOM 5553 C C . LEU B 1 253 ? 15.245 35.649 88.341 1.00 12.11 251 LEU B C 1
ATOM 5554 O O . LEU B 1 253 ? 16.093 36.536 88.299 1.00 11.88 251 LEU B O 1
ATOM 5559 N N . ALA B 1 254 ? 14.977 34.953 89.440 1.00 12.62 252 ALA B N 1
ATOM 5560 C CA . ALA B 1 254 ? 15.844 34.965 90.603 1.00 12.12 252 ALA B CA 1
ATOM 5561 C C . ALA B 1 254 ? 16.392 33.566 90.691 1.00 12.48 252 ALA B C 1
ATOM 5562 O O . ALA B 1 254 ? 15.639 32.613 90.733 1.00 11.84 252 ALA B O 1
ATOM 5564 N N . LEU B 1 255 ? 17.712 33.437 90.693 1.00 14.08 253 LEU B N 1
ATOM 5565 C CA . LEU B 1 255 ? 18.335 32.120 90.653 1.00 12.74 253 LEU B CA 1
ATOM 5566 C C . LEU B 1 255 ? 19.424 32.005 91.696 1.00 12.69 253 LEU B C 1
ATOM 5567 O O . LEU B 1 255 ? 20.303 32.860 91.798 1.00 12.63 253 LEU B O 1
ATOM 5572 N N . GLU B 1 256 ? 19.353 30.939 92.474 1.00 12.66 254 GLU B N 1
ATOM 5573 C CA . GLU B 1 256 ? 20.429 30.590 93.363 1.00 13.05 254 GLU B CA 1
ATOM 5574 C C . GLU B 1 256 ? 20.757 29.143 93.080 1.00 13.11 254 GLU B C 1
ATOM 5575 O O . GLU B 1 256 ? 19.953 28.253 93.323 1.00 13.64 254 GLU B O 1
ATOM 5581 N N . LEU B 1 257 ? 21.943 28.915 92.539 1.00 13.73 255 LEU B N 1
ATOM 5582 C CA . LEU B 1 257 ? 22.307 27.615 92.002 1.00 13.34 255 LEU B CA 1
ATOM 5583 C C . LEU B 1 257 ? 23.507 27.037 92.737 1.00 14.24 255 LEU B C 1
ATOM 5584 O O . LEU B 1 257 ? 23.669 27.266 93.936 1.00 15.37 255 LEU B O 1
ATOM 5589 N N . GLY B 1 258 ? 24.347 26.293 92.027 1.00 13.70 256 GLY B N 1
ATOM 5590 C CA . GLY B 1 258 ? 25.441 25.584 92.667 1.00 14.12 256 GLY B CA 1
ATOM 5591 C C . GLY B 1 258 ? 26.569 26.455 93.185 1.00 14.21 256 GLY B C 1
ATOM 5592 O O . GLY B 1 258 ? 26.716 27.603 92.780 1.00 14.00 256 GLY B O 1
ATOM 5593 N N . GLY B 1 259 ? 27.377 25.907 94.085 1.00 15.26 257 GLY B N 1
ATOM 5594 C CA . GLY B 1 259 ? 28.536 26.628 94.602 1.00 15.74 257 GLY B CA 1
ATOM 5595 C C . GLY B 1 259 ? 29.822 25.817 94.631 1.00 14.21 257 GLY B C 1
ATOM 5596 O O . GLY B 1 259 ? 29.814 24.612 94.421 1.00 15.32 257 GLY B O 1
ATOM 5597 N N . ASN B 1 260 ? 30.944 26.476 94.875 1.00 14.17 258 ASN B N 1
ATOM 5598 C CA . ASN B 1 260 ? 32.184 25.748 95.163 1.00 13.82 258 ASN B CA 1
ATOM 5599 C C . ASN B 1 260 ? 32.994 26.495 96.203 1.00 12.43 258 ASN B C 1
ATOM 5600 O O . ASN B 1 260 ? 34.089 26.974 95.922 1.00 12.89 258 ASN B O 1
ATOM 5605 N N . ALA B 1 261 ? 32.441 26.599 97.407 1.00 13.14 259 ALA B N 1
ATOM 5606 C CA . ALA B 1 261 ? 32.970 27.515 98.412 1.00 11.61 259 ALA B CA 1
ATOM 5607 C C . ALA B 1 261 ? 34.385 27.150 98.814 1.00 11.90 259 ALA B C 1
ATOM 5608 O O . ALA B 1 261 ? 34.615 26.069 99.341 1.00 12.10 259 ALA B O 1
ATOM 5610 N N . PRO B 1 262 ? 35.339 28.057 98.556 1.00 11.44 260 PRO B N 1
ATOM 5611 C CA . PRO B 1 262 ? 36.691 27.928 99.101 1.00 11.50 260 PRO B CA 1
ATOM 5612 C C . PRO B 1 262 ? 36.713 28.471 100.523 1.00 10.60 260 PRO B C 1
ATOM 5613 O O . PRO B 1 262 ? 36.255 29.582 100.739 1.00 10.66 260 PRO B O 1
ATOM 5617 N N . PHE B 1 263 ? 37.210 27.685 101.469 1.00 10.58 261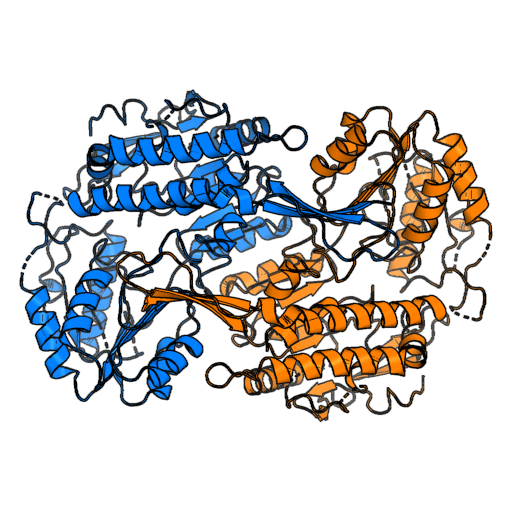 PHE B N 1
ATOM 5618 C CA . PHE B 1 263 ? 37.396 28.106 102.858 1.00 10.83 261 PHE B CA 1
ATOM 5619 C C . PHE B 1 263 ? 38.898 28.269 103.063 1.00 11.02 261 PHE B C 1
ATOM 5620 O O . PHE B 1 263 ? 39.637 27.282 103.032 1.00 11.91 261 PHE B O 1
ATOM 5628 N N . ILE B 1 264 ? 39.356 29.504 103.244 1.00 10.66 262 ILE B N 1
ATOM 5629 C CA . ILE B 1 264 ? 40.794 29.811 103.226 1.00 11.33 262 ILE B CA 1
ATOM 5630 C C . ILE B 1 264 ? 41.350 30.133 104.599 1.00 10.46 262 ILE B C 1
ATOM 5631 O O . ILE B 1 264 ? 40.864 31.039 105.264 1.00 11.07 262 ILE B O 1
ATOM 5636 N N . VAL B 1 265 ? 42.384 29.406 105.007 1.00 10.63 263 VAL B N 1
ATOM 5637 C CA . VAL B 1 265 ? 43.009 29.621 106.310 1.00 11.58 263 VAL B CA 1
ATOM 5638 C C . VAL B 1 265 ? 44.463 30.058 106.179 1.00 11.37 263 VAL B C 1
ATOM 5639 O O . VAL B 1 265 ? 45.282 29.313 105.676 1.00 12.16 263 VAL B O 1
ATOM 5643 N N . PHE B 1 266 ? 44.785 31.264 106.628 1.00 11.43 264 PHE B N 1
ATOM 5644 C CA . PHE B 1 266 ? 46.157 31.749 106.536 1.00 12.66 264 PHE B CA 1
ATOM 5645 C C . PHE B 1 266 ? 47.042 31.260 107.696 1.00 13.41 264 PHE B C 1
ATOM 5646 O O . PHE B 1 266 ? 46.551 30.799 108.721 1.00 13.12 264 PHE B O 1
ATOM 5654 N N . ASP B 1 267 ? 48.353 31.347 107.522 1.00 13.86 265 ASP B N 1
ATOM 5655 C CA . ASP B 1 267 ? 49.278 30.896 108.559 1.00 15.14 265 ASP B CA 1
ATOM 5656 C C . ASP B 1 267 ? 49.248 31.795 109.785 1.00 14.71 265 ASP B C 1
ATOM 5657 O O . ASP B 1 267 ? 49.812 31.450 110.820 1.00 15.05 265 ASP B O 1
ATOM 5662 N N . ASP B 1 268 ? 48.593 32.945 109.679 1.00 13.98 266 ASP B N 1
ATOM 5663 C CA . ASP B 1 268 ? 48.389 33.776 110.858 1.00 13.26 266 ASP B CA 1
ATOM 5664 C C . ASP B 1 268 ? 46.939 33.711 111.366 1.00 13.03 266 ASP B C 1
ATOM 5665 O O . ASP B 1 268 ? 46.500 34.546 112.152 1.00 12.40 266 ASP B O 1
ATOM 5670 N N . ALA B 1 269 ? 46.200 32.707 110.915 1.00 12.54 267 ALA B N 1
ATOM 5671 C CA . ALA B 1 269 ? 44.833 32.527 111.374 1.00 13.98 267 ALA B CA 1
ATOM 5672 C C . ALA B 1 269 ? 44.780 32.140 112.858 1.00 14.52 267 ALA B C 1
ATOM 5673 O O . ALA B 1 269 ? 45.729 31.560 113.394 1.00 13.70 267 ALA B O 1
ATOM 5675 N N . ASP B 1 270 ? 43.681 32.484 113.526 1.00 13.59 268 ASP B N 1
ATOM 5676 C CA . ASP B 1 270 ? 43.413 31.904 114.823 1.00 14.29 268 ASP B CA 1
ATOM 5677 C C . ASP B 1 270 ? 42.914 30.493 114.541 1.00 14.51 268 ASP B C 1
ATOM 5678 O O . ASP B 1 270 ? 41.746 30.283 114.216 1.00 14.05 268 ASP B O 1
ATOM 5683 N N . LEU B 1 271 ? 43.830 29.537 114.643 1.00 14.32 269 LEU B N 1
ATOM 5684 C CA . LEU B 1 271 ? 43.580 28.155 114.257 1.00 13.98 269 LEU B CA 1
ATOM 5685 C C . LEU B 1 271 ? 42.407 27.511 114.993 1.00 14.34 269 LEU B C 1
ATOM 5686 O O . LEU B 1 271 ? 41.663 26.729 114.407 1.00 13.35 269 LEU B O 1
ATOM 5691 N N . GLU B 1 272 ? 42.246 27.836 116.276 1.00 16.33 270 GLU B N 1
ATOM 5692 C CA . GLU B 1 272 ? 41.174 27.249 117.080 1.00 16.46 270 GLU B CA 1
ATOM 5693 C C . GLU B 1 272 ? 39.811 27.757 116.619 1.00 15.17 270 GLU B C 1
ATOM 5694 O O . GLU B 1 272 ? 38.871 26.981 116.460 1.00 14.39 270 GLU B O 1
ATOM 5700 N N . ALA B 1 273 ? 39.715 29.064 116.404 1.00 14.68 271 ALA B N 1
ATOM 5701 C CA . ALA B 1 273 ? 38.501 29.646 115.874 1.00 13.64 271 ALA B CA 1
ATOM 5702 C C . ALA B 1 273 ? 38.188 29.036 114.498 1.00 13.76 271 ALA B C 1
ATOM 5703 O O . ALA B 1 273 ? 37.045 28.666 114.202 1.00 13.36 271 ALA B O 1
ATOM 5705 N N . ALA B 1 274 ? 39.218 28.909 113.669 1.00 13.38 272 ALA B N 1
ATOM 5706 C CA . ALA B 1 274 ? 39.052 28.411 112.309 1.00 12.69 272 ALA B CA 1
ATOM 5707 C C . ALA B 1 274 ? 38.574 26.969 112.296 1.00 12.13 272 ALA B C 1
ATOM 5708 O O . ALA B 1 274 ? 37.675 26.619 111.559 1.00 12.31 272 ALA B O 1
ATOM 5710 N N . ALA B 1 275 ? 39.187 26.123 113.107 1.00 13.47 273 ALA B N 1
ATOM 5711 C CA . ALA B 1 275 ? 38.741 24.749 113.200 1.00 13.67 273 ALA B CA 1
ATOM 5712 C C . ALA B 1 275 ? 37.291 24.755 113.676 1.00 13.56 273 ALA B C 1
ATOM 5713 O O . ALA B 1 275 ? 36.448 24.052 113.134 1.00 12.30 273 ALA B O 1
ATOM 5715 N N . ASP B 1 276 ? 37.004 25.571 114.686 1.00 13.72 274 ASP B N 1
ATOM 5716 C CA . ASP B 1 276 ? 35.672 25.592 115.263 1.00 13.72 274 ASP B CA 1
ATOM 5717 C C . ASP B 1 276 ? 34.649 26.075 114.250 1.00 13.74 274 ASP B C 1
ATOM 5718 O O . ASP B 1 276 ? 33.562 25.494 114.107 1.00 13.64 274 ASP B O 1
ATOM 5723 N N . ASN B 1 277 ? 35.009 27.119 113.524 1.00 11.92 275 ASN B N 1
ATOM 5724 C CA . ASN B 1 277 ? 34.144 27.620 112.494 1.00 11.37 275 ASN B CA 1
ATOM 5725 C C . ASN B 1 277 ? 33.978 26.649 111.332 1.00 11.97 275 ASN B C 1
ATOM 5726 O O . ASN B 1 277 ? 32.913 26.587 110.701 1.00 11.43 275 ASN B O 1
ATOM 5731 N N . LEU B 1 278 ? 35.032 25.894 111.042 1.00 12.26 276 LEU B N 1
ATOM 5732 C CA . LEU B 1 278 ? 34.998 24.993 109.899 1.00 12.13 276 LEU B CA 1
ATOM 5733 C C . LEU B 1 278 ? 33.980 23.890 110.155 1.00 12.64 276 LEU B C 1
ATOM 5734 O O . LEU B 1 278 ? 33.135 23.608 109.317 1.00 12.97 276 LEU B O 1
ATOM 5739 N N . ILE B 1 279 ? 34.063 23.282 111.329 1.00 12.55 277 ILE B N 1
ATOM 5740 C CA . ILE B 1 279 ? 33.200 22.176 111.688 1.00 12.66 277 ILE B CA 1
ATOM 5741 C C . ILE B 1 279 ? 31.742 22.608 111.702 1.00 13.18 277 ILE B C 1
ATOM 5742 O O . ILE B 1 279 ? 30.856 21.876 111.259 1.00 13.59 277 ILE B O 1
ATOM 5747 N N . ALA B 1 280 ? 31.494 23.799 112.223 1.00 12.56 278 ALA B N 1
ATOM 5748 C CA . ALA B 1 280 ? 30.140 24.289 112.330 1.00 12.36 278 ALA B CA 1
ATOM 5749 C C . ALA B 1 280 ? 29.610 24.502 110.917 1.00 12.92 278 ALA B C 1
ATOM 5750 O O . ALA B 1 280 ? 28.465 24.148 110.579 1.00 13.09 278 ALA B O 1
ATOM 5752 N N . ASN B 1 281 ? 30.472 25.063 110.085 1.00 11.83 279 ASN B N 1
ATOM 5753 C CA . ASN B 1 281 ? 30.095 25.373 108.731 1.00 12.01 279 ASN B CA 1
ATOM 5754 C C . ASN B 1 281 ? 29.803 24.122 107.912 1.00 13.24 279 ASN B C 1
ATOM 5755 O O . ASN B 1 281 ? 28.794 24.027 107.193 1.00 13.57 279 ASN B O 1
ATOM 5760 N N . LYS B 1 282 ? 30.688 23.149 108.063 1.00 13.14 280 LYS B N 1
ATOM 5761 C CA . LYS B 1 282 ? 30.826 22.079 107.095 1.00 13.55 280 LYS B CA 1
ATOM 5762 C C . LYS B 1 282 ? 29.776 20.993 107.237 1.00 14.12 280 LYS B C 1
ATOM 5763 O O . LYS B 1 282 ? 29.257 20.488 106.245 1.00 13.95 280 LYS B O 1
ATOM 5769 N N . PHE B 1 283 ? 29.469 20.628 108.469 1.00 13.82 281 PHE B N 1
ATOM 5770 C CA . PHE B 1 283 ? 28.622 19.473 108.686 1.00 14.26 281 PHE B CA 1
ATOM 5771 C C . PHE B 1 283 ? 27.164 19.841 108.946 1.00 16.36 281 PHE B C 1
ATOM 5772 O O . PHE B 1 283 ? 26.336 18.977 109.223 1.00 18.62 281 PHE B O 1
ATOM 5780 N N . ARG B 1 284 ? 26.845 21.124 108.839 1.00 15.77 282 ARG B N 1
ATOM 5781 C CA . ARG B 1 284 ? 25.459 21.538 108.798 1.00 15.66 282 ARG B CA 1
ATOM 5782 C C . ARG B 1 284 ? 24.790 20.849 107.613 1.00 16.00 282 ARG B C 1
ATOM 5783 O O . ARG B 1 284 ? 25.235 20.984 106.477 1.00 16.18 282 ARG B O 1
ATOM 5791 N N . GLY B 1 285 ? 23.736 20.086 107.888 1.00 15.81 283 GLY B N 1
ATOM 5792 C CA . GLY B 1 285 ? 23.042 19.333 106.863 1.00 15.69 283 GLY B CA 1
ATOM 5793 C C . GLY B 1 285 ? 23.860 18.201 106.262 1.00 16.23 283 GLY B C 1
ATOM 5794 O O . GLY B 1 285 ? 23.651 17.821 105.100 1.00 15.06 283 GLY B O 1
ATOM 5795 N N . GLY B 1 286 ? 24.796 17.663 107.045 1.00 15.39 284 GLY B N 1
ATOM 5796 C CA . GLY B 1 286 ? 25.686 16.617 106.568 1.00 15.43 284 GLY B CA 1
ATOM 5797 C C . GLY B 1 286 ? 26.553 17.062 105.396 1.00 15.57 284 GLY B C 1
ATOM 5798 O O . GLY B 1 286 ? 26.977 16.241 104.568 1.00 15.49 284 GLY B O 1
ATOM 5799 N N . GLY B 1 287 ? 26.810 18.365 105.321 1.00 14.77 285 GLY B N 1
ATOM 5800 C CA . GLY B 1 287 ? 27.551 18.940 104.217 1.00 14.32 285 GLY B CA 1
ATOM 5801 C C . GLY B 1 287 ? 26.741 19.208 102.963 1.00 14.83 285 GLY B C 1
ATOM 5802 O O . GLY B 1 287 ? 27.288 19.677 101.982 1.00 15.59 285 GLY B O 1
ATOM 5803 N N . GLN B 1 288 ? 25.440 18.932 102.991 1.00 15.64 286 GLN B N 1
ATOM 5804 C CA . GLN B 1 288 ? 24.603 19.006 101.785 1.00 15.96 286 GLN B CA 1
ATOM 5805 C C . GLN B 1 288 ? 23.986 20.400 101.550 1.00 15.90 286 GLN B C 1
ATOM 5806 O O . GLN B 1 288 ? 22.768 20.545 101.475 1.00 15.24 286 GLN B O 1
ATOM 5812 N N . THR B 1 289 ? 24.853 21.401 101.411 1.00 16.34 287 THR B N 1
ATOM 5813 C CA . THR B 1 289 ? 24.483 22.808 101.368 1.00 15.83 287 THR B CA 1
ATOM 5814 C C . THR B 1 289 ? 25.319 23.488 100.275 1.00 17.11 287 THR B C 1
ATOM 5815 O O . THR B 1 289 ? 26.341 22.951 99.866 1.00 18.35 287 THR B O 1
ATOM 5819 N N . CYS B 1 290 ? 24.901 24.651 99.781 1.00 16.85 288 CYS B N 1
ATOM 5820 C CA . CYS B 1 290 ? 25.711 25.363 98.789 1.00 16.40 288 CYS B CA 1
ATOM 5821 C C . CYS B 1 290 ? 26.572 26.404 99.456 1.00 15.59 288 CYS B C 1
ATOM 5822 O O . CYS B 1 290 ? 27.403 27.056 98.827 1.00 16.18 288 CYS B O 1
ATOM 5825 N N . VAL B 1 291 ? 26.369 26.518 100.757 1.00 16.25 289 VAL B N 1
ATOM 5826 C CA . VAL B 1 291 ? 27.102 27.429 101.624 1.00 16.34 289 VAL B CA 1
ATOM 5827 C C . VAL B 1 291 ? 28.236 26.699 102.374 1.00 15.29 289 VAL B C 1
ATOM 5828 O O . VAL B 1 291 ? 29.191 27.328 102.843 1.00 13.45 289 VAL B O 1
ATOM 5832 N N . CYS B 1 292 ? 28.127 25.369 102.450 1.00 15.12 290 CYS B N 1
ATOM 5833 C CA . CYS B 1 292 ? 29.147 24.522 103.069 1.00 13.75 290 CYS B CA 1
ATOM 5834 C C . CYS B 1 292 ? 30.485 24.643 102.386 1.00 12.71 290 CYS B C 1
ATOM 5835 O O . CYS B 1 292 ? 30.551 24.704 101.161 1.00 13.56 290 CYS B O 1
ATOM 5838 N N . ALA B 1 293 ? 31.555 24.679 103.176 1.00 12.76 291 ALA B N 1
ATOM 5839 C CA . ALA B 1 293 ? 32.902 24.723 102.606 1.00 13.02 291 ALA B CA 1
ATOM 5840 C C . ALA B 1 293 ? 33.126 23.472 101.756 1.00 13.35 291 ALA B C 1
ATOM 5841 O O . ALA B 1 293 ? 32.746 22.361 102.154 1.00 12.50 291 ALA B O 1
ATOM 5843 N N . ASN B 1 294 ? 33.719 23.661 100.581 1.00 12.23 292 ASN B N 1
ATOM 5844 C CA . ASN B 1 294 ? 33.954 22.554 99.675 1.00 13.03 292 ASN B CA 1
ATOM 5845 C C . ASN B 1 294 ? 35.438 22.341 99.414 1.00 13.08 292 ASN B C 1
ATOM 5846 O O . ASN B 1 294 ? 35.902 21.214 99.327 1.00 13.76 292 ASN B O 1
ATOM 5851 N N . ARG B 1 295 ? 36.168 23.435 99.249 1.00 12.99 293 ARG B N 1
ATOM 5852 C CA . ARG B 1 295 ? 37.614 23.387 99.102 1.00 12.64 293 ARG B CA 1
ATOM 5853 C C . ARG B 1 295 ? 38.254 24.109 100.293 1.00 12.62 293 ARG B C 1
ATOM 5854 O O . ARG B 1 295 ? 38.108 25.327 100.432 1.00 12.03 293 ARG B O 1
ATOM 5862 N N . ILE B 1 296 ? 38.938 23.370 101.165 1.00 11.70 294 ILE B N 1
ATOM 5863 C CA . ILE B 1 296 ? 39.661 24.014 102.257 1.00 12.16 294 ILE B CA 1
ATOM 5864 C C . ILE B 1 296 ? 41.116 24.334 101.891 1.00 12.54 294 ILE B C 1
ATOM 5865 O O . ILE B 1 296 ? 41.950 23.440 101.767 1.00 12.27 294 ILE B O 1
ATOM 5870 N N . PHE B 1 297 ? 41.411 25.613 101.706 1.00 12.10 295 PHE B N 1
ATOM 5871 C CA . PHE B 1 297 ? 42.781 26.027 101.447 1.00 12.57 295 PHE B CA 1
ATOM 5872 C C . PHE B 1 297 ? 43.505 26.353 102.752 1.00 12.46 295 PHE B C 1
ATOM 5873 O O . PHE B 1 297 ? 43.122 27.276 103.479 1.00 11.84 295 PHE B O 1
ATOM 5881 N N . VAL B 1 298 ? 44.556 25.592 103.040 1.00 12.55 296 VAL B N 1
ATOM 5882 C CA . VAL B 1 298 ? 45.362 25.841 104.225 1.00 13.06 296 VAL B CA 1
ATOM 5883 C C . VAL B 1 298 ? 46.777 26.176 103.845 1.00 12.01 296 VAL B C 1
ATOM 5884 O O . VAL B 1 298 ? 47.386 25.474 103.065 1.00 12.76 296 VAL B O 1
ATOM 5888 N N . HIS B 1 299 ? 47.294 27.244 104.429 1.00 11.65 297 HIS B N 1
ATOM 5889 C CA . HIS B 1 299 ? 48.684 27.619 104.262 1.00 13.25 297 HIS B CA 1
ATOM 5890 C C . HIS B 1 299 ? 49.667 26.511 104.685 1.00 14.13 297 HIS B C 1
ATOM 5891 O O . HIS B 1 299 ? 49.547 25.931 105.767 1.00 13.42 297 HIS B O 1
ATOM 5898 N N . GLU B 1 300 ? 50.640 26.215 103.826 1.00 14.91 298 GLU B N 1
ATOM 5899 C CA . GLU B 1 300 ? 51.642 25.184 104.125 1.00 14.92 298 GLU B CA 1
ATOM 5900 C C . GLU B 1 300 ? 52.195 25.263 105.543 1.00 14.97 298 GLU B C 1
ATOM 5901 O O . GLU B 1 300 ? 52.389 24.240 106.184 1.00 16.12 298 GLU B O 1
ATOM 5907 N N . LYS B 1 301 ? 52.461 26.464 106.044 1.00 14.83 299 LYS B N 1
ATOM 5908 C CA . LYS B 1 301 ? 53.088 26.567 107.364 1.00 15.45 299 LYS B CA 1
ATOM 5909 C C . LYS B 1 301 ? 52.255 26.014 108.509 1.00 15.54 299 LYS B C 1
ATOM 5910 O O . LYS B 1 301 ? 52.815 25.674 109.544 1.00 17.69 299 LYS B O 1
ATOM 5916 N N . VAL B 1 302 ? 50.933 25.932 108.345 1.00 14.92 300 VAL B N 1
ATOM 5917 C CA . VAL B 1 302 ? 50.075 25.452 109.429 1.00 13.94 300 VAL B CA 1
ATOM 5918 C C . VAL B 1 302 ? 49.200 24.285 109.013 1.00 14.53 300 VAL B C 1
ATOM 5919 O O . VAL B 1 302 ? 48.352 23.826 109.778 1.00 14.63 300 VAL B O 1
ATOM 5923 N N . ALA B 1 303 ? 49.407 23.792 107.801 1.00 14.29 301 ALA B N 1
ATOM 5924 C CA . ALA B 1 303 ? 48.541 22.744 107.293 1.00 14.58 301 ALA B CA 1
ATOM 5925 C C . ALA B 1 303 ? 48.461 21.560 108.242 1.00 16.31 301 ALA B C 1
ATOM 5926 O O . ALA B 1 303 ? 47.359 21.156 108.620 1.00 17.13 301 ALA B O 1
ATOM 5928 N N . ASP B 1 304 ? 49.612 21.014 108.634 1.00 15.16 302 ASP B N 1
ATOM 5929 C CA . ASP B 1 304 ? 49.628 19.813 109.469 1.00 16.42 302 ASP B CA 1
ATOM 5930 C C . ASP B 1 304 ? 48.913 19.986 110.810 1.00 16.17 302 ASP B C 1
ATOM 5931 O O . ASP B 1 304 ? 48.134 19.123 111.227 1.00 15.90 302 ASP B O 1
ATOM 5936 N N . ALA B 1 305 ? 49.190 21.096 111.490 1.00 14.78 303 ALA B N 1
ATOM 5937 C CA . ALA B 1 305 ? 48.568 21.374 112.783 1.00 14.57 303 ALA B CA 1
ATOM 5938 C C . ALA B 1 305 ? 47.062 21.588 112.630 1.00 16.08 303 ALA B C 1
ATOM 5939 O O . ALA B 1 305 ? 46.270 21.143 113.454 1.00 16.26 303 ALA B O 1
ATOM 5941 N N . PHE B 1 306 ? 46.671 22.274 111.567 1.00 14.94 304 PHE B N 1
ATOM 5942 C CA . PHE B 1 306 ? 45.267 22.475 111.320 1.00 15.28 304 PHE B CA 1
ATOM 5943 C C . PHE B 1 306 ? 44.554 21.144 111.096 1.00 15.96 304 PHE B C 1
ATOM 5944 O O . PHE B 1 306 ? 43.514 20.894 111.687 1.00 17.98 304 PHE B O 1
ATOM 5952 N N . GLY B 1 307 ? 45.105 20.286 110.254 1.00 15.02 305 GLY B N 1
ATOM 5953 C CA . GLY B 1 307 ? 44.451 19.023 109.972 1.00 16.40 305 GLY B CA 1
ATOM 5954 C C . GLY B 1 307 ? 44.256 18.198 111.229 1.00 17.32 305 GLY B C 1
ATOM 5955 O O . GLY B 1 307 ? 43.259 17.505 111.420 1.00 17.51 305 GLY B O 1
ATOM 5956 N N . GLN B 1 308 ? 45.233 18.273 112.111 1.00 18.18 306 GLN B N 1
ATOM 5957 C CA . GLN B 1 308 ? 45.172 17.506 113.332 1.00 19.12 306 GLN B CA 1
ATOM 5958 C C . GLN B 1 308 ? 44.053 18.068 114.222 1.00 19.23 306 GLN B C 1
ATOM 5959 O O . GLN B 1 308 ? 43.313 17.307 114.868 1.00 19.37 306 GLN B O 1
ATOM 5965 N N . LYS B 1 309 ? 43.923 19.396 114.228 1.00 16.88 307 LYS B N 1
ATOM 5966 C CA . LYS B 1 309 ? 42.838 20.073 114.935 1.00 16.90 307 LYS B CA 1
ATOM 5967 C C . LYS B 1 309 ? 41.456 19.666 114.437 1.00 15.73 307 LYS B C 1
ATOM 5968 O O . LYS B 1 309 ? 40.532 19.512 115.228 1.00 16.28 307 LYS B O 1
ATOM 5974 N N . LEU B 1 310 ? 41.300 19.497 113.133 1.00 15.31 308 LEU B N 1
ATOM 5975 C CA . LEU B 1 310 ? 40.017 19.034 112.612 1.00 16.36 308 LEU B CA 1
ATOM 5976 C C . LEU B 1 310 ? 39.760 17.567 112.976 1.00 16.27 308 LEU B C 1
ATOM 5977 O O . LEU B 1 310 ? 38.629 17.187 113.262 1.00 15.01 308 LEU B O 1
ATOM 5982 N N . ALA B 1 311 ? 40.814 16.753 112.967 1.00 16.41 309 ALA B N 1
ATOM 5983 C CA . ALA B 1 311 ? 40.679 15.329 113.272 1.00 16.61 309 ALA B CA 1
ATOM 5984 C C . ALA B 1 311 ? 40.259 15.112 114.717 1.00 16.52 309 ALA B C 1
ATOM 5985 O O . ALA B 1 311 ? 39.385 14.303 114.998 1.00 15.86 309 ALA B O 1
ATOM 5987 N N . GLU B 1 312 ? 40.882 15.840 115.637 1.00 17.54 310 GLU B N 1
ATOM 5988 C CA . GLU B 1 312 ? 40.452 15.801 117.028 1.00 17.76 310 GLU B CA 1
ATOM 5989 C C . GLU B 1 312 ? 38.970 16.141 117.170 1.00 17.74 310 GLU B C 1
ATOM 5990 O O . GLU B 1 312 ? 38.268 15.512 117.959 1.00 18.81 310 GLU B O 1
ATOM 5996 N N . ARG B 1 313 ? 38.505 17.138 116.416 1.00 16.19 311 ARG B N 1
ATOM 5997 C CA . ARG B 1 313 ? 37.100 17.541 116.434 1.00 15.85 311 ARG B CA 1
ATOM 5998 C C . ARG B 1 313 ? 36.193 16.538 115.711 1.00 16.34 311 ARG B C 1
ATOM 5999 O O . ARG B 1 313 ? 35.125 16.179 116.201 1.00 16.67 311 ARG B O 1
ATOM 6007 N N . VAL B 1 314 ? 36.617 16.105 114.533 1.00 15.85 312 VAL B N 1
ATOM 6008 C CA . VAL B 1 314 ? 35.790 15.247 113.705 1.00 16.47 312 VAL B CA 1
ATOM 6009 C C . VAL B 1 314 ? 35.607 13.870 114.334 1.00 17.60 312 VAL B C 1
ATOM 6010 O O . VAL B 1 314 ? 34.524 13.285 114.239 1.00 18.76 312 VAL B O 1
ATOM 6014 N N . ASN B 1 315 ? 36.641 13.362 115.001 1.00 16.35 313 ASN B N 1
ATOM 6015 C CA . ASN B 1 315 ? 36.549 12.037 115.635 1.00 17.15 313 ASN B CA 1
ATOM 6016 C C . ASN B 1 315 ? 35.575 11.925 116.824 1.00 17.01 313 ASN B C 1
ATOM 6017 O O . ASN B 1 315 ? 35.194 10.821 117.213 1.00 16.51 313 ASN B O 1
ATOM 6022 N N . LYS B 1 316 ? 35.173 13.059 117.388 1.00 17.47 314 LYS B N 1
ATOM 6023 C CA . LYS B 1 316 ? 34.220 13.067 118.493 1.00 17.50 314 LYS B CA 1
ATOM 6024 C C . LYS B 1 316 ? 32.786 13.169 118.006 1.00 18.89 314 LYS B C 1
ATOM 6025 O O . LYS B 1 316 ? 31.867 13.288 118.808 1.00 19.52 314 LYS B O 1
ATOM 6039 N N . THR B 1 318 ? 29.221 12.053 115.917 1.00 19.51 316 THR B N 1
ATOM 6040 C CA . THR B 1 318 ? 28.427 10.850 115.737 1.00 19.76 316 THR B CA 1
ATOM 6041 C C . THR B 1 318 ? 27.510 10.908 114.515 1.00 18.79 316 THR B C 1
ATOM 6042 O O . THR B 1 318 ? 26.969 11.961 114.176 1.00 18.88 316 THR B O 1
ATOM 6046 N N . VAL B 1 319 ? 27.366 9.767 113.852 1.00 16.55 317 VAL B N 1
ATOM 6047 C CA . VAL B 1 319 ? 26.504 9.658 112.696 1.00 17.45 317 VAL B CA 1
ATOM 6048 C C . VAL B 1 319 ? 25.432 8.643 113.001 1.00 16.99 317 VAL B C 1
ATOM 6049 O O . VAL B 1 319 ? 25.686 7.656 113.660 1.00 16.34 317 VAL B O 1
ATOM 6053 N N . GLY B 1 320 ? 24.227 8.892 112.515 1.00 19.35 318 GLY B N 1
ATOM 6054 C CA . GLY B 1 320 ? 23.126 7.969 112.714 1.00 19.64 318 GLY B CA 1
ATOM 6055 C C . GLY B 1 320 ? 21.782 8.610 112.453 1.00 19.14 318 GLY B C 1
ATOM 6056 O O . GLY B 1 320 ? 21.697 9.666 111.834 1.00 18.97 318 GLY B O 1
ATOM 6057 N N . ASP B 1 321 ? 20.734 7.951 112.929 1.00 19.80 319 ASP B N 1
ATOM 6058 C CA . ASP B 1 321 ? 19.366 8.440 112.815 1.00 21.39 319 ASP B CA 1
ATOM 6059 C C . ASP B 1 321 ? 19.203 9.752 113.583 1.00 21.53 319 ASP B C 1
ATOM 6060 O O . ASP B 1 321 ? 19.468 9.812 114.783 1.00 21.44 319 ASP B O 1
ATOM 6065 N N . GLY B 1 322 ? 18.750 10.789 112.886 1.00 19.53 320 GLY B N 1
ATOM 6066 C CA . GLY B 1 322 ? 18.666 12.120 113.454 1.00 20.92 320 GLY B CA 1
ATOM 6067 C C . GLY B 1 322 ? 17.594 12.354 114.506 1.00 23.47 320 GLY B C 1
ATOM 6068 O O . GLY B 1 322 ? 17.644 13.366 115.214 1.00 22.20 320 GLY B O 1
ATOM 6077 N N . ASN B 1 324 ? 17.030 10.248 117.046 1.00 26.61 322 ASN B N 1
ATOM 6078 C CA . ASN B 1 324 ? 17.672 9.879 118.296 1.00 27.44 322 ASN B CA 1
ATOM 6079 C C . ASN B 1 324 ? 18.446 11.069 118.813 1.00 31.27 322 ASN B C 1
ATOM 6080 O O . ASN B 1 324 ? 18.724 12.014 118.075 1.00 31.05 322 ASN B O 1
ATOM 6085 N N . ASP B 1 325 ? 18.799 11.036 120.088 1.00 37.65 323 ASP B N 1
ATOM 6086 C CA . ASP B 1 325 ? 19.509 12.163 120.653 1.00 37.92 323 ASP B CA 1
ATOM 6087 C C . ASP B 1 325 ? 21.014 11.933 120.650 1.00 35.49 323 ASP B C 1
ATOM 6088 O O . ASP B 1 325 ? 21.477 10.799 120.792 1.00 33.45 323 ASP B O 1
ATOM 6093 N N . GLY B 1 326 ? 21.767 13.016 120.465 1.00 34.18 324 GLY B N 1
ATOM 6094 C CA . GLY B 1 326 ? 23.217 12.955 120.471 1.00 31.01 324 GLY B CA 1
ATOM 6095 C C . GLY B 1 326 ? 23.808 12.633 119.111 1.00 28.97 324 GLY B C 1
ATOM 6096 O O . GLY B 1 326 ? 24.972 12.242 118.997 1.00 27.42 324 GLY B O 1
ATOM 6097 N N . ILE B 1 327 ? 23.001 12.790 118.072 1.00 26.11 325 ILE B N 1
ATOM 6098 C CA . ILE B 1 327 ? 23.473 12.576 116.719 1.00 22.72 325 ILE B CA 1
ATOM 6099 C C . ILE B 1 327 ? 23.856 13.910 116.091 1.00 20.68 325 ILE B C 1
ATOM 6100 O O . ILE B 1 327 ? 23.025 14.801 115.982 1.00 19.66 325 ILE B O 1
ATOM 6105 N N . ASP B 1 328 ? 25.117 14.052 115.690 1.00 20.86 326 ASP B N 1
ATOM 6106 C CA . ASP B 1 328 ? 25.586 15.284 115.056 1.00 18.33 326 ASP B CA 1
ATOM 6107 C C . ASP B 1 328 ? 25.183 15.393 113.600 1.00 17.61 326 ASP B C 1
ATOM 6108 O O . ASP B 1 328 ? 24.727 16.435 113.157 1.00 17.98 326 ASP B O 1
ATOM 6113 N N . ILE B 1 329 ? 25.363 14.323 112.844 1.00 17.37 327 ILE B N 1
ATOM 6114 C CA . ILE B 1 329 ? 24.962 14.366 111.454 1.00 17.26 327 ILE B CA 1
ATOM 6115 C C . ILE B 1 329 ? 24.094 13.165 111.095 1.00 17.52 327 ILE B C 1
ATOM 6116 O O . ILE B 1 329 ? 24.300 12.064 111.602 1.00 17.70 327 ILE B O 1
ATOM 6121 N N . GLY B 1 330 ? 23.116 13.390 110.221 1.00 18.07 328 GLY B N 1
ATOM 6122 C CA . GLY B 1 330 ? 22.215 12.336 109.784 1.00 17.05 328 GLY B CA 1
ATOM 6123 C C . GLY B 1 330 ? 22.718 11.648 108.532 1.00 16.47 328 GLY B C 1
ATOM 6124 O O . GLY B 1 330 ? 23.899 11.739 108.209 1.00 15.71 328 GLY B O 1
ATOM 6125 N N . PRO B 1 331 ? 21.822 10.942 107.825 1.00 17.19 329 PRO B N 1
ATOM 6126 C CA . PRO B 1 331 ? 22.176 10.255 106.578 1.00 15.31 329 PRO B CA 1
ATOM 6127 C C . PRO B 1 331 ? 22.163 11.236 105.424 1.00 14.85 329 PRO B C 1
ATOM 6128 O O . PRO B 1 331 ? 21.521 12.271 105.538 1.00 15.33 329 PRO B O 1
ATOM 6132 N N . LEU B 1 332 ? 22.844 10.925 104.329 1.00 13.93 330 LEU B N 1
ATOM 6133 C CA . LEU B 1 332 ? 22.705 11.743 103.134 1.00 14.39 330 LEU B CA 1
ATOM 6134 C C . LEU B 1 332 ? 21.315 11.495 102.512 1.00 14.76 330 LEU B C 1
ATOM 6135 O O . LEU B 1 332 ? 20.653 10.508 102.841 1.00 14.01 330 LEU B O 1
ATOM 6140 N N . ILE B 1 333 ? 20.863 12.410 101.652 1.00 14.93 331 ILE B N 1
ATOM 6141 C CA . ILE B 1 333 ? 19.474 12.410 101.184 1.00 14.67 331 ILE B CA 1
ATOM 6142 C C . ILE B 1 333 ? 19.118 11.155 100.371 1.00 15.16 331 ILE B C 1
ATOM 6143 O O . ILE B 1 333 ? 18.000 10.659 100.431 1.00 16.07 331 ILE B O 1
ATOM 6148 N N . ASN B 1 334 ? 20.070 10.627 99.618 1.00 14.86 332 ASN B N 1
ATOM 6149 C CA . ASN B 1 334 ? 19.766 9.495 98.759 1.00 15.72 332 ASN B CA 1
ATOM 6150 C C . ASN B 1 334 ? 21.010 8.763 98.288 1.00 14.92 332 ASN B C 1
ATOM 6151 O O . ASN B 1 334 ? 22.116 9.118 98.666 1.00 15.86 332 ASN B O 1
ATOM 6156 N N . LYS B 1 335 ? 20.814 7.730 97.476 1.00 15.05 333 LYS B N 1
ATOM 6157 C CA . LYS B 1 335 ? 21.897 6.834 97.103 1.00 17.14 333 LYS B CA 1
ATOM 6158 C C . LYS B 1 335 ? 22.851 7.558 96.174 1.00 16.83 333 LYS B C 1
ATOM 6159 O O . LYS B 1 335 ? 24.070 7.433 96.291 1.00 14.59 333 LYS B O 1
ATOM 6165 N N . GLN B 1 336 ? 22.260 8.319 95.257 1.00 15.79 334 GLN B N 1
ATOM 6166 C CA . GLN B 1 336 ? 23.002 9.054 94.263 1.00 16.10 334 GLN B CA 1
ATOM 6167 C C . GLN B 1 336 ? 23.908 10.082 94.937 1.00 16.96 334 GLN B C 1
ATOM 6168 O O . GLN B 1 336 ? 25.027 10.329 94.473 1.00 18.20 334 GLN B O 1
ATOM 6174 N N . GLY B 1 337 ? 23.433 10.666 96.036 1.00 14.30 335 GLY B N 1
ATOM 6175 C CA . GLY B 1 337 ? 24.218 11.616 96.793 1.00 14.43 335 GLY B CA 1
ATOM 6176 C C . GLY B 1 337 ? 25.327 10.961 97.592 1.00 15.27 335 GLY B C 1
ATOM 6177 O O . GLY B 1 337 ? 26.444 11.460 97.656 1.00 15.03 335 GLY B O 1
ATOM 6178 N N . PHE B 1 338 ? 25.009 9.839 98.219 1.00 15.01 336 PHE B N 1
ATOM 6179 C CA . PHE B 1 338 ? 26.003 9.039 98.905 1.00 14.70 336 PHE B CA 1
ATOM 6180 C C . PHE B 1 338 ? 27.131 8.592 97.943 1.00 15.69 336 PHE B C 1
ATOM 6181 O O . PHE B 1 338 ? 28.328 8.677 98.254 1.00 14.60 336 PHE B O 1
ATOM 6189 N N . ASP B 1 339 ? 26.740 8.107 96.773 1.00 14.74 337 ASP B N 1
ATOM 6190 C CA . ASP B 1 339 ? 27.700 7.572 95.846 1.00 14.78 337 ASP B CA 1
ATOM 6191 C C . ASP B 1 339 ? 28.672 8.657 95.385 1.00 15.56 337 ASP B C 1
ATOM 6192 O O . ASP B 1 339 ? 29.876 8.410 95.253 1.00 14.42 337 ASP B O 1
ATOM 6197 N N . LYS B 1 340 ? 28.161 9.861 95.143 1.00 14.99 338 LYS B N 1
ATOM 6198 C CA . LYS B 1 340 ? 29.037 10.932 94.697 1.00 14.26 338 LYS B CA 1
ATOM 6199 C C . LYS B 1 340 ? 30.036 11.286 95.785 1.00 14.63 338 LYS B C 1
ATOM 6200 O O . LYS B 1 340 ? 31.218 11.550 95.510 1.00 14.92 338 LYS B O 1
ATOM 6206 N N . VAL B 1 341 ? 29.584 11.275 97.031 1.00 13.57 339 VAL B N 1
ATOM 6207 C CA . VAL B 1 341 ? 30.529 11.547 98.100 1.00 15.03 339 VAL B CA 1
ATOM 6208 C C . VAL B 1 341 ? 31.571 10.426 98.207 1.00 14.35 339 VAL B C 1
ATOM 6209 O O . VAL B 1 341 ? 32.739 10.692 98.434 1.00 14.48 339 VAL B O 1
ATOM 6213 N N . LYS B 1 342 ? 31.156 9.182 98.025 1.00 14.12 340 LYS B N 1
ATOM 6214 C CA . LYS B 1 342 ? 32.105 8.098 98.099 1.00 13.55 340 LYS B CA 1
ATOM 6215 C C . LYS B 1 342 ? 33.080 8.235 96.955 1.00 13.74 340 LYS B C 1
ATOM 6216 O O . LYS B 1 342 ? 34.280 8.072 97.131 1.00 14.10 340 LYS B O 1
ATOM 6222 N N . ARG B 1 343 ? 32.560 8.551 95.778 1.00 13.54 341 ARG B N 1
ATOM 6223 C CA . ARG B 1 343 ? 33.394 8.682 94.599 1.00 12.57 341 ARG B CA 1
ATOM 6224 C C . ARG B 1 343 ? 34.462 9.744 94.794 1.00 13.45 341 ARG B C 1
ATOM 6225 O O . ARG B 1 343 ? 35.616 9.532 94.442 1.00 13.77 341 ARG B O 1
ATOM 6233 N N . HIS B 1 344 ? 34.088 10.888 95.357 1.00 13.92 342 HIS B N 1
ATOM 6234 C CA . HIS B 1 344 ? 35.069 11.939 95.602 1.00 14.11 342 HIS B CA 1
ATOM 6235 C C . HIS B 1 344 ? 36.154 11.476 96.552 1.00 14.66 342 HIS B C 1
ATOM 6236 O O . HIS B 1 344 ? 37.350 11.767 96.344 1.00 13.71 342 HIS B O 1
ATOM 6243 N N . LEU B 1 345 ? 35.737 10.747 97.586 1.00 13.00 343 LEU B N 1
ATOM 6244 C CA . LEU B 1 345 ? 36.688 10.183 98.535 1.00 13.62 343 LEU B CA 1
ATOM 6245 C C . LEU B 1 345 ? 37.704 9.258 97.839 1.00 13.21 343 LEU B C 1
ATOM 6246 O O . LEU B 1 345 ? 38.902 9.451 97.954 1.00 13.80 343 LEU B O 1
ATOM 6251 N N . GLN B 1 346 ? 37.210 8.261 97.115 1.00 13.19 344 GLN B N 1
ATOM 6252 C CA . GLN B 1 346 ? 38.055 7.387 96.324 1.00 13.80 344 GLN B CA 1
ATOM 6253 C C . GLN B 1 346 ? 38.991 8.162 95.397 1.00 14.44 344 GLN B C 1
ATOM 6254 O O . GLN B 1 346 ? 40.177 7.854 95.311 1.00 13.07 344 GLN B O 1
ATOM 6260 N N . ASP B 1 347 ? 38.456 9.150 94.685 1.00 14.10 345 ASP B N 1
ATOM 6261 C CA . ASP B 1 347 ? 39.248 9.835 93.677 1.00 14.11 345 ASP B CA 1
ATOM 6262 C C . ASP B 1 347 ? 40.456 10.516 94.314 1.00 15.25 345 ASP B C 1
ATOM 6263 O O . ASP B 1 347 ? 41.567 10.479 93.764 1.00 15.03 345 ASP B O 1
ATOM 6268 N N . ALA B 1 348 ? 40.237 11.109 95.486 1.00 13.95 346 ALA B N 1
ATOM 6269 C CA . ALA B 1 348 ? 41.286 11.827 96.197 1.00 15.34 346 ALA B CA 1
ATOM 6270 C C . ALA B 1 348 ? 42.394 10.896 96.655 1.00 15.70 346 ALA B C 1
ATOM 6271 O O . ALA B 1 348 ? 43.581 11.177 96.466 1.00 15.69 346 ALA B O 1
ATOM 6273 N N . LEU B 1 349 ? 41.990 9.805 97.290 1.00 13.90 347 LEU B N 1
ATOM 6274 C CA . LEU B 1 349 ? 42.920 8.817 97.792 1.00 14.72 347 LEU B CA 1
ATOM 6275 C C . LEU B 1 349 ? 43.695 8.156 96.644 1.00 16.12 347 LEU B C 1
ATOM 6276 O O . LEU B 1 349 ? 44.924 8.041 96.705 1.00 16.33 347 LEU B O 1
ATOM 6281 N N . ASP B 1 350 ? 42.978 7.721 95.607 1.00 14.75 348 ASP B N 1
ATOM 6282 C CA . ASP B 1 350 ? 43.603 7.087 94.459 1.00 14.16 348 ASP B CA 1
ATOM 6283 C C . ASP B 1 350 ? 44.642 8.017 93.880 1.00 15.83 348 ASP B C 1
ATOM 6284 O O . ASP B 1 350 ? 45.701 7.574 93.441 1.00 16.80 348 ASP B O 1
ATOM 6289 N N . LYS B 1 351 ? 44.325 9.308 93.857 1.00 15.70 349 LYS B N 1
ATOM 6290 C CA . LYS B 1 351 ? 45.264 10.319 93.392 1.00 14.11 349 LYS B CA 1
ATOM 6291 C C . LYS B 1 351 ? 46.275 10.725 94.473 1.00 14.68 349 LYS B C 1
ATOM 6292 O O . LYS B 1 351 ? 47.106 11.614 94.268 1.00 15.35 349 LYS B O 1
ATOM 6298 N N . GLY B 1 352 ? 46.209 10.082 95.628 1.00 14.36 350 GLY B N 1
ATOM 6299 C CA . GLY B 1 352 ? 47.273 10.214 96.597 1.00 14.55 350 GLY B CA 1
ATOM 6300 C C . GLY B 1 352 ? 47.101 11.224 97.710 1.00 17.00 350 GLY B C 1
ATOM 6301 O O . GLY B 1 352 ? 48.074 11.583 98.372 1.00 19.58 350 GLY B O 1
ATOM 6302 N N . ALA B 1 353 ? 45.882 11.694 97.937 1.00 17.14 351 ALA B N 1
ATOM 6303 C CA . ALA B 1 353 ? 45.633 12.480 99.144 1.00 17.92 351 ALA B CA 1
ATOM 6304 C C . ALA B 1 353 ? 45.785 11.545 100.323 1.00 17.07 351 ALA B C 1
ATOM 6305 O O . ALA B 1 353 ? 45.625 10.330 100.171 1.00 16.24 351 ALA B O 1
ATOM 6307 N N . SER B 1 354 ? 46.086 12.090 101.496 1.00 17.59 352 SER B N 1
ATOM 6308 C CA . SER B 1 354 ? 46.149 11.251 102.693 1.00 18.33 352 SER B CA 1
ATOM 6309 C C . SER B 1 354 ? 44.856 11.362 103.502 1.00 18.28 352 SER B C 1
ATOM 6310 O O . SER B 1 354 ? 44.210 12.418 103.494 1.00 17.29 352 SER B O 1
ATOM 6313 N N . LEU B 1 355 ? 44.511 10.273 104.195 1.00 16.67 353 LEU B N 1
ATOM 6314 C CA . LEU B 1 355 ? 43.321 10.177 105.035 1.00 18.10 353 LEU B CA 1
ATOM 6315 C C . LEU B 1 355 ? 43.610 10.634 106.472 1.00 18.93 353 LEU B C 1
ATOM 6316 O O . LEU B 1 355 ? 44.205 9.886 107.239 1.00 21.44 353 LEU B O 1
ATOM 6321 N N . VAL B 1 356 ? 43.162 11.836 106.839 1.00 17.31 354 VAL B N 1
ATOM 6322 C CA . VAL B 1 356 ? 43.409 12.409 108.165 1.00 16.30 354 VAL B CA 1
ATOM 6323 C C . VAL B 1 356 ? 42.397 11.926 109.217 1.00 17.92 354 VAL B C 1
ATOM 6324 O O . VAL B 1 356 ? 42.727 11.736 110.385 1.00 18.38 354 VAL B O 1
ATOM 6328 N N . ALA B 1 357 ? 41.155 11.734 108.802 1.00 17.87 355 ALA B N 1
ATOM 6329 C CA . ALA B 1 357 ? 40.115 11.268 109.703 1.00 17.18 355 ALA B CA 1
ATOM 6330 C C . ALA B 1 357 ? 39.016 10.679 108.841 1.00 16.89 355 ALA B C 1
ATOM 6331 O O . ALA B 1 357 ? 38.782 11.175 107.743 1.00 17.71 355 ALA B O 1
ATOM 6333 N N . GLY B 1 358 ? 38.359 9.621 109.314 1.00 15.89 356 GLY B N 1
ATOM 6334 C CA . GLY B 1 358 ? 37.296 8.975 108.557 1.00 16.14 356 GLY B CA 1
ATOM 6335 C C . GLY B 1 358 ? 37.676 7.560 108.159 1.00 17.68 356 GLY B C 1
ATOM 6336 O O . GLY B 1 358 ? 38.775 7.119 108.485 1.00 17.19 356 GLY B O 1
ATOM 6337 N N . LYS B 1 359 ? 36.785 6.858 107.458 1.00 17.23 357 LYS B N 1
ATOM 6338 C CA . LYS B 1 359 ? 37.052 5.487 107.003 1.00 18.55 357 LYS B CA 1
ATOM 6339 C C . LYS B 1 359 ? 37.453 5.395 105.505 1.00 20.34 357 LYS B C 1
ATOM 6340 O O . LYS B 1 359 ? 37.264 6.350 104.741 1.00 18.77 357 LYS B O 1
ATOM 6346 N N . GLN B 1 360 ? 37.999 4.248 105.082 1.00 20.19 358 GLN B N 1
ATOM 6347 C CA . GLN B 1 360 ? 38.277 4.020 103.658 1.00 18.49 358 GLN B CA 1
ATOM 6348 C C . GLN B 1 360 ? 36.963 3.728 102.938 1.00 17.88 358 GLN B C 1
ATOM 6349 O O . GLN B 1 360 ? 36.091 3.073 103.505 1.00 18.17 358 GLN B O 1
ATOM 6355 N N . PRO B 1 361 ? 36.805 4.214 101.689 1.00 17.31 359 PRO B N 1
ATOM 6356 C CA . PRO B 1 361 ? 35.525 4.003 100.998 1.00 15.54 359 PRO B CA 1
ATOM 6357 C C . PRO B 1 361 ? 35.063 2.554 101.054 1.00 14.99 359 PRO B C 1
ATOM 6358 O O . PRO B 1 361 ? 33.904 2.334 101.313 1.00 14.69 359 PRO B O 1
ATOM 6362 N N . ALA B 1 362 ? 35.950 1.586 100.854 1.00 15.70 360 ALA B N 1
ATOM 6363 C CA . ALA B 1 362 ? 35.555 0.185 100.968 1.00 15.90 360 ALA B CA 1
ATOM 6364 C C . ALA B 1 362 ? 34.832 -0.126 102.288 1.00 16.58 360 ALA B C 1
ATOM 6365 O O . ALA B 1 362 ? 33.896 -0.922 102.314 1.00 17.37 360 ALA B O 1
ATOM 6367 N N . GLU B 1 363 ? 35.245 0.520 103.373 1.00 16.09 361 GLU B N 1
ATOM 6368 C CA . GLU B 1 363 ? 34.685 0.229 104.684 1.00 16.01 361 GLU B CA 1
ATOM 6369 C C . GLU B 1 363 ? 33.359 0.922 104.968 1.00 17.98 361 GLU B C 1
ATOM 6370 O O . GLU B 1 363 ? 32.755 0.689 106.003 1.00 19.08 361 GLU B O 1
ATOM 6376 N N . LEU B 1 364 ? 32.889 1.772 104.066 1.00 18.52 362 LEU B N 1
ATOM 6377 C CA . LEU B 1 364 ? 31.647 2.501 104.333 1.00 17.85 362 LEU B CA 1
ATOM 6378 C C . LEU B 1 364 ? 30.408 1.606 104.308 1.00 19.10 362 LEU B C 1
ATOM 6379 O O . LEU B 1 364 ? 29.977 1.158 103.249 1.00 21.31 362 LEU B O 1
ATOM 6384 N N . PHE B 1 369 ? 24.458 6.618 105.596 1.00 16.00 367 PHE B N 1
ATOM 6385 C CA . PHE B 1 369 ? 25.353 7.215 106.566 1.00 16.00 367 PHE B CA 1
ATOM 6386 C C . PHE B 1 369 ? 26.821 7.261 106.122 1.00 19.29 367 PHE B C 1
ATOM 6387 O O . PHE B 1 369 ? 27.426 6.272 105.877 1.00 19.93 367 PHE B O 1
ATOM 6395 N N . PHE B 1 370 ? 27.359 8.451 106.032 1.00 18.00 368 PHE B N 1
ATOM 6396 C CA . PHE B 1 370 ? 28.716 8.706 105.674 1.00 16.08 368 PHE B CA 1
ATOM 6397 C C . PHE B 1 370 ? 29.311 9.452 106.820 1.00 17.08 368 PHE B C 1
ATOM 6398 O O . PHE B 1 370 ? 28.831 10.472 107.191 1.00 16.49 368 PHE B O 1
ATOM 6406 N N . PRO B 1 371 ? 30.374 8.930 107.386 1.00 17.03 369 PRO B N 1
ATOM 6407 C CA . PRO B 1 371 ? 31.035 9.571 108.532 1.00 15.29 369 PRO B CA 1
ATOM 6408 C C . PRO B 1 371 ? 31.796 10.849 108.151 1.00 16.11 369 PRO B C 1
ATOM 6409 O O . PRO B 1 371 ? 32.209 11.030 107.000 1.00 16.55 369 PRO B O 1
ATOM 6413 N N . PRO B 1 372 ? 31.989 11.745 109.115 1.00 15.16 370 PRO B N 1
ATOM 6414 C CA . PRO B 1 372 ? 32.793 12.925 108.823 1.00 15.40 370 PRO B CA 1
ATOM 6415 C C . PRO B 1 372 ? 34.176 12.487 108.403 1.00 16.44 370 PRO B C 1
ATOM 6416 O O . PRO B 1 372 ? 34.792 11.691 109.102 1.00 17.12 370 PRO B O 1
ATOM 6420 N N . THR B 1 373 ? 34.654 12.996 107.274 1.00 16.65 371 THR B N 1
ATOM 6421 C CA . THR B 1 373 ? 35.929 12.570 106.726 1.00 15.12 371 THR B CA 1
ATOM 6422 C C . THR B 1 373 ? 36.776 13.770 106.342 1.00 15.58 371 THR B C 1
ATOM 6423 O O . THR B 1 373 ? 36.276 14.731 105.768 1.00 15.96 371 THR B O 1
ATOM 6427 N N . VAL B 1 374 ? 38.064 13.703 106.663 1.00 16.30 372 VAL B N 1
ATOM 6428 C CA . VAL B 1 374 ? 39.026 14.740 106.297 1.00 16.67 372 VAL B CA 1
ATOM 6429 C C . VAL B 1 374 ? 40.171 14.136 105.460 1.00 18.28 372 VAL B C 1
ATOM 6430 O O . VAL B 1 374 ? 40.810 13.163 105.882 1.00 17.88 372 VAL B O 1
ATOM 6434 N N . VAL B 1 375 ? 40.421 14.703 104.277 1.00 16.89 373 VAL B N 1
ATOM 6435 C CA . VAL B 1 375 ? 41.576 14.310 103.483 1.00 17.22 373 VAL B CA 1
ATOM 6436 C C . VAL B 1 375 ? 42.486 15.495 103.242 1.00 17.30 373 VAL B C 1
ATOM 6437 O O . VAL B 1 375 ? 42.030 16.639 103.212 1.00 17.02 373 VAL B O 1
ATOM 6441 N N . GLN B 1 376 ? 43.774 15.201 103.057 1.00 18.19 374 GLN B N 1
ATOM 6442 C CA . GLN B 1 376 ? 44.807 16.220 102.916 1.00 16.85 374 GLN B CA 1
ATOM 6443 C C . GLN B 1 376 ? 45.659 15.934 101.683 1.00 18.42 374 GLN B C 1
ATOM 6444 O O . GLN B 1 376 ? 45.925 14.769 101.351 1.00 18.78 374 GLN B O 1
ATOM 6450 N N . GLY B 1 377 ? 46.069 17.004 101.003 1.00 16.70 375 GLY B N 1
ATOM 6451 C CA . GLY B 1 377 ? 46.869 16.898 99.802 1.00 15.24 375 GLY B CA 1
ATOM 6452 C C . GLY B 1 377 ? 46.044 16.969 98.534 1.00 16.56 375 GLY B C 1
ATOM 6453 O O . GLY B 1 377 ? 46.362 16.318 97.553 1.00 16.69 375 GLY B O 1
ATOM 6454 N N . VAL B 1 378 ? 44.984 17.768 98.554 1.00 16.88 376 VAL B N 1
ATOM 6455 C CA . VAL B 1 378 ? 44.090 17.905 97.407 1.00 18.00 376 VAL B CA 1
ATOM 6456 C C . VAL B 1 378 ? 44.630 18.943 96.431 1.00 18.44 376 VAL B C 1
ATOM 6457 O O . VAL B 1 378 ? 45.195 19.953 96.857 1.00 17.92 376 VAL B O 1
ATOM 6461 N N . ASP B 1 379 ? 44.476 18.702 95.131 1.00 18.37 377 ASP B N 1
ATOM 6462 C CA . ASP B 1 379 ? 44.844 19.712 94.128 1.00 21.14 377 ASP B CA 1
ATOM 6463 C C . ASP B 1 379 ? 43.802 19.811 93.028 1.00 20.33 377 ASP B C 1
ATOM 6464 O O . ASP B 1 379 ? 42.853 19.047 93.000 1.00 20.52 377 ASP B O 1
ATOM 6469 N N . ARG B 1 380 ? 43.983 20.756 92.120 1.00 20.71 378 ARG B N 1
ATOM 6470 C CA . ARG B 1 380 ? 43.008 20.988 91.059 1.00 23.11 378 ARG B CA 1
ATOM 6471 C C . ARG B 1 380 ? 42.671 19.746 90.230 1.00 23.54 378 ARG B C 1
ATOM 6472 O O . ARG B 1 380 ? 41.736 19.770 89.448 1.00 26.70 378 ARG B O 1
ATOM 6480 N N . GLU B 1 381 ? 43.423 18.670 90.403 1.00 23.09 379 GLU B N 1
ATOM 6481 C CA . GLU B 1 381 ? 43.223 17.461 89.616 1.00 23.52 379 GLU B CA 1
ATOM 6482 C C . GLU B 1 381 ? 42.178 16.531 90.219 1.00 22.90 379 GLU B C 1
ATOM 6483 O O . GLU B 1 381 ? 41.753 15.578 89.567 1.00 22.20 379 GLU B O 1
ATOM 6497 N N . CYS B 1 383 ? 38.481 15.370 91.762 1.00 17.12 381 CYS B N 1
ATOM 6498 C CA . CYS B 1 383 ? 37.074 15.605 91.510 1.00 17.31 381 CYS B CA 1
ATOM 6499 C C . CYS B 1 383 ? 36.496 16.540 92.531 1.00 16.64 381 CYS B C 1
ATOM 6500 O O . CYS B 1 383 ? 35.628 17.349 92.213 1.00 16.93 381 CYS B O 1
ATOM 6503 N N . CYS B 1 384 ? 36.949 16.411 93.771 1.00 15.42 382 CYS B N 1
ATOM 6504 C CA . CYS B 1 384 ? 36.325 17.147 94.863 1.00 15.90 382 CYS B CA 1
ATOM 6505 C C . CYS B 1 384 ? 36.725 18.631 94.824 1.00 16.14 382 CYS B C 1
ATOM 6506 O O . CYS B 1 384 ? 36.093 19.499 95.441 1.00 16.14 382 CYS B O 1
ATOM 6509 N N . TYR B 1 385 ? 37.770 18.908 94.062 1.00 16.23 383 TYR B N 1
ATOM 6510 C CA . TYR B 1 385 ? 38.200 20.263 93.812 1.00 15.59 383 TYR B CA 1
ATOM 6511 C C . TYR B 1 385 ? 37.391 20.858 92.657 1.00 16.00 383 TYR B C 1
ATOM 6512 O O . TYR B 1 385 ? 37.077 22.047 92.630 1.00 16.33 383 TYR B O 1
ATOM 6521 N N . GLN B 1 386 ? 37.047 20.017 91.698 1.00 15.83 384 GLN B N 1
ATOM 6522 C CA . GLN B 1 386 ? 36.418 20.486 90.479 1.00 16.24 384 GLN B CA 1
ATOM 6523 C C . GLN B 1 386 ? 34.895 20.621 90.602 1.00 15.71 384 GLN B C 1
ATOM 6524 O O . GLN B 1 386 ? 34.280 21.436 89.914 1.00 14.57 384 GLN B O 1
ATOM 6530 N N . GLU B 1 387 ? 34.303 19.819 91.482 1.00 15.71 385 GLU B N 1
ATOM 6531 C CA . GLU B 1 387 ? 32.855 19.768 91.640 1.00 16.49 385 GLU B CA 1
ATOM 6532 C C . GLU B 1 387 ? 32.467 19.808 93.126 1.00 16.66 385 GLU B C 1
ATOM 6533 O O . GLU B 1 387 ? 33.302 19.575 93.996 1.00 16.65 385 GLU B O 1
ATOM 6539 N N . GLU B 1 388 ? 31.215 20.123 93.433 1.00 16.65 386 GLU B N 1
ATOM 6540 C CA . GLU B 1 388 ? 30.842 20.178 94.841 1.00 17.06 386 GLU B CA 1
ATOM 6541 C C . GLU B 1 388 ? 30.428 18.813 95.398 1.00 16.62 386 GLU B C 1
ATOM 6542 O O . GLU B 1 388 ? 29.689 18.060 94.771 1.00 16.94 386 GLU B O 1
ATOM 6548 N N . THR B 1 389 ? 30.948 18.499 96.577 1.00 16.23 387 THR B N 1
ATOM 6549 C CA . THR B 1 389 ? 30.843 17.165 97.143 1.00 16.00 387 THR B CA 1
ATOM 6550 C C . THR B 1 389 ? 29.443 16.884 97.638 1.00 14.64 387 THR B C 1
ATOM 6551 O O . THR B 1 389 ? 28.934 15.781 97.463 1.00 13.29 387 THR B O 1
ATOM 6555 N N . PHE B 1 390 ? 28.839 17.899 98.257 1.00 16.16 388 PHE B N 1
ATOM 6556 C CA . PHE B 1 390 ? 27.555 17.764 98.954 1.00 15.54 388 PHE B CA 1
ATOM 6557 C C . PHE B 1 390 ? 27.557 16.617 99.968 1.00 14.73 388 PHE B C 1
ATOM 6558 O O . PHE B 1 390 ? 26.630 15.814 100.003 1.00 15.92 388 PHE B O 1
ATOM 6566 N N . GLY B 1 391 ? 28.603 16.548 100.779 1.00 13.54 389 GLY B N 1
ATOM 6567 C CA . GLY B 1 391 ? 28.752 15.500 101.769 1.00 14.89 389 GLY B CA 1
ATOM 6568 C C . GLY B 1 391 ? 29.757 15.878 102.850 1.00 14.86 389 GLY B C 1
ATOM 6569 O O . GLY B 1 391 ? 30.484 16.863 102.710 1.00 14.09 389 GLY B O 1
ATOM 6570 N N . PRO B 1 392 ? 29.802 15.094 103.939 1.00 14.11 390 PRO B N 1
ATOM 6571 C CA . PRO B 1 392 ? 30.656 15.364 105.094 1.00 14.30 390 PRO B CA 1
ATOM 6572 C C . PRO B 1 392 ? 32.142 15.083 104.808 1.00 15.97 390 PRO B C 1
ATOM 6573 O O . PRO B 1 392 ? 32.814 14.388 105.578 1.00 16.11 390 PRO B O 1
ATOM 6577 N N . LEU B 1 393 ? 32.646 15.641 103.714 1.00 14.83 391 LEU B N 1
ATOM 6578 C CA . LEU B 1 393 ? 34.024 15.456 103.309 1.00 14.60 391 LEU B CA 1
ATOM 6579 C C . LEU B 1 393 ? 34.790 16.762 103.464 1.00 15.16 391 LEU B C 1
ATOM 6580 O O . LEU B 1 393 ? 34.309 17.800 103.038 1.00 16.60 391 LEU B O 1
ATOM 6585 N N . VAL B 1 394 ? 35.978 16.726 104.056 1.00 14.66 392 VAL B N 1
ATOM 6586 C CA . VAL B 1 394 ? 36.794 17.936 104.134 1.00 16.09 392 VAL B CA 1
ATOM 6587 C C . VAL B 1 394 ? 38.108 17.797 103.342 1.00 15.32 392 VAL B C 1
ATOM 6588 O O . VAL B 1 394 ? 39.068 17.224 103.829 1.00 16.57 392 VAL B O 1
ATOM 6592 N N . PRO B 1 395 ? 38.141 18.311 102.103 1.00 15.03 393 PRO B N 1
ATOM 6593 C CA . PRO B 1 395 ? 39.344 18.243 101.266 1.00 14.94 393 PRO B CA 1
ATOM 6594 C C . PRO B 1 395 ? 40.269 19.431 101.491 1.00 14.94 393 PRO B C 1
ATOM 6595 O O . PRO B 1 395 ? 39.898 20.569 101.206 1.00 14.69 393 PRO B O 1
ATOM 6607 N N . ALA B 1 397 ? 43.553 21.617 100.618 1.00 14.24 395 ALA B N 1
ATOM 6608 C CA . ALA B 1 397 ? 44.538 21.990 99.611 1.00 15.12 395 ALA B CA 1
ATOM 6609 C C . ALA B 1 397 ? 45.542 22.983 100.194 1.00 13.53 395 ALA B C 1
ATOM 6610 O O . ALA B 1 397 ? 45.210 23.745 101.091 1.00 12.64 395 ALA B O 1
ATOM 6612 N N . LEU B 1 398 ? 46.768 22.976 99.679 1.00 14.67 396 LEU B N 1
ATOM 6613 C CA . LEU B 1 398 ? 47.815 23.844 100.219 1.00 14.04 396 LEU B CA 1
ATOM 6614 C C . LEU B 1 398 ? 47.950 25.148 99.443 1.00 13.39 396 LEU B C 1
ATOM 6615 O O . LEU B 1 398 ? 47.563 25.222 98.283 1.00 14.25 396 LEU B O 1
ATOM 6620 N N . PHE B 1 399 ? 48.486 26.178 100.084 1.00 12.61 397 PHE B N 1
ATOM 6621 C CA . PHE B 1 399 ? 48.859 27.406 99.378 1.00 14.24 397 PHE B CA 1
ATOM 6622 C C . PHE B 1 399 ? 49.872 28.165 100.214 1.00 15.28 397 PHE B C 1
ATOM 6623 O O . PHE B 1 399 ? 50.025 27.897 101.408 1.00 14.87 397 PHE B O 1
ATOM 6631 N N . ARG B 1 400 ? 50.564 29.111 99.588 1.00 16.32 398 ARG B N 1
ATOM 6632 C CA . ARG B 1 400 ? 51.583 29.900 100.279 1.00 15.07 398 ARG B CA 1
ATOM 6633 C C . ARG B 1 400 ? 51.301 31.381 100.153 1.00 15.07 398 ARG B C 1
ATOM 6634 O O . ARG B 1 400 ? 51.348 32.106 101.146 1.00 15.69 398 ARG B O 1
ATOM 6642 N N . THR B 1 401 ? 51.011 31.837 98.938 1.00 13.89 399 THR B N 1
ATOM 6643 C CA . THR B 1 401 ? 50.836 33.267 98.721 1.00 14.85 399 THR B CA 1
ATOM 6644 C C . THR B 1 401 ? 49.371 33.735 98.701 1.00 14.66 399 THR B C 1
ATOM 6645 O O . THR B 1 401 ? 48.441 32.949 98.530 1.00 14.13 399 THR B O 1
ATOM 6649 N N . GLU B 1 402 ? 49.195 35.033 98.901 1.00 14.18 400 GLU B N 1
ATOM 6650 C CA . GLU B 1 402 ? 47.886 35.646 98.911 1.00 14.31 400 GLU B CA 1
ATOM 6651 C C . GLU B 1 402 ? 47.282 35.611 97.511 1.00 14.46 400 GLU B C 1
ATOM 6652 O O . GLU B 1 402 ? 46.098 35.330 97.352 1.00 13.80 400 GLU B O 1
ATOM 6658 N N . GLU B 1 403 ? 48.105 35.905 96.505 1.00 14.17 401 GLU B N 1
ATOM 6659 C CA . GLU B 1 403 ? 47.635 36.058 95.139 1.00 14.66 401 GLU B CA 1
ATOM 6660 C C . GLU B 1 403 ? 47.259 34.700 94.574 1.00 14.54 401 GLU B C 1
ATOM 6661 O O . GLU B 1 403 ? 46.256 34.543 93.899 1.00 14.18 401 GLU B O 1
ATOM 6667 N N . GLU B 1 404 ? 48.089 33.717 94.863 1.00 15.38 402 GLU B N 1
ATOM 6668 C CA . GLU B 1 404 ? 47.832 32.344 94.469 1.00 14.97 402 GLU B CA 1
ATOM 6669 C C . GLU B 1 404 ? 46.488 31.825 94.998 1.00 13.91 402 GLU B C 1
ATOM 6670 O O . GLU B 1 404 ? 45.693 31.254 94.245 1.00 13.04 402 GLU B O 1
ATOM 6676 N N . VAL B 1 405 ? 46.223 32.042 96.281 1.00 13.09 403 VAL B N 1
ATOM 6677 C CA . VAL B 1 405 ? 45.052 31.442 96.896 1.00 13.13 403 VAL B CA 1
ATOM 6678 C C . VAL B 1 405 ? 43.748 32.132 96.476 1.00 13.57 403 VAL B C 1
ATOM 6679 O O . VAL B 1 405 ? 42.667 31.534 96.533 1.00 13.74 403 VAL B O 1
ATOM 6683 N N . ILE B 1 406 ? 43.862 33.378 96.039 1.00 12.39 404 ILE B N 1
ATOM 6684 C CA . ILE B 1 406 ? 42.724 34.114 95.536 1.00 10.93 404 ILE B CA 1
ATOM 6685 C C . ILE B 1 406 ? 42.378 33.590 94.149 1.00 11.75 404 ILE B C 1
ATOM 6686 O O . ILE B 1 406 ? 41.218 33.349 93.838 1.00 12.75 404 ILE B O 1
ATOM 6691 N N . ASP B 1 407 ? 43.388 33.409 93.313 1.00 12.05 405 ASP B N 1
ATOM 6692 C CA . ASP B 1 407 ? 43.186 32.793 92.009 1.00 12.58 405 ASP B CA 1
ATOM 6693 C C . ASP B 1 407 ? 42.607 31.376 92.147 1.00 12.74 405 ASP B C 1
ATOM 6694 O O . ASP B 1 407 ? 41.699 30.995 91.405 1.00 11.84 405 ASP B O 1
ATOM 6699 N N . ALA B 1 408 ? 43.134 30.603 93.095 1.00 11.51 406 ALA B N 1
ATOM 6700 C CA . ALA B 1 408 ? 42.663 29.250 93.290 1.00 11.83 406 ALA B CA 1
ATOM 6701 C C . ALA B 1 408 ? 41.239 29.322 93.800 1.00 14.06 406 ALA B C 1
ATOM 6702 O O . ALA B 1 408 ? 40.357 28.567 93.340 1.00 13.40 406 ALA B O 1
ATOM 6704 N N . GLY B 1 409 ? 41.019 30.233 94.751 1.00 12.01 407 GLY B N 1
ATOM 6705 C CA . GLY B 1 409 ? 39.684 30.517 95.220 1.00 10.97 407 GLY B CA 1
ATOM 6706 C C . GLY B 1 409 ? 38.734 30.673 94.047 1.00 11.95 407 GLY B C 1
ATOM 6707 O O . GLY B 1 409 ? 37.677 30.025 94.014 1.00 12.56 407 GLY B O 1
ATOM 6708 N N . ASN B 1 410 ? 39.107 31.521 93.087 1.00 10.89 408 ASN B N 1
ATOM 6709 C CA . ASN B 1 410 ? 38.208 31.906 91.994 1.00 11.55 408 ASN B CA 1
ATOM 6710 C C . ASN B 1 410 ? 38.249 30.941 90.828 1.00 12.36 408 ASN B C 1
ATOM 6711 O O . ASN B 1 410 ? 37.668 31.185 89.778 1.00 11.62 408 ASN B O 1
ATOM 6716 N N . ASP B 1 411 ? 38.938 29.833 91.027 1.00 13.45 409 ASP B N 1
ATOM 6717 C CA . ASP B 1 411 ? 39.182 28.898 89.952 1.00 13.97 409 ASP B CA 1
ATOM 6718 C C . ASP B 1 411 ? 38.009 27.972 89.835 1.00 14.62 409 ASP B C 1
ATOM 6719 O O . ASP B 1 411 ? 38.100 26.801 90.208 1.00 16.31 409 ASP B O 1
ATOM 6724 N N . THR B 1 412 ? 36.898 28.496 89.334 1.00 14.67 410 THR B N 1
ATOM 6725 C CA . THR B 1 412 ? 35.651 27.739 89.327 1.00 13.58 410 THR B CA 1
ATOM 6726 C C . THR B 1 412 ? 34.597 28.506 88.519 1.00 13.79 410 THR B C 1
ATOM 6727 O O . THR B 1 412 ? 34.801 29.669 88.185 1.00 13.52 410 THR B O 1
ATOM 6731 N N . GLU B 1 413 ? 33.497 27.843 88.172 1.00 14.55 411 GLU B N 1
ATOM 6732 C CA . GLU B 1 413 ? 32.415 28.466 87.417 1.00 13.90 411 GLU B CA 1
ATOM 6733 C C . GLU B 1 413 ? 31.611 29.360 88.333 1.00 13.40 411 GLU B C 1
ATOM 6734 O O . GLU B 1 413 ? 30.908 30.268 87.873 1.00 11.94 411 GLU B O 1
ATOM 6740 N N . PHE B 1 414 ? 31.723 29.078 89.631 1.00 12.83 412 PHE B N 1
ATOM 6741 C CA . PHE B 1 414 ? 30.774 29.566 90.626 1.00 12.66 412 PHE B CA 1
ATOM 6742 C C . PHE B 1 414 ? 31.292 30.693 91.478 1.00 11.95 412 PHE B C 1
ATOM 6743 O O . PHE B 1 414 ? 32.423 31.132 91.332 1.00 11.58 412 PHE B O 1
ATOM 6751 N N . GLY B 1 415 ? 30.437 31.156 92.377 1.00 11.22 413 GLY B N 1
ATOM 6752 C CA . GLY B 1 415 ? 30.722 32.356 93.119 1.00 11.17 413 GLY B CA 1
ATOM 6753 C C . GLY B 1 415 ? 29.601 32.643 94.074 1.00 11.45 413 GLY B C 1
ATOM 6754 O O . GLY B 1 415 ? 29.088 33.771 94.138 1.00 11.31 413 GLY B O 1
ATOM 6755 N N . LEU B 1 416 ? 29.206 31.606 94.807 1.00 11.52 414 LEU B N 1
ATOM 6756 C CA . LEU B 1 416 ? 28.180 31.760 95.828 1.00 11.37 414 LEU B CA 1
ATOM 6757 C C . LEU B 1 416 ? 28.839 32.120 97.159 1.00 10.84 414 LEU B C 1
ATOM 6758 O O . LEU B 1 416 ? 29.001 33.297 97.457 1.00 10.80 414 LEU B O 1
ATOM 6763 N N . ALA B 1 417 ? 29.238 31.122 97.944 1.00 11.13 415 ALA B N 1
ATOM 6764 C CA . ALA B 1 417 ? 29.831 31.377 99.264 1.00 10.82 415 ALA B CA 1
ATOM 6765 C C . ALA B 1 417 ? 31.351 31.151 99.344 1.00 10.32 415 ALA B C 1
ATOM 6766 O O . ALA B 1 417 ? 31.918 30.356 98.606 1.00 10.39 415 ALA B O 1
ATOM 6768 N N . SER B 1 418 ? 31.996 31.871 100.253 1.00 10.29 416 SER B N 1
ATOM 6769 C CA . SER B 1 418 ? 33.419 31.715 100.513 1.00 10.51 416 SER B CA 1
ATOM 6770 C C . SER B 1 418 ? 33.776 32.236 101.916 1.00 10.47 416 SER B C 1
ATOM 6771 O O . SER B 1 418 ? 32.987 32.946 102.543 1.00 10.47 416 SER B O 1
ATOM 6774 N N . TYR B 1 419 ? 34.955 31.866 102.410 1.00 10.07 417 TYR B N 1
ATOM 6775 C CA . TYR B 1 419 ? 35.372 32.200 103.777 1.00 10.38 417 TYR B CA 1
ATOM 6776 C C . TYR B 1 419 ? 36.872 32.425 103.864 1.00 10.35 417 TYR B C 1
ATOM 6777 O O . TYR B 1 419 ? 37.659 31.661 103.305 1.00 9.75 417 TYR B O 1
ATOM 6786 N N . VAL B 1 420 ? 37.276 33.465 104.582 1.00 10.36 418 VAL B N 1
ATOM 6787 C CA . VAL B 1 420 ? 38.697 33.721 104.744 1.00 11.47 418 VAL B CA 1
ATOM 6788 C C . VAL B 1 420 ? 39.078 33.931 106.209 1.00 10.69 418 VAL B C 1
ATOM 6789 O O . VAL B 1 420 ? 38.427 34.688 106.911 1.00 10.61 418 VAL B O 1
ATOM 6793 N N . PHE B 1 421 ? 40.123 33.239 106.658 1.00 10.78 419 PHE B N 1
ATOM 6794 C CA . PHE B 1 421 ? 40.610 33.356 108.037 1.00 11.38 419 PHE B CA 1
ATOM 6795 C C . PHE B 1 421 ? 42.044 33.876 108.099 1.00 12.82 419 PHE B C 1
ATOM 6796 O O . PHE B 1 421 ? 42.978 33.217 107.619 1.00 12.84 419 PHE B O 1
ATOM 6804 N N . THR B 1 422 ? 42.221 35.054 108.686 1.00 11.73 420 THR B N 1
ATOM 6805 C CA . THR B 1 422 ? 43.546 35.647 108.797 1.00 12.21 420 THR B CA 1
ATOM 6806 C C . THR B 1 422 ? 43.519 36.739 109.837 1.00 12.74 420 THR B C 1
ATOM 6807 O O . THR B 1 422 ? 42.491 37.341 110.067 1.00 12.65 420 TH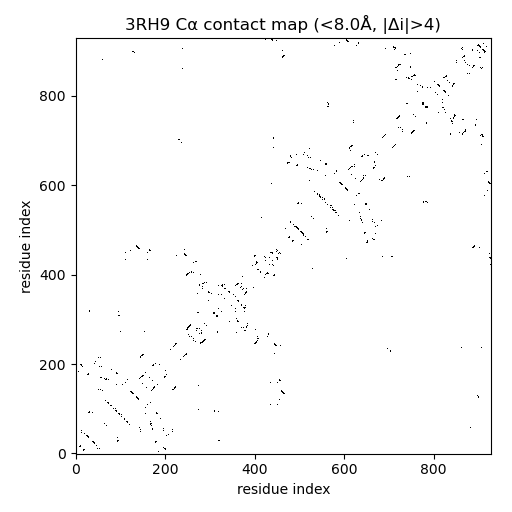R B O 1
ATOM 6811 N N . ALA B 1 423 ? 44.645 36.996 110.484 1.00 14.06 421 ALA B N 1
ATOM 6812 C CA . ALA B 1 423 ? 44.657 38.022 111.519 1.00 13.77 421 ALA B CA 1
ATOM 6813 C C . ALA B 1 423 ? 45.049 39.371 110.939 1.00 14.05 421 ALA B C 1
ATOM 6814 O O . ALA B 1 423 ? 44.899 40.403 111.597 1.00 14.94 421 ALA B O 1
ATOM 6816 N N . ASP B 1 424 ? 45.547 39.354 109.704 1.00 13.77 422 ASP B N 1
ATOM 6817 C CA . ASP B 1 424 ? 45.881 40.580 108.983 1.00 14.92 422 ASP B CA 1
ATOM 6818 C C . ASP B 1 424 ? 44.610 41.189 108.358 1.00 15.12 422 ASP B C 1
ATOM 6819 O O . ASP B 1 424 ? 44.147 40.748 107.299 1.00 14.67 422 ASP B O 1
ATOM 6824 N N . ALA B 1 425 ? 44.044 42.186 109.030 1.00 14.14 423 ALA B N 1
ATOM 6825 C CA . ALA B 1 425 ? 42.768 42.761 108.616 1.00 14.73 423 ALA B CA 1
ATOM 6826 C C . ALA B 1 425 ? 42.847 43.326 107.198 1.00 15.80 423 ALA B C 1
ATOM 6827 O O . ALA B 1 425 ? 41.897 43.223 106.412 1.00 15.16 423 ALA B O 1
ATOM 6829 N N . GLU B 1 426 ? 43.983 43.922 106.866 1.00 15.51 424 GLU B N 1
ATOM 6830 C CA . GLU B 1 426 ? 44.163 44.450 105.526 1.00 17.87 424 GLU B CA 1
ATOM 6831 C C . GLU B 1 426 ? 44.217 43.359 104.441 1.00 17.47 424 GLU B C 1
ATOM 6832 O O . GLU B 1 426 ? 43.741 43.562 103.318 1.00 16.38 424 GLU B O 1
ATOM 6838 N N . ARG B 1 427 ? 44.801 42.211 104.780 1.00 16.75 425 ARG B N 1
ATOM 6839 C CA . ARG B 1 427 ? 44.841 41.080 103.865 1.00 15.28 425 ARG B CA 1
ATOM 6840 C C . ARG B 1 427 ? 43.452 40.482 103.740 1.00 14.34 425 ARG B C 1
ATOM 6841 O O . ARG B 1 427 ? 43.001 40.183 102.638 1.00 15.68 425 ARG B O 1
ATOM 6849 N N . ALA B 1 428 ? 42.756 40.324 104.859 1.00 14.14 426 ALA B N 1
ATOM 6850 C CA . ALA B 1 428 ? 41.399 39.765 104.813 1.00 13.63 426 ALA B CA 1
ATOM 6851 C C . ALA B 1 428 ? 40.521 40.573 103.869 1.00 13.78 426 ALA B C 1
ATOM 6852 O O . ALA B 1 428 ? 39.763 40.017 103.088 1.00 14.21 426 ALA B O 1
ATOM 6854 N N . GLN B 1 429 ? 40.636 41.893 103.949 1.00 14.49 427 GLN B N 1
ATOM 6855 C CA . GLN B 1 429 ? 39.813 42.782 103.155 1.00 13.38 427 GLN B CA 1
ATOM 6856 C C . GLN B 1 429 ? 40.106 42.674 101.671 1.00 13.54 427 GLN B C 1
ATOM 6857 O O . GLN B 1 429 ? 39.176 42.689 100.855 1.00 12.80 427 GLN B O 1
ATOM 6863 N N . ARG B 1 430 ? 41.388 42.554 101.324 1.00 13.54 428 ARG B N 1
ATOM 6864 C CA . ARG B 1 430 ? 41.779 42.368 99.926 1.00 13.99 428 ARG B CA 1
ATOM 6865 C C . ARG B 1 430 ? 41.248 41.058 99.364 1.00 12.92 428 ARG B C 1
ATOM 6866 O O . ARG B 1 430 ? 40.739 41.028 98.253 1.00 12.92 428 ARG B O 1
ATOM 6874 N N . VAL B 1 431 ? 41.359 39.989 100.149 1.00 12.12 429 VAL B N 1
ATOM 6875 C CA . VAL B 1 431 ? 40.854 38.681 99.763 1.00 11.99 429 VAL B CA 1
ATOM 6876 C C . VAL B 1 431 ? 39.343 38.703 99.499 1.00 12.64 429 VAL B C 1
ATOM 6877 O O . VAL B 1 431 ? 38.866 38.110 98.523 1.00 12.69 429 VAL B O 1
ATOM 6881 N N . ALA B 1 432 ? 38.593 39.402 100.349 1.00 11.80 430 ALA B N 1
ATOM 6882 C CA . ALA B 1 432 ? 37.169 39.600 100.104 1.00 11.46 430 ALA B CA 1
ATOM 6883 C C . ALA B 1 432 ? 36.890 40.340 98.783 1.00 11.98 430 ALA B C 1
ATOM 6884 O O . ALA B 1 432 ? 36.025 39.923 98.015 1.00 12.85 430 ALA B O 1
ATOM 6886 N N . ALA B 1 433 ? 37.607 41.427 98.512 1.00 11.60 431 ALA B N 1
ATOM 6887 C CA . ALA B 1 433 ? 37.429 42.141 97.242 1.00 12.12 431 ALA B CA 1
ATOM 6888 C C . ALA B 1 433 ? 37.816 41.297 96.031 1.00 12.96 431 ALA B C 1
ATOM 6889 O O . ALA B 1 433 ? 37.223 41.423 94.956 1.00 12.28 431 ALA B O 1
ATOM 6891 N N . GLY B 1 434 ? 38.816 40.440 96.213 1.00 12.66 432 GLY B N 1
ATOM 6892 C CA . GLY B 1 434 ? 39.344 39.647 95.124 1.00 12.08 432 GLY B CA 1
ATOM 6893 C C . GLY B 1 434 ? 38.531 38.410 94.816 1.00 11.74 432 GLY B C 1
ATOM 6894 O O . GLY B 1 434 ? 38.567 37.908 93.692 1.00 10.88 432 GLY B O 1
ATOM 6895 N N . LEU B 1 435 ? 37.814 37.908 95.820 1.00 12.34 433 LEU B N 1
ATOM 6896 C CA . LEU B 1 435 ? 36.986 36.717 95.638 1.00 12.11 433 LEU B CA 1
ATOM 6897 C C . LEU B 1 435 ? 35.695 37.103 94.917 1.00 12.32 433 LEU B C 1
ATOM 6898 O O . LEU B 1 435 ? 34.957 38.009 95.348 1.00 12.42 433 LEU B O 1
ATOM 6903 N N . ARG B 1 436 ? 35.442 36.432 93.800 1.00 12.33 434 ARG B N 1
ATOM 6904 C CA . ARG B 1 436 ? 34.244 36.694 93.019 1.00 12.21 434 ARG B CA 1
ATOM 6905 C C . ARG B 1 436 ? 33.098 35.840 93.581 1.00 11.96 434 ARG B C 1
ATOM 6906 O O . ARG B 1 436 ? 32.569 34.951 92.905 1.00 11.06 434 ARG B O 1
ATOM 6914 N N . PHE B 1 437 ? 32.751 36.107 94.842 1.00 11.97 435 PHE B N 1
ATOM 6915 C CA . PHE B 1 437 ? 31.667 35.408 95.536 1.00 11.41 435 PHE B CA 1
ATOM 6916 C C . PHE B 1 437 ? 30.758 36.422 96.192 1.00 11.21 435 PHE B C 1
ATOM 6917 O O . PHE B 1 437 ? 31.215 37.479 96.620 1.00 10.39 435 PHE B O 1
ATOM 6925 N N . GLY B 1 438 ? 29.470 36.089 96.271 1.00 11.10 436 GLY B N 1
ATOM 6926 C CA . GLY B 1 438 ? 28.475 36.990 96.818 1.00 10.83 436 GLY B CA 1
ATOM 6927 C C . GLY B 1 438 ? 28.543 37.045 98.328 1.00 10.17 436 GLY B C 1
ATOM 6928 O O . GLY B 1 438 ? 28.074 37.988 98.954 1.00 9.74 436 GLY B O 1
ATOM 6929 N N . HIS B 1 439 ? 29.137 36.017 98.915 1.00 10.53 437 HIS B N 1
ATOM 6930 C CA . HIS B 1 439 ? 29.209 35.914 100.361 1.00 10.77 437 HIS B CA 1
ATOM 6931 C C . HIS B 1 439 ? 30.622 35.491 100.751 1.00 10.66 437 HIS B C 1
ATOM 6932 O O . HIS B 1 439 ? 31.124 34.469 100.275 1.00 9.38 437 HIS B O 1
ATOM 6939 N N . VAL B 1 440 ? 31.253 36.301 101.606 1.00 10.27 438 VAL B N 1
ATOM 6940 C CA . VAL B 1 440 ? 32.600 36.037 102.112 1.00 9.94 438 VAL B CA 1
ATOM 6941 C C . VAL B 1 440 ? 32.619 36.118 103.628 1.00 10.20 438 VAL B C 1
ATOM 6942 O O . VAL B 1 440 ? 32.396 37.187 104.198 1.00 10.44 438 VAL B O 1
ATOM 6946 N N . GLY B 1 441 ? 32.908 35.004 104.288 1.00 10.61 439 GLY B N 1
ATOM 6947 C CA . GLY B 1 441 ? 33.110 35.020 105.726 1.00 9.84 439 GLY B CA 1
ATOM 6948 C C . GLY B 1 441 ? 34.489 35.521 106.111 1.00 10.18 439 GLY B C 1
ATOM 6949 O O . GLY B 1 441 ? 35.509 35.028 105.639 1.00 10.20 439 GLY B O 1
ATOM 6950 N N . TRP B 1 442 ? 34.516 36.516 106.981 1.00 10.58 440 TRP B N 1
ATOM 6951 C CA . TRP B 1 442 ? 35.763 37.083 107.449 1.00 10.33 440 TRP B CA 1
ATOM 6952 C C . TRP B 1 442 ? 36.015 36.648 108.889 1.00 10.73 440 TRP B C 1
ATOM 6953 O O . TRP B 1 442 ? 35.430 37.174 109.836 1.00 11.15 440 TRP B O 1
ATOM 6964 N N . ASN B 1 443 ? 36.897 35.673 109.042 1.00 10.93 441 ASN B N 1
ATOM 6965 C CA . ASN B 1 443 ? 37.131 35.036 110.329 1.00 11.14 441 ASN B CA 1
ATOM 6966 C C . ASN B 1 443 ? 35.850 34.458 110.902 1.00 12.08 441 ASN B C 1
ATOM 6967 O O . ASN B 1 443 ? 35.713 34.348 112.112 1.00 13.28 441 ASN B O 1
ATOM 6972 N N . THR B 1 444 ? 34.918 34.094 110.025 1.00 11.34 442 THR B N 1
ATOM 6973 C CA . THR B 1 444 ? 33.749 33.319 110.409 1.00 11.36 442 THR B CA 1
ATOM 6974 C C . THR B 1 444 ? 33.323 32.395 109.273 1.00 12.13 442 THR B C 1
ATOM 6975 O O . THR B 1 444 ? 33.602 32.652 108.101 1.00 11.25 442 THR B O 1
ATOM 6979 N N . GLY B 1 445 ? 32.637 31.319 109.630 1.00 11.89 443 GLY B N 1
ATOM 6980 C CA . GLY B 1 445 ? 32.115 30.404 108.643 1.00 11.99 443 GLY B CA 1
ATOM 6981 C C . GLY B 1 445 ? 30.607 30.474 108.566 1.00 12.03 443 GLY B C 1
ATOM 6982 O O . GLY B 1 445 ? 29.970 29.634 107.932 1.00 12.37 443 GLY B O 1
ATOM 6983 N N . THR B 1 446 ? 30.038 31.487 109.207 1.00 12.42 444 THR B N 1
ATOM 6984 C CA . THR B 1 446 ? 28.590 31.630 109.280 1.00 12.17 444 THR B CA 1
ATOM 6985 C C . THR B 1 446 ? 27.987 31.896 107.896 1.00 11.83 444 THR B C 1
ATOM 6986 O O . THR B 1 446 ? 28.597 32.572 107.065 1.00 11.81 444 THR B O 1
ATOM 6990 N N . GLY B 1 447 ? 26.796 31.354 107.654 1.00 12.13 445 GLY B N 1
ATOM 6991 C CA . GLY B 1 447 ? 26.118 31.502 106.375 1.00 11.54 445 GLY B CA 1
ATOM 6992 C C . GLY B 1 447 ? 25.311 32.778 106.291 1.00 11.41 445 GLY B C 1
ATOM 6993 O O . GLY B 1 447 ? 25.475 33.660 107.118 1.00 11.84 445 GLY B O 1
ATOM 6994 N N . PRO B 1 448 ? 24.425 32.878 105.288 1.00 12.75 446 PRO B N 1
ATOM 6995 C CA . PRO B 1 448 ? 23.552 34.044 105.071 1.00 11.87 446 PRO B CA 1
ATOM 6996 C C . PRO B 1 448 ? 22.573 34.301 106.230 1.00 13.12 446 PRO B C 1
ATOM 6997 O O . PRO B 1 448 ? 22.114 33.395 106.941 1.00 13.28 446 PRO B O 1
ATOM 7001 N N . THR B 1 449 ? 22.233 35.564 106.402 1.00 13.15 447 THR B N 1
ATOM 7002 C CA . THR B 1 449 ? 21.300 35.948 107.433 1.00 13.36 447 THR B CA 1
ATOM 7003 C C . THR B 1 449 ? 20.199 36.738 106.739 1.00 12.42 447 THR B C 1
ATOM 7004 O O . THR B 1 449 ? 20.405 37.203 105.633 1.00 12.38 447 THR B O 1
ATOM 7008 N N . PRO B 1 450 ? 19.016 36.870 107.368 1.00 13.72 448 PRO B N 1
ATOM 7009 C CA . PRO B 1 450 ? 17.900 37.565 106.701 1.00 13.82 448 PRO B CA 1
ATOM 7010 C C . PRO B 1 450 ? 18.144 39.059 106.554 1.00 13.57 448 PRO B C 1
ATOM 7011 O O . PRO B 1 450 ? 17.513 39.717 105.719 1.00 13.13 448 PRO B O 1
ATOM 7015 N N . GLU B 1 451 ? 19.075 39.579 107.349 1.00 13.70 449 GLU B N 1
ATOM 7016 C CA . GLU B 1 451 ? 19.334 41.011 107.389 1.00 13.30 449 GLU B CA 1
ATOM 7017 C C . GLU B 1 451 ? 20.191 41.520 106.237 1.00 12.26 449 GLU B C 1
ATOM 7018 O O . GLU B 1 451 ? 20.332 42.721 106.067 1.00 13.44 449 GLU B O 1
ATOM 7024 N N . ALA B 1 452 ? 20.736 40.610 105.433 1.00 12.64 450 ALA B N 1
ATOM 7025 C CA . ALA B 1 452 ? 21.708 40.975 104.378 1.00 12.80 450 ALA B CA 1
ATOM 7026 C C . ALA B 1 452 ? 21.563 40.176 103.067 1.00 11.99 450 ALA B C 1
ATOM 7027 O O . ALA B 1 452 ? 21.082 39.057 103.066 1.00 12.07 450 ALA B O 1
ATOM 7029 N N . PRO B 1 453 ? 22.012 40.744 101.947 1.00 12.04 451 PRO B N 1
ATOM 7030 C CA . PRO B 1 453 ? 21.841 40.041 100.668 1.00 12.47 451 PRO B CA 1
ATOM 7031 C C . PRO B 1 453 ? 22.678 38.773 100.543 1.00 12.04 451 PRO B C 1
ATOM 7032 O O . PRO B 1 453 ? 23.842 38.735 100.935 1.00 11.28 451 PRO B O 1
ATOM 7036 N N . PHE B 1 454 ? 22.073 37.733 99.985 1.00 12.95 452 PHE B N 1
ATOM 7037 C CA . PHE B 1 454 ? 22.806 36.517 99.628 1.00 12.84 452 PHE B CA 1
ATOM 7038 C C . PHE B 1 454 ? 22.468 36.101 98.199 1.00 11.98 452 PHE B C 1
ATOM 7039 O O . PHE B 1 454 ? 21.308 36.025 97.820 1.00 12.78 452 PHE B O 1
ATOM 7047 N N . GLY B 1 455 ? 23.493 35.839 97.408 1.00 12.05 453 GLY B N 1
ATOM 7048 C CA . GLY B 1 455 ? 23.310 35.497 96.016 1.00 11.47 453 GLY B CA 1
ATOM 7049 C C . GLY B 1 455 ? 24.671 35.274 95.413 1.00 11.33 453 GLY B C 1
ATOM 7050 O O . GLY B 1 455 ? 25.686 35.609 96.020 1.00 11.28 453 GLY B O 1
ATOM 7051 N N . GLY B 1 456 ? 24.707 34.709 94.218 1.00 10.76 454 GLY B N 1
ATOM 7052 C CA . GLY B 1 456 ? 25.974 34.343 93.629 1.00 11.12 454 GLY B CA 1
ATOM 7053 C C . GLY B 1 456 ? 26.430 35.289 92.542 1.00 11.91 454 GLY B C 1
ATOM 7054 O O . GLY B 1 456 ? 25.628 35.998 91.931 1.00 11.54 454 GLY B O 1
ATOM 7063 N N . LYS B 1 458 ? 28.924 35.094 88.950 1.00 11.50 456 LYS B N 1
ATOM 7064 C CA . LYS B 1 458 ? 29.211 34.059 87.954 1.00 12.15 456 LYS B CA 1
ATOM 7065 C C . LYS B 1 458 ? 28.043 33.074 87.805 1.00 12.09 456 LYS B C 1
ATOM 7066 O O . LYS B 1 458 ? 26.890 33.495 87.817 1.00 12.64 456 LYS B O 1
ATOM 7072 N N . ALA B 1 459 ? 28.322 31.783 87.665 1.00 11.80 457 ALA B N 1
ATOM 7073 C CA . ALA B 1 459 ? 27.263 30.831 87.352 1.00 11.52 457 ALA B CA 1
ATOM 7074 C C . ALA B 1 459 ? 26.444 30.435 88.584 1.00 13.24 457 ALA B C 1
ATOM 7075 O O . ALA B 1 459 ? 25.533 29.595 88.513 1.00 13.48 457 ALA B O 1
ATOM 7077 N N . SER B 1 460 ? 26.757 31.033 89.723 1.00 12.29 458 SER B N 1
ATOM 7078 C CA . SER B 1 460 ? 26.057 30.650 90.930 1.00 13.30 458 SER B CA 1
ATOM 7079 C C . SER B 1 460 ? 24.652 31.249 91.026 1.00 12.63 458 SER B C 1
ATOM 7080 O O . SER B 1 460 ? 23.907 30.920 91.941 1.00 12.08 458 SER B O 1
ATOM 7083 N N . GLY B 1 461 ? 24.289 32.129 90.097 1.00 11.94 459 GLY B N 1
ATOM 7084 C CA . GLY B 1 461 ? 22.944 32.677 90.109 1.00 11.56 459 GLY B CA 1
ATOM 7085 C C . GLY B 1 461 ? 22.689 34.096 89.636 1.00 10.97 459 GLY B C 1
ATOM 7086 O O . GLY B 1 461 ? 23.547 34.779 89.102 1.00 11.45 459 GLY B O 1
ATOM 7087 N N . ILE B 1 462 ? 21.452 34.518 89.834 1.00 11.18 460 ILE B N 1
ATOM 7088 C CA . ILE B 1 462 ? 20.994 35.845 89.492 1.00 11.00 460 ILE B CA 1
ATOM 7089 C C . ILE B 1 462 ? 20.190 36.370 90.694 1.00 11.98 460 ILE B C 1
ATOM 7090 O O . ILE B 1 462 ? 19.391 35.643 91.296 1.00 12.31 460 ILE B O 1
ATOM 7095 N N . GLY B 1 463 ? 20.417 37.617 91.078 1.00 11.49 461 GLY B N 1
ATOM 7096 C CA . GLY B 1 463 ? 19.653 38.198 92.170 1.00 12.39 461 GLY B CA 1
ATOM 7097 C C . GLY B 1 463 ? 20.169 37.959 93.589 1.00 12.69 461 GLY B C 1
ATOM 7098 O O . GLY B 1 463 ? 21.123 37.208 93.836 1.00 11.04 461 GLY B O 1
ATOM 7099 N N . ARG B 1 464 ? 19.522 38.625 94.538 1.00 13.13 462 ARG B N 1
ATOM 7100 C CA . ARG B 1 464 ? 19.896 38.514 95.935 1.00 12.67 462 ARG B CA 1
ATOM 7101 C C . ARG B 1 464 ? 18.664 38.278 96.774 1.00 12.99 462 ARG B C 1
ATOM 7102 O O . ARG B 1 464 ? 17.650 38.924 96.577 1.00 13.96 462 ARG B O 1
ATOM 7110 N N . GLU B 1 465 ? 18.760 37.331 97.694 1.00 13.02 463 GLU B N 1
ATOM 7111 C CA . GLU B 1 465 ? 17.748 37.134 98.707 1.00 13.43 463 GLU B CA 1
ATOM 7112 C C . GLU B 1 465 ? 18.280 37.595 100.064 1.00 13.03 463 GLU B C 1
ATOM 7113 O O . GLU B 1 465 ? 19.461 37.420 100.373 1.00 11.96 463 GLU B O 1
ATOM 7119 N N . GLY B 1 466 ? 17.386 38.179 100.862 1.00 13.19 464 GLY B N 1
ATOM 7120 C CA . GLY B 1 466 ? 17.698 38.651 102.194 1.00 12.63 464 GLY B CA 1
ATOM 7121 C C . GLY B 1 466 ? 18.134 40.087 102.124 1.00 12.66 464 GLY B C 1
ATOM 7122 O O . GLY B 1 466 ? 18.631 40.501 101.099 1.00 13.76 464 GLY B O 1
ATOM 7123 N N . GLY B 1 467 ? 17.929 40.844 103.194 1.00 12.75 465 GLY B N 1
ATOM 7124 C CA . GLY B 1 467 ? 18.368 42.227 103.249 1.00 14.42 465 GLY B CA 1
ATOM 7125 C C . GLY B 1 467 ? 17.513 43.210 102.457 1.00 15.73 465 GLY B C 1
ATOM 7126 O O . GLY B 1 467 ? 16.448 42.846 101.956 1.00 14.65 465 GLY B O 1
ATOM 7127 N N . LEU B 1 468 ? 17.983 44.457 102.343 1.00 16.14 466 LEU B N 1
ATOM 7128 C CA . LEU B 1 468 ? 17.327 45.447 101.489 1.00 15.22 466 LEU B CA 1
ATOM 7129 C C . LEU B 1 468 ? 17.023 44.877 100.120 1.00 15.70 466 LEU B C 1
ATOM 7130 O O . LEU B 1 468 ? 15.853 44.760 99.746 1.00 16.36 466 LEU B O 1
ATOM 7135 N N . GLU B 1 469 ? 18.069 44.535 99.366 1.00 15.29 467 GLU B N 1
ATOM 7136 C CA . GLU B 1 469 ? 17.879 44.109 97.978 1.00 14.67 467 GLU B CA 1
ATOM 7137 C C . GLU B 1 469 ? 16.938 42.907 97.825 1.00 14.77 467 GLU B C 1
ATOM 7138 O O . GLU B 1 469 ? 16.177 42.840 96.863 1.00 13.68 467 GLU B O 1
ATOM 7144 N N . GLY B 1 470 ? 16.961 41.980 98.780 1.00 13.94 468 GLY B N 1
ATOM 7145 C CA . GLY B 1 470 ? 16.035 40.868 98.727 1.00 12.75 468 GLY B CA 1
ATOM 7146 C C . GLY B 1 470 ? 14.586 41.334 98.647 1.00 14.74 468 GLY B C 1
ATOM 7147 O O . GLY B 1 470 ? 13.767 40.725 97.950 1.00 14.42 468 GLY B O 1
ATOM 7148 N N . LEU B 1 471 ? 14.268 42.412 99.367 1.00 14.20 469 LEU B N 1
ATOM 7149 C CA . LEU B 1 471 ? 12.912 42.956 99.421 1.00 13.67 469 LEU B CA 1
ATOM 7150 C C . LEU B 1 471 ? 12.404 43.404 98.074 1.00 13.22 469 LEU B C 1
ATOM 7151 O O . LEU B 1 471 ? 11.215 43.504 97.867 1.00 13.01 469 LEU B O 1
ATOM 7156 N N . PHE B 1 472 ? 13.318 43.690 97.163 1.00 13.80 470 PHE B N 1
ATOM 7157 C CA . PHE B 1 472 ? 12.958 44.197 95.858 1.00 12.88 470 PHE B CA 1
ATOM 7158 C C . PHE B 1 472 ? 12.861 43.120 94.789 1.00 13.55 470 PHE B C 1
ATOM 7159 O O . PHE B 1 472 ? 12.634 43.430 93.627 1.00 14.53 470 PHE B O 1
ATOM 7167 N N . GLU B 1 473 ? 13.037 41.860 95.165 1.00 13.09 471 GLU B N 1
ATOM 7168 C CA . GLU B 1 473 ? 13.017 40.791 94.177 1.00 14.86 471 GLU B CA 1
ATOM 7169 C C . GLU B 1 473 ? 11.722 40.780 93.379 1.00 15.20 471 GLU B C 1
ATOM 7170 O O . GLU B 1 473 ? 11.748 40.764 92.156 1.00 15.91 471 GLU B O 1
ATOM 7176 N N . PHE B 1 474 ? 10.594 40.810 94.076 1.00 14.12 472 PHE B N 1
ATOM 7177 C CA . PHE B 1 474 ? 9.299 40.597 93.449 1.00 14.03 472 PHE B CA 1
ATOM 7178 C C . PHE B 1 474 ? 8.540 41.884 93.135 1.00 13.61 472 PHE B C 1
ATOM 7179 O O . PHE B 1 474 ? 7.313 41.894 93.083 1.00 13.22 472 PHE B O 1
ATOM 7187 N N . VAL B 1 475 ? 9.273 42.966 92.911 1.00 13.28 473 VAL B N 1
ATOM 7188 C CA . VAL B 1 475 ? 8.661 44.188 92.416 1.00 12.76 473 VAL B CA 1
ATOM 7189 C C . VAL B 1 475 ? 9.209 44.619 91.043 1.00 12.14 473 VAL B C 1
ATOM 7190 O O . VAL B 1 475 ? 10.293 44.211 90.631 1.00 10.01 473 VAL B O 1
ATOM 7194 N N . GLU B 1 476 ? 8.401 45.399 90.328 1.00 12.45 474 GLU B N 1
ATOM 7195 C CA . GLU B 1 476 ? 8.813 46.077 89.112 1.00 11.63 474 GLU B CA 1
ATOM 7196 C C . GLU B 1 476 ? 8.812 47.577 89.396 1.00 12.88 474 GLU B C 1
ATOM 7197 O O . GLU B 1 476 ? 7.789 48.132 89.802 1.00 12.61 474 GLU B O 1
ATOM 7203 N N . ALA B 1 477 ? 9.940 48.250 89.205 1.00 12.52 475 ALA B N 1
ATOM 7204 C CA . ALA B 1 477 ? 9.911 49.693 89.354 1.00 12.53 475 ALA B CA 1
ATOM 7205 C C . ALA B 1 477 ? 9.054 50.254 88.229 1.00 12.78 475 ALA B C 1
ATOM 7206 O O . ALA B 1 477 ? 9.150 49.833 87.087 1.00 13.25 475 ALA B O 1
ATOM 7208 N N . GLN B 1 478 ? 8.179 51.177 88.577 1.00 12.95 476 GLN B N 1
ATOM 7209 C CA . GLN B 1 478 ? 7.394 51.902 87.602 1.00 13.00 476 GLN B CA 1
ATOM 7210 C C . GLN B 1 478 ? 7.579 53.390 87.875 1.00 12.49 476 GLN B C 1
ATOM 7211 O O . GLN B 1 478 ? 7.319 53.854 88.981 1.00 12.53 476 GLN B O 1
ATOM 7217 N N . THR B 1 479 ? 8.039 54.130 86.872 1.00 12.32 477 THR B N 1
ATOM 7218 C CA . THR B 1 479 ? 8.232 55.565 87.006 1.00 12.35 477 THR B CA 1
ATOM 7219 C C . THR B 1 479 ? 7.041 56.321 86.428 1.00 12.10 477 THR B C 1
ATOM 7220 O O . THR B 1 479 ? 6.551 55.993 85.345 1.00 11.74 477 THR B O 1
ATOM 7224 N N . VAL B 1 480 ? 6.577 57.330 87.157 1.00 11.81 478 VAL B N 1
ATOM 7225 C CA . VAL B 1 480 ? 5.424 58.108 86.722 1.00 12.74 478 VAL B CA 1
ATOM 7226 C C . VAL B 1 480 ? 5.614 59.631 86.798 1.00 12.71 478 VAL B C 1
ATOM 7227 O O . VAL B 1 480 ? 5.413 60.237 87.847 1.00 13.61 478 VAL B O 1
ATOM 7231 N N . PRO B 1 481 ? 5.966 60.263 85.672 1.00 12.95 479 PRO B N 1
ATOM 7232 C CA . PRO B 1 481 ? 6.009 61.726 85.634 1.00 14.53 479 PRO B CA 1
ATOM 7233 C C . PRO B 1 481 ? 4.595 62.305 85.567 1.00 15.65 479 PRO B C 1
ATOM 7234 O O . PRO B 1 481 ? 3.749 61.737 84.869 1.00 14.60 479 PRO B O 1
ATOM 7238 N N . ARG B 1 482 ? 4.335 63.410 86.264 1.00 17.29 480 ARG B N 1
ATOM 7239 C CA . ARG B 1 482 ? 3.014 64.039 86.180 1.00 16.17 480 ARG B CA 1
ATOM 7240 C C . ARG B 1 482 ? 2.980 65.274 85.280 1.00 16.05 480 ARG B C 1
ATOM 7241 O O . ARG B 1 482 ? 3.751 66.205 85.478 1.00 17.82 480 ARG B O 1
#

InterPro domains:
  IPR015590 Aldehyde dehydrogenase domain [PF00171] (18-478)
  IPR016161 Aldehyde/histidinol dehydrogenase [SSF53720] (7-479)
  IPR016162 Aldehyde dehydrogenase, N-terminal [G3DSA:3.40.605.10] (15-472)
  IPR016163 Aldehyde dehydrogenase, C-terminal [G3DSA:3.40.309.10] (257-447)
  IPR029510 Aldehyde dehydrogenase, glutamic acid active site [PS00687] (253-260)
  IPR050740 Aldehyde Dehydrogenase Superfamily [PTHR43353] (6-478)

Solvent-accessible surface area: 33000 Å² total

Organism: Marinobacter nauticus (strain ATCC 700491 / DSM 11845 / VT8) (NCBI:txid351348)

Foldseek 3Di:
DDDPLPPQQAKFAQLDGDDDLVPAWDFAAQQFPRDTDDTHRAAQVQLVRLLVFQQVQQDFPDADDLVNLLLVLVLLLVLLLVCLQVLLVLLVLLFFFSVLSSVLSNQLSVLSVVLSVCLCLQPKDWDPDAPPNWTKIKHWAFLFEAEEEEESLRLRVVSLQVSLNSSRRHQYEYEYHPSRPSNNSSCSSSPRPDGRRNIYHHDCVRSVLCLQPDPRHLYEYEEALVVVVVSCVSNVVVPRQYWYQYAAAAEAEEEPQFPLLLSLVQLVVQCCSSQNQDRLHHLHYEYAPVCVVVNLVSNQVVQVCAEHRSPPPHPHTFGSDDVLLVLLLVVQVVCVVVPKAWSHADNSVPDDPGSIGGQTETEDDDCPDSLADPNSHNYYYYYDHDLVVVLVSRQVYQKAFEYEYGHPDPVSLVVSVVSRQHQYYHYSHSDDDHQQDWGHISSSTDFTTHHSRNSSSRTDMDMDIGD/DDDPLVPQQAWFAQLDRDDDLVPAWDFADQLFPRDTPDTGRAALVQLVRLLVFQQVQQDFPDADDLVRLLLVLLLLLVLLLVCLQVLLVLLVLQFAFSVLSSVLSNQLSQLSVVLSVCLCLQPKDWDPDQPPNWTKIKHWAFLFEAEEEEESLNLRNVSLVVSLNSSRRGFYEYEYHPSRPSNNSSCSSSPRPDGGRVIYHHDCVSNLVCLQPDPRHLYEDEEALVVVVVSCVSNPVVPRAYWYFHAAAAEEEEEPQFPLLLSLVQLVVQQCSSQNQDRLHHQHYEYAPVCVVVSLLSNQVVQVPAEHSSPPPHSHTAHSDDVLVVLLLVVQVVCVVVPWAWSHADNSVPDSGGQTETEDDDPPVSLAHPNSHNYHYHYDHDLVVVLCSSQVYQKAFYYEYGHPPPVSLVVSVVSRQHQYYHYSHSDDDHQQDWGHMSSSTDFTTHHSRNSSSRIDMDMDID

CATH classification: 3.40.605.10 (+1 more: 3.40.309.10)

B-factor: mean 17.89, std 5.47, range [9.35, 74.34]

Sequence (929 aa):
IESPLLENLTGYIGGRWKDSAGGATFDVYNPATGSVIAKVPSPEEDVVAAVEAGQSALRLTNPWPIETRRKWLEDIRDGLKENREEIGRILCEHGKPWKEAQGEVDYAAGFFDYCAKHISALDSHTIPEKPKDCTWTVHYRPVGVTGLIVPWNFPIGIAKKLSAALAAGCPSVIKPASETPLTIAFFSVDKLDLPDGVNLVGKASVIGKVLCEHKDVPLSFTGSTEVGRKLIVDTAEQVKKLALELGGNAPFIVFDDADLEAAADNLIANKFRGGGQTCVCANRIFVHEKVADAFGQKLAERVNKTVGDGNDGIDIGPLINKQGFDKVKRHLQDALDKGASLVAGKQPAELGDGLFFPPTVVQGVDRECCYQEETFGPLVPALFRTEEEVIDAGNDTEFGLASYVFTADAERAQRVAAGLRFGHVGWNTGTGPTPEAPFGGKASGIGREGGLEGLFEFVEAQTVPRGIESPLLENLTGYIGGRWKDSAGGATFDVYNPATGSVIAKVPSPEEDVVAAVEAGQSALRLTNPWPIETRRKWLEDIRDGLKENREEIGRILCEHGKPWKEAQGEVDYAAGFFDYCAKHISALDSHTIPEKPKDCTWTVHYRPVGVTGLIVPWNFPIGIAKKLSAALAAGCPSVIKPASETPLTIAFFSVDKLDLPDGVNLVGKASVIGKVLCEHKDVPLSFTGSTEVGRKLIVDTAEQVKKLALELGGNAPFIVFDDADLEAAADNLIANKFRGGGQTCVCANRIFVHEKVADAFGQKLAERVNKTVGDGNDGIDIGPLINKQGFDKVKRHLQDALDKGASLVAGKQPAELFFPPTVVQGVDRECCYQEETFGPLVPALFRTEEEVIDAGNDTEFGLASYVFTADAERAQRVAAGLRFGHVGWNTGTGPTPEAPFGGKASGIGREGGLEGLFEFVEAQTVPR

Nearest PDB structures (foldseek):
  5fhz-assembly2_E  TM=9.458E-01  e=2.584E-45  Homo sapiens
  3rhd-assembly1_A  TM=9.319E-01  e=3.663E-41  Methanocaldococcus jannaschii
  4l2o-assembly1_B  TM=8.602E-01  e=5.878E-28  Homo sapiens
  1ad3-assembly1_B  TM=8.693E-01  e=2.627E-27  Rattus norvegicus
  8bb8-assembly1_A  TM=8.674E-01  e=2.627E-27  Homo sapiens

Secondary structure (DSSP, 8-state):
---GGGS--SEEETTEEE---TT-EEEEE-TTT--EEEEEE--HHHHHHHHHHHHHH--SSSPPPHHHHHHHHHHHHHHHHHTHHHHHHHH------HHHHHHHHHHHHHHHHHHHHHGGGG--EE-S--GGG-EEEEEEEE--SEEEE--SSSS---HHHHHHHHHHT--EEEE--TTS----HHHH---S------EE---HHHHHHHHHH-TT---EEES-HHHHHHHHHHTTTTT---EEE-----EEEE-TTS-HHHHHHHHHHHHHGGGG-SSSS--EEEEETTTHHHHHHHHHHHHH--BS---TT-SB---S-HHHHHHHHHHHHHHHHTT-EEEES--GGG--SSS----EEEE------TTTS---SSEE--EE--HHHHHHHHT-SS--SEEEEE-S-HHHHHHHHHH---SEEEES------TTS-B---TTEES-BSHHHHHTTTEEEEEEEE-/---TT-S--S-BBTTB----STT-EEEEEETTTTEEEEEEE--HHHHHHHHHHHHHH--SSSPPPHHHHHHHHHHHHHHHHHHHHHHHHHH------HHHHHHHHHHHHHHHHHHHHHGGGG--EE-S--GGG--EEEEEEE--SEEEE--TTSS---HHHHHHHHHTT--EEEE--TTS----HHHH---S-PPP--EE---HHHHHHHHHH-TT---EEES-HHHHHHHHHHTTTTT---EEE-----EEEE-TTS-HHHHHHHHHHHHSGGGG-SSSS--EEEEEGGGHHHHHHHHHHHHT--BS---TT-SB---S-HHHHHHHHHHHHHHHHTT-EEEES--GGG-----EEEE------TTTS---SSEE--EE--HHHHHHHHT-SS--SEEEEE-S-HHHHHHHHHHS--SEEEES------TTS-B---TTEES-BSHHHHHTTTEEEEEEE-

Radius of gyration: 29.44 Å; Cα contacts (8 Å, |Δi|>4): 2237; chains: 2; bounding box: 70×74×74 Å